Protein AF-A0A2I1G0G3-F1 (afdb_monomer_lite)

Foldseek 3Di:
DPDPPPPPPPDDDPPFWDFPVLCVVLLVLLVVLLVLLVVLLVPADALNLLSVVLNVLSVLLNVLSVVVVVVNDGIDGNLLVVLSVQLSVLSVLSSVLSVVVRPDPPDDLVNNLVSSVVSLVSNVVSVVSSVPDDDDRDDPVSVVVSSVVRVLVSVVVVLVVLLVVLVVLLVLLVVLLVLADQCNVLSVLLSVLSVVLNVVSVVCVPPPVCPVQVPPCVVLNCCLRPVLSVLSSVLSVVNSPDPDVVVVPVDPVNVVSSVVSVVSNVVSVVVNCVSSVDDDDPDDDPVVVVLVVLLSVLLVLLVVLLVLLVVLLVLQDQLNLLSVVLSVLSVQLSVLSVPDPDDFDSVLSVLNSVLSVLSSVLSVVQSPDPDPVVVVVDPPNVVSVVVSLVSSCCRRCVRRNRVRRDRDDPVVVVVSVVVSVVVVVVVVVVVVVVVDDDDDDDDDDKADPCVLCVVLLVLLVVLLVLLVVLLVLFPLNLLLVLLNVLSVVVNVVVVVLVVVPPDSVQRTPQLSVLSVQLSVLSVVSSVCSVPARNDPDDPLVVNVVVSVVSVVSSVVSVVSNDDDDPPPPPCPPPVVSNVVSVLVSLLVVVVVLQPDPPVDDPVVSVVLSVLLVVLLVCVVPPDQDDPPPWPADEPVQWDFDPDDAPDPFWGWIAGNPPRAIKIWGWDDPVCVVQVSVVCVVQVSVQPQPQAWHWDTWYDDPPIITTITHDAPCAFQLVVLVVCPLVPDLLLLLQQLLSNLSQCLVCVSSVHDQVQDDSNQWGAHPVSHTHGHDRGDDDDLDPDLVRLLLFALVSLDPPDPDDDDQLRVLQSSLSRSLCSLNSDDRPPVDRSVVSNVQNNVVDGDDDDPPSPHDPLSVVLSCQSNGNDSVSRDGSVVSNVSSVCSSVVVVVQCVLCVVVVVCCVVVVFPEDEPVQWAPWDWPDADQQATKIWTQRNVVRDIKIKGWGDDDDSLRSLLVVQQCVLQSLQQVQPQAWHFRGWYDDPVHNPTIITITDDFPQAFQLSNLLVCVVVDDPLLLLQQLLSVLSSLVSCVVQQKAQLAQDRNQWGHHPSYIHGHDRSPIDRPVDPDPSDPARDYQLLLAALQQLPDDDPDGDPDDSLSVLLSSLLVLVCSVVSDDWPPVDDSVCSSVCCHVVVDGDDDDPPPDPLSVVQSCQSNDNDSVSRDDSVVSNVSSCVSNPDDPPPPPVPPPDD

InterPro domains:
  IPR000719 Protein kinase domain [PS50011] (619-885)
  IPR000719 Protein kinase domain [PS50011] (915-1174)
  IPR001245 Serine-threonine/tyrosine-protein kinase, catalytic domain [PF07714] (659-878)
  IPR001245 Serine-threonine/tyrosine-protein kinase, catalytic domain [PF07714] (919-1173)
  IPR001245 Serine-threonine/tyrosine-protein kinase, catalytic domain [PR00109] (993-1006)
  IPR001245 Serine-threonine/tyrosine-protein kinase, catalytic domain [PR00109] (1030-1048)
  IPR001245 Serine-threonine/tyrosine-protein kinase, catalytic domain [PR00109] (1100-1122)
  IPR001245 Serine-threonine/tyrosine-protein kinase, catalytic domain [PR00109] (1144-1166)
  IPR011009 Protein kinase-like domain superfamily [SSF56112] (652-892)
  IPR011009 Protein kinase-like domain superfamily [SSF56112] (905-1171)
  IPR017441 Protein kinase, ATP binding site [PS00107] (921-945)
  IPR036537 Adaptor protein Cbl, N-terminal domain superfamily [G3DSA:1.20.930.20] (25-133)
  IPR036537 Adaptor protein Cbl, N-terminal domain superfamily [G3DSA:1.20.930.20] (157-278)
  IPR036537 Adaptor protein Cbl, N-terminal domain superfamily [G3DSA:1.20.930.20] (297-402)
  IPR051681 Serine/Threonine Kinases and Pseudokinases [PTHR44329] (910-1173)
  IPR059179 MLKL-like, MCAfunc domain [cd21037] (28-156)
  IPR059179 MLKL-like, MCAfunc domain [cd21037] (165-290)
  IPR059179 MLKL-like, MCAfunc domain [cd21037] (302-426)
  IPR059179 MLKL-like, MCAfunc domain [cd21037] (458-589)

pLDDT: mean 72.32, std 16.95, range [30.69, 98.25]

Structure (mmCIF, N/CA/C/O backbone):
data_AF-A0A2I1G0G3-F1
#
_entry.id   AF-A0A2I1G0G3-F1
#
loop_
_atom_site.group_PDB
_atom_site.id
_atom_site.type_symbol
_atom_site.label_atom_id
_atom_site.label_alt_id
_atom_site.label_comp_id
_atom_site.label_asym_id
_atom_site.label_entity_id
_atom_site.label_seq_id
_atom_site.pdbx_PDB_ins_code
_atom_site.Cartn_x
_atom_site.Cartn_y
_atom_site.Cartn_z
_atom_site.occupancy
_atom_site.B_iso_or_equiv
_atom_site.auth_seq_id
_atom_site.auth_comp_id
_atom_site.auth_asym_id
_atom_site.auth_atom_id
_atom_site.pdbx_PDB_model_num
ATOM 1 N N . MET A 1 1 ? -12.317 -61.633 31.126 1.00 38.38 1 MET A N 1
ATOM 2 C CA . MET A 1 1 ? -13.273 -61.540 32.255 1.00 38.38 1 MET A CA 1
ATOM 3 C C . MET A 1 1 ? -14.666 -61.157 31.746 1.00 38.38 1 MET A C 1
ATOM 5 O O . MET A 1 1 ? -15.176 -60.080 32.016 1.00 38.38 1 MET A O 1
ATOM 9 N N . ASN A 1 2 ? -15.286 -62.062 30.985 1.00 41.31 2 ASN A N 1
ATOM 10 C CA . ASN A 1 2 ? -16.610 -61.895 30.384 1.00 41.31 2 ASN A CA 1
ATOM 11 C C . ASN A 1 2 ? -17.655 -62.624 31.240 1.00 41.31 2 ASN A C 1
ATOM 13 O O . ASN A 1 2 ? -17.719 -63.845 31.156 1.00 41.31 2 ASN A O 1
ATOM 17 N N . LYS A 1 3 ? -18.431 -61.888 32.056 1.00 33.72 3 LYS A N 1
ATOM 18 C CA . LYS A 1 3 ? -19.834 -62.189 32.465 1.00 33.72 3 LYS A CA 1
ATOM 19 C C . LYS A 1 3 ? -20.364 -61.331 33.628 1.00 33.72 3 LYS A C 1
ATOM 21 O O . LYS A 1 3 ? -21.573 -61.318 33.829 1.00 33.72 3 LYS A O 1
ATOM 26 N N . TYR A 1 4 ? -19.534 -60.562 34.342 1.00 33.53 4 TYR A N 1
ATOM 27 C CA . TYR A 1 4 ? -19.974 -59.865 35.568 1.00 33.53 4 TYR A CA 1
ATOM 28 C C . TYR A 1 4 ? -20.509 -58.427 35.415 1.00 33.53 4 TYR A C 1
ATOM 30 O O . TYR A 1 4 ? -21.043 -57.888 36.378 1.00 33.53 4 TYR A O 1
ATOM 38 N N . GLN A 1 5 ? -20.464 -57.811 34.228 1.00 35.97 5 GLN A N 1
ATOM 39 C CA . GLN A 1 5 ? -20.953 -56.429 34.035 1.00 35.97 5 GLN A CA 1
ATOM 40 C C . GLN A 1 5 ? -22.279 -56.298 33.265 1.00 35.97 5 GLN A C 1
ATOM 42 O O . GLN A 1 5 ? -22.783 -55.194 33.099 1.00 35.97 5 GLN A O 1
ATOM 47 N N . LYS A 1 6 ? -22.926 -57.404 32.866 1.00 35.69 6 LYS A N 1
ATOM 48 C CA . LYS A 1 6 ? -24.233 -57.360 32.171 1.00 35.69 6 LYS A CA 1
ATOM 49 C C . LYS A 1 6 ? -25.459 -57.235 33.090 1.00 35.69 6 LYS A C 1
ATOM 51 O O . LYS A 1 6 ? -26.580 -57.285 32.599 1.00 35.69 6 LYS A O 1
ATOM 56 N N . LYS A 1 7 ? -25.281 -57.073 34.409 1.00 35.34 7 LYS A N 1
ATOM 57 C CA . LYS A 1 7 ? -26.400 -57.078 35.376 1.00 35.34 7 LYS A CA 1
ATOM 58 C C . LYS A 1 7 ? -26.630 -55.762 36.130 1.00 35.34 7 LYS A C 1
ATOM 60 O O . LYS A 1 7 ? -27.425 -55.749 37.059 1.00 35.34 7 LYS A O 1
ATOM 65 N N . LYS A 1 8 ? -25.974 -54.659 35.744 1.00 34.12 8 LYS A N 1
ATOM 66 C CA . LYS A 1 8 ? -26.148 -53.350 36.410 1.00 34.12 8 LYS A CA 1
ATOM 67 C C . LYS A 1 8 ? -26.465 -52.168 35.489 1.00 34.12 8 LYS A C 1
ATOM 69 O O . LYS A 1 8 ? -26.376 -51.029 35.919 1.00 34.12 8 LYS A O 1
ATOM 74 N N . ILE A 1 9 ? -26.890 -52.439 34.257 1.00 38.94 9 ILE A N 1
ATOM 75 C CA . ILE A 1 9 ? -27.430 -51.424 33.342 1.00 38.94 9 ILE A CA 1
ATOM 76 C C . ILE A 1 9 ? -28.782 -51.934 32.846 1.00 38.94 9 ILE A C 1
ATOM 78 O O . ILE A 1 9 ? -28.942 -52.332 31.697 1.00 38.94 9 ILE A O 1
ATOM 82 N N . LYS A 1 10 ? -29.734 -52.069 33.769 1.00 36.47 10 LYS A N 1
ATOM 83 C CA . LYS A 1 10 ? -31.139 -52.296 33.412 1.00 36.47 10 LYS A CA 1
ATOM 84 C C . LYS A 1 10 ? -32.120 -51.418 34.181 1.00 36.47 10 LYS A C 1
ATOM 86 O O . LYS A 1 10 ? -33.306 -51.551 33.960 1.00 36.47 10 LYS A O 1
ATOM 91 N N . ASP A 1 11 ? -31.620 -50.488 34.992 1.00 39.28 11 ASP A N 1
ATOM 92 C CA . ASP A 1 11 ? -32.439 -49.510 35.702 1.00 39.28 11 ASP A CA 1
ATOM 93 C C . ASP A 1 11 ? -31.674 -48.187 35.784 1.00 39.28 11 ASP A C 1
ATOM 95 O O . ASP A 1 11 ? -30.890 -47.977 36.710 1.00 39.28 11 ASP A O 1
ATOM 99 N N . LYS A 1 12 ? -31.845 -47.344 34.755 1.00 35.50 12 LYS A N 1
ATOM 100 C CA . LYS A 1 12 ? -31.890 -45.869 34.814 1.00 35.50 12 LYS A CA 1
ATOM 101 C C . LYS A 1 12 ? -31.971 -45.297 33.391 1.00 35.50 12 LYS A C 1
ATOM 103 O O . LYS A 1 12 ? -30.969 -45.199 32.698 1.00 35.50 12 LYS A O 1
ATOM 108 N N . THR A 1 13 ? -33.204 -44.949 33.014 1.00 37.59 13 THR A N 1
ATOM 109 C CA . THR A 1 13 ? -33.611 -43.944 32.011 1.00 37.59 13 THR A CA 1
ATOM 110 C C . THR A 1 13 ? -33.004 -44.036 30.603 1.00 37.59 13 THR A C 1
ATOM 112 O O . THR A 1 13 ? -31.909 -43.546 30.348 1.00 37.59 13 THR A O 1
ATOM 115 N N . ASP A 1 14 ? -33.814 -44.537 29.667 1.00 42.81 14 ASP A N 1
ATOM 116 C CA . ASP A 1 14 ? -33.632 -44.608 28.203 1.00 42.81 14 ASP A CA 1
ATOM 117 C C . ASP A 1 14 ? -33.478 -43.246 27.464 1.00 42.81 14 ASP A C 1
ATOM 119 O O . ASP A 1 14 ? -33.756 -43.159 26.272 1.00 42.81 14 ASP A O 1
ATOM 123 N N . ASN A 1 15 ? -33.007 -42.172 28.113 1.00 50.22 15 ASN A N 1
ATOM 124 C CA . ASN A 1 15 ? -32.965 -40.821 27.519 1.00 50.22 15 ASN A CA 1
ATOM 125 C C . ASN A 1 15 ? -31.562 -40.206 27.312 1.00 50.22 15 ASN A C 1
ATOM 127 O O . ASN A 1 15 ? -31.487 -39.070 26.858 1.00 50.22 15 ASN A O 1
ATOM 131 N N . ASP A 1 16 ? -30.458 -40.917 27.584 1.00 62.09 16 ASP A N 1
ATOM 132 C CA . ASP A 1 16 ? -29.100 -40.319 27.612 1.00 62.09 16 ASP A CA 1
ATOM 133 C C . ASP A 1 16 ? -28.086 -40.924 26.613 1.00 62.09 16 ASP A C 1
ATOM 135 O O . ASP A 1 16 ? -26.868 -40.899 26.824 1.00 62.09 16 ASP A O 1
ATOM 139 N N . THR A 1 17 ? -28.560 -41.468 25.487 1.00 68.75 17 THR A N 1
ATOM 140 C CA . THR A 1 17 ? -27.689 -41.996 24.419 1.00 68.75 17 THR A CA 1
ATOM 141 C C . THR A 1 17 ? -28.043 -41.413 23.055 1.00 68.75 17 THR A C 1
ATOM 143 O O . THR A 1 17 ? -29.209 -41.183 22.751 1.00 68.75 17 THR A O 1
ATOM 146 N N . GLU A 1 18 ? -27.028 -41.169 22.228 1.00 75.31 18 GLU A N 1
ATOM 147 C CA . GLU A 1 18 ? -27.162 -40.620 20.882 1.00 75.31 18 GLU A CA 1
ATOM 148 C C . GLU A 1 18 ? -26.835 -41.680 19.813 1.00 75.31 18 GLU A C 1
ATOM 150 O O . GLU A 1 18 ? -25.901 -42.474 19.997 1.00 75.31 18 GLU A O 1
ATOM 155 N N . PRO A 1 19 ? -27.555 -41.708 18.671 1.00 78.06 19 PRO A N 1
ATOM 156 C CA . PRO A 1 19 ? -27.255 -42.621 17.576 1.00 78.06 19 PRO A CA 1
ATOM 157 C C . PRO A 1 19 ? -25.869 -42.344 16.997 1.00 78.06 19 PRO A C 1
ATOM 159 O O . PRO A 1 19 ? -25.533 -41.199 16.681 1.00 78.06 19 PRO A O 1
ATOM 162 N N . PHE A 1 20 ? -25.100 -43.402 16.738 1.00 78.38 20 PHE A N 1
ATOM 163 C CA . PHE A 1 20 ? -23.751 -43.298 16.167 1.00 78.38 20 PHE A CA 1
ATOM 164 C C . PHE A 1 20 ? -23.678 -42.464 14.877 1.00 78.38 20 PHE A C 1
ATOM 166 O O . PHE A 1 20 ? -22.695 -41.767 14.634 1.00 78.38 20 PHE A O 1
ATOM 173 N N . VAL A 1 21 ? -24.743 -42.470 14.067 1.00 78.06 21 VAL A N 1
ATOM 174 C CA . VAL A 1 21 ? -24.843 -41.682 12.825 1.00 78.06 21 VAL A CA 1
ATOM 175 C C . VAL A 1 21 ? -24.592 -40.186 13.066 1.00 78.06 21 VAL A C 1
ATOM 177 O O . VAL A 1 21 ? -23.980 -39.535 12.218 1.00 78.06 21 VAL A O 1
ATOM 180 N N . LYS A 1 22 ? -24.973 -39.644 14.234 1.00 80.25 22 LYS A N 1
ATOM 181 C CA . LYS A 1 22 ? -24.720 -38.237 14.585 1.00 80.25 22 LYS A CA 1
ATOM 182 C C . LYS A 1 22 ? -23.232 -37.916 14.752 1.00 80.25 22 LYS A C 1
ATOM 184 O O . LYS A 1 22 ? -22.836 -36.788 14.488 1.00 80.25 22 LYS A O 1
ATOM 189 N N . PHE A 1 23 ? -22.394 -38.886 15.120 1.00 81.81 23 PHE A N 1
ATOM 190 C CA . PHE A 1 23 ? -20.949 -38.688 15.291 1.00 81.81 23 PHE A CA 1
ATOM 191 C C . PHE A 1 23 ? -20.196 -38.613 13.953 1.00 81.81 23 PHE A C 1
ATOM 193 O O . PHE A 1 23 ? -19.079 -38.104 13.917 1.00 81.81 23 PHE A O 1
ATOM 200 N N . GLY A 1 24 ? -20.793 -39.079 12.848 1.00 81.44 24 GLY A N 1
ATOM 201 C CA . GLY A 1 24 ? -20.159 -39.143 11.524 1.00 81.44 24 GLY A CA 1
ATOM 202 C C . GLY A 1 24 ? -19.559 -37.816 11.025 1.00 81.44 24 GLY A C 1
ATOM 203 O O . GLY A 1 24 ? -18.388 -37.807 10.638 1.00 81.44 24 GLY A O 1
ATOM 204 N N . PRO A 1 25 ? -20.301 -36.690 11.053 1.00 85.56 25 PRO A N 1
ATOM 205 C CA . PRO A 1 25 ? -19.768 -35.374 10.695 1.00 85.56 25 PRO A CA 1
ATOM 206 C C . PRO A 1 25 ? -18.594 -34.936 11.579 1.00 85.56 25 PRO A C 1
ATOM 208 O O . PRO A 1 25 ? -17.567 -34.518 11.057 1.00 85.56 25 PRO A O 1
ATOM 211 N N . LEU A 1 26 ? -18.699 -35.120 12.901 1.00 83.44 26 LEU A N 1
ATOM 212 C CA . LEU A 1 26 ? -17.638 -34.748 13.844 1.00 83.44 26 LEU A CA 1
ATOM 213 C C . LEU A 1 26 ? -16.373 -35.594 13.645 1.00 83.44 26 LEU A C 1
ATOM 215 O O . LEU A 1 26 ? -15.265 -35.069 13.700 1.00 83.44 26 LEU A O 1
ATOM 219 N N . ILE A 1 27 ? -16.533 -36.894 13.369 1.00 85.38 27 ILE A N 1
ATOM 220 C CA . ILE A 1 27 ? -15.427 -37.796 13.027 1.00 85.38 27 ILE A CA 1
ATOM 221 C C . ILE A 1 27 ? -14.689 -37.277 11.787 1.00 85.38 27 ILE A C 1
ATOM 223 O O . ILE A 1 27 ? -13.464 -37.147 11.796 1.00 85.38 27 ILE A O 1
ATOM 227 N N . LYS A 1 28 ? -15.445 -36.924 10.739 1.00 87.06 28 LYS A N 1
ATOM 228 C CA . LYS A 1 28 ? -14.896 -36.377 9.497 1.00 87.06 28 LYS A CA 1
ATOM 229 C C . LYS A 1 28 ? -14.155 -35.058 9.735 1.00 87.06 28 LYS A C 1
ATOM 231 O O . LYS A 1 28 ? -13.062 -34.884 9.198 1.00 87.06 28 LYS A O 1
ATOM 236 N N . ASP A 1 29 ? -14.707 -34.172 10.561 1.00 88.31 29 ASP A N 1
ATOM 237 C CA . ASP A 1 29 ? -14.081 -32.892 10.898 1.00 88.31 29 ASP A CA 1
ATOM 238 C C . ASP A 1 29 ? -12.721 -33.089 11.581 1.00 88.31 29 ASP A C 1
ATOM 240 O O . ASP A 1 29 ? -11.746 -32.445 11.193 1.00 88.31 29 ASP A O 1
ATOM 244 N N . VAL A 1 30 ? -12.612 -34.017 12.542 1.00 86.00 30 VAL A N 1
ATOM 245 C CA . VAL A 1 30 ? -11.329 -34.334 13.199 1.00 86.00 30 VAL A CA 1
ATOM 246 C C . VAL A 1 30 ? -10.302 -34.857 12.188 1.00 86.00 30 VAL A C 1
ATOM 248 O O . VAL A 1 30 ? -9.148 -34.421 12.206 1.00 86.00 30 VAL A O 1
ATOM 251 N N . THR A 1 31 ? -10.709 -35.734 11.267 1.00 85.25 31 THR A N 1
ATOM 252 C CA . THR A 1 31 ? -9.814 -36.263 10.226 1.00 85.25 31 THR A CA 1
ATOM 253 C C . THR A 1 31 ? -9.366 -35.183 9.236 1.00 85.25 31 THR A C 1
ATOM 255 O O . THR A 1 31 ? -8.186 -35.119 8.889 1.00 85.25 31 THR A O 1
ATOM 258 N N . GLU A 1 32 ? -10.262 -34.289 8.809 1.00 87.38 32 GLU A N 1
ATOM 259 C CA . GLU A 1 32 ? -9.903 -33.165 7.935 1.00 87.38 32 GLU A CA 1
ATOM 260 C C . GLU A 1 32 ? -8.953 -32.172 8.615 1.00 87.38 32 GLU A C 1
ATOM 262 O O . GLU A 1 32 ? -8.034 -31.651 7.980 1.00 87.38 32 GLU A O 1
ATOM 267 N N . ILE A 1 33 ? -9.172 -31.889 9.900 1.00 86.56 33 ILE A N 1
ATOM 268 C CA . ILE A 1 33 ? -8.298 -31.035 10.714 1.00 86.56 33 ILE A CA 1
ATOM 269 C C . ILE A 1 33 ? -6.900 -31.652 10.808 1.00 86.56 33 ILE A C 1
ATOM 271 O O . ILE A 1 33 ? -5.914 -30.935 10.634 1.00 86.56 33 ILE A O 1
ATOM 275 N N . HIS A 1 34 ? -6.806 -32.966 11.028 1.00 85.38 34 HIS A N 1
ATOM 276 C CA . HIS A 1 34 ? -5.530 -33.677 11.071 1.00 85.38 34 HIS A CA 1
ATOM 277 C C . HIS A 1 34 ? -4.740 -33.508 9.766 1.00 85.38 34 HIS A C 1
ATOM 279 O O . HIS A 1 34 ? -3.597 -33.064 9.817 1.00 85.38 34 HIS A O 1
ATOM 285 N N . ILE A 1 35 ? -5.368 -33.740 8.604 1.00 83.81 35 ILE A N 1
ATOM 286 C CA . ILE A 1 35 ? -4.730 -33.543 7.286 1.00 83.81 35 ILE A CA 1
ATOM 287 C C . ILE A 1 35 ? -4.237 -32.096 7.128 1.00 83.81 35 ILE A C 1
ATOM 289 O O . ILE A 1 35 ? -3.074 -31.866 6.800 1.00 83.81 35 ILE A O 1
ATOM 293 N N . LYS A 1 36 ? -5.092 -31.113 7.444 1.00 83.75 36 LYS A N 1
ATOM 294 C CA . LYS A 1 36 ? -4.760 -29.683 7.323 1.00 83.75 36 LYS A CA 1
ATOM 295 C C . LYS A 1 36 ? -3.555 -29.286 8.183 1.00 83.75 36 LYS A C 1
ATOM 297 O O . LYS A 1 36 ? -2.750 -28.472 7.743 1.00 83.75 36 LYS A O 1
ATOM 302 N N . VAL A 1 37 ? -3.417 -29.820 9.399 1.00 81.88 37 VAL A N 1
ATOM 303 C CA . VAL A 1 37 ? -2.259 -29.520 10.264 1.00 81.88 37 VAL A CA 1
ATOM 304 C C . VAL A 1 37 ? -0.994 -30.221 9.801 1.00 81.88 37 VAL A C 1
ATOM 306 O O . VAL A 1 37 ? 0.075 -29.616 9.870 1.00 81.88 37 VAL A O 1
ATOM 309 N N . THR A 1 38 ? -1.098 -31.450 9.295 1.00 80.94 38 THR A N 1
ATOM 310 C CA . THR A 1 38 ? 0.043 -32.155 8.703 1.00 80.94 38 THR A CA 1
ATOM 311 C C . THR A 1 38 ? 0.629 -31.361 7.531 1.00 80.94 38 THR A C 1
ATOM 313 O O . THR A 1 38 ? 1.837 -31.129 7.503 1.00 80.94 38 THR A O 1
ATOM 316 N N . ASP A 1 39 ? -0.213 -30.835 6.636 1.00 81.50 39 ASP A N 1
ATOM 317 C CA . ASP A 1 39 ? 0.232 -29.990 5.517 1.00 81.50 39 ASP A CA 1
ATOM 318 C C . ASP A 1 39 ? 0.915 -28.697 5.997 1.00 81.50 39 ASP A C 1
ATOM 320 O O . ASP A 1 39 ? 1.959 -28.290 5.477 1.00 81.50 39 ASP A O 1
ATOM 324 N N . ILE A 1 40 ? 0.362 -28.051 7.030 1.00 77.81 40 ILE A N 1
ATOM 325 C CA . ILE A 1 40 ? 0.937 -26.826 7.603 1.00 77.81 40 ILE A CA 1
ATOM 326 C C . ILE A 1 40 ? 2.302 -27.103 8.244 1.00 77.81 40 ILE A C 1
ATOM 328 O O . ILE A 1 40 ? 3.237 -26.319 8.069 1.00 77.81 40 ILE A O 1
ATOM 332 N N . TYR A 1 41 ? 2.455 -28.223 8.949 1.00 79.94 41 TYR A N 1
ATOM 333 C CA . TYR A 1 41 ? 3.730 -28.603 9.553 1.00 79.94 41 TYR A CA 1
ATOM 334 C C . TYR A 1 41 ? 4.839 -28.796 8.511 1.00 79.94 41 TYR A C 1
ATOM 336 O O . TYR A 1 41 ? 5.962 -28.338 8.718 1.00 79.94 41 TYR A O 1
ATOM 344 N N . HIS A 1 42 ? 4.525 -29.422 7.372 1.00 75.94 42 HIS A N 1
ATOM 345 C CA . HIS A 1 42 ? 5.502 -29.648 6.303 1.00 75.94 42 HIS A CA 1
ATOM 346 C C . HIS A 1 42 ? 5.863 -28.382 5.516 1.00 75.94 42 HIS A C 1
ATOM 348 O O . HIS A 1 42 ? 6.945 -28.318 4.935 1.00 75.94 42 HIS A O 1
ATOM 354 N N . THR A 1 43 ? 4.994 -27.370 5.510 1.00 72.12 43 THR A N 1
ATOM 355 C CA . THR A 1 43 ? 5.185 -26.132 4.733 1.00 72.12 43 THR A CA 1
ATOM 356 C C . THR A 1 43 ? 5.719 -24.954 5.552 1.00 72.12 43 THR A C 1
ATOM 358 O O . THR A 1 43 ? 6.168 -23.963 4.976 1.00 72.12 43 THR A O 1
ATOM 361 N N . THR A 1 44 ? 5.701 -25.033 6.885 1.00 66.19 44 THR A N 1
ATOM 362 C CA . THR A 1 44 ? 6.062 -23.904 7.752 1.00 66.19 44 THR A CA 1
ATOM 363 C C . THR A 1 44 ? 7.562 -23.845 8.071 1.00 66.19 44 THR A C 1
ATOM 365 O O . THR A 1 44 ? 8.189 -24.854 8.394 1.00 66.19 44 THR A O 1
ATOM 368 N N . GLN A 1 45 ? 8.136 -22.635 8.033 1.00 61.97 45 GLN A N 1
ATOM 369 C CA . GLN A 1 45 ? 9.540 -22.369 8.381 1.00 61.97 45 GLN A CA 1
ATOM 370 C C . GLN A 1 45 ? 9.766 -21.959 9.852 1.00 61.97 45 GLN A C 1
ATOM 372 O O . GLN A 1 45 ? 10.838 -22.238 10.374 1.00 61.97 45 GLN A O 1
ATOM 377 N N . HIS A 1 46 ? 8.777 -21.363 10.535 1.00 64.81 46 HIS A N 1
ATOM 378 C CA . HIS A 1 46 ? 8.895 -20.827 11.907 1.00 64.81 46 HIS A CA 1
ATOM 379 C C . HIS A 1 46 ? 7.905 -21.474 12.894 1.00 64.81 46 HIS A C 1
ATOM 381 O O . HIS A 1 46 ? 6.887 -22.018 12.480 1.00 64.81 46 HIS A O 1
ATOM 387 N N . TYR A 1 47 ? 8.162 -21.388 14.205 1.00 72.06 47 TYR A N 1
ATOM 388 C CA . TYR A 1 47 ? 7.301 -21.967 15.257 1.00 72.06 47 TYR A CA 1
ATOM 389 C C . TYR A 1 47 ? 7.076 -23.488 15.118 1.00 72.06 47 TYR A C 1
ATOM 391 O O . TYR A 1 47 ? 6.006 -24.019 15.440 1.00 72.06 47 TYR A O 1
ATOM 399 N N . LYS A 1 48 ? 8.069 -24.211 14.580 1.00 75.62 48 LYS A N 1
ATOM 400 C CA . LYS A 1 48 ? 7.948 -25.643 14.271 1.00 75.62 48 LYS A CA 1
ATOM 401 C C . LYS A 1 48 ? 7.677 -26.485 15.512 1.00 75.62 48 LYS A C 1
ATOM 403 O O . LYS A 1 48 ? 6.967 -27.483 15.390 1.00 75.62 48 LYS A O 1
ATOM 408 N N . ASN A 1 49 ? 8.197 -26.111 16.682 1.00 81.19 49 ASN A N 1
ATOM 409 C CA . ASN A 1 49 ? 8.018 -26.898 17.901 1.00 81.19 49 ASN A CA 1
ATOM 410 C C . ASN A 1 49 ? 6.596 -26.747 18.468 1.00 81.19 49 ASN A C 1
ATOM 412 O O . ASN A 1 49 ? 5.978 -27.741 18.853 1.00 81.19 49 ASN A O 1
ATOM 416 N N . ILE A 1 50 ? 6.027 -25.539 18.424 1.00 81.75 50 ILE A N 1
ATOM 417 C CA . ILE A 1 50 ? 4.619 -25.262 18.748 1.00 81.75 50 ILE A CA 1
ATOM 418 C C . ILE A 1 50 ? 3.684 -26.033 17.806 1.00 81.75 50 ILE A C 1
ATOM 420 O O . ILE A 1 50 ? 2.742 -26.686 18.260 1.00 81.75 50 ILE A O 1
ATOM 424 N N . ILE A 1 51 ? 3.955 -26.008 16.497 1.00 80.56 51 ILE A N 1
ATOM 425 C CA . ILE A 1 51 ? 3.130 -26.710 15.500 1.00 80.56 51 ILE A CA 1
ATOM 426 C C . ILE A 1 51 ? 3.249 -28.224 15.668 1.00 80.56 51 ILE A C 1
ATOM 428 O O . ILE A 1 51 ? 2.244 -28.928 15.577 1.00 80.56 51 ILE A O 1
ATOM 432 N N . LYS A 1 52 ? 4.450 -28.732 15.969 1.00 83.50 52 LYS A N 1
ATOM 433 C CA . LYS A 1 52 ? 4.673 -30.147 16.278 1.00 83.50 52 LYS A CA 1
ATOM 434 C C . LYS A 1 52 ? 3.846 -30.591 17.485 1.00 83.50 52 LYS A C 1
ATOM 436 O O . LYS A 1 52 ? 3.177 -31.616 17.404 1.00 83.50 52 LYS A O 1
ATOM 441 N N . ASN A 1 53 ? 3.824 -29.801 18.561 1.00 85.81 53 ASN A N 1
ATOM 442 C CA . ASN A 1 53 ? 3.015 -30.100 19.746 1.00 85.81 53 ASN A CA 1
ATOM 443 C C . ASN A 1 53 ? 1.518 -30.199 19.411 1.00 85.81 53 ASN A C 1
ATOM 445 O O . ASN A 1 53 ? 0.848 -31.154 19.804 1.00 85.81 53 ASN A O 1
ATOM 449 N N . PHE A 1 54 ? 0.996 -29.251 18.629 1.00 85.06 54 PHE A N 1
ATOM 450 C CA . PHE A 1 54 ? -0.399 -29.289 18.187 1.00 85.06 54 PHE A CA 1
ATOM 451 C C . PHE A 1 54 ? -0.683 -30.457 17.238 1.00 85.06 54 PHE A C 1
ATOM 453 O O . PHE A 1 54 ? -1.740 -31.075 17.345 1.00 85.06 54 PHE A O 1
ATOM 460 N N . MET A 1 55 ? 0.249 -30.799 16.344 1.00 84.38 55 MET A N 1
ATOM 461 C CA . MET A 1 55 ? 0.110 -31.959 15.463 1.00 84.38 55 MET A CA 1
ATOM 462 C C . MET A 1 55 ? 0.029 -33.265 16.265 1.00 84.38 55 MET A C 1
ATOM 464 O O . MET A 1 55 ? -0.863 -34.071 16.009 1.00 84.38 55 MET A O 1
ATOM 468 N N . GLU A 1 56 ? 0.902 -33.459 17.257 1.00 83.88 56 GLU A N 1
ATOM 469 C CA . GLU A 1 56 ? 0.886 -34.644 18.125 1.00 83.88 56 GLU A CA 1
ATOM 470 C C . GLU A 1 56 ? -0.460 -34.775 18.855 1.00 83.88 56 GLU A C 1
ATOM 472 O O . GLU A 1 56 ? -1.082 -35.838 18.825 1.00 83.88 56 GLU A O 1
ATOM 477 N N . ARG A 1 57 ? -0.975 -33.672 19.414 1.00 85.56 57 ARG A N 1
ATOM 478 C CA . ARG A 1 57 ? -2.299 -33.623 20.054 1.00 85.56 57 ARG A CA 1
ATOM 479 C C . ARG A 1 57 ? -3.421 -33.958 19.054 1.00 85.56 57 ARG A C 1
ATOM 481 O O . ARG A 1 57 ? -4.212 -34.869 19.278 1.00 85.56 57 ARG A O 1
ATOM 488 N N . ILE A 1 58 ? -3.464 -33.318 17.889 1.00 84.56 58 ILE A N 1
ATOM 489 C CA . ILE A 1 58 ? -4.507 -33.571 16.876 1.00 84.56 58 ILE A CA 1
ATOM 490 C C . ILE A 1 58 ? -4.457 -35.016 16.342 1.00 84.56 58 ILE A C 1
ATOM 492 O O . ILE A 1 58 ? -5.502 -35.618 16.091 1.00 84.56 58 ILE A O 1
ATOM 496 N N . SER A 1 59 ? -3.267 -35.608 16.222 1.00 84.19 59 SER A N 1
ATOM 497 C CA . SER A 1 59 ? -3.087 -37.011 15.825 1.00 84.19 59 SER A CA 1
ATOM 498 C C . SER A 1 59 ? -3.653 -37.991 16.860 1.00 84.19 59 SER A C 1
ATOM 500 O O . SER A 1 59 ? -4.314 -38.976 16.508 1.00 84.19 59 SER A O 1
ATOM 502 N N . MET A 1 60 ? -3.495 -37.684 18.151 1.00 82.75 60 MET A N 1
ATOM 503 C CA . MET A 1 60 ? -4.107 -38.459 19.234 1.00 82.75 60 MET A CA 1
ATOM 504 C C . MET A 1 60 ? -5.637 -38.364 19.210 1.00 82.75 60 MET A C 1
ATOM 506 O O . MET A 1 60 ? -6.309 -39.391 19.304 1.00 82.75 60 MET A O 1
ATOM 510 N N . ALA A 1 61 ? -6.195 -37.166 19.003 1.00 83.44 61 ALA A N 1
ATOM 511 C CA . ALA A 1 61 ? -7.638 -36.984 18.839 1.00 83.44 61 ALA A CA 1
ATOM 512 C C . ALA A 1 61 ? -8.184 -37.787 17.643 1.00 83.44 61 ALA A C 1
ATOM 514 O O . ALA A 1 61 ? -9.183 -38.495 17.769 1.00 83.44 61 ALA A O 1
ATOM 515 N N . ASN A 1 62 ? -7.491 -37.752 16.500 1.00 85.00 62 ASN A N 1
ATOM 516 C CA . ASN A 1 62 ? -7.862 -38.531 15.317 1.00 85.00 62 ASN A CA 1
ATOM 517 C C . ASN A 1 62 ? -7.812 -40.047 15.585 1.00 85.00 62 ASN A C 1
ATOM 519 O O . ASN A 1 62 ? -8.677 -40.796 15.136 1.00 85.00 62 ASN A O 1
ATOM 523 N N . SER A 1 63 ? -6.843 -40.510 16.376 1.00 83.56 63 SER A N 1
ATOM 524 C CA . SER A 1 63 ? -6.744 -41.916 16.789 1.00 83.56 63 SER A CA 1
ATOM 525 C C . SER A 1 63 ? -7.917 -42.349 17.678 1.00 83.56 63 SER A C 1
ATOM 527 O O . SER A 1 63 ? -8.509 -43.402 17.429 1.00 83.56 63 SER A O 1
ATOM 529 N N . ALA A 1 64 ? -8.308 -41.525 18.656 1.00 79.81 64 ALA A N 1
ATOM 530 C CA . ALA A 1 64 ? -9.449 -41.796 19.535 1.00 79.81 64 ALA A CA 1
ATOM 531 C C . ALA A 1 64 ? -10.768 -41.908 18.746 1.00 79.81 64 ALA A C 1
ATOM 533 O O . ALA A 1 64 ? -11.553 -42.841 18.930 1.00 79.81 64 ALA A O 1
ATOM 534 N N . VAL A 1 65 ? -10.974 -40.998 17.797 1.00 82.44 65 VAL A N 1
ATOM 535 C CA . VAL A 1 65 ? -12.156 -40.949 16.931 1.00 82.44 65 VAL A CA 1
ATOM 536 C C . VAL A 1 65 ? -12.205 -42.139 15.960 1.00 82.44 65 VAL A C 1
ATOM 538 O O . VAL A 1 65 ? -13.262 -42.746 15.781 1.00 82.44 65 VAL A O 1
ATOM 541 N N . ASN A 1 66 ? -11.063 -42.561 15.409 1.00 81.50 66 ASN A N 1
ATOM 542 C CA . ASN A 1 66 ? -10.971 -43.766 14.576 1.00 81.50 66 ASN A CA 1
ATOM 543 C C . ASN A 1 66 ? -11.317 -45.051 15.349 1.00 81.50 66 ASN A C 1
ATOM 545 O O . ASN A 1 66 ? -11.890 -45.986 14.787 1.00 81.50 66 ASN A O 1
ATOM 549 N N . ILE A 1 67 ? -10.984 -45.121 16.642 1.00 79.31 67 ILE A N 1
ATOM 550 C CA . ILE A 1 67 ? -11.366 -46.250 17.504 1.00 79.31 67 ILE A CA 1
ATOM 551 C C . ILE A 1 67 ? -12.875 -46.263 17.731 1.00 79.31 67 ILE A C 1
ATOM 553 O O . ILE A 1 67 ? -13.499 -47.317 17.592 1.00 79.31 67 ILE A O 1
ATOM 557 N N . LEU A 1 68 ? -13.469 -45.100 18.007 1.00 76.25 68 LEU A N 1
ATOM 558 C CA . LEU A 1 68 ? -14.918 -44.947 18.135 1.00 76.25 68 LEU A CA 1
ATOM 559 C C . LEU A 1 68 ? -15.632 -45.377 16.841 1.00 76.25 68 LEU A C 1
ATOM 561 O O . LEU A 1 68 ? -16.611 -46.121 16.884 1.00 76.25 68 LEU A O 1
ATOM 565 N N . GLN A 1 69 ? -15.066 -45.030 15.680 1.00 78.31 69 GLN A N 1
ATOM 566 C CA . GLN A 1 69 ? -15.578 -45.450 14.377 1.00 78.31 69 GLN A CA 1
ATOM 567 C C . GLN A 1 69 ? -15.493 -46.963 14.131 1.00 78.31 69 GLN A C 1
ATOM 569 O O . GLN A 1 69 ? -16.374 -47.537 13.487 1.00 78.31 69 GLN A O 1
ATOM 574 N N . LYS A 1 70 ? -14.464 -47.631 14.665 1.00 78.88 70 LYS A N 1
ATOM 575 C CA . LYS A 1 70 ? -14.305 -49.090 14.566 1.00 78.88 70 LYS A CA 1
ATOM 576 C C . LYS A 1 70 ? -15.276 -49.863 15.458 1.00 78.88 70 LYS A C 1
ATOM 578 O O . LYS A 1 70 ? -15.665 -50.964 15.076 1.00 78.88 70 LYS A O 1
ATOM 583 N N . ARG A 1 71 ? -15.674 -49.317 16.615 1.00 74.25 71 ARG A N 1
ATOM 584 C CA . ARG A 1 71 ? -16.572 -50.005 17.563 1.00 74.25 71 ARG A CA 1
ATOM 585 C C . ARG A 1 71 ? -18.013 -50.141 17.050 1.00 74.25 71 ARG A C 1
ATOM 587 O O . ARG A 1 71 ? -18.666 -51.110 17.418 1.00 74.25 71 ARG A O 1
ATOM 594 N N . LYS A 1 72 ? -18.480 -49.239 16.168 1.00 65.00 72 LYS A N 1
ATOM 595 C CA . LYS A 1 72 ? -19.824 -49.259 15.535 1.00 65.00 72 LYS A CA 1
ATOM 596 C C . LYS A 1 72 ? -20.973 -49.579 16.511 1.00 65.00 72 LYS A C 1
ATOM 598 O O . LYS A 1 72 ? -21.914 -50.292 16.162 1.00 65.00 72 LYS A O 1
ATOM 603 N N . GLU A 1 73 ? -20.894 -49.082 17.740 1.00 69.12 73 GLU A N 1
ATOM 604 C CA . GLU A 1 73 ? -21.968 -49.242 18.722 1.00 69.12 73 GLU A CA 1
ATOM 605 C C . GLU A 1 73 ? -23.207 -48.477 18.239 1.00 69.12 73 GLU A C 1
ATOM 607 O O . GLU A 1 73 ? -23.077 -47.366 17.740 1.00 69.12 73 GLU A O 1
ATOM 612 N N . LEU A 1 74 ? -24.406 -49.064 18.335 1.00 63.91 74 LEU A N 1
ATOM 613 C CA . LEU A 1 74 ? -25.638 -48.440 17.818 1.00 63.91 74 LEU A CA 1
ATOM 614 C C . LEU A 1 74 ? -25.977 -47.126 18.543 1.00 63.91 74 LEU A C 1
ATOM 616 O O . LEU A 1 74 ? -26.463 -46.184 17.916 1.00 63.91 74 LEU A O 1
ATOM 620 N N . PHE A 1 75 ? -25.674 -47.064 19.841 1.00 65.69 75 PHE A N 1
ATOM 621 C CA . PHE A 1 75 ? -25.975 -45.942 20.723 1.00 65.69 75 PHE A CA 1
ATOM 622 C C . PHE A 1 75 ? -24.783 -45.664 21.635 1.00 65.69 75 PHE A C 1
ATOM 624 O O . PHE A 1 75 ? -24.271 -46.578 22.279 1.00 65.69 75 PHE A O 1
ATOM 631 N N . ILE A 1 76 ? -24.352 -44.404 21.672 1.00 73.88 76 ILE A N 1
ATOM 632 C CA . ILE A 1 76 ? -23.209 -43.927 22.455 1.00 73.88 76 ILE A CA 1
ATOM 633 C C . ILE A 1 76 ? -23.724 -42.930 23.503 1.00 73.88 76 ILE A C 1
ATOM 635 O O . ILE A 1 76 ? -24.590 -42.122 23.168 1.00 73.88 76 ILE A O 1
ATOM 639 N N . PRO A 1 77 ? -23.221 -42.936 24.751 1.00 79.94 77 PRO A N 1
ATOM 640 C CA . PRO A 1 77 ? -23.597 -41.939 25.752 1.00 79.94 77 PRO A CA 1
ATOM 641 C C . PRO A 1 77 ? -23.516 -40.495 25.231 1.00 79.94 77 PRO A C 1
ATOM 643 O O . PRO A 1 77 ? -22.510 -40.091 24.642 1.00 79.94 77 PRO A O 1
ATOM 646 N N . ASN A 1 78 ? -24.566 -39.706 25.472 1.00 75.56 78 ASN A N 1
ATOM 647 C CA . ASN A 1 78 ? -24.721 -38.346 24.939 1.00 75.56 78 ASN A CA 1
ATOM 648 C C . ASN A 1 78 ? -23.546 -37.418 25.316 1.00 75.56 78 ASN A C 1
ATOM 650 O O . ASN A 1 78 ? -23.065 -36.633 24.501 1.00 75.56 78 ASN A O 1
ATOM 654 N N . HIS A 1 79 ? -22.990 -37.573 26.522 1.00 77.75 79 HIS A N 1
ATOM 655 C CA . HIS A 1 79 ? -21.846 -36.773 26.966 1.00 77.75 79 HIS A CA 1
ATOM 656 C C . HIS A 1 79 ? -20.607 -36.925 26.062 1.00 77.75 79 HIS A C 1
ATOM 658 O O . HIS A 1 79 ? -19.862 -35.961 25.907 1.00 77.75 79 HIS A O 1
ATOM 664 N N . TYR A 1 80 ? -20.400 -38.068 25.392 1.00 77.75 80 TYR A N 1
ATOM 665 C CA . TYR A 1 80 ? -19.308 -38.214 24.422 1.00 77.75 80 TYR A CA 1
ATOM 666 C C . TYR A 1 80 ? -19.536 -37.405 23.145 1.00 77.75 80 TYR A C 1
ATOM 668 O O . TYR A 1 80 ? -18.569 -36.919 22.560 1.00 77.75 80 TYR A O 1
ATOM 676 N N . TYR A 1 81 ? -20.789 -37.230 22.716 1.00 80.75 81 TYR A N 1
ATOM 677 C CA . TYR A 1 81 ? -21.120 -36.384 21.569 1.00 80.75 81 TYR A CA 1
ATOM 678 C C . TYR A 1 81 ? -20.781 -34.920 21.869 1.00 80.75 81 TYR A C 1
ATOM 680 O O . TYR A 1 81 ? -20.075 -34.266 21.097 1.00 80.75 81 TYR A O 1
ATOM 688 N N . THR A 1 82 ? -21.202 -34.430 23.037 1.00 78.88 82 THR A N 1
ATOM 689 C CA . THR A 1 82 ? -20.898 -33.073 23.510 1.00 78.88 82 THR A CA 1
ATOM 690 C C . THR A 1 82 ? -19.393 -32.862 23.692 1.00 78.88 82 THR A C 1
ATOM 692 O O . THR A 1 82 ? -18.854 -31.852 23.235 1.00 78.88 82 THR A O 1
ATOM 695 N N . SER A 1 83 ? -18.685 -33.832 24.278 1.00 80.81 83 SER A N 1
ATOM 696 C CA . SER A 1 83 ? -17.226 -33.788 24.438 1.00 80.81 83 SER A CA 1
ATOM 697 C C . SER A 1 83 ? -16.488 -33.789 23.097 1.00 80.81 83 SER A C 1
ATOM 699 O O . SER A 1 83 ? -15.567 -32.994 22.909 1.00 80.81 83 SER A O 1
ATOM 701 N N . LEU A 1 84 ? -16.917 -34.604 22.126 1.00 82.62 84 LEU A N 1
ATOM 702 C CA . LEU A 1 84 ? -16.317 -34.632 20.790 1.00 82.62 84 LEU A CA 1
ATOM 703 C C . LEU A 1 84 ? -16.575 -33.327 20.023 1.00 82.62 84 LEU A C 1
ATOM 705 O O . LEU A 1 84 ? -15.672 -32.814 19.364 1.00 82.62 84 LEU A O 1
ATOM 709 N N . ARG A 1 85 ? -17.769 -32.737 20.152 1.00 85.62 85 ARG A N 1
ATOM 710 C CA . ARG A 1 85 ? -18.089 -31.425 19.568 1.00 85.62 85 ARG A CA 1
ATOM 711 C C . ARG A 1 85 ? -17.205 -30.316 20.148 1.00 85.62 85 ARG A C 1
ATOM 713 O O . ARG A 1 85 ? -16.676 -29.502 19.391 1.00 85.62 85 ARG A O 1
ATOM 720 N N . ARG A 1 86 ? -17.004 -30.301 21.472 1.00 85.25 86 ARG A N 1
ATOM 721 C CA . ARG A 1 86 ? -16.080 -29.369 22.147 1.00 85.25 86 ARG A CA 1
ATOM 722 C C . ARG A 1 86 ? -14.640 -29.578 21.678 1.00 85.25 86 ARG A C 1
ATOM 724 O O . ARG A 1 86 ? -13.966 -28.604 21.354 1.00 85.25 86 ARG A O 1
ATOM 731 N N . LEU A 1 87 ? -14.201 -30.831 21.547 1.00 85.62 87 LEU A N 1
ATOM 732 C CA . LEU A 1 87 ? -12.875 -31.160 21.029 1.00 85.62 87 LEU A CA 1
ATOM 733 C C . LEU A 1 87 ? -12.676 -30.614 19.607 1.00 85.62 87 LEU A C 1
ATOM 735 O O . LEU A 1 87 ? -11.695 -29.914 19.376 1.00 85.62 87 LEU A O 1
ATOM 739 N N . VAL A 1 88 ? -13.620 -30.832 18.680 1.00 87.12 88 VAL A N 1
ATOM 740 C CA . VAL A 1 88 ? -13.557 -30.283 17.307 1.00 87.12 88 VAL A CA 1
ATOM 741 C C . VAL A 1 88 ? -13.376 -28.761 17.316 1.00 87.12 88 VAL A C 1
ATOM 743 O O . VAL A 1 88 ? -12.523 -28.247 16.590 1.00 87.12 88 VAL A O 1
ATOM 746 N N . GLN A 1 89 ? -14.101 -28.038 18.175 1.00 87.81 89 GLN A N 1
ATOM 747 C CA . GLN A 1 89 ? -13.969 -26.583 18.299 1.00 87.81 89 GLN A CA 1
ATOM 748 C C . GLN A 1 89 ? -12.566 -26.157 18.761 1.00 87.81 89 GLN A C 1
ATOM 750 O O . GLN A 1 89 ? -11.988 -25.213 18.214 1.00 87.81 89 GLN A O 1
ATOM 755 N N . VAL A 1 90 ? -11.994 -26.861 19.743 1.00 87.50 90 VAL A N 1
ATOM 756 C CA . VAL A 1 90 ? -10.632 -26.589 20.227 1.00 87.50 90 VAL A CA 1
ATOM 757 C C . VAL A 1 90 ? -9.599 -26.860 19.132 1.00 87.50 90 VAL A C 1
ATOM 759 O O . VAL A 1 90 ? -8.716 -26.029 18.909 1.00 87.50 90 VAL A O 1
ATOM 762 N N . LEU A 1 91 ? -9.735 -27.960 18.381 1.00 86.00 91 LEU A N 1
ATOM 763 C CA . LEU A 1 91 ? -8.825 -28.271 17.272 1.00 86.00 91 LEU A CA 1
ATOM 764 C C . LEU A 1 91 ? -8.901 -27.220 16.147 1.00 86.00 91 LEU A C 1
ATOM 766 O O . LEU A 1 91 ? -7.875 -26.836 15.580 1.00 86.00 91 LEU A O 1
ATOM 770 N N . GLN A 1 92 ? -10.092 -26.691 15.849 1.00 86.94 92 GLN A N 1
ATOM 771 C CA . GLN A 1 92 ? -10.257 -25.583 14.899 1.00 86.94 92 GLN A CA 1
ATOM 772 C C . GLN A 1 92 ? -9.573 -24.297 15.392 1.00 86.94 92 GLN A C 1
ATOM 774 O O . GLN A 1 92 ? -8.908 -23.608 14.610 1.00 86.94 92 GLN A O 1
ATOM 779 N N . ASN A 1 93 ? -9.674 -23.991 16.689 1.00 86.00 93 ASN A N 1
ATOM 780 C CA . ASN A 1 93 ? -9.000 -22.842 17.300 1.00 86.00 93 ASN A CA 1
ATOM 781 C C . ASN A 1 93 ? -7.468 -22.988 17.277 1.00 86.00 93 ASN A C 1
ATOM 783 O O . ASN A 1 93 ? -6.767 -21.998 17.041 1.00 86.00 93 ASN A O 1
ATOM 787 N N . MET A 1 94 ? -6.950 -24.209 17.454 1.00 85.56 94 MET A N 1
ATOM 788 C CA . MET A 1 94 ? -5.526 -24.529 17.304 1.00 85.56 94 MET A CA 1
ATOM 789 C C . MET A 1 94 ? -5.033 -24.290 15.871 1.00 85.56 94 MET A C 1
ATOM 791 O O . MET A 1 94 ? -4.038 -23.591 15.688 1.00 85.56 94 MET A O 1
ATOM 795 N N . ILE A 1 95 ? -5.754 -24.761 14.843 1.00 81.31 95 ILE A N 1
ATOM 796 C CA . ILE A 1 95 ? -5.420 -24.474 13.431 1.00 81.31 95 ILE A CA 1
ATOM 797 C C . ILE A 1 95 ? -5.409 -22.973 13.157 1.00 81.31 95 ILE A C 1
ATOM 799 O O . ILE A 1 95 ? -4.511 -22.457 12.489 1.00 81.31 95 ILE A O 1
ATOM 803 N N . LYS A 1 96 ? -6.423 -22.262 13.655 1.00 84.06 96 LYS A N 1
ATOM 804 C CA . LYS A 1 96 ? -6.532 -20.816 13.478 1.00 84.06 96 LYS A CA 1
ATOM 805 C C . LYS A 1 96 ? -5.333 -20.095 14.099 1.00 84.06 96 LYS A C 1
ATOM 807 O O . LYS A 1 96 ? -4.772 -19.209 13.464 1.00 84.06 96 LYS A O 1
ATOM 812 N N . PHE A 1 97 ? -4.908 -20.505 15.295 1.00 83.56 97 PHE A N 1
ATOM 813 C CA . PHE A 1 97 ? -3.708 -19.975 15.941 1.00 83.56 97 PHE A CA 1
ATOM 814 C C . PHE A 1 97 ? -2.446 -20.213 15.104 1.00 83.56 97 PHE A C 1
ATOM 816 O O . PHE A 1 97 ? -1.713 -19.260 14.866 1.00 83.56 97 PHE A O 1
ATOM 823 N N . VAL A 1 98 ? -2.246 -21.430 14.585 1.00 75.50 98 VAL A N 1
ATOM 824 C CA . VAL A 1 98 ? -1.084 -21.755 13.739 1.00 75.50 98 VAL A CA 1
ATOM 825 C C . VAL A 1 98 ? -1.044 -20.892 12.472 1.00 75.50 98 VAL A C 1
ATOM 827 O O . VAL A 1 98 ? -0.002 -20.336 12.122 1.00 75.50 98 VAL A O 1
ATOM 830 N N . LYS A 1 99 ? -2.190 -20.713 11.802 1.00 74.44 99 LYS A N 1
ATOM 831 C CA . LYS A 1 99 ? -2.285 -19.832 10.628 1.00 74.44 99 LYS A CA 1
ATOM 832 C C . LYS A 1 99 ? -1.983 -18.378 10.989 1.00 74.44 99 LYS A C 1
ATOM 834 O O . LYS A 1 99 ? -1.257 -17.703 10.271 1.00 74.44 99 LYS A O 1
ATOM 839 N N . GLU A 1 100 ? -2.501 -17.882 12.109 1.00 72.31 100 GLU A N 1
ATOM 840 C CA . GLU A 1 100 ? -2.229 -16.512 12.555 1.00 72.31 100 GLU A CA 1
ATOM 841 C C . GLU A 1 100 ? -0.745 -16.273 12.872 1.00 72.31 100 GLU A C 1
ATOM 843 O O . GLU A 1 100 ? -0.238 -15.194 12.568 1.00 72.31 100 GLU A O 1
ATOM 848 N N . THR A 1 101 ? -0.043 -17.265 13.431 1.00 65.75 101 THR A N 1
ATOM 849 C CA . THR A 1 101 ? 1.400 -17.175 13.711 1.00 65.75 101 THR A CA 1
ATOM 850 C C . THR A 1 101 ? 2.273 -17.233 12.454 1.00 65.75 101 THR A C 1
ATOM 852 O O . THR A 1 101 ? 3.384 -16.718 12.476 1.00 65.75 101 THR A O 1
ATOM 855 N N . GLN A 1 102 ? 1.779 -17.797 11.345 1.00 62.00 102 GLN A N 1
ATOM 856 C CA . GLN A 1 102 ? 2.526 -17.911 10.084 1.00 62.00 102 GLN A CA 1
ATOM 857 C C . GLN A 1 102 ? 2.577 -16.596 9.284 1.00 62.00 102 GLN A C 1
ATOM 859 O O . GLN A 1 102 ? 3.550 -16.342 8.582 1.00 62.00 102 GLN A O 1
ATOM 864 N N . TYR A 1 103 ? 1.539 -15.756 9.378 1.00 50.84 103 TYR A N 1
ATOM 865 C CA . TYR A 1 103 ? 1.370 -14.583 8.502 1.00 50.84 103 TYR A CA 1
ATOM 866 C C . TYR A 1 103 ? 1.547 -13.226 9.196 1.00 50.84 103 TYR A C 1
ATOM 868 O O . TYR A 1 103 ? 1.414 -12.188 8.548 1.00 50.84 103 TYR A O 1
ATOM 876 N N . LYS A 1 104 ? 1.810 -13.192 10.508 1.00 51.66 104 LYS A N 1
ATOM 877 C CA . LYS A 1 104 ? 1.916 -11.938 11.266 1.00 51.66 104 LYS A CA 1
ATOM 878 C C . LYS A 1 104 ? 3.222 -11.857 12.050 1.00 51.66 104 LYS A C 1
ATOM 880 O O . LYS A 1 104 ? 3.292 -12.292 13.193 1.00 51.66 104 LYS A O 1
ATOM 885 N N . GLU A 1 105 ? 4.195 -11.140 11.490 1.00 50.84 105 GLU A N 1
ATOM 886 C CA . GLU A 1 105 ? 5.422 -10.709 12.187 1.00 50.84 105 GLU A CA 1
ATOM 887 C C . GLU A 1 105 ? 5.151 -9.783 13.399 1.00 50.84 105 GLU A C 1
ATOM 889 O O . GLU A 1 105 ? 6.060 -9.453 14.155 1.00 50.84 105 GLU A O 1
ATOM 894 N N . SER A 1 106 ? 3.900 -9.344 13.591 1.00 42.84 106 SER A N 1
ATOM 895 C CA . SER A 1 106 ? 3.477 -8.323 14.557 1.00 42.84 106 SER A CA 1
ATOM 896 C C . SER A 1 106 ? 2.798 -8.852 15.830 1.00 42.84 106 SER A C 1
ATOM 898 O O . SER A 1 106 ? 2.357 -8.050 16.660 1.00 42.84 106 SER A O 1
ATOM 900 N N . LEU A 1 107 ? 2.670 -10.173 16.021 1.00 50.69 107 LEU A N 1
ATOM 901 C CA . LEU A 1 107 ? 2.055 -10.708 17.242 1.00 50.69 107 LEU A CA 1
ATOM 902 C C . LEU A 1 107 ? 3.005 -10.591 18.445 1.00 50.69 107 LEU A C 1
ATOM 904 O O . LEU A 1 107 ? 4.102 -11.141 18.455 1.00 50.69 107 LEU A O 1
ATOM 908 N N . LYS A 1 108 ? 2.548 -9.914 19.507 1.00 59.47 108 LYS A N 1
ATOM 909 C CA . LYS A 1 108 ? 3.287 -9.808 20.774 1.00 59.47 108 LYS A CA 1
ATOM 910 C C . LYS A 1 108 ? 3.524 -11.200 21.372 1.00 59.47 108 LYS A C 1
ATOM 912 O O . LYS A 1 108 ? 2.572 -11.956 21.577 1.00 59.47 108 LYS A O 1
ATOM 917 N N . VAL A 1 109 ? 4.770 -11.489 21.750 1.00 61.00 109 VAL A N 1
ATOM 918 C CA . VAL A 1 109 ? 5.218 -12.752 22.375 1.00 61.00 109 VAL A CA 1
ATOM 919 C C . VAL A 1 109 ? 4.331 -13.171 23.561 1.00 61.00 109 VAL A C 1
ATOM 921 O O . VAL A 1 109 ? 3.975 -14.340 23.705 1.00 61.00 109 VAL A O 1
ATOM 924 N N . LYS A 1 110 ? 3.873 -12.205 24.369 1.00 60.38 110 LYS A N 1
ATOM 925 C CA . LYS A 1 110 ? 2.963 -12.418 25.510 1.00 60.38 110 LYS A CA 1
ATOM 926 C C . LYS A 1 110 ? 1.602 -12.997 25.099 1.00 60.38 110 LYS A C 1
ATOM 928 O O . LYS A 1 110 ? 1.047 -13.840 25.804 1.00 60.38 110 LYS A O 1
ATOM 933 N N . THR A 1 111 ? 1.082 -12.582 23.945 1.00 69.31 111 THR A N 1
ATOM 934 C CA . THR A 1 111 ? -0.182 -13.074 23.381 1.00 69.31 111 THR A CA 1
ATOM 935 C C . THR A 1 111 ? -0.030 -14.499 22.861 1.00 69.31 111 THR A C 1
ATOM 937 O O . THR A 1 111 ? -0.891 -15.332 23.136 1.00 69.31 111 THR A O 1
ATOM 940 N N . ILE A 1 112 ? 1.083 -14.794 22.178 1.00 73.25 112 ILE A N 1
ATOM 941 C CA . ILE A 1 112 ? 1.419 -16.145 21.699 1.00 73.25 112 ILE A CA 1
ATOM 942 C C . ILE A 1 112 ? 1.537 -17.096 22.896 1.00 73.25 112 ILE A C 1
ATOM 944 O O . ILE A 1 112 ? 0.842 -18.110 22.935 1.00 73.25 112 ILE A O 1
ATOM 948 N N . LYS A 1 113 ? 2.305 -16.713 23.928 1.00 75.62 113 LYS A N 1
ATOM 949 C CA . LYS A 1 113 ? 2.472 -17.485 25.171 1.00 75.62 113 LYS A CA 1
ATOM 950 C C . LYS A 1 113 ? 1.143 -17.792 25.857 1.00 75.62 113 LYS A C 1
ATOM 952 O O . LYS A 1 113 ? 0.862 -18.942 26.185 1.00 75.62 113 LYS A O 1
ATOM 957 N N . LYS A 1 114 ? 0.314 -16.765 26.075 1.00 79.75 114 LYS A N 1
ATOM 958 C CA . LYS A 1 114 ? -0.975 -16.910 26.766 1.00 79.75 114 LYS A CA 1
ATOM 959 C C . LYS A 1 114 ? -1.935 -17.806 25.983 1.00 79.75 114 LYS A C 1
ATOM 961 O O . LYS A 1 114 ? -2.595 -18.656 26.575 1.00 79.75 114 LYS A O 1
ATOM 966 N N . ARG A 1 115 ? -2.010 -17.620 24.664 1.00 83.44 115 ARG A N 1
ATOM 967 C CA . ARG A 1 115 ? -2.953 -18.340 23.804 1.00 83.44 115 ARG A CA 1
ATOM 968 C C . ARG A 1 115 ? -2.530 -19.788 23.563 1.00 83.44 115 ARG A C 1
ATOM 970 O O . ARG A 1 115 ? -3.391 -20.655 23.635 1.00 83.44 115 ARG A O 1
ATOM 977 N N . PHE A 1 116 ? -1.234 -20.062 23.393 1.00 84.62 116 PHE A N 1
ATOM 978 C CA . PHE A 1 116 ? -0.697 -21.427 23.328 1.00 84.62 116 PHE A CA 1
ATOM 979 C C . PHE A 1 116 ? -1.050 -22.229 24.590 1.00 84.62 116 PHE A C 1
ATOM 981 O O . PHE A 1 116 ? -1.668 -23.287 24.491 1.00 84.62 116 PHE A O 1
ATOM 988 N N . LYS A 1 117 ? -0.780 -21.670 25.781 1.00 83.94 117 LYS A N 1
ATOM 989 C CA . LYS A 1 117 ? -1.126 -22.316 27.061 1.00 83.94 117 LYS A CA 1
ATOM 990 C C . LYS A 1 117 ? -2.636 -22.514 27.250 1.00 83.94 117 LYS A C 1
ATOM 992 O O . LYS A 1 117 ? -3.052 -23.555 27.748 1.00 83.94 117 LYS A O 1
ATOM 997 N N . SER A 1 118 ? -3.462 -21.534 26.860 1.00 86.12 118 SER A N 1
ATOM 998 C CA . SER A 1 118 ? -4.931 -21.656 26.944 1.00 86.12 118 SER A CA 1
ATOM 999 C C . SER A 1 118 ? -5.447 -22.801 26.076 1.00 86.12 118 SER A C 1
ATOM 1001 O O . SER A 1 118 ? -6.187 -23.648 26.564 1.00 86.12 118 SER A O 1
ATOM 1003 N N . LEU A 1 119 ? -4.999 -22.866 24.818 1.00 87.44 119 LEU A N 1
ATOM 1004 C CA . LEU A 1 119 ? -5.442 -23.880 23.862 1.00 87.44 119 LEU A CA 1
ATOM 1005 C C . LEU A 1 119 ? -5.031 -25.291 24.291 1.00 87.44 119 LEU A C 1
ATOM 1007 O O . LEU A 1 119 ? -5.850 -26.203 24.218 1.00 87.44 119 LEU A O 1
ATOM 1011 N N . ASN A 1 120 ? -3.806 -25.472 24.796 1.00 85.31 120 ASN A N 1
ATOM 1012 C CA . ASN A 1 120 ? -3.369 -26.763 25.337 1.00 85.31 120 ASN A CA 1
ATOM 1013 C C . ASN A 1 120 ? -4.239 -27.217 26.510 1.00 85.31 120 ASN A C 1
ATOM 1015 O O . ASN A 1 120 ? -4.705 -28.355 26.530 1.00 85.31 120 ASN A O 1
ATOM 1019 N N . LYS A 1 121 ? -4.543 -26.305 27.441 1.00 86.12 121 LYS A N 1
ATOM 1020 C CA . LYS A 1 121 ? -5.418 -26.597 28.581 1.00 86.12 121 LYS A CA 1
ATOM 1021 C C . LYS A 1 121 ? -6.846 -26.942 28.144 1.00 86.12 121 LYS A C 1
ATOM 1023 O O . LYS A 1 121 ? -7.441 -27.875 28.677 1.00 86.12 121 LYS A O 1
ATOM 1028 N N . GLU A 1 122 ? -7.403 -26.207 27.183 1.00 85.62 122 GLU A N 1
ATOM 1029 C CA . GLU A 1 122 ? -8.729 -26.481 26.613 1.00 85.62 122 GLU A CA 1
ATOM 1030 C C . GLU A 1 122 ? -8.781 -27.851 25.925 1.00 85.62 122 GLU A C 1
ATOM 1032 O O . GLU A 1 122 ? -9.766 -28.580 26.075 1.00 85.62 122 GLU A O 1
ATOM 1037 N N . TYR A 1 123 ? -7.710 -28.233 25.227 1.00 87.44 123 TYR A N 1
ATOM 1038 C CA . TYR A 1 123 ? -7.585 -29.547 24.605 1.00 87.44 123 TYR A CA 1
ATOM 1039 C C . TYR A 1 123 ? -7.523 -30.657 25.652 1.00 87.44 123 TYR A C 1
ATOM 1041 O O . TYR A 1 123 ? -8.292 -31.611 25.566 1.00 87.44 123 TYR A O 1
ATOM 1049 N N . ASP A 1 124 ? -6.655 -30.514 26.657 1.00 83.62 124 ASP A N 1
ATOM 1050 C CA . ASP A 1 124 ? -6.473 -31.516 27.712 1.00 83.62 124 ASP A CA 1
ATOM 1051 C C . ASP A 1 124 ? -7.767 -31.745 28.496 1.00 83.62 124 ASP A C 1
ATOM 1053 O O . ASP A 1 124 ? -8.138 -32.887 28.772 1.00 83.62 124 ASP A O 1
ATOM 1057 N N . ASN A 1 125 ? -8.504 -30.670 28.783 1.00 82.56 125 ASN A N 1
ATOM 1058 C CA . ASN A 1 125 ? -9.825 -30.764 29.395 1.00 82.56 125 ASN A CA 1
ATOM 1059 C C . ASN A 1 125 ? -10.821 -31.484 28.475 1.00 82.56 125 ASN A C 1
ATOM 1061 O O . ASN A 1 125 ? -11.536 -32.371 28.933 1.00 82.56 125 ASN A O 1
ATOM 1065 N N . SER A 1 126 ? -10.849 -31.146 27.183 1.00 82.25 126 SER A N 1
ATOM 1066 C CA . SER A 1 126 ? -11.812 -31.716 26.230 1.00 82.25 126 SER A CA 1
ATOM 1067 C C . SER A 1 126 ? -11.577 -33.204 25.975 1.00 82.25 126 SER A C 1
ATOM 1069 O O . SER A 1 126 ? -12.534 -33.973 25.926 1.00 82.25 126 SER A O 1
ATOM 1071 N N . ILE A 1 127 ? -10.317 -33.630 25.848 1.00 78.31 127 ILE A N 1
ATOM 1072 C CA . ILE A 1 127 ? -9.988 -35.038 25.604 1.00 78.31 127 ILE A CA 1
ATOM 1073 C C . ILE A 1 127 ? -10.114 -35.895 26.867 1.00 78.31 127 ILE A C 1
ATOM 1075 O O . ILE A 1 127 ? -10.479 -37.060 26.765 1.00 78.31 127 ILE A O 1
ATOM 1079 N N . SER A 1 128 ? -9.907 -35.324 28.061 1.00 77.44 128 SER A N 1
ATOM 1080 C CA . SER A 1 128 ? -10.093 -36.050 29.329 1.00 77.44 128 SER A CA 1
ATOM 1081 C C . SER A 1 128 ? -11.528 -36.514 29.583 1.00 77.44 128 SER A C 1
ATOM 1083 O O . SER A 1 128 ? -11.742 -37.458 30.338 1.00 77.44 128 SER A O 1
ATOM 1085 N N . LEU A 1 129 ? -12.501 -35.874 28.931 1.00 73.69 129 LEU A N 1
ATOM 1086 C CA . LEU A 1 129 ? -13.918 -36.235 28.992 1.00 73.69 129 LEU A CA 1
ATOM 1087 C C . LEU A 1 129 ? -14.285 -37.379 28.027 1.00 73.69 129 LEU A C 1
ATOM 1089 O O . LEU A 1 129 ? -15.431 -37.825 28.014 1.00 73.69 129 LEU A O 1
ATOM 1093 N N . LEU A 1 130 ? -13.334 -37.843 27.209 1.00 72.25 130 LEU A N 1
ATOM 1094 C CA . LEU A 1 130 ? -13.439 -39.034 26.364 1.00 72.25 130 LEU A CA 1
ATOM 1095 C C . LEU A 1 130 ? -12.707 -40.193 27.066 1.00 72.25 130 LEU A C 1
ATOM 1097 O O . LEU A 1 130 ? -11.656 -40.651 26.624 1.00 72.25 130 LEU A O 1
ATOM 1101 N N . ASP A 1 131 ? -13.261 -40.650 28.189 1.00 67.94 131 ASP A N 1
ATOM 1102 C CA . ASP A 1 131 ? -12.677 -41.628 29.131 1.00 67.94 131 ASP A CA 1
ATOM 1103 C C . ASP A 1 131 ? -12.470 -43.061 28.576 1.00 67.94 131 ASP A C 1
ATOM 1105 O O . ASP A 1 131 ? -12.043 -43.962 29.297 1.00 67.94 131 ASP A O 1
ATOM 1109 N N . PHE A 1 132 ? -12.732 -43.289 27.287 1.00 70.00 132 PHE A N 1
ATOM 1110 C CA . PHE A 1 132 ? -12.576 -44.583 26.617 1.00 70.00 132 PHE A CA 1
ATOM 1111 C C . PHE A 1 132 ? -11.210 -44.778 25.930 1.00 70.00 132 PHE A C 1
ATOM 1113 O O . PHE A 1 132 ? -11.003 -45.819 25.290 1.00 70.00 132 PHE A O 1
ATOM 1120 N N . PHE A 1 133 ? -10.303 -43.794 26.018 1.00 65.69 133 PHE A N 1
ATOM 1121 C CA . PHE A 1 133 ? -8.977 -43.810 25.392 1.00 65.69 133 PHE A CA 1
ATOM 1122 C C . PHE A 1 133 ? -7.892 -43.264 26.338 1.00 65.69 133 PHE A C 1
ATOM 1124 O O . PHE A 1 133 ? -7.985 -42.132 26.808 1.00 65.69 133 PHE A O 1
ATOM 1131 N N . ASP A 1 134 ? -6.836 -44.046 26.580 1.00 62.88 134 ASP A N 1
ATOM 1132 C CA . ASP A 1 134 ? -5.671 -43.594 27.351 1.00 62.88 134 ASP A CA 1
ATOM 1133 C C . ASP A 1 134 ? -4.850 -42.579 26.545 1.00 62.88 134 ASP A C 1
ATOM 1135 O O . ASP A 1 134 ? -4.410 -42.862 25.428 1.00 62.88 134 ASP A O 1
ATOM 1139 N N . PHE A 1 135 ? -4.605 -41.395 27.115 1.00 67.38 135 PHE A N 1
ATOM 1140 C CA . PHE A 1 135 ? -3.851 -40.330 26.454 1.00 67.38 135 PHE A CA 1
ATOM 1141 C C . PHE A 1 135 ? -2.677 -39.824 27.299 1.00 67.38 135 PHE A C 1
ATOM 1143 O O . PHE A 1 135 ? -2.748 -39.679 28.520 1.00 67.38 135 PHE A O 1
ATOM 1150 N N . LYS A 1 136 ? -1.576 -39.504 26.613 1.00 65.69 136 LYS A N 1
ATOM 1151 C CA . LYS A 1 136 ? -0.410 -38.820 27.175 1.00 65.69 136 LYS A CA 1
ATOM 1152 C C . LYS A 1 136 ? -0.752 -37.355 27.477 1.00 65.69 136 LYS A C 1
ATOM 1154 O O . LYS A 1 136 ? -1.096 -36.607 26.564 1.00 65.69 136 LYS A O 1
ATOM 1159 N N . LYS A 1 137 ? -0.606 -36.933 28.737 1.00 64.88 137 LYS A N 1
ATOM 1160 C CA . LYS A 1 137 ? -0.606 -35.513 29.129 1.00 64.88 137 LYS A CA 1
ATOM 1161 C C . LYS A 1 137 ? 0.796 -34.932 28.964 1.00 64.88 137 LYS A C 1
ATOM 1163 O O . LYS A 1 137 ? 1.753 -35.507 29.479 1.00 64.88 137 LYS A O 1
ATOM 1168 N N . PHE A 1 138 ? 0.910 -33.796 28.284 1.00 63.44 138 PHE A N 1
ATOM 1169 C CA . PHE A 1 138 ? 2.135 -32.994 28.308 1.00 63.44 138 PHE A CA 1
ATOM 1170 C C . PHE A 1 138 ? 2.198 -32.223 29.626 1.00 63.44 138 PHE A C 1
ATOM 1172 O O . PHE A 1 138 ? 1.172 -31.763 30.133 1.00 63.44 138 PHE A O 1
ATOM 1179 N N . ASN A 1 139 ? 3.387 -32.112 30.217 1.00 72.50 139 ASN A N 1
ATOM 1180 C CA . ASN A 1 139 ? 3.555 -31.344 31.449 1.00 72.50 139 ASN A CA 1
ATOM 1181 C C . ASN A 1 139 ? 3.880 -29.870 31.136 1.00 72.50 139 ASN A C 1
ATOM 1183 O O . ASN A 1 139 ? 4.376 -29.528 30.063 1.00 72.50 139 ASN A O 1
ATOM 1187 N N . ALA A 1 140 ? 3.615 -28.978 32.093 1.00 70.88 140 ALA A N 1
ATOM 1188 C CA . ALA A 1 140 ? 3.809 -27.539 31.904 1.00 70.88 140 ALA A CA 1
ATOM 1189 C C . ALA A 1 140 ? 5.278 -27.140 31.636 1.00 70.88 140 ALA A C 1
ATOM 1191 O O . ALA A 1 140 ? 5.521 -26.113 31.005 1.00 70.88 140 ALA A O 1
ATOM 1192 N N . GLN A 1 141 ? 6.252 -27.943 32.088 1.00 71.75 141 GLN A N 1
ATOM 1193 C CA . GLN A 1 141 ? 7.679 -27.692 31.858 1.00 71.75 141 GLN A CA 1
ATOM 1194 C C . GLN A 1 141 ? 8.079 -27.942 30.397 1.00 71.75 141 GLN A C 1
ATOM 1196 O O . GLN A 1 141 ? 8.840 -27.157 29.834 1.00 71.75 141 GLN A O 1
ATOM 1201 N N . GLU A 1 142 ? 7.543 -28.987 29.764 1.00 76.19 142 GLU A N 1
ATOM 1202 C CA . GLU A 1 142 ? 7.747 -29.271 28.339 1.00 76.19 142 GLU A CA 1
ATOM 1203 C C . GLU A 1 142 ? 7.146 -28.168 27.460 1.00 76.19 142 GLU A C 1
ATOM 1205 O O . GLU A 1 142 ? 7.785 -27.714 26.512 1.00 76.19 142 GLU A O 1
ATOM 1210 N N . GLU A 1 143 ? 5.953 -27.676 27.804 1.00 78.44 143 GLU A N 1
ATOM 1211 C CA . GLU A 1 143 ? 5.298 -26.589 27.069 1.00 78.44 143 GLU A CA 1
ATOM 1212 C C . GLU A 1 143 ? 6.047 -25.255 27.187 1.00 78.44 143 GLU A C 1
ATOM 1214 O O . GLU A 1 143 ? 6.166 -24.525 26.202 1.00 78.44 143 GLU A O 1
ATOM 1219 N N . ASP A 1 144 ? 6.580 -24.929 28.371 1.00 72.88 144 ASP A N 1
ATOM 1220 C CA . ASP A 1 144 ? 7.406 -23.732 28.557 1.00 72.88 144 ASP A CA 1
ATOM 1221 C C . ASP A 1 144 ? 8.752 -23.837 27.825 1.00 72.88 144 ASP A C 1
ATOM 1223 O O . ASP A 1 144 ? 9.233 -22.828 27.303 1.00 72.88 144 ASP A O 1
ATOM 1227 N N . LYS A 1 145 ? 9.329 -25.043 27.723 1.00 78.94 145 LYS A N 1
ATOM 1228 C CA . LYS A 1 145 ? 10.543 -25.297 26.937 1.00 78.94 145 LYS A CA 1
ATOM 1229 C C . LYS A 1 145 ? 10.301 -25.102 25.437 1.00 78.94 145 LYS A C 1
ATOM 1231 O O . LYS A 1 145 ? 11.028 -24.333 24.815 1.00 78.94 145 LYS A O 1
ATOM 1236 N N . ILE A 1 146 ? 9.249 -25.717 24.889 1.00 80.25 146 ILE A N 1
ATOM 1237 C CA . ILE A 1 146 ? 8.845 -25.581 23.475 1.00 80.25 146 ILE A CA 1
ATOM 1238 C C . ILE A 1 146 ? 8.654 -24.110 23.102 1.00 80.25 146 ILE A C 1
ATOM 1240 O O . ILE A 1 146 ? 9.129 -23.643 22.069 1.00 80.25 146 ILE A O 1
ATOM 1244 N N . LEU A 1 147 ? 7.968 -23.364 23.969 1.00 74.62 147 LEU A N 1
ATOM 1245 C CA . LEU A 1 147 ? 7.691 -21.960 23.727 1.00 74.62 147 LEU A CA 1
ATOM 1246 C C . LEU A 1 147 ? 8.968 -21.107 23.772 1.00 74.62 147 LEU A C 1
ATOM 1248 O O . LEU A 1 147 ? 9.113 -20.188 22.970 1.00 74.62 147 LEU A O 1
ATOM 1252 N N . LYS A 1 148 ? 9.885 -21.403 24.700 1.00 71.00 148 LYS A N 1
ATOM 1253 C CA . LYS A 1 148 ? 11.165 -20.698 24.826 1.00 71.00 148 LYS A CA 1
ATOM 1254 C C . LYS A 1 148 ? 12.035 -20.890 23.578 1.00 71.00 148 LYS A C 1
ATOM 1256 O O . LYS A 1 148 ? 12.498 -19.897 23.026 1.00 71.00 148 LYS A O 1
ATOM 1261 N N . GLU A 1 149 ? 12.179 -22.125 23.100 1.00 75.94 149 GLU A N 1
ATOM 1262 C CA . GLU A 1 149 ? 12.997 -22.460 21.924 1.00 75.94 149 GLU A CA 1
ATOM 1263 C C . GLU A 1 149 ? 12.497 -21.758 20.645 1.00 75.94 149 GLU A C 1
ATOM 1265 O O . GLU A 1 149 ? 13.277 -21.104 19.953 1.00 75.94 149 GLU A O 1
ATOM 1270 N N . ASP A 1 150 ? 11.187 -21.797 20.371 1.00 73.12 150 ASP A N 1
ATOM 1271 C CA . ASP A 1 150 ? 10.609 -21.157 19.178 1.00 73.12 150 ASP A CA 1
ATOM 1272 C C . ASP A 1 150 ? 10.659 -19.613 19.236 1.00 73.12 150 ASP A C 1
ATOM 1274 O O . ASP A 1 150 ? 10.822 -18.949 18.207 1.00 73.12 150 ASP A O 1
ATOM 1278 N N . ILE A 1 151 ? 10.519 -19.014 20.427 1.00 67.12 151 ILE A N 1
ATOM 1279 C CA . ILE A 1 151 ? 10.640 -17.557 20.605 1.00 67.12 151 ILE A CA 1
ATOM 1280 C C . ILE A 1 151 ? 12.093 -17.108 20.394 1.00 67.12 151 ILE A C 1
ATOM 1282 O O . ILE A 1 151 ? 12.324 -16.089 19.741 1.00 67.12 151 ILE A O 1
ATOM 1286 N N . GLU A 1 152 ? 13.070 -17.853 20.912 1.00 65.94 152 GLU A N 1
ATOM 1287 C CA . GLU A 1 152 ? 14.495 -17.552 20.732 1.00 65.94 152 GLU A CA 1
ATOM 1288 C C . GLU A 1 152 ? 14.924 -17.631 19.261 1.00 65.94 152 GLU A C 1
ATOM 1290 O O . GLU A 1 152 ? 15.648 -16.755 18.780 1.00 65.94 152 GLU A O 1
ATOM 1295 N N . GLU A 1 153 ? 14.454 -18.638 18.521 1.00 68.44 153 GLU A N 1
ATOM 1296 C CA . GLU A 1 153 ? 14.729 -18.783 17.088 1.00 68.44 153 GLU A CA 1
ATOM 1297 C C . GLU A 1 153 ? 14.137 -17.621 16.269 1.00 68.44 153 GLU A C 1
ATOM 1299 O O . GLU A 1 153 ? 14.820 -17.026 15.429 1.00 68.44 153 GLU A O 1
ATOM 1304 N N . PHE A 1 154 ? 12.897 -17.221 16.569 1.00 66.06 154 PHE A N 1
ATOM 1305 C CA . PHE A 1 154 ? 12.239 -16.082 15.923 1.00 66.06 154 PHE A CA 1
ATOM 1306 C C . PHE A 1 154 ? 12.963 -14.749 16.184 1.00 66.06 154 PHE A C 1
ATOM 1308 O O . PHE A 1 154 ? 13.170 -13.952 15.263 1.00 66.06 154 PHE A O 1
ATOM 1315 N N . LEU A 1 155 ? 13.394 -14.505 17.427 1.00 58.72 155 LEU A N 1
ATOM 1316 C CA . LEU A 1 155 ? 14.119 -13.284 17.798 1.00 58.72 155 LEU A CA 1
ATOM 1317 C C . LEU A 1 155 ? 15.501 -13.205 17.127 1.00 58.72 155 LEU A C 1
ATOM 1319 O O . LEU A 1 155 ? 15.899 -12.129 16.665 1.00 58.72 155 LEU A O 1
ATOM 1323 N N . LYS A 1 156 ? 16.211 -14.333 16.990 1.00 61.34 156 LYS A N 1
ATOM 1324 C CA . LYS A 1 156 ? 17.475 -14.403 16.233 1.00 61.34 156 LYS A CA 1
ATOM 1325 C C . LYS A 1 156 ? 17.278 -14.010 14.764 1.00 61.34 156 LYS A C 1
ATOM 1327 O O . LYS A 1 156 ? 18.069 -13.228 14.233 1.00 61.34 156 LYS A O 1
ATOM 1332 N N . PHE A 1 157 ? 16.198 -14.475 14.133 1.00 61.09 157 PHE A N 1
ATOM 1333 C CA . PHE A 1 157 ? 15.875 -14.151 12.740 1.00 61.09 157 PHE A CA 1
ATOM 1334 C C . PHE A 1 157 ? 15.545 -12.662 12.526 1.00 61.09 157 PHE A C 1
ATOM 1336 O O . PHE A 1 157 ? 16.124 -12.025 11.641 1.00 61.09 157 PHE A O 1
ATOM 1343 N N . GLN A 1 158 ? 14.684 -12.064 13.364 1.00 57.72 158 GLN A N 1
ATOM 1344 C CA . GLN A 1 158 ? 14.368 -10.630 13.257 1.00 57.72 158 GLN A CA 1
ATOM 1345 C C . GLN A 1 158 ? 15.611 -9.750 13.432 1.00 57.72 158 GLN A C 1
ATOM 1347 O O . GLN A 1 158 ? 15.789 -8.770 12.706 1.00 57.72 158 GLN A O 1
ATOM 1352 N N . THR A 1 159 ? 16.505 -10.115 14.351 1.00 54.34 159 THR A N 1
ATOM 1353 C CA . THR A 1 159 ? 17.714 -9.327 14.614 1.00 54.34 159 THR A CA 1
ATOM 1354 C C . THR A 1 159 ? 18.712 -9.395 13.450 1.00 54.34 159 THR A C 1
ATOM 1356 O O . THR A 1 159 ? 19.343 -8.390 13.130 1.00 54.34 159 THR A O 1
ATOM 1359 N N . ALA A 1 160 ? 18.807 -10.530 12.745 1.00 57.53 160 ALA A N 1
ATOM 1360 C CA . ALA A 1 160 ? 19.621 -10.651 11.531 1.00 57.53 160 ALA A CA 1
ATOM 1361 C C . ALA A 1 160 ? 19.095 -9.766 10.383 1.00 57.53 160 ALA A C 1
ATOM 1363 O O . ALA A 1 160 ? 19.872 -9.066 9.732 1.00 57.53 160 ALA A O 1
ATOM 1364 N N . SER A 1 161 ? 17.772 -9.728 10.182 1.00 58.22 161 SER A N 1
ATOM 1365 C CA . SER A 1 161 ? 17.118 -8.843 9.201 1.00 58.22 161 SER A CA 1
ATOM 1366 C C . SER A 1 161 ? 17.375 -7.357 9.499 1.00 58.22 161 SER A C 1
ATOM 1368 O O . SER A 1 161 ? 17.700 -6.557 8.613 1.00 58.22 161 SER A O 1
ATOM 1370 N N . ILE A 1 162 ? 17.323 -6.997 10.782 1.00 58.88 162 ILE A N 1
ATOM 1371 C CA . ILE A 1 162 ? 17.609 -5.650 11.272 1.00 58.88 162 ILE A CA 1
ATOM 1372 C C . ILE A 1 162 ? 19.074 -5.251 11.034 1.00 58.88 162 ILE A C 1
ATOM 1374 O O . ILE A 1 162 ? 19.335 -4.169 10.505 1.00 58.88 162 ILE A O 1
ATOM 1378 N N . ILE A 1 163 ? 20.031 -6.119 11.380 1.00 59.47 163 ILE A N 1
ATOM 1379 C CA . ILE A 1 163 ? 21.463 -5.862 11.162 1.00 59.47 163 ILE A CA 1
ATOM 1380 C C . ILE A 1 163 ? 21.741 -5.666 9.668 1.00 59.47 163 ILE A C 1
ATOM 1382 O O . ILE A 1 163 ? 22.414 -4.705 9.303 1.00 59.47 163 ILE A O 1
ATOM 1386 N N . ASN A 1 164 ? 21.162 -6.501 8.801 1.00 63.94 164 ASN A N 1
ATOM 1387 C CA . ASN A 1 164 ? 21.307 -6.363 7.350 1.00 63.94 164 ASN A CA 1
ATOM 1388 C C . ASN A 1 164 ? 20.749 -5.029 6.831 1.00 63.94 164 ASN A C 1
ATOM 1390 O O . ASN A 1 164 ? 21.346 -4.406 5.955 1.00 63.94 164 ASN A O 1
ATOM 1394 N N . THR A 1 165 ? 19.640 -4.554 7.404 1.00 64.50 165 THR A N 1
ATOM 1395 C CA . THR A 1 165 ? 19.051 -3.252 7.055 1.00 64.50 165 THR A CA 1
ATOM 1396 C C . THR A 1 165 ? 19.964 -2.093 7.461 1.00 64.50 165 THR A C 1
ATOM 1398 O O . THR A 1 165 ? 20.185 -1.183 6.666 1.00 64.50 165 THR A O 1
ATOM 1401 N N . ILE A 1 166 ? 20.550 -2.134 8.663 1.00 60.28 166 ILE A N 1
ATOM 1402 C CA . ILE A 1 166 ? 21.499 -1.106 9.124 1.00 60.28 166 ILE A CA 1
ATOM 1403 C C . ILE A 1 166 ? 22.791 -1.131 8.307 1.00 60.28 166 ILE A C 1
ATOM 1405 O O . ILE A 1 166 ? 23.294 -0.070 7.949 1.00 60.28 166 ILE A O 1
ATOM 1409 N N . VAL A 1 167 ? 23.320 -2.315 7.987 1.00 64.75 167 VAL A N 1
ATOM 1410 C CA . VAL A 1 167 ? 24.506 -2.462 7.128 1.00 64.75 167 VAL A CA 1
ATOM 1411 C C . VAL A 1 167 ? 24.235 -1.861 5.749 1.00 64.75 167 VAL A C 1
ATOM 1413 O O . VAL A 1 167 ? 25.037 -1.066 5.269 1.00 64.75 167 VAL A O 1
ATOM 1416 N N . LYS A 1 168 ? 23.058 -2.127 5.170 1.00 72.75 168 LYS A N 1
ATOM 1417 C CA . LYS A 1 168 ? 22.636 -1.518 3.904 1.00 72.75 168 LYS A CA 1
ATOM 1418 C C . LYS A 1 168 ? 22.550 0.010 3.993 1.00 72.75 168 LYS A C 1
ATOM 1420 O O . LYS A 1 168 ? 23.088 0.692 3.129 1.00 72.75 168 LYS A O 1
ATOM 1425 N N . ILE A 1 169 ? 21.930 0.553 5.046 1.00 63.47 169 ILE A N 1
ATOM 1426 C CA . ILE A 1 169 ? 21.868 2.008 5.275 1.00 63.47 169 ILE A CA 1
ATOM 1427 C C . ILE A 1 169 ? 23.278 2.592 5.420 1.00 63.47 169 ILE A C 1
ATOM 1429 O O . ILE A 1 169 ? 23.558 3.643 4.857 1.00 63.47 169 ILE A O 1
ATOM 1433 N N . LEU A 1 170 ? 24.178 1.919 6.139 1.00 62.41 170 LEU A N 1
ATOM 1434 C CA . LEU A 1 170 ? 25.566 2.350 6.302 1.00 62.41 170 LEU A CA 1
ATOM 1435 C C . LEU A 1 170 ? 26.331 2.370 4.990 1.00 62.41 170 LEU A C 1
ATOM 1437 O O . LEU A 1 170 ? 27.103 3.296 4.765 1.00 62.41 170 LEU A O 1
ATOM 1441 N N . ASP A 1 171 ? 26.141 1.370 4.140 1.00 68.94 171 ASP A N 1
ATOM 1442 C CA . ASP A 1 171 ? 26.816 1.316 2.850 1.00 68.94 171 ASP A CA 1
ATOM 1443 C C . ASP A 1 171 ? 26.260 2.381 1.896 1.00 68.94 171 ASP A C 1
ATOM 1445 O O . ASP A 1 171 ? 27.036 3.084 1.253 1.00 68.94 171 ASP A O 1
ATOM 1449 N N . GLU A 1 172 ? 24.945 2.616 1.903 1.00 70.50 172 GLU A N 1
ATOM 1450 C CA . GLU A 1 172 ? 24.326 3.727 1.171 1.00 70.50 172 GLU A CA 1
ATOM 1451 C C . GLU A 1 172 ? 24.813 5.096 1.680 1.00 70.50 172 GLU A C 1
ATOM 1453 O O . GLU A 1 172 ? 25.160 5.964 0.881 1.00 70.50 172 GLU A O 1
ATOM 1458 N N . VAL A 1 173 ? 24.902 5.290 3.001 1.00 64.31 173 VAL A N 1
ATOM 1459 C CA . VAL A 1 173 ? 25.424 6.524 3.609 1.00 64.31 173 VAL A CA 1
ATOM 1460 C C . VAL A 1 173 ? 26.902 6.720 3.280 1.00 64.31 173 VAL A C 1
ATOM 1462 O O . VAL A 1 173 ? 27.276 7.814 2.874 1.00 64.31 173 VAL A O 1
ATOM 1465 N N . LYS A 1 174 ? 27.744 5.681 3.368 1.00 66.06 174 LYS A N 1
ATOM 1466 C CA . LYS A 1 174 ? 29.159 5.760 2.962 1.00 66.06 174 LYS A CA 1
ATOM 1467 C C . LYS A 1 174 ? 29.301 6.164 1.496 1.00 66.06 174 LYS A C 1
ATOM 1469 O O . LYS A 1 174 ? 30.179 6.962 1.178 1.00 66.06 174 LYS A O 1
ATOM 1474 N N . GLU A 1 175 ? 28.455 5.642 0.609 1.00 69.94 175 GLU A N 1
ATOM 1475 C CA . GLU A 1 175 ? 28.441 6.036 -0.804 1.00 69.94 175 GLU A CA 1
ATOM 1476 C C . GLU A 1 175 ? 27.987 7.488 -1.004 1.00 69.94 175 GLU A C 1
ATOM 1478 O O . GLU A 1 175 ? 28.560 8.201 -1.826 1.00 69.94 175 GLU A O 1
ATOM 1483 N N . LEU A 1 176 ? 27.017 7.971 -0.225 1.00 62.56 176 LEU A N 1
ATOM 1484 C CA . LEU A 1 176 ? 26.616 9.382 -0.237 1.00 62.56 176 LEU A CA 1
ATOM 1485 C C . LEU A 1 176 ? 27.723 10.299 0.308 1.00 62.56 176 LEU A C 1
ATOM 1487 O O . LEU A 1 176 ? 28.013 11.331 -0.289 1.00 62.56 176 LEU A O 1
ATOM 1491 N N . CYS A 1 177 ? 28.416 9.903 1.379 1.00 59.72 177 CYS A N 1
ATOM 1492 C CA . CYS A 1 177 ? 29.549 10.652 1.927 1.00 59.72 177 CYS A CA 1
ATOM 1493 C C . CYS A 1 177 ? 30.731 10.739 0.954 1.00 59.72 177 CYS A C 1
ATOM 1495 O O . CYS A 1 177 ? 31.445 11.736 0.957 1.00 59.72 177 CYS A O 1
ATOM 1497 N N . LYS A 1 178 ? 30.932 9.736 0.089 1.00 66.00 178 LYS A N 1
ATOM 1498 C CA . LYS A 1 178 ? 31.933 9.808 -0.992 1.00 66.00 178 LYS A CA 1
ATOM 1499 C C . LYS A 1 178 ? 31.585 10.862 -2.048 1.00 66.00 178 LYS A C 1
ATOM 1501 O O . LYS A 1 178 ? 32.489 11.381 -2.691 1.00 66.00 178 LYS A O 1
ATOM 1506 N N . LYS A 1 179 ? 30.297 11.179 -2.219 1.00 59.41 179 LYS A N 1
ATOM 1507 C CA . LYS A 1 179 ? 29.803 12.212 -3.147 1.00 59.41 179 LYS A CA 1
ATOM 1508 C C . LYS A 1 179 ? 29.804 13.620 -2.533 1.00 59.41 179 LYS A C 1
ATOM 1510 O O . LYS A 1 179 ? 29.727 14.598 -3.266 1.00 59.41 179 LYS A O 1
ATOM 1515 N N . ALA A 1 180 ? 29.916 13.727 -1.209 1.00 55.12 180 ALA A N 1
ATOM 1516 C CA . ALA A 1 180 ? 29.917 14.980 -0.460 1.00 55.12 180 ALA A CA 1
ATOM 1517 C C . ALA A 1 180 ? 31.235 15.764 -0.652 1.00 55.12 180 ALA A C 1
ATOM 1519 O O . ALA A 1 180 ? 32.231 15.482 0.016 1.00 55.12 180 ALA A O 1
ATOM 1520 N N . GLN A 1 181 ? 31.259 16.759 -1.547 1.00 53.91 181 GLN A N 1
ATOM 1521 C CA . GLN A 1 181 ? 32.469 17.556 -1.818 1.00 53.91 181 GLN A CA 1
ATOM 1522 C C . GLN A 1 181 ? 32.763 18.621 -0.747 1.00 53.91 181 GLN A C 1
ATOM 1524 O O . GLN A 1 181 ? 33.927 18.837 -0.413 1.00 53.91 181 GLN A O 1
ATOM 1529 N N . HIS A 1 182 ? 31.741 19.268 -0.174 1.00 52.78 182 HIS A N 1
ATOM 1530 C CA . HIS A 1 182 ? 31.939 20.455 0.672 1.00 52.78 182 HIS A CA 1
ATOM 1531 C C . HIS A 1 182 ? 31.590 20.292 2.165 1.00 52.78 182 HIS A C 1
ATOM 1533 O O . HIS A 1 182 ? 31.968 21.116 2.992 1.00 52.78 182 HIS A O 1
ATOM 1539 N N . ASN A 1 183 ? 30.913 19.208 2.537 1.00 59.28 183 ASN A N 1
ATOM 1540 C CA . ASN A 1 183 ? 30.421 18.902 3.890 1.00 59.28 183 ASN A CA 1
ATOM 1541 C C . ASN A 1 183 ? 30.873 17.511 4.372 1.00 59.28 183 ASN A C 1
ATOM 1543 O O . ASN A 1 183 ? 30.268 16.904 5.259 1.00 59.28 183 ASN A O 1
ATOM 1547 N N . LYS A 1 184 ? 31.980 17.024 3.802 1.00 62.16 184 LYS A N 1
ATOM 1548 C CA . LYS A 1 184 ? 32.568 15.703 4.045 1.00 62.16 184 LYS A CA 1
ATOM 1549 C C . LYS A 1 184 ? 32.737 15.376 5.534 1.00 62.16 184 LYS A C 1
ATOM 1551 O O . LYS A 1 184 ? 32.338 14.301 5.963 1.00 62.16 184 LYS A O 1
ATOM 1556 N N . LYS A 1 185 ? 33.222 16.326 6.342 1.00 61.94 185 LYS A N 1
ATOM 1557 C CA . LYS A 1 185 ? 33.410 16.149 7.796 1.00 61.94 185 LYS A CA 1
ATOM 1558 C C . LYS A 1 185 ? 32.092 15.979 8.568 1.00 61.94 185 LYS A C 1
ATOM 1560 O O . LYS A 1 185 ? 32.017 15.149 9.467 1.00 61.94 185 LYS A O 1
ATOM 1565 N N . ILE A 1 186 ? 31.028 16.701 8.196 1.00 62.47 186 ILE A N 1
ATOM 1566 C CA . ILE A 1 186 ? 29.686 16.553 8.802 1.00 62.47 186 ILE A CA 1
ATOM 1567 C C . ILE A 1 186 ? 29.127 15.160 8.487 1.00 62.47 186 ILE A C 1
ATOM 1569 O O . ILE A 1 186 ? 28.609 14.463 9.363 1.00 62.47 186 ILE A O 1
ATOM 1573 N N . ALA A 1 187 ? 29.290 14.728 7.237 1.00 65.75 187 ALA A N 1
ATOM 1574 C CA . ALA A 1 187 ? 28.871 13.414 6.776 1.00 65.75 187 ALA A CA 1
ATOM 1575 C C . ALA A 1 187 ? 29.681 12.280 7.452 1.00 65.75 187 ALA A C 1
ATOM 1577 O O . ALA A 1 187 ? 29.113 11.258 7.843 1.00 65.75 187 ALA A O 1
ATOM 1578 N N . GLU A 1 188 ? 30.983 12.482 7.688 1.00 68.31 188 GLU A N 1
ATOM 1579 C CA . GLU A 1 188 ? 31.856 11.574 8.449 1.00 68.31 188 GLU A CA 1
ATOM 1580 C C . GLU A 1 188 ? 31.421 11.440 9.920 1.00 68.31 188 GLU A C 1
ATOM 1582 O O . GLU A 1 188 ? 31.349 10.319 10.432 1.00 68.31 188 GLU A O 1
ATOM 1587 N N . ILE A 1 189 ? 31.059 12.545 10.589 1.00 67.44 189 ILE A N 1
ATOM 1588 C CA . ILE A 1 189 ? 30.558 12.536 11.977 1.00 67.44 189 ILE A CA 1
ATOM 1589 C C . ILE A 1 189 ? 29.258 11.724 12.085 1.00 67.44 189 ILE A C 1
ATOM 1591 O O . ILE A 1 189 ? 29.138 10.854 12.953 1.00 67.44 189 ILE A O 1
ATOM 1595 N N . LEU A 1 190 ? 28.295 11.955 11.186 1.00 67.44 190 LEU A N 1
ATOM 1596 C CA . LEU A 1 190 ? 27.029 11.212 11.169 1.00 67.44 190 LEU A CA 1
ATOM 1597 C C . LEU A 1 190 ? 27.240 9.730 10.821 1.00 67.44 190 LEU A C 1
ATOM 1599 O O . LEU A 1 190 ? 26.677 8.855 11.475 1.00 67.44 190 LEU A O 1
ATOM 1603 N N . THR A 1 191 ? 28.130 9.421 9.876 1.00 69.69 191 THR A N 1
ATOM 1604 C CA . THR A 1 191 ? 28.492 8.035 9.526 1.00 69.69 191 THR A CA 1
ATOM 1605 C C . THR A 1 191 ? 29.132 7.296 10.701 1.00 69.69 191 THR A C 1
ATOM 1607 O O . THR A 1 191 ? 28.825 6.128 10.957 1.00 69.69 191 THR A O 1
ATOM 1610 N N . LYS A 1 192 ? 29.998 7.974 11.465 1.00 73.62 192 LYS A N 1
ATOM 1611 C CA . LYS A 1 192 ? 30.617 7.429 12.682 1.00 73.62 192 LYS A CA 1
ATOM 1612 C C . LYS A 1 192 ? 29.583 7.151 13.777 1.00 73.62 192 LYS A C 1
ATOM 1614 O O . LYS A 1 192 ? 29.752 6.206 14.542 1.00 73.62 192 LYS A O 1
ATOM 1619 N N . ARG A 1 193 ? 28.502 7.933 13.844 1.00 73.94 193 ARG A N 1
ATOM 1620 C CA . ARG A 1 193 ? 27.378 7.691 14.764 1.00 73.94 193 ARG A CA 1
ATOM 1621 C C . ARG A 1 193 ? 26.567 6.465 14.339 1.00 73.94 193 ARG A C 1
ATOM 1623 O O . ARG A 1 193 ? 26.391 5.562 15.147 1.00 73.94 193 ARG A O 1
ATOM 1630 N N . ILE A 1 194 ? 26.190 6.352 13.063 1.00 69.50 194 ILE A N 1
ATOM 1631 C CA . ILE A 1 194 ? 25.451 5.178 12.560 1.00 69.50 194 ILE A CA 1
ATOM 1632 C C . ILE A 1 194 ? 26.271 3.883 12.738 1.00 69.50 194 ILE A C 1
ATOM 1634 O O . ILE A 1 194 ? 25.726 2.849 13.121 1.00 69.50 194 ILE A O 1
ATOM 1638 N N . SER A 1 195 ? 27.592 3.916 12.523 1.00 71.31 195 SER A N 1
ATOM 1639 C CA . SER A 1 195 ? 28.429 2.708 12.622 1.00 71.31 195 SER A CA 1
ATOM 1640 C C . SER A 1 195 ? 28.559 2.171 14.051 1.00 71.31 195 SER A C 1
ATOM 1642 O O . SER A 1 195 ? 28.649 0.957 14.239 1.00 71.31 195 SER A O 1
ATOM 1644 N N . LYS A 1 196 ? 28.477 3.043 15.065 1.00 72.56 196 LYS A N 1
ATOM 1645 C CA . LYS A 1 196 ? 28.467 2.657 16.486 1.00 72.56 196 LYS A CA 1
ATOM 1646 C C . LYS A 1 196 ? 27.178 1.943 16.927 1.00 72.56 196 LYS A C 1
ATOM 1648 O O . LYS A 1 196 ? 27.177 1.324 17.989 1.00 72.56 196 LYS A O 1
ATOM 1653 N N . VAL A 1 197 ? 26.116 1.951 16.115 1.00 69.31 197 VAL A N 1
ATOM 1654 C CA . VAL A 1 197 ? 24.866 1.220 16.399 1.00 69.31 197 VAL A CA 1
ATOM 1655 C C . VAL A 1 197 ? 25.044 -0.298 16.224 1.00 69.31 197 VAL A C 1
ATOM 1657 O O . VAL A 1 197 ? 24.448 -1.073 16.969 1.00 69.31 197 VAL A O 1
ATOM 1660 N N . ILE A 1 198 ? 25.911 -0.754 15.306 1.00 66.94 198 ILE A N 1
ATOM 1661 C CA . ILE A 1 198 ? 26.129 -2.194 15.050 1.00 66.94 198 ILE A CA 1
ATOM 1662 C C . ILE A 1 198 ? 26.735 -2.927 16.265 1.00 66.94 198 ILE A C 1
ATOM 1664 O O . ILE A 1 198 ? 26.184 -3.959 16.654 1.00 66.94 198 ILE A O 1
ATOM 1668 N N . PRO A 1 199 ? 27.842 -2.456 16.879 1.00 69.12 199 PRO A N 1
ATOM 1669 C CA . PRO A 1 199 ? 28.399 -3.089 18.075 1.00 69.12 199 PRO A CA 1
ATOM 1670 C C . PRO A 1 199 ? 27.411 -3.123 19.244 1.00 69.12 199 PRO A C 1
ATOM 1672 O O . PRO A 1 199 ? 27.325 -4.136 19.928 1.00 69.12 199 PRO A O 1
ATOM 1675 N N . LEU A 1 200 ? 26.619 -2.059 19.426 1.00 67.31 200 LEU A N 1
ATOM 1676 C CA . LEU A 1 200 ? 25.598 -1.989 20.471 1.00 67.31 200 LEU A CA 1
ATOM 1677 C C . LEU A 1 200 ? 24.537 -3.089 20.298 1.00 67.31 200 LEU A C 1
ATOM 1679 O O . LEU A 1 200 ? 24.219 -3.785 21.256 1.00 67.31 200 LEU A O 1
ATOM 1683 N N . ILE A 1 201 ? 24.049 -3.315 19.072 1.00 63.72 201 ILE A N 1
ATOM 1684 C CA . ILE A 1 201 ? 23.100 -4.404 18.775 1.00 63.72 201 ILE A CA 1
ATOM 1685 C C . ILE A 1 201 ? 23.719 -5.776 19.072 1.00 63.72 201 ILE A C 1
ATOM 1687 O O . ILE A 1 201 ? 23.041 -6.641 19.618 1.00 63.72 201 ILE A O 1
ATOM 1691 N N . LYS A 1 202 ? 25.004 -5.976 18.750 1.00 64.75 202 LYS A N 1
ATOM 1692 C CA . LYS A 1 202 ? 25.713 -7.237 19.028 1.00 64.75 202 LYS A CA 1
ATOM 1693 C C . LYS A 1 202 ? 25.897 -7.504 20.524 1.00 64.75 202 LYS A C 1
ATOM 1695 O O . LYS A 1 202 ? 25.834 -8.656 20.931 1.00 64.75 202 LYS A O 1
ATOM 1700 N N . ILE A 1 203 ? 26.094 -6.471 21.341 1.00 63.94 203 ILE A N 1
ATOM 1701 C CA . ILE A 1 203 ? 26.197 -6.615 22.803 1.00 63.94 203 ILE A CA 1
ATOM 1702 C C . ILE A 1 203 ? 24.838 -6.984 23.397 1.00 63.94 203 ILE A C 1
ATOM 1704 O O . ILE A 1 203 ? 24.746 -7.936 24.166 1.00 63.94 203 ILE A O 1
ATOM 1708 N N . ILE A 1 204 ? 23.768 -6.319 22.949 1.00 58.06 204 ILE A N 1
ATOM 1709 C CA . ILE A 1 204 ? 22.392 -6.641 23.358 1.00 58.06 204 ILE A CA 1
ATOM 1710 C C . ILE A 1 204 ? 22.027 -8.101 22.996 1.00 58.06 204 ILE A C 1
ATOM 1712 O O . ILE A 1 204 ? 21.198 -8.700 23.670 1.00 58.06 204 ILE A O 1
ATOM 1716 N N . GLN A 1 205 ? 22.652 -8.700 21.970 1.00 56.84 205 GLN A N 1
ATOM 1717 C CA . GLN A 1 205 ? 22.477 -10.117 21.601 1.00 56.84 205 GLN A CA 1
ATOM 1718 C C . GLN A 1 205 ? 23.219 -11.122 22.499 1.00 56.84 205 GLN A C 1
ATOM 1720 O O . GLN A 1 205 ? 22.814 -12.283 22.531 1.00 56.84 205 GLN A O 1
ATOM 1725 N N . GLN A 1 206 ? 24.339 -10.737 23.121 1.00 56.19 206 GLN A N 1
ATOM 1726 C CA . GLN A 1 206 ? 25.229 -11.671 23.830 1.00 56.19 206 GLN A CA 1
ATOM 1727 C C . GLN A 1 206 ? 24.847 -11.875 25.294 1.00 56.19 206 GLN A C 1
ATOM 1729 O O . GLN A 1 206 ? 25.065 -12.955 25.837 1.00 56.19 206 GLN A O 1
ATOM 1734 N N . GLU A 1 207 ? 24.270 -10.861 25.926 1.00 51.91 207 GLU A N 1
ATOM 1735 C CA . GLU A 1 207 ? 23.693 -10.992 27.255 1.00 51.91 207 GLU A CA 1
ATOM 1736 C C . GLU A 1 207 ? 22.225 -11.413 27.088 1.00 51.91 207 GLU A C 1
ATOM 1738 O O . GLU A 1 207 ? 21.507 -10.812 26.292 1.00 51.91 207 GLU A O 1
ATOM 1743 N N . ASP A 1 208 ? 21.741 -12.420 27.826 1.00 48.31 208 ASP A N 1
ATOM 1744 C CA . ASP A 1 208 ? 20.352 -12.948 27.807 1.00 48.31 208 ASP A CA 1
ATOM 1745 C C . ASP A 1 208 ? 19.235 -11.892 28.094 1.00 48.31 208 ASP A C 1
ATOM 1747 O O . ASP A 1 208 ? 18.054 -12.214 28.266 1.00 48.31 208 ASP A O 1
ATOM 1751 N N . LEU A 1 209 ? 19.588 -10.603 28.107 1.00 49.38 209 LEU A N 1
ATOM 1752 C CA . LEU A 1 209 ? 18.780 -9.398 28.292 1.00 49.38 209 LEU A CA 1
ATOM 1753 C C . LEU A 1 209 ? 17.633 -9.232 27.284 1.00 49.38 209 LEU A C 1
ATOM 1755 O O . LEU A 1 209 ? 16.643 -8.561 27.589 1.00 49.38 209 LEU A O 1
ATOM 1759 N N . PHE A 1 210 ? 17.713 -9.847 26.097 1.00 47.78 210 PHE A N 1
ATOM 1760 C CA . PHE A 1 210 ? 16.648 -9.755 25.084 1.00 47.78 210 PHE A CA 1
ATOM 1761 C C . PHE A 1 210 ? 15.316 -10.353 25.565 1.00 47.78 210 PHE A C 1
ATOM 1763 O O . PHE A 1 210 ? 14.253 -9.967 25.078 1.00 47.78 210 PHE A O 1
ATOM 1770 N N . THR A 1 211 ? 15.359 -11.285 26.524 1.00 48.28 211 THR A N 1
ATOM 1771 C CA . THR A 1 211 ? 14.169 -11.991 27.021 1.00 48.28 211 THR A CA 1
ATOM 1772 C C . THR A 1 211 ? 13.529 -11.335 28.248 1.00 48.28 211 THR A C 1
ATOM 1774 O O . THR A 1 211 ? 12.322 -11.491 28.448 1.00 48.28 211 THR A O 1
ATOM 1777 N N . SER A 1 212 ? 14.282 -10.564 29.043 1.00 44.91 212 SER A N 1
ATOM 1778 C CA . SER A 1 212 ? 13.804 -9.980 30.307 1.00 44.91 212 SER A CA 1
ATOM 1779 C C . SER A 1 212 ? 13.185 -8.582 30.165 1.00 44.91 212 SER A C 1
ATOM 1781 O O . SER A 1 212 ? 12.295 -8.240 30.945 1.00 44.91 212 SER A O 1
ATOM 1783 N N . HIS A 1 213 ? 13.602 -7.775 29.178 1.00 47.88 213 HIS A N 1
ATOM 1784 C CA . HIS A 1 213 ? 13.215 -6.351 29.050 1.00 47.88 213 HIS A CA 1
ATOM 1785 C C . HIS A 1 213 ? 12.629 -5.965 27.674 1.00 47.88 213 HIS A C 1
ATOM 1787 O O . HIS A 1 213 ? 12.621 -4.799 27.279 1.00 47.88 213 HIS A O 1
ATOM 1793 N N . TYR A 1 214 ? 12.099 -6.946 26.934 1.00 48.81 214 TYR A N 1
ATOM 1794 C CA . TYR A 1 214 ? 11.621 -6.782 25.553 1.00 48.81 214 TYR A CA 1
ATOM 1795 C C . TYR A 1 214 ? 10.498 -5.734 25.367 1.00 48.81 214 TYR A C 1
ATOM 1797 O O . TYR A 1 214 ? 10.439 -5.097 24.316 1.00 48.81 214 TYR A O 1
ATOM 1805 N N . GLU A 1 215 ? 9.596 -5.539 26.342 1.00 47.00 215 GLU A N 1
ATOM 1806 C CA . GLU A 1 215 ? 8.384 -4.715 26.138 1.00 47.00 215 GLU A CA 1
ATOM 1807 C C . GLU A 1 215 ? 8.628 -3.190 26.240 1.00 47.00 215 GLU A C 1
ATOM 1809 O O . GLU A 1 215 ? 8.058 -2.457 25.430 1.00 47.00 215 GLU A O 1
ATOM 1814 N N . ASP A 1 216 ? 9.506 -2.704 27.128 1.00 45.03 216 ASP A N 1
ATOM 1815 C CA . ASP A 1 216 ? 9.724 -1.253 27.328 1.00 45.03 216 ASP A CA 1
ATOM 1816 C C . ASP A 1 216 ? 10.771 -0.659 26.370 1.00 45.03 216 ASP A C 1
ATOM 1818 O O . ASP A 1 216 ? 10.704 0.509 25.978 1.00 45.03 216 ASP A O 1
ATOM 1822 N N . SER A 1 217 ? 11.708 -1.485 25.906 1.00 50.50 217 SER A N 1
ATOM 1823 C CA . SER A 1 217 ? 12.823 -1.041 25.069 1.00 50.50 217 SER A CA 1
ATOM 1824 C C . SER A 1 217 ? 12.541 -1.114 23.564 1.00 50.50 217 SER A C 1
ATOM 1826 O O . SER A 1 217 ? 13.301 -0.540 22.789 1.00 50.50 217 SER A O 1
ATOM 1828 N N . HIS A 1 218 ? 11.449 -1.751 23.112 1.00 53.38 218 HIS A N 1
ATOM 1829 C CA . HIS A 1 218 ? 11.191 -2.003 21.682 1.00 53.38 218 HIS A CA 1
ATOM 1830 C C . HIS A 1 218 ? 11.006 -0.725 20.846 1.00 53.38 218 HIS A C 1
ATOM 1832 O O . HIS A 1 218 ? 11.489 -0.657 19.718 1.00 53.38 218 HIS A O 1
ATOM 1838 N N . ASN A 1 219 ? 10.352 0.315 21.377 1.00 51.97 219 ASN A N 1
ATOM 1839 C CA . ASN A 1 219 ? 10.161 1.577 20.644 1.00 51.97 219 ASN A CA 1
ATOM 1840 C C . ASN A 1 219 ? 11.448 2.411 20.570 1.00 51.97 219 ASN A C 1
ATOM 1842 O O . ASN A 1 219 ? 11.725 3.002 19.526 1.00 51.97 219 ASN A O 1
ATOM 1846 N N . ASN A 1 220 ? 12.244 2.425 21.642 1.00 54.44 220 ASN A N 1
ATOM 1847 C CA . ASN A 1 220 ? 13.527 3.129 21.681 1.00 54.44 220 ASN A CA 1
ATOM 1848 C C . ASN A 1 220 ? 14.570 2.410 20.822 1.00 54.44 220 ASN A C 1
ATOM 1850 O O . ASN A 1 220 ? 15.232 3.056 20.016 1.00 54.44 220 ASN A O 1
ATOM 1854 N N . LEU A 1 221 ? 14.613 1.074 20.886 1.00 55.44 221 LEU A N 1
ATOM 1855 C CA . LEU A 1 221 ? 15.393 0.238 19.976 1.00 55.44 221 LEU A CA 1
ATOM 1856 C C . LEU A 1 221 ? 14.958 0.467 18.534 1.00 55.44 221 LEU A C 1
ATOM 1858 O O . LEU A 1 221 ? 15.791 0.798 17.709 1.00 55.44 221 LEU A O 1
ATOM 1862 N N . ARG A 1 222 ? 13.663 0.397 18.208 1.00 59.56 222 ARG A N 1
ATOM 1863 C CA . ARG A 1 222 ? 13.182 0.634 16.837 1.00 59.56 222 ARG A CA 1
ATOM 1864 C C . ARG A 1 222 ? 13.527 2.037 16.325 1.00 59.56 222 ARG A C 1
ATOM 1866 O O . ARG A 1 222 ? 13.898 2.175 15.160 1.00 59.56 222 ARG A O 1
ATOM 1873 N N . ARG A 1 223 ? 13.437 3.070 17.170 1.00 61.16 223 ARG A N 1
ATOM 1874 C CA . ARG A 1 223 ? 13.859 4.437 16.819 1.00 61.16 223 ARG A CA 1
ATOM 1875 C C . ARG A 1 223 ? 15.368 4.525 16.585 1.00 61.16 223 ARG A C 1
ATOM 1877 O O . ARG A 1 223 ? 15.771 5.047 15.552 1.00 61.16 223 ARG A O 1
ATOM 1884 N N . LEU A 1 224 ? 16.178 3.951 17.475 1.00 63.03 224 LEU A N 1
ATOM 1885 C CA . LEU A 1 224 ? 17.641 3.915 17.367 1.00 63.03 224 LEU A CA 1
ATOM 1886 C C . LEU A 1 224 ? 18.129 3.106 16.152 1.00 63.03 224 LEU A C 1
ATOM 1888 O O . LEU A 1 224 ? 19.137 3.445 15.543 1.00 63.03 224 LEU A O 1
ATOM 1892 N N . ILE A 1 225 ? 17.399 2.048 15.800 1.00 59.03 225 ILE A N 1
ATOM 1893 C CA . ILE A 1 225 ? 17.781 1.045 14.800 1.00 59.03 225 ILE A CA 1
ATOM 1894 C C . ILE A 1 225 ? 17.299 1.413 13.392 1.00 59.03 225 ILE A C 1
ATOM 1896 O O . ILE A 1 225 ? 18.004 1.150 12.421 1.00 59.03 225 ILE A O 1
ATOM 1900 N N . LEU A 1 226 ? 16.106 1.999 13.253 1.00 62.97 226 LEU A N 1
ATOM 1901 C CA . LEU A 1 226 ? 15.508 2.289 11.944 1.00 62.97 226 LEU A CA 1
ATOM 1902 C C . LEU A 1 226 ? 15.331 3.787 11.713 1.00 62.97 226 LEU A C 1
ATOM 1904 O O . LEU A 1 226 ? 15.793 4.304 10.702 1.00 62.97 226 LEU A O 1
ATOM 1908 N N . GLN A 1 227 ? 14.697 4.492 12.651 1.00 65.50 227 GLN A N 1
ATOM 1909 C CA . GLN A 1 227 ? 14.276 5.876 12.428 1.00 65.50 227 GLN A CA 1
ATOM 1910 C C . GLN A 1 227 ? 15.460 6.849 12.366 1.00 65.50 227 GLN A C 1
ATOM 1912 O O . GLN A 1 227 ? 15.560 7.628 11.423 1.00 65.50 227 GLN A O 1
ATOM 1917 N N . ILE A 1 228 ? 16.371 6.804 13.343 1.00 65.69 228 ILE A N 1
ATOM 1918 C CA . ILE A 1 228 ? 17.490 7.751 13.422 1.00 65.69 228 ILE A CA 1
ATOM 1919 C C . ILE A 1 228 ? 18.495 7.537 12.278 1.00 65.69 228 ILE A C 1
ATOM 1921 O O . ILE A 1 228 ? 18.824 8.521 11.613 1.00 65.69 228 ILE A O 1
ATOM 1925 N N . PRO A 1 229 ? 18.932 6.300 11.950 1.00 67.44 229 PRO A N 1
ATOM 1926 C CA . PRO A 1 229 ? 19.788 6.071 10.785 1.00 67.44 229 PRO A CA 1
ATOM 1927 C C . PRO A 1 229 ? 19.150 6.526 9.466 1.00 67.44 229 PRO A C 1
ATOM 1929 O O . PRO A 1 229 ? 19.842 7.084 8.619 1.00 67.44 229 PRO A O 1
ATOM 1932 N N . GLN A 1 230 ? 17.833 6.352 9.296 1.00 70.50 230 GLN A N 1
ATOM 1933 C CA . GLN A 1 230 ? 17.108 6.835 8.113 1.00 70.50 230 GLN A CA 1
ATOM 1934 C C . GLN A 1 230 ? 17.008 8.364 8.070 1.00 70.50 230 GLN A C 1
ATOM 1936 O O . GLN A 1 230 ? 17.211 8.953 7.010 1.00 70.50 230 GLN A O 1
ATOM 1941 N N . ASN A 1 231 ? 16.742 9.018 9.203 1.00 68.25 231 ASN A N 1
ATOM 1942 C CA . ASN A 1 231 ? 16.709 10.478 9.295 1.00 68.25 231 ASN A CA 1
ATOM 1943 C C . ASN A 1 231 ? 18.096 11.084 9.012 1.00 68.25 231 ASN A C 1
ATOM 1945 O O . ASN A 1 231 ? 18.199 12.044 8.251 1.00 68.25 231 ASN A O 1
ATOM 1949 N N . MET A 1 232 ? 19.166 10.491 9.557 1.00 69.44 232 MET A N 1
ATOM 1950 C CA . MET A 1 232 ? 20.550 10.892 9.275 1.00 69.44 232 MET A CA 1
ATOM 1951 C C . MET A 1 232 ? 20.916 10.665 7.807 1.00 69.44 232 MET A C 1
ATOM 1953 O O . MET A 1 232 ? 21.515 11.544 7.197 1.00 69.44 232 MET A O 1
ATOM 1957 N N . LYS A 1 233 ? 20.515 9.533 7.213 1.00 74.06 233 LYS A N 1
ATOM 1958 C CA . LYS A 1 233 ? 20.692 9.277 5.778 1.00 74.06 233 LYS A CA 1
ATOM 1959 C C . LYS A 1 233 ? 19.990 10.340 4.935 1.00 74.06 233 LYS A C 1
ATOM 1961 O O . LYS A 1 233 ? 20.622 10.917 4.062 1.00 74.06 233 LYS A O 1
ATOM 1966 N N . LYS A 1 234 ? 18.719 10.631 5.222 1.00 74.19 234 LYS A N 1
ATOM 1967 C CA . LYS A 1 234 ? 17.931 11.644 4.507 1.00 74.19 234 LYS A CA 1
ATOM 1968 C C . LYS A 1 234 ? 18.557 13.035 4.618 1.00 74.19 234 LYS A C 1
ATOM 1970 O O . LYS A 1 234 ? 18.591 13.763 3.635 1.00 74.19 234 LYS A O 1
ATOM 1975 N N . TYR A 1 235 ? 19.082 13.387 5.792 1.00 70.06 235 TYR A N 1
ATOM 1976 C CA . TYR A 1 235 ? 19.829 14.629 5.970 1.00 70.06 235 TYR A CA 1
ATOM 1977 C C . TYR A 1 235 ? 21.110 14.627 5.126 1.00 70.06 235 TYR A C 1
ATOM 1979 O O . TYR A 1 235 ? 21.355 15.582 4.407 1.00 70.06 235 TYR A O 1
ATOM 1987 N N . ILE A 1 236 ? 21.883 13.535 5.113 1.00 66.12 236 ILE A N 1
ATOM 1988 C CA . ILE A 1 236 ? 23.070 13.401 4.250 1.00 66.12 236 ILE A CA 1
ATOM 1989 C C . ILE A 1 236 ? 22.695 13.498 2.755 1.00 66.12 236 ILE A C 1
ATOM 1991 O O . ILE A 1 236 ? 23.408 14.140 1.989 1.00 66.12 236 ILE A O 1
ATOM 1995 N N . GLU A 1 237 ? 21.569 12.922 2.330 1.00 71.56 237 GLU A N 1
ATOM 1996 C CA . GLU A 1 237 ? 21.033 13.053 0.965 1.00 71.56 237 GLU A CA 1
ATOM 1997 C C . GLU A 1 237 ? 20.643 14.500 0.629 1.00 71.56 237 GLU A C 1
ATOM 1999 O O . GLU A 1 237 ? 20.960 14.969 -0.456 1.00 71.56 237 GLU A O 1
ATOM 2004 N N . GLU A 1 238 ? 19.992 15.220 1.548 1.00 69.00 238 GLU A N 1
ATOM 2005 C CA . GLU A 1 238 ? 19.611 16.632 1.376 1.00 69.00 238 GLU A CA 1
ATOM 2006 C C . GLU A 1 238 ? 20.856 17.511 1.194 1.00 69.00 238 GLU A C 1
ATOM 2008 O O . GLU A 1 238 ? 20.937 18.308 0.267 1.00 69.00 238 GLU A O 1
ATOM 2013 N N . ILE A 1 239 ? 21.878 17.313 2.026 1.00 58.62 239 ILE A N 1
ATOM 2014 C CA . ILE A 1 239 ? 23.070 18.169 2.031 1.00 58.62 239 ILE A CA 1
ATOM 2015 C C . ILE A 1 239 ? 24.055 17.831 0.900 1.00 58.62 239 ILE A C 1
ATOM 2017 O O . ILE A 1 239 ? 24.948 18.625 0.612 1.00 58.62 239 ILE A O 1
ATOM 2021 N N . THR A 1 240 ? 23.928 16.655 0.277 1.00 64.25 240 THR A N 1
ATOM 2022 C CA . THR A 1 240 ? 24.751 16.231 -0.873 1.00 64.25 240 THR A CA 1
ATOM 2023 C C . THR A 1 240 ? 24.181 16.671 -2.220 1.00 64.25 240 THR A C 1
ATOM 2025 O O . THR A 1 240 ? 24.862 16.513 -3.227 1.00 64.25 240 THR A O 1
ATOM 2028 N N . GLN A 1 241 ? 22.967 17.233 -2.245 1.00 63.88 241 GLN A N 1
ATOM 2029 C CA . GLN A 1 241 ? 22.325 17.775 -3.450 1.00 63.88 241 GLN A CA 1
ATOM 2030 C C . GLN A 1 241 ? 22.758 19.208 -3.790 1.00 63.88 241 GLN A C 1
ATOM 2032 O O . GLN A 1 241 ? 22.417 19.689 -4.864 1.00 63.88 241 GLN A O 1
ATOM 2037 N N . TYR A 1 242 ? 23.478 19.890 -2.894 1.00 57.72 242 TYR A N 1
ATOM 2038 C CA . TYR A 1 242 ? 23.934 21.259 -3.125 1.00 57.72 242 TYR A CA 1
ATOM 2039 C C . TYR A 1 242 ? 25.258 21.272 -3.887 1.00 57.72 242 TYR A C 1
ATOM 2041 O O . TYR A 1 242 ? 26.282 20.797 -3.387 1.00 57.72 242 TYR A O 1
ATOM 2049 N N . ASP A 1 243 ? 25.232 21.863 -5.081 1.00 47.50 243 ASP A N 1
ATOM 2050 C CA . ASP A 1 243 ? 26.378 21.924 -5.994 1.00 47.50 243 ASP A CA 1
ATOM 2051 C C . ASP A 1 243 ? 27.382 23.021 -5.601 1.00 47.50 243 ASP A C 1
ATOM 2053 O O . ASP A 1 243 ? 28.524 23.028 -6.063 1.00 47.50 243 ASP A O 1
ATOM 2057 N N . THR A 1 244 ? 26.985 23.957 -4.729 1.00 48.53 244 THR A N 1
ATOM 2058 C CA . THR A 1 244 ? 27.868 25.008 -4.209 1.00 48.53 244 THR A CA 1
ATOM 2059 C C . THR A 1 244 ? 27.676 25.230 -2.710 1.00 48.53 244 THR A C 1
ATOM 2061 O O . THR A 1 244 ? 26.570 25.162 -2.177 1.00 48.53 244 THR A O 1
ATOM 2064 N N . MET A 1 245 ? 28.755 25.603 -2.012 1.00 44.03 245 MET A N 1
ATOM 2065 C CA . MET A 1 245 ? 28.672 26.037 -0.606 1.00 44.03 245 MET A CA 1
ATOM 2066 C C . MET A 1 245 ? 27.801 27.283 -0.396 1.00 44.03 245 MET A C 1
ATOM 2068 O O . MET A 1 245 ? 27.461 27.592 0.740 1.00 44.03 245 MET A O 1
ATOM 2072 N N . GLN A 1 246 ? 27.448 28.015 -1.456 1.00 43.09 246 GLN A N 1
ATOM 2073 C CA . GLN A 1 246 ? 26.616 29.213 -1.370 1.00 43.09 246 GLN A CA 1
ATOM 2074 C C . GLN A 1 246 ? 25.159 28.873 -1.019 1.00 43.09 246 GLN A C 1
ATOM 2076 O O . GLN A 1 246 ? 24.608 29.483 -0.109 1.00 43.09 246 GLN A O 1
ATOM 2081 N N . GLU A 1 247 ? 24.583 27.845 -1.645 1.00 51.84 247 GLU A N 1
ATOM 2082 C CA . GLU A 1 247 ? 23.206 27.391 -1.383 1.00 51.84 247 GLU A CA 1
ATOM 2083 C C . GLU A 1 247 ? 23.046 26.776 0.017 1.00 51.84 247 GLU A C 1
ATOM 2085 O O . GLU A 1 247 ? 22.011 26.933 0.659 1.00 51.84 247 GLU A O 1
ATOM 2090 N N . LEU A 1 248 ? 24.105 26.132 0.522 1.00 50.34 248 LEU A N 1
ATOM 2091 C CA . LEU A 1 248 ? 24.147 25.525 1.856 1.00 50.34 248 LEU A CA 1
ATOM 2092 C C . LEU A 1 248 ? 24.199 26.573 2.991 1.00 50.34 248 LEU A C 1
ATOM 2094 O O . LEU A 1 248 ? 23.746 26.314 4.106 1.00 50.34 248 LEU A O 1
ATOM 2098 N N . LEU A 1 249 ? 24.798 27.743 2.731 1.00 47.75 249 LEU A N 1
ATOM 2099 C CA . LEU A 1 249 ? 25.127 28.763 3.74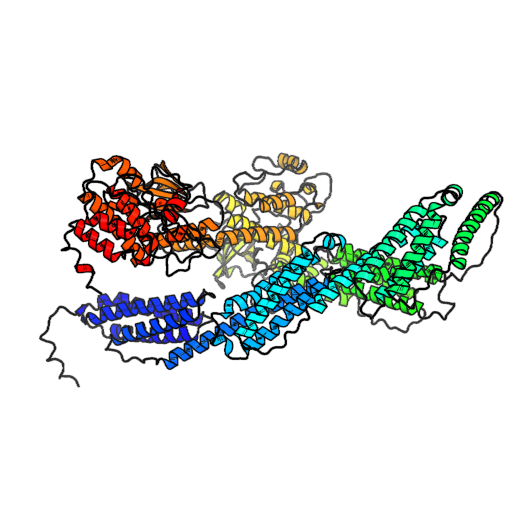0 1.00 47.75 249 LEU A CA 1
ATOM 2100 C C . LEU A 1 249 ? 24.073 29.873 3.889 1.00 47.75 249 LEU A C 1
ATOM 2102 O O . LEU A 1 249 ? 24.146 30.630 4.857 1.00 47.75 249 LEU A O 1
ATOM 2106 N N . GLU A 1 250 ? 23.112 29.985 2.968 1.00 50.66 250 GLU A N 1
ATOM 2107 C CA . GLU A 1 250 ? 22.019 30.975 3.026 1.00 50.66 250 GLU A CA 1
ATOM 2108 C C . GLU A 1 250 ? 20.832 30.518 3.900 1.00 50.66 250 GLU A C 1
ATOM 2110 O O . GLU A 1 250 ? 19.910 31.287 4.164 1.00 50.66 250 GLU A O 1
ATOM 2115 N N . THR A 1 251 ? 20.863 29.285 4.418 1.00 47.56 251 THR A N 1
ATOM 2116 C CA . THR A 1 251 ? 19.787 28.717 5.238 1.00 47.56 251 THR A CA 1
ATOM 2117 C C . THR A 1 251 ? 20.181 28.613 6.718 1.00 47.56 251 THR A C 1
ATOM 2119 O O . THR A 1 251 ? 20.864 27.668 7.113 1.00 47.56 251 THR A O 1
ATOM 2122 N N . GLU A 1 252 ? 19.676 29.505 7.584 1.00 52.50 252 GLU A N 1
ATOM 2123 C CA . GLU A 1 252 ? 19.784 29.383 9.062 1.00 52.50 252 GLU A CA 1
ATOM 2124 C C . GLU A 1 252 ? 19.229 28.043 9.606 1.00 52.50 252 GLU A C 1
ATOM 2126 O O . GLU A 1 252 ? 19.490 27.637 10.738 1.00 52.50 252 GLU A O 1
ATOM 2131 N N . THR A 1 253 ? 18.470 27.311 8.791 1.00 57.25 253 THR A N 1
ATOM 2132 C CA . THR A 1 253 ? 17.823 26.042 9.136 1.00 57.25 253 THR A CA 1
ATOM 2133 C C . THR A 1 253 ? 18.774 24.837 9.154 1.00 57.25 253 THR A C 1
ATOM 2135 O O . THR A 1 253 ? 18.457 23.840 9.805 1.00 57.25 253 THR A O 1
ATOM 2138 N N . PHE A 1 254 ? 19.937 24.903 8.492 1.00 62.47 254 PHE A N 1
ATOM 2139 C CA . PHE A 1 254 ? 20.854 23.763 8.347 1.00 62.47 254 PHE A CA 1
ATOM 2140 C C . PHE A 1 254 ? 21.555 23.388 9.658 1.00 62.47 254 PHE A C 1
ATOM 2142 O O . PHE A 1 254 ? 21.533 22.223 10.063 1.00 62.47 254 PHE A O 1
ATOM 2149 N N . GLU A 1 255 ? 22.150 24.375 10.334 1.00 61.22 255 GLU A N 1
ATOM 2150 C CA . GLU A 1 255 ? 22.881 24.173 11.591 1.00 61.22 255 GLU A CA 1
ATOM 2151 C C . GLU A 1 255 ? 21.939 23.666 12.689 1.00 61.22 255 GLU A C 1
ATOM 2153 O O . GLU A 1 255 ? 22.271 22.748 13.442 1.00 61.22 255 GLU A O 1
ATOM 2158 N N . LYS A 1 256 ? 20.718 24.211 12.718 1.00 65.56 256 LYS A N 1
ATOM 2159 C CA . LYS A 1 256 ? 19.657 23.786 13.628 1.00 65.56 256 LYS A CA 1
ATOM 2160 C C . LYS A 1 256 ? 19.259 22.324 13.395 1.00 65.56 256 LYS A C 1
ATOM 2162 O O . LYS A 1 256 ? 19.280 21.543 14.339 1.00 65.56 256 LYS A O 1
ATOM 2167 N N . LYS A 1 257 ? 18.996 21.923 12.142 1.00 65.69 257 LYS A N 1
ATOM 2168 C CA . LYS A 1 257 ? 18.662 20.528 11.790 1.00 65.69 257 LYS A CA 1
ATOM 2169 C C . LYS A 1 257 ? 19.773 19.537 12.170 1.00 65.69 257 LYS A C 1
ATOM 2171 O O . LYS A 1 257 ? 19.466 18.451 12.659 1.00 65.69 257 LYS A O 1
ATOM 2176 N N . PHE A 1 258 ? 21.047 19.893 11.972 1.00 67.12 258 PHE A N 1
ATOM 2177 C CA . PHE A 1 258 ? 22.177 19.049 12.386 1.00 67.12 258 PHE A CA 1
ATOM 2178 C C . PHE A 1 258 ? 22.218 18.859 13.908 1.00 67.12 258 PHE A C 1
ATOM 2180 O O . PHE A 1 258 ? 22.344 17.731 14.388 1.00 67.12 258 PHE A O 1
ATOM 2187 N N . LYS A 1 259 ? 22.069 19.954 14.667 1.00 69.62 259 LYS A N 1
ATOM 2188 C CA . LYS A 1 259 ? 22.044 19.929 16.137 1.00 69.62 259 LYS A CA 1
ATOM 2189 C C . LYS A 1 259 ? 20.853 19.129 16.675 1.00 69.62 259 LYS A C 1
ATOM 2191 O O . LYS A 1 259 ? 21.043 18.319 17.578 1.00 69.62 259 LYS A O 1
ATOM 2196 N N . ASP A 1 260 ? 19.670 19.275 16.080 1.00 69.56 260 ASP A N 1
ATOM 2197 C CA . ASP A 1 260 ? 18.465 18.534 16.474 1.00 69.56 260 ASP A CA 1
ATOM 2198 C C . ASP A 1 260 ? 18.643 17.014 16.280 1.00 69.56 260 ASP A C 1
ATOM 2200 O O . ASP A 1 260 ? 18.402 16.238 17.206 1.00 69.56 260 ASP A O 1
ATOM 2204 N N . LEU A 1 261 ? 19.158 16.580 15.120 1.00 64.69 261 LEU A N 1
ATOM 2205 C CA . LEU A 1 261 ? 19.437 15.161 14.834 1.00 64.69 261 LEU A CA 1
ATOM 2206 C C . LEU A 1 261 ? 20.531 14.576 15.739 1.00 64.69 261 LEU A C 1
ATOM 2208 O O . LEU A 1 261 ? 20.459 13.411 16.142 1.00 64.69 261 LEU A O 1
ATOM 2212 N N . ARG A 1 262 ? 21.557 15.374 16.060 1.00 70.81 262 ARG A N 1
ATOM 2213 C CA . ARG A 1 262 ? 22.622 14.996 16.999 1.00 70.81 262 ARG A CA 1
ATOM 2214 C C . ARG A 1 262 ? 22.059 14.744 18.397 1.00 70.81 262 ARG A C 1
ATOM 2216 O O . ARG A 1 262 ? 22.386 13.722 19.002 1.00 70.81 262 ARG A O 1
ATOM 2223 N N . ASN A 1 263 ? 21.231 15.662 18.889 1.00 72.94 263 ASN A N 1
ATOM 2224 C CA . ASN A 1 263 ? 20.664 15.598 20.233 1.00 72.94 263 ASN A CA 1
ATOM 2225 C C . ASN A 1 263 ? 19.681 14.425 20.360 1.00 72.94 263 ASN A C 1
ATOM 2227 O O . ASN A 1 263 ? 19.799 13.638 21.295 1.00 72.94 263 ASN A O 1
ATOM 2231 N N . GLU A 1 264 ? 18.813 14.218 19.361 1.00 68.69 264 GLU A N 1
ATOM 2232 C CA . GLU A 1 264 ? 17.882 13.079 19.321 1.00 68.69 264 GLU A CA 1
ATOM 2233 C C . GLU A 1 264 ? 18.618 11.727 19.404 1.00 68.69 264 GLU A C 1
ATOM 2235 O O . GLU A 1 264 ? 18.213 10.827 20.144 1.00 68.69 264 GLU A O 1
ATOM 2240 N N . TYR A 1 265 ? 19.738 11.585 18.689 1.00 69.44 265 TYR A N 1
ATOM 2241 C CA . TYR A 1 265 ? 20.582 10.392 18.761 1.00 69.44 265 TYR A CA 1
ATOM 2242 C C . TYR A 1 265 ? 21.202 10.193 20.152 1.00 69.44 265 TYR A C 1
ATOM 2244 O O . TYR A 1 265 ? 21.143 9.089 20.698 1.00 69.44 265 TYR A O 1
ATOM 2252 N N . ASN A 1 266 ? 21.787 11.246 20.733 1.00 68.81 266 ASN A N 1
ATOM 2253 C CA . ASN A 1 266 ? 22.438 11.175 22.043 1.00 68.81 266 ASN A CA 1
ATOM 2254 C C . ASN A 1 266 ? 21.439 10.801 23.154 1.00 68.81 266 ASN A C 1
ATOM 2256 O O . ASN A 1 266 ? 21.737 9.928 23.974 1.00 68.81 266 ASN A O 1
ATOM 2260 N N . ASP A 1 267 ? 20.243 11.393 23.139 1.00 68.31 267 ASP A N 1
ATOM 2261 C CA . ASP A 1 267 ? 19.194 11.128 24.126 1.00 68.31 267 ASP A CA 1
ATOM 2262 C C . ASP A 1 267 ? 18.715 9.673 24.069 1.00 68.31 267 ASP A C 1
ATOM 2264 O O . ASP A 1 267 ? 18.625 8.994 25.096 1.00 68.31 267 ASP A O 1
ATOM 2268 N N . ILE A 1 268 ? 18.469 9.146 22.866 1.00 63.19 268 ILE A N 1
ATOM 2269 C CA . ILE A 1 268 ? 17.961 7.779 22.690 1.00 63.19 268 ILE A CA 1
ATOM 2270 C C . ILE A 1 268 ? 19.026 6.733 23.040 1.00 63.19 268 ILE A C 1
ATOM 2272 O O . ILE A 1 268 ? 18.698 5.713 23.656 1.00 63.19 268 ILE A O 1
ATOM 2276 N N . VAL A 1 269 ? 20.299 6.974 22.704 1.00 64.94 269 VAL A N 1
ATOM 2277 C CA . VAL A 1 269 ? 21.409 6.098 23.117 1.00 64.94 269 VAL A CA 1
ATOM 2278 C C . VAL A 1 269 ? 21.533 6.075 24.639 1.00 64.94 269 VAL A C 1
ATOM 2280 O O . VAL A 1 269 ? 21.620 4.995 25.222 1.00 64.94 269 VAL A O 1
ATOM 2283 N N . LYS A 1 270 ? 21.468 7.237 25.299 1.00 67.19 270 LYS A N 1
ATOM 2284 C CA . LYS A 1 270 ? 21.551 7.343 26.762 1.00 67.19 270 LYS A CA 1
ATOM 2285 C C . LYS A 1 270 ? 20.406 6.605 27.460 1.00 67.19 270 LYS A C 1
ATOM 2287 O O . LYS A 1 270 ? 20.659 5.837 28.385 1.00 67.19 270 LYS A O 1
ATOM 2292 N N . ILE A 1 271 ? 19.170 6.780 26.985 1.00 61.47 271 ILE A N 1
ATOM 2293 C CA . ILE A 1 271 ? 17.992 6.048 27.484 1.00 61.47 271 ILE A CA 1
ATOM 2294 C C . ILE A 1 271 ? 18.168 4.535 27.289 1.00 61.47 271 ILE A C 1
ATOM 2296 O O . ILE A 1 271 ? 17.858 3.753 28.183 1.00 61.47 271 ILE A O 1
ATOM 2300 N N . SER A 1 272 ? 18.695 4.112 26.138 1.00 60.34 272 SER A N 1
ATOM 2301 C CA . SER A 1 272 ? 18.891 2.690 25.836 1.00 60.34 272 SER A CA 1
ATOM 2302 C C . SER A 1 272 ? 19.962 2.058 26.733 1.00 60.34 272 SER A C 1
ATOM 2304 O O . SER A 1 272 ? 19.734 0.984 27.278 1.00 60.34 272 SER A O 1
ATOM 2306 N N . LEU A 1 273 ? 21.094 2.731 26.957 1.00 62.00 273 LEU A N 1
ATOM 2307 C CA . LEU A 1 273 ? 22.151 2.246 27.856 1.00 62.00 273 LEU A CA 1
ATOM 2308 C C . LEU A 1 273 ? 21.669 2.137 29.311 1.00 62.00 273 LEU A C 1
ATOM 2310 O O . LEU A 1 273 ? 21.960 1.139 29.968 1.00 62.00 273 LEU A O 1
ATOM 2314 N N . LEU A 1 274 ? 20.883 3.113 29.786 1.00 58.56 274 LEU A N 1
ATOM 2315 C CA . LEU A 1 274 ? 20.259 3.085 31.117 1.00 58.56 274 LEU A CA 1
ATOM 2316 C C . LEU A 1 274 ? 19.293 1.903 31.278 1.00 58.56 274 LEU A C 1
ATOM 2318 O O . LEU A 1 274 ? 19.311 1.237 32.308 1.00 58.56 274 LEU A O 1
ATOM 2322 N N . ASN A 1 275 ? 18.487 1.610 30.254 1.00 55.97 275 ASN A N 1
ATOM 2323 C CA . ASN A 1 275 ? 17.505 0.523 30.300 1.00 55.97 275 ASN A CA 1
ATOM 2324 C C . ASN A 1 275 ? 18.132 -0.880 30.246 1.00 55.97 275 ASN A C 1
ATOM 2326 O O . ASN A 1 275 ? 17.519 -1.831 30.725 1.00 55.97 275 ASN A O 1
ATOM 2330 N N . PHE A 1 276 ? 19.318 -1.025 29.649 1.00 53.56 276 PHE A N 1
ATOM 2331 C CA . PHE A 1 276 ? 20.007 -2.316 29.522 1.00 53.56 276 PHE A CA 1
ATOM 2332 C C . PHE A 1 276 ? 21.169 -2.499 30.506 1.00 53.56 276 PHE A C 1
ATOM 2334 O O . PHE A 1 276 ? 21.770 -3.566 30.528 1.00 53.56 276 PHE A O 1
ATOM 2341 N N . ASN A 1 277 ? 21.471 -1.490 31.330 1.00 54.31 277 ASN A N 1
ATOM 2342 C CA . ASN A 1 277 ? 22.570 -1.505 32.301 1.00 54.31 277 ASN A CA 1
ATOM 2343 C C . ASN A 1 277 ? 23.943 -1.833 31.667 1.00 54.31 277 ASN A C 1
ATOM 2345 O O . ASN A 1 277 ? 24.808 -2.446 32.291 1.00 54.31 277 ASN A O 1
ATOM 2349 N N . ILE A 1 278 ? 24.134 -1.428 30.406 1.00 57.06 278 ILE A N 1
ATOM 2350 C CA . ILE A 1 278 ? 25.335 -1.720 29.615 1.00 57.06 278 ILE A CA 1
ATOM 2351 C C . ILE A 1 278 ? 26.371 -0.620 29.859 1.00 57.06 278 ILE A C 1
ATOM 2353 O O . ILE A 1 278 ? 26.140 0.549 29.543 1.00 57.06 278 ILE A O 1
ATOM 2357 N N . ASN A 1 279 ? 27.549 -0.999 30.354 1.00 51.12 279 ASN A N 1
ATOM 2358 C CA . ASN A 1 279 ? 28.677 -0.086 30.528 1.00 51.12 279 ASN A CA 1
ATOM 2359 C C . ASN A 1 279 ? 29.524 -0.045 29.240 1.00 51.12 279 ASN A C 1
ATOM 2361 O O . ASN A 1 279 ? 30.474 -0.809 29.083 1.00 51.12 279 ASN A O 1
ATOM 2365 N N . PHE A 1 280 ? 29.138 0.800 28.277 1.00 56.44 280 PHE A N 1
ATOM 2366 C CA . PHE A 1 280 ? 29.824 0.938 26.984 1.00 56.44 280 PHE A CA 1
ATOM 2367 C C . PHE A 1 280 ? 30.260 2.390 26.746 1.00 56.44 280 PHE A C 1
ATOM 2369 O O . PHE A 1 280 ? 29.440 3.306 26.823 1.00 56.44 280 PHE A O 1
ATOM 2376 N N . ASP A 1 281 ? 31.546 2.614 26.455 1.00 52.12 281 ASP A N 1
ATOM 2377 C CA . ASP A 1 281 ? 32.118 3.962 26.340 1.00 52.12 281 ASP A CA 1
ATOM 2378 C C . ASP A 1 281 ? 31.667 4.661 25.044 1.00 52.12 281 ASP A C 1
ATOM 2380 O O . ASP A 1 281 ? 32.149 4.393 23.938 1.00 52.12 281 ASP A O 1
ATOM 2384 N N . PHE A 1 282 ? 30.691 5.560 25.180 1.00 55.09 282 PHE A N 1
ATOM 2385 C CA . PHE A 1 282 ? 30.067 6.263 24.062 1.00 55.09 282 PHE A CA 1
ATOM 2386 C C . PHE A 1 282 ? 30.581 7.692 23.852 1.00 55.09 282 PHE A C 1
ATOM 2388 O O . PHE A 1 282 ? 29.953 8.426 23.093 1.00 55.09 282 PHE A O 1
ATOM 2395 N N . LYS A 1 283 ? 31.695 8.126 24.466 1.00 50.97 283 LYS A N 1
ATOM 2396 C CA . LYS A 1 283 ? 32.177 9.518 24.330 1.00 50.97 283 LYS A CA 1
ATOM 2397 C C . LYS A 1 283 ? 32.282 9.949 22.855 1.00 50.97 283 LYS A C 1
ATOM 2399 O O . LYS A 1 283 ? 33.129 9.478 22.095 1.00 50.97 283 LYS A O 1
ATOM 2404 N N . ILE A 1 284 ? 31.380 10.836 22.437 1.00 53.53 284 ILE A N 1
ATOM 2405 C CA . ILE A 1 284 ? 31.483 11.639 21.217 1.00 53.53 284 ILE A CA 1
ATOM 2406 C C . ILE A 1 284 ? 31.465 13.085 21.712 1.00 53.53 284 ILE A C 1
ATOM 2408 O O . ILE A 1 284 ? 30.508 13.498 22.360 1.00 53.53 284 ILE A O 1
ATOM 2412 N N . ASN A 1 285 ? 32.572 13.793 21.511 1.00 57.81 285 ASN A N 1
ATOM 2413 C CA . ASN A 1 285 ? 32.887 15.050 22.179 1.00 57.81 285 ASN A CA 1
ATOM 2414 C C . ASN A 1 285 ? 32.128 16.218 21.522 1.00 57.81 285 ASN A C 1
ATOM 2416 O O . ASN A 1 285 ? 32.522 16.706 20.467 1.00 57.81 285 ASN A O 1
ATOM 2420 N N . GLU A 1 286 ? 31.018 16.653 22.123 1.00 57.81 286 GLU A N 1
ATOM 2421 C CA . GLU A 1 286 ? 30.119 17.674 21.550 1.00 57.81 286 GLU A CA 1
ATOM 2422 C C . GLU A 1 286 ? 30.824 19.015 21.278 1.00 57.81 286 GLU A C 1
ATOM 2424 O O . GLU A 1 286 ? 30.532 19.680 20.286 1.00 57.81 286 GLU A O 1
ATOM 2429 N N . GLN A 1 287 ? 31.811 19.370 22.108 1.00 54.94 287 GLN A N 1
ATOM 2430 C CA . GLN A 1 287 ? 32.624 20.583 21.957 1.00 54.94 287 GLN A CA 1
ATOM 2431 C C . GLN A 1 287 ? 33.572 20.534 20.749 1.00 54.94 287 GLN A C 1
ATOM 2433 O O . GLN A 1 287 ? 33.941 21.574 20.209 1.00 54.94 287 GLN A O 1
ATOM 2438 N N . GLU A 1 288 ? 33.969 19.341 20.315 1.00 56.97 288 GLU A N 1
ATOM 2439 C CA . GLU A 1 288 ? 34.873 19.138 19.180 1.00 56.97 288 GLU A CA 1
ATOM 2440 C C . GLU A 1 288 ? 34.099 19.227 17.853 1.00 56.97 288 GLU A C 1
ATOM 2442 O O . GLU A 1 288 ? 34.550 19.892 16.921 1.00 56.97 288 GLU A O 1
ATOM 2447 N N . ASP A 1 289 ? 32.879 18.669 17.817 1.00 57.44 289 ASP A N 1
ATOM 2448 C CA . ASP A 1 289 ? 31.949 18.748 16.679 1.00 57.44 289 ASP A CA 1
ATOM 2449 C C . ASP A 1 289 ? 31.570 20.216 16.353 1.00 57.44 289 ASP A C 1
ATOM 2451 O O . ASP A 1 289 ? 31.597 20.624 15.188 1.00 57.44 289 ASP A O 1
ATOM 2455 N N . ASP A 1 290 ? 31.259 21.030 17.373 1.00 54.16 290 ASP A N 1
ATOM 2456 C CA . ASP A 1 290 ? 30.850 22.437 17.197 1.00 54.16 290 ASP A CA 1
ATOM 2457 C C . ASP A 1 290 ? 32.027 23.355 16.794 1.00 54.16 290 ASP A C 1
ATOM 2459 O O . ASP A 1 290 ? 31.853 24.298 16.016 1.00 54.16 290 ASP A O 1
ATOM 2463 N N . LYS A 1 291 ? 33.248 23.060 17.263 1.00 54.53 291 LYS A N 1
ATOM 2464 C CA . LYS A 1 291 ? 34.469 23.822 16.942 1.00 54.53 291 LYS A CA 1
ATOM 2465 C C . LYS A 1 291 ? 34.940 23.576 15.502 1.00 54.53 291 LYS A C 1
ATOM 2467 O O . LYS A 1 291 ? 35.297 24.522 14.801 1.00 54.53 291 LYS A O 1
ATOM 2472 N N . ILE A 1 292 ? 34.873 22.326 15.032 1.00 56.91 292 ILE A N 1
ATOM 2473 C CA . ILE A 1 292 ? 35.233 21.935 13.656 1.00 56.91 292 ILE A CA 1
ATOM 2474 C C . ILE A 1 292 ? 34.306 22.605 12.628 1.00 56.91 292 ILE A C 1
ATOM 2476 O O . ILE A 1 292 ? 34.783 23.121 11.614 1.00 56.91 292 ILE A O 1
ATOM 2480 N N . LEU A 1 293 ? 33.000 22.665 12.917 1.00 57.38 293 LEU A N 1
ATOM 2481 C CA . LEU A 1 293 ? 31.997 23.276 12.040 1.00 57.38 293 LEU A CA 1
ATOM 2482 C C . LEU A 1 293 ? 32.276 24.766 11.777 1.00 57.38 293 LEU A C 1
ATOM 2484 O O . LEU A 1 293 ? 32.173 25.216 10.637 1.00 57.38 293 LEU A O 1
ATOM 2488 N N . LEU A 1 294 ? 32.664 25.529 12.807 1.00 55.00 294 LEU A N 1
ATOM 2489 C CA . LEU A 1 294 ? 32.877 26.977 12.699 1.00 55.00 294 LEU A CA 1
ATOM 2490 C C . LEU A 1 294 ? 34.201 27.333 11.995 1.00 55.00 294 LEU A C 1
ATOM 2492 O O . LEU A 1 294 ? 34.246 28.262 11.184 1.00 55.00 294 LEU A O 1
ATOM 2496 N N . THR A 1 295 ? 35.278 26.587 12.264 1.00 56.75 295 THR A N 1
ATOM 2497 C CA . THR A 1 295 ? 36.603 26.827 11.667 1.00 56.75 295 THR A CA 1
ATOM 2498 C C . THR A 1 295 ? 36.623 26.544 10.161 1.00 56.75 295 THR A C 1
ATOM 2500 O O . THR A 1 295 ? 37.182 27.339 9.401 1.00 56.75 295 THR A O 1
ATOM 2503 N N . ASP A 1 296 ? 35.985 25.462 9.701 1.00 60.75 296 ASP A N 1
ATOM 2504 C CA . ASP A 1 296 ? 35.915 25.132 8.270 1.00 60.75 296 ASP A CA 1
ATOM 2505 C C . ASP A 1 296 ? 35.052 26.143 7.489 1.00 60.75 296 ASP A C 1
ATOM 2507 O O . ASP A 1 296 ? 35.411 26.549 6.377 1.00 60.75 296 ASP A O 1
ATOM 2511 N N . LEU A 1 297 ? 33.970 26.642 8.103 1.00 57.06 297 LEU A N 1
ATOM 2512 C CA . LEU A 1 297 ? 33.107 27.678 7.523 1.00 57.06 297 LEU A CA 1
ATOM 2513 C C . LEU A 1 297 ? 33.870 28.991 7.276 1.00 57.06 297 LEU A C 1
ATOM 2515 O O . LEU A 1 297 ? 33.746 29.608 6.214 1.00 57.06 297 LEU A O 1
ATOM 2519 N N . VAL A 1 298 ? 34.678 29.428 8.250 1.00 57.72 298 VAL A N 1
ATOM 2520 C CA . VAL A 1 298 ? 35.448 30.681 8.166 1.00 57.72 298 VAL A CA 1
ATOM 2521 C C . VAL A 1 298 ? 36.629 30.549 7.195 1.00 57.72 298 VAL A C 1
ATOM 2523 O O . VAL A 1 298 ? 36.846 31.454 6.385 1.00 57.72 298 VAL A O 1
ATOM 2526 N N . LYS A 1 299 ? 37.329 29.403 7.177 1.00 61.81 299 LYS A N 1
ATOM 2527 C CA . LYS A 1 299 ? 38.384 29.105 6.185 1.00 61.81 299 LYS A CA 1
ATOM 2528 C C . LYS A 1 299 ? 37.844 29.119 4.748 1.00 61.81 299 LYS A C 1
ATOM 2530 O O . LYS A 1 299 ? 38.474 29.690 3.851 1.00 61.81 299 LYS A O 1
ATOM 2535 N N . SER A 1 300 ? 36.646 28.574 4.525 1.00 60.94 300 SER A N 1
ATOM 2536 C CA . SER A 1 300 ? 35.984 28.612 3.214 1.00 60.94 300 SER A CA 1
ATOM 2537 C C . SER A 1 300 ? 35.609 30.039 2.789 1.00 60.94 300 SER A C 1
ATOM 2539 O O . SER A 1 300 ? 35.763 30.396 1.620 1.00 60.94 300 SER A O 1
ATOM 2541 N N . ARG A 1 301 ? 35.155 30.882 3.727 1.00 60.62 301 ARG A N 1
ATOM 2542 C CA . ARG A 1 301 ? 34.813 32.291 3.460 1.00 60.62 301 ARG A CA 1
ATOM 2543 C C . ARG A 1 301 ? 36.042 33.142 3.115 1.00 60.62 301 ARG A C 1
ATOM 2545 O O . ARG A 1 301 ? 35.969 33.955 2.196 1.00 60.62 301 ARG A O 1
ATOM 2552 N N . LEU A 1 302 ? 37.173 32.924 3.789 1.00 62.06 302 LEU A N 1
ATOM 2553 C CA . LEU A 1 302 ? 38.449 33.579 3.462 1.00 62.06 302 LEU A CA 1
ATOM 2554 C C . LEU A 1 302 ? 38.979 33.149 2.081 1.00 62.06 302 LEU A C 1
ATOM 2556 O O . LEU A 1 302 ? 39.411 33.999 1.304 1.00 62.06 302 LEU A O 1
ATOM 2560 N N . THR A 1 303 ? 38.860 31.858 1.741 1.00 63.81 303 THR A N 1
ATOM 2561 C CA . THR A 1 303 ? 39.256 31.313 0.424 1.00 63.81 303 THR A CA 1
ATOM 2562 C C . THR A 1 303 ? 38.490 31.979 -0.724 1.00 63.81 303 THR A C 1
ATOM 2564 O O . THR A 1 303 ? 39.078 32.319 -1.749 1.00 63.81 303 THR A O 1
ATOM 2567 N N . LYS A 1 304 ? 37.182 32.217 -0.544 1.00 66.12 304 LYS A N 1
ATOM 2568 C CA . LYS A 1 304 ? 36.343 32.904 -1.538 1.00 66.12 304 LYS A CA 1
ATOM 2569 C C . LYS A 1 304 ? 36.839 34.325 -1.821 1.00 66.12 304 LYS A C 1
ATOM 2571 O O . LYS A 1 304 ? 37.062 34.658 -2.981 1.00 66.12 304 LYS A O 1
ATOM 2576 N N . ILE A 1 305 ? 37.069 35.132 -0.780 1.00 64.06 305 ILE A N 1
ATOM 2577 C CA . ILE A 1 305 ? 37.565 36.509 -0.954 1.00 64.06 305 ILE A CA 1
ATOM 2578 C C . ILE A 1 305 ? 38.921 36.507 -1.661 1.00 64.06 305 ILE A C 1
ATOM 2580 O O . ILE A 1 305 ? 39.129 37.293 -2.579 1.00 64.06 305 ILE A O 1
ATOM 2584 N N . PHE A 1 306 ? 39.825 35.603 -1.280 1.00 65.75 306 PHE A N 1
ATOM 2585 C CA . PHE A 1 306 ? 41.142 35.516 -1.904 1.00 65.75 306 PHE A CA 1
ATOM 2586 C C . PHE A 1 306 ? 41.065 35.219 -3.413 1.00 65.75 306 PHE A C 1
ATOM 2588 O O . PHE A 1 306 ? 41.735 35.880 -4.207 1.00 65.75 306 PHE A O 1
ATOM 2595 N N . ASN A 1 307 ? 40.209 34.279 -3.824 1.00 63.91 307 ASN A N 1
ATOM 2596 C CA . ASN A 1 307 ? 40.020 33.953 -5.240 1.00 63.91 307 ASN A CA 1
ATOM 2597 C C . ASN A 1 307 ? 39.407 35.119 -6.030 1.00 63.91 307 ASN A C 1
ATOM 2599 O O . ASN A 1 307 ? 39.863 35.404 -7.133 1.00 63.91 307 ASN A O 1
ATOM 2603 N N . GLU A 1 308 ? 38.428 35.828 -5.465 1.00 66.88 308 GLU A N 1
ATOM 2604 C CA . GLU A 1 308 ? 37.828 37.000 -6.118 1.00 66.88 308 GLU A CA 1
ATOM 2605 C C . GLU A 1 308 ? 38.852 38.135 -6.305 1.00 66.88 308 GLU A C 1
ATOM 2607 O O . GLU A 1 308 ? 38.914 38.744 -7.370 1.00 66.88 308 GLU A O 1
ATOM 2612 N N . VAL A 1 309 ? 39.711 38.384 -5.310 1.00 64.62 309 VAL A N 1
ATOM 2613 C CA . VAL A 1 309 ? 40.790 39.383 -5.417 1.00 64.62 309 VAL A CA 1
ATOM 2614 C C . VAL A 1 309 ? 41.850 38.964 -6.446 1.00 64.62 309 VAL A C 1
ATOM 2616 O O . VAL A 1 309 ? 42.369 39.805 -7.182 1.00 64.62 309 VAL A O 1
ATOM 2619 N N . LYS A 1 310 ? 42.143 37.663 -6.563 1.00 63.53 310 LYS A N 1
ATOM 2620 C CA . LYS A 1 310 ? 43.062 37.131 -7.580 1.00 63.53 310 LYS A CA 1
ATOM 2621 C C . LYS A 1 310 ? 42.555 37.365 -9.007 1.00 63.53 310 LYS A C 1
ATOM 2623 O O . LYS A 1 310 ? 43.368 37.615 -9.893 1.00 63.53 310 LYS A O 1
ATOM 2628 N N . GLU A 1 311 ? 41.243 37.302 -9.235 1.00 66.75 311 GLU A N 1
ATOM 2629 C CA . GLU A 1 311 ? 40.658 37.653 -10.536 1.00 66.75 311 GLU A CA 1
ATOM 2630 C C . GLU A 1 311 ? 40.720 39.163 -10.802 1.00 66.75 311 GLU A C 1
ATOM 2632 O O . GLU A 1 311 ? 41.097 39.563 -11.900 1.00 66.75 311 GLU A O 1
ATOM 2637 N N . LEU A 1 312 ? 40.470 40.008 -9.794 1.00 60.53 312 LEU A N 1
ATOM 2638 C CA . LEU A 1 312 ? 40.608 41.468 -9.922 1.00 60.53 312 LEU A CA 1
ATOM 2639 C C . LEU A 1 312 ? 42.036 41.893 -10.305 1.00 60.53 312 LEU A C 1
ATOM 2641 O O . LEU A 1 312 ? 42.221 42.775 -11.142 1.00 60.53 312 LEU A O 1
ATOM 2645 N N . TYR A 1 313 ? 43.058 41.209 -9.782 1.00 64.38 313 TYR A N 1
ATOM 2646 C CA . TYR A 1 313 ? 44.457 41.440 -10.161 1.00 64.38 313 TYR A CA 1
ATOM 2647 C C . TYR A 1 313 ? 44.764 41.165 -11.630 1.00 64.38 313 TYR A C 1
ATOM 2649 O O . TYR A 1 313 ? 45.570 41.875 -12.229 1.00 64.38 313 TYR A O 1
ATOM 2657 N N . LYS A 1 314 ? 44.122 40.156 -12.234 1.00 63.78 314 LYS A N 1
ATOM 2658 C CA . LYS A 1 314 ? 44.318 39.857 -13.661 1.00 63.78 314 LYS A CA 1
ATOM 2659 C C . LYS A 1 314 ? 43.817 40.989 -14.557 1.00 63.78 314 LYS A C 1
ATOM 2661 O O . LYS A 1 314 ? 44.295 41.120 -15.680 1.00 63.78 314 LYS A O 1
ATOM 2666 N N . ILE A 1 315 ? 42.865 41.780 -14.063 1.00 55.44 315 ILE A N 1
ATOM 2667 C CA . ILE A 1 315 ? 42.216 42.873 -14.793 1.00 55.44 315 ILE A CA 1
ATOM 2668 C C . ILE A 1 315 ? 42.929 44.216 -14.526 1.00 55.44 315 ILE A C 1
ATOM 2670 O O . ILE A 1 315 ? 42.859 45.118 -15.356 1.00 55.44 315 ILE A O 1
ATOM 2674 N N . ALA A 1 316 ? 43.675 44.343 -13.421 1.00 55.53 316 ALA A N 1
ATOM 2675 C CA . ALA A 1 316 ? 44.423 45.547 -13.053 1.00 55.53 316 ALA A CA 1
ATOM 2676 C C . ALA A 1 316 ? 45.526 45.878 -14.079 1.00 55.53 316 ALA A C 1
ATOM 2678 O O . ALA A 1 316 ? 46.456 45.095 -14.270 1.00 55.53 316 ALA A O 1
ATOM 2679 N N . GLN A 1 317 ? 45.454 47.042 -14.735 1.00 54.72 317 GLN A N 1
ATOM 2680 C CA . GLN A 1 317 ? 46.396 47.416 -15.803 1.00 54.72 317 GLN A CA 1
ATOM 2681 C C . GLN A 1 317 ? 47.548 48.319 -15.336 1.00 54.72 317 GLN A C 1
ATOM 2683 O O . GLN A 1 317 ? 48.655 48.191 -15.858 1.00 54.72 317 GLN A O 1
ATOM 2688 N N . HIS A 1 318 ? 47.316 49.203 -14.359 1.00 55.12 318 HIS A N 1
ATOM 2689 C CA . HIS A 1 318 ? 48.198 50.349 -14.077 1.00 55.12 318 HIS A CA 1
ATOM 2690 C C . HIS A 1 318 ? 48.685 50.459 -12.615 1.00 55.12 318 HIS A C 1
ATOM 2692 O O . HIS A 1 318 ? 49.413 51.366 -12.242 1.00 55.12 318 HIS A O 1
ATOM 2698 N N . ASN A 1 319 ? 48.287 49.530 -11.760 1.00 59.19 319 ASN A N 1
ATOM 2699 C CA . ASN A 1 319 ? 48.528 49.546 -10.314 1.00 59.19 319 ASN A CA 1
ATOM 2700 C C . ASN A 1 319 ? 48.830 48.129 -9.817 1.00 59.19 319 ASN A C 1
ATOM 2702 O O . ASN A 1 319 ? 48.362 47.673 -8.765 1.00 59.19 319 ASN A O 1
ATOM 2706 N N . LYS A 1 320 ? 49.575 47.396 -10.653 1.00 64.50 320 LYS A N 1
ATOM 2707 C CA . LYS A 1 320 ? 49.875 45.984 -10.453 1.00 64.50 320 LYS A CA 1
ATOM 2708 C C . LYS A 1 320 ? 50.791 45.770 -9.258 1.00 64.50 320 LYS A C 1
ATOM 2710 O O . LYS A 1 320 ? 50.561 44.783 -8.571 1.00 64.50 320 LYS A O 1
ATOM 2715 N N . ASN A 1 321 ? 51.758 46.638 -8.956 1.00 63.84 321 ASN A N 1
ATOM 2716 C CA . ASN A 1 321 ? 52.676 46.373 -7.847 1.00 63.84 321 ASN A CA 1
ATOM 2717 C C . ASN A 1 321 ? 51.998 46.572 -6.476 1.00 63.84 321 ASN A C 1
ATOM 2719 O O . ASN A 1 321 ? 52.145 45.712 -5.607 1.00 63.84 321 ASN A O 1
ATOM 2723 N N . ILE A 1 322 ? 51.157 47.600 -6.295 1.00 67.44 322 ILE A N 1
ATOM 2724 C CA . ILE A 1 322 ? 50.355 47.790 -5.061 1.00 67.44 322 ILE A CA 1
ATOM 2725 C C . ILE A 1 322 ? 49.323 46.671 -4.891 1.00 67.44 322 ILE A C 1
ATOM 2727 O O . ILE A 1 322 ? 49.201 46.085 -3.812 1.00 67.44 322 ILE A O 1
ATOM 2731 N N . THR A 1 323 ? 48.604 46.333 -5.966 1.00 67.00 323 THR A N 1
ATOM 2732 C CA . THR A 1 323 ? 47.601 45.259 -5.942 1.00 67.00 323 THR A CA 1
ATOM 2733 C C . THR A 1 323 ? 48.258 43.904 -5.671 1.00 67.00 323 THR A C 1
ATOM 2735 O O . THR A 1 323 ? 47.762 43.123 -4.861 1.00 67.00 323 THR A O 1
ATOM 2738 N N . PHE A 1 324 ? 49.414 43.638 -6.287 1.00 67.38 324 PHE A N 1
ATOM 2739 C CA . PHE A 1 324 ? 50.201 42.432 -6.043 1.00 67.38 324 PHE A CA 1
ATOM 2740 C C . PHE A 1 324 ? 50.682 42.356 -4.597 1.00 67.38 324 PHE A C 1
ATOM 2742 O O . PHE A 1 324 ? 50.604 41.289 -3.992 1.00 67.38 324 PHE A O 1
ATOM 2749 N N . ASN A 1 325 ? 51.138 43.470 -4.020 1.00 67.50 325 ASN A N 1
ATOM 2750 C CA . ASN A 1 325 ? 51.614 43.484 -2.644 1.00 67.50 325 ASN A CA 1
ATOM 2751 C C . ASN A 1 325 ? 50.473 43.199 -1.651 1.00 67.50 325 ASN A C 1
ATOM 2753 O O . ASN A 1 325 ? 50.588 42.282 -0.840 1.00 67.50 325 ASN A O 1
ATOM 2757 N N . LEU A 1 326 ? 49.319 43.865 -1.785 1.00 69.44 326 LEU A N 1
ATOM 2758 C CA . LEU A 1 326 ? 48.133 43.562 -0.970 1.00 69.44 326 LEU A CA 1
ATOM 2759 C C . LEU A 1 326 ? 47.701 42.092 -1.090 1.00 69.44 326 LEU A C 1
ATOM 2761 O O . LEU A 1 326 ? 47.424 41.442 -0.083 1.00 69.44 326 LEU A O 1
ATOM 2765 N N . ILE A 1 327 ? 47.707 41.533 -2.303 1.00 69.19 327 ILE A N 1
ATOM 2766 C CA . ILE A 1 327 ? 47.361 40.123 -2.539 1.00 69.19 327 ILE A CA 1
ATOM 2767 C C . ILE A 1 327 ? 48.375 39.182 -1.921 1.00 69.19 327 ILE A C 1
ATOM 2769 O O . ILE A 1 327 ? 47.991 38.179 -1.325 1.00 69.19 327 ILE A O 1
ATOM 2773 N N . LYS A 1 328 ? 49.664 39.496 -2.039 1.00 69.19 328 LYS A N 1
ATOM 2774 C CA . LYS A 1 328 ? 50.731 38.715 -1.426 1.00 69.19 328 LYS A CA 1
ATOM 2775 C C . LYS A 1 328 ? 50.567 38.680 0.092 1.00 69.19 328 LYS A C 1
ATOM 2777 O O . LYS A 1 328 ? 50.685 37.610 0.678 1.00 69.19 328 LYS A O 1
ATOM 2782 N N . ARG A 1 329 ? 50.198 39.797 0.720 1.00 70.44 329 ARG A N 1
ATOM 2783 C CA . ARG A 1 329 ? 49.897 39.853 2.161 1.00 70.44 329 ARG A CA 1
ATOM 2784 C C . ARG A 1 329 ? 48.658 39.046 2.524 1.00 70.44 329 ARG A C 1
ATOM 2786 O O . ARG A 1 329 ? 48.719 38.206 3.416 1.00 70.44 329 ARG A O 1
ATOM 2793 N N . MET A 1 330 ? 47.563 39.212 1.782 1.00 70.31 330 MET A N 1
ATOM 2794 C CA . MET A 1 330 ? 46.366 38.386 1.964 1.00 70.31 330 MET A CA 1
ATOM 2795 C C . MET A 1 330 ? 46.682 36.893 1.808 1.00 70.31 330 MET A C 1
ATOM 2797 O O . MET A 1 330 ? 46.157 36.081 2.561 1.00 70.31 330 MET A O 1
ATOM 2801 N N . PHE A 1 331 ? 47.571 36.527 0.882 1.00 65.88 331 PHE A N 1
ATOM 2802 C CA . PHE A 1 331 ? 48.031 35.155 0.681 1.00 65.88 331 PHE A CA 1
ATOM 2803 C C . PHE A 1 331 ? 48.888 34.651 1.845 1.00 65.88 331 PHE A C 1
ATOM 2805 O O . PHE A 1 331 ? 48.684 33.533 2.304 1.00 65.88 331 PHE A O 1
ATOM 2812 N N . GLU A 1 332 ? 49.816 35.464 2.353 1.00 64.94 332 GLU A N 1
ATOM 2813 C CA . GLU A 1 332 ? 50.646 35.143 3.521 1.00 64.94 332 GLU A CA 1
ATOM 2814 C C . GLU A 1 332 ? 49.775 34.896 4.765 1.00 64.94 332 GLU A C 1
ATOM 2816 O O . GLU A 1 332 ? 49.903 33.848 5.399 1.00 64.94 332 GLU A O 1
ATOM 2821 N N . ALA A 1 333 ? 48.818 35.784 5.059 1.00 66.94 333 ALA A N 1
ATOM 2822 C CA . ALA A 1 333 ? 47.880 35.609 6.172 1.00 66.94 333 ALA A CA 1
ATOM 2823 C C . ALA A 1 333 ? 46.913 34.432 5.955 1.00 66.94 333 ALA A C 1
ATOM 2825 O O . ALA A 1 333 ? 46.643 33.671 6.883 1.00 66.94 333 ALA A O 1
ATOM 2826 N N . TYR A 1 334 ? 46.418 34.229 4.732 1.00 69.25 334 TYR A N 1
ATOM 2827 C CA . TYR A 1 334 ? 45.581 33.080 4.375 1.00 69.25 334 TYR A CA 1
ATOM 2828 C C . TYR A 1 334 ? 46.316 31.749 4.573 1.00 69.25 334 TYR A C 1
ATOM 2830 O O . TYR A 1 334 ? 45.785 30.825 5.193 1.00 69.25 334 TYR A O 1
ATOM 2838 N N . ASN A 1 335 ? 47.563 31.668 4.107 1.00 61.88 335 ASN A N 1
ATOM 2839 C CA . ASN A 1 335 ? 48.402 30.493 4.293 1.00 61.88 335 ASN A CA 1
ATOM 2840 C C . ASN A 1 335 ? 48.728 30.276 5.767 1.00 61.88 335 ASN A C 1
ATOM 2842 O O . ASN A 1 335 ? 48.670 29.136 6.216 1.00 61.88 335 ASN A O 1
ATOM 2846 N N . ALA A 1 336 ? 48.984 31.336 6.538 1.00 66.44 336 ALA A N 1
ATOM 2847 C CA . ALA A 1 336 ? 49.177 31.227 7.981 1.00 66.44 336 ALA A CA 1
ATOM 2848 C C . ALA A 1 336 ? 47.929 30.659 8.685 1.00 66.44 336 ALA A C 1
ATOM 2850 O O . ALA A 1 336 ? 48.058 29.764 9.514 1.00 66.44 336 ALA A O 1
ATOM 2851 N N . VAL A 1 337 ? 46.714 31.072 8.298 1.00 65.31 337 VAL A N 1
ATOM 2852 C CA . VAL A 1 337 ? 45.447 30.522 8.830 1.00 65.31 337 VAL A CA 1
ATOM 2853 C C . VAL A 1 337 ? 45.238 29.049 8.449 1.00 65.31 337 VAL A C 1
ATOM 2855 O O . VAL A 1 337 ? 44.670 28.274 9.225 1.00 65.31 337 VAL A O 1
ATOM 2858 N N . ILE A 1 338 ? 45.671 28.637 7.256 1.00 60.22 338 ILE A N 1
ATOM 2859 C CA . ILE A 1 338 ? 45.566 27.241 6.807 1.00 60.22 338 ILE A CA 1
ATOM 2860 C C . ILE A 1 338 ? 46.613 26.353 7.477 1.00 60.22 338 ILE A C 1
ATOM 2862 O O . ILE A 1 338 ? 46.286 25.230 7.855 1.00 60.22 338 ILE A O 1
ATOM 2866 N N . GLN A 1 339 ? 47.838 26.856 7.626 1.00 55.50 339 GLN A N 1
ATOM 2867 C CA . GLN A 1 339 ? 48.990 26.131 8.162 1.00 55.50 339 GLN A CA 1
ATOM 2868 C C . GLN A 1 339 ? 49.077 26.177 9.694 1.00 55.50 339 GLN A C 1
ATOM 2870 O O . GLN A 1 339 ? 49.852 25.424 10.285 1.00 55.50 339 GLN A O 1
ATOM 2875 N N . ALA A 1 340 ? 48.297 27.034 10.358 1.00 57.22 340 ALA A N 1
ATOM 2876 C CA . ALA A 1 340 ? 48.228 27.078 11.810 1.00 57.22 340 ALA A CA 1
ATOM 2877 C C . ALA A 1 340 ? 47.692 25.750 12.372 1.00 57.22 340 ALA A C 1
ATOM 2879 O O . ALA A 1 340 ? 46.500 25.457 12.303 1.00 57.22 340 ALA A O 1
ATOM 2880 N N . ASN A 1 341 ? 48.587 24.976 12.992 1.00 47.09 341 ASN A N 1
ATOM 2881 C CA . ASN A 1 341 ? 48.274 23.774 13.776 1.00 47.09 341 ASN A CA 1
ATOM 2882 C C . ASN A 1 341 ? 47.867 24.092 15.234 1.00 47.09 341 ASN A C 1
ATOM 2884 O O . ASN A 1 341 ? 47.833 23.196 16.074 1.00 47.09 341 ASN A O 1
ATOM 2888 N N . ARG A 1 342 ? 47.609 25.367 15.556 1.00 49.19 342 ARG A N 1
ATOM 2889 C CA . ARG A 1 342 ? 47.222 25.854 16.892 1.00 49.19 342 ARG A CA 1
ATOM 2890 C C . ARG A 1 342 ? 45.767 26.338 16.864 1.00 49.19 342 ARG A C 1
ATOM 2892 O O . ARG A 1 342 ? 45.296 26.784 15.820 1.00 49.19 342 ARG A O 1
ATOM 2899 N N . ASP A 1 343 ? 45.077 26.283 18.001 1.00 52.78 343 ASP A N 1
ATOM 2900 C CA . ASP A 1 343 ? 43.713 26.808 18.144 1.00 52.78 343 ASP A CA 1
ATOM 2901 C C . ASP A 1 343 ? 43.696 28.337 17.976 1.00 52.78 343 ASP A C 1
ATOM 2903 O O . ASP A 1 343 ? 44.213 29.065 18.821 1.00 52.78 343 ASP A O 1
ATOM 2907 N N . LEU A 1 344 ? 43.109 28.826 16.880 1.00 59.22 344 LEU A N 1
ATOM 2908 C CA . LEU A 1 344 ? 42.955 30.259 16.614 1.00 59.22 344 LEU A CA 1
ATOM 2909 C C . LEU A 1 344 ? 41.608 30.764 17.140 1.00 59.22 344 LEU A C 1
ATOM 2911 O O . LEU A 1 344 ? 40.572 30.139 16.905 1.00 59.22 344 LEU A O 1
ATOM 2915 N N . ASP A 1 345 ? 41.619 31.916 17.813 1.00 62.38 345 ASP A N 1
ATOM 2916 C CA . ASP A 1 345 ? 40.407 32.538 18.349 1.00 62.38 345 ASP A CA 1
ATOM 2917 C C . ASP A 1 345 ? 39.436 32.928 17.219 1.00 62.38 345 ASP A C 1
ATOM 2919 O O . ASP A 1 345 ? 39.776 33.640 16.266 1.00 62.38 345 ASP A O 1
ATOM 2923 N N . THR A 1 346 ? 38.195 32.457 17.329 1.00 57.62 346 THR A N 1
ATOM 2924 C CA . THR A 1 346 ? 37.142 32.655 16.328 1.00 57.62 346 THR A CA 1
ATOM 2925 C C . THR A 1 346 ? 36.749 34.121 16.132 1.00 57.62 346 THR A C 1
ATOM 2927 O O . THR A 1 346 ? 36.386 34.501 15.018 1.00 57.62 346 THR A O 1
ATOM 2930 N N . SER A 1 347 ? 36.858 34.964 17.162 1.00 58.56 347 SER A N 1
ATOM 2931 C CA . SER A 1 347 ? 36.585 36.405 17.068 1.00 58.56 347 SER A CA 1
ATOM 2932 C C . SER A 1 347 ? 37.678 37.137 16.279 1.00 58.56 347 SER A C 1
ATOM 2934 O O . SER A 1 347 ? 37.386 38.002 15.447 1.00 58.56 347 SER A O 1
ATOM 2936 N N . HIS A 1 348 ? 38.936 36.721 16.441 1.00 66.94 348 HIS A N 1
ATOM 2937 C CA . HIS A 1 348 ? 40.070 37.272 15.701 1.00 66.94 348 HIS A CA 1
ATOM 2938 C C . HIS A 1 348 ? 40.041 36.843 14.225 1.00 66.94 348 HIS A C 1
ATOM 2940 O O . HIS A 1 348 ? 40.288 37.663 13.340 1.00 66.94 348 HIS A O 1
ATOM 2946 N N . LEU A 1 349 ? 39.633 35.599 13.933 1.00 65.44 349 LEU A N 1
ATOM 2947 C CA . LEU A 1 349 ? 39.415 35.126 12.558 1.00 65.44 349 LEU A CA 1
ATOM 2948 C C . LEU A 1 349 ? 38.268 35.866 11.847 1.00 65.44 349 LEU A C 1
ATOM 2950 O O . LEU A 1 349 ? 38.363 36.160 10.654 1.00 65.44 349 LEU A O 1
ATOM 2954 N N . GLN A 1 350 ? 37.195 36.213 12.565 1.00 62.88 350 GLN A N 1
ATOM 2955 C CA . GLN A 1 350 ? 36.130 37.058 12.015 1.00 62.88 350 GLN A CA 1
ATOM 2956 C C . GLN A 1 350 ? 36.617 38.481 11.728 1.00 62.88 350 GLN A C 1
ATOM 2958 O O . GLN A 1 350 ? 36.256 39.050 10.696 1.00 62.88 350 GLN A O 1
ATOM 2963 N N . ARG A 1 351 ? 37.469 39.046 12.590 1.00 69.94 351 ARG A N 1
ATOM 2964 C CA . ARG A 1 351 ? 38.078 40.363 12.364 1.00 69.94 351 ARG A CA 1
ATOM 2965 C C . ARG A 1 351 ? 38.988 40.355 11.133 1.00 69.94 351 ARG A C 1
ATOM 2967 O O . ARG A 1 351 ? 38.861 41.238 10.288 1.00 69.94 351 ARG A O 1
ATOM 2974 N N . LEU A 1 352 ? 39.791 39.304 10.954 1.00 72.19 352 LEU A N 1
ATOM 2975 C CA . LEU A 1 352 ? 40.610 39.096 9.753 1.00 72.19 352 LEU A CA 1
ATOM 2976 C C . LEU A 1 352 ? 39.765 39.030 8.471 1.00 72.19 352 LEU A C 1
ATOM 2978 O O . LEU A 1 352 ? 40.104 39.651 7.465 1.00 72.19 352 LEU A O 1
ATOM 2982 N N . PHE A 1 353 ? 38.625 38.336 8.515 1.00 71.62 353 PHE A N 1
ATOM 2983 C CA . PHE A 1 353 ? 37.687 38.293 7.392 1.00 71.62 353 PHE A CA 1
ATOM 2984 C C . PHE A 1 353 ? 37.148 39.684 7.016 1.00 71.62 353 PHE A C 1
ATOM 2986 O O . PHE A 1 353 ? 36.998 39.980 5.829 1.00 71.62 353 PHE A O 1
ATOM 2993 N N . GLN A 1 354 ? 36.901 40.563 7.994 1.00 72.81 354 GLN A N 1
ATOM 2994 C CA . GLN A 1 354 ? 36.481 41.941 7.716 1.00 72.81 354 GLN A CA 1
ATOM 2995 C C . GLN A 1 354 ? 37.601 42.778 7.092 1.00 72.81 354 GLN A C 1
ATOM 2997 O O . GLN A 1 354 ? 37.344 43.510 6.136 1.00 72.81 354 GLN A O 1
ATOM 3002 N N . VAL A 1 355 ? 38.844 42.626 7.556 1.00 78.00 355 VAL A N 1
ATOM 3003 C CA . VAL A 1 355 ? 40.008 43.291 6.944 1.00 78.00 355 VAL A CA 1
ATOM 3004 C C . VAL A 1 355 ? 40.171 42.856 5.482 1.00 78.00 355 VAL A C 1
ATOM 3006 O O . VAL A 1 355 ? 40.317 43.702 4.602 1.00 78.00 355 VAL A O 1
ATOM 3009 N N . PHE A 1 356 ? 40.028 41.559 5.184 1.00 77.69 356 PHE A N 1
ATOM 3010 C CA . PHE A 1 356 ? 40.102 41.031 3.813 1.00 77.69 356 PHE A CA 1
ATOM 3011 C C . PHE A 1 356 ? 39.000 41.592 2.901 1.00 77.69 356 PHE A C 1
ATOM 3013 O O . PHE A 1 356 ? 39.258 41.881 1.732 1.00 77.69 356 PHE A O 1
ATOM 3020 N N . LYS A 1 357 ? 37.783 41.807 3.423 1.00 76.69 357 LYS A N 1
ATOM 3021 C CA . LYS A 1 357 ? 36.713 42.492 2.676 1.00 76.69 357 LYS A CA 1
ATOM 3022 C C . LYS A 1 357 ? 37.065 43.942 2.355 1.00 76.69 357 LYS A C 1
ATOM 3024 O O . LYS A 1 357 ? 36.826 44.382 1.232 1.00 76.69 357 LYS A O 1
ATOM 3029 N N . LYS A 1 358 ? 37.622 44.680 3.319 1.00 78.81 358 LYS A N 1
ATOM 3030 C CA . LYS A 1 358 ? 38.026 46.076 3.108 1.00 78.81 358 LYS A CA 1
ATOM 3031 C C . LYS A 1 358 ? 39.171 46.178 2.090 1.00 78.81 358 LYS A C 1
ATOM 3033 O O . LYS A 1 358 ? 39.102 47.017 1.199 1.00 78.81 358 LYS A O 1
ATOM 3038 N N . MET A 1 359 ? 40.152 45.272 2.152 1.00 78.50 359 MET A N 1
ATOM 3039 C CA . MET A 1 359 ? 41.242 45.179 1.168 1.00 78.50 359 MET A CA 1
ATOM 3040 C C . MET A 1 359 ? 40.734 44.863 -0.241 1.00 78.50 359 MET A C 1
ATOM 3042 O O . MET A 1 359 ? 41.137 45.525 -1.194 1.00 78.50 359 MET A O 1
ATOM 3046 N N . LYS A 1 360 ? 39.803 43.908 -0.378 1.00 78.94 360 LYS A N 1
ATOM 3047 C CA . LYS A 1 360 ? 39.154 43.618 -1.664 1.00 78.94 360 LYS A CA 1
ATOM 3048 C C . LYS A 1 360 ? 38.490 44.865 -2.247 1.00 78.94 360 LYS A C 1
ATOM 3050 O O . LYS A 1 360 ? 38.734 45.194 -3.401 1.00 78.94 360 LYS A O 1
ATOM 3055 N N . LYS A 1 361 ? 37.686 45.566 -1.441 1.00 78.50 361 LYS A N 1
ATOM 3056 C CA . LYS A 1 361 ? 36.981 46.777 -1.876 1.00 78.50 361 LYS A CA 1
ATOM 3057 C C . LYS A 1 361 ? 37.953 47.878 -2.317 1.00 78.50 361 LYS A C 1
ATOM 3059 O O . LYS A 1 361 ? 37.722 48.524 -3.329 1.00 78.50 361 LYS A O 1
ATOM 3064 N N . TYR A 1 362 ? 39.059 48.059 -1.595 1.00 77.50 362 TYR A N 1
ATOM 3065 C CA . TYR A 1 362 ? 40.103 49.012 -1.978 1.00 77.50 362 TYR A CA 1
ATOM 3066 C C . TYR A 1 362 ? 40.731 48.665 -3.338 1.00 77.50 362 TYR A C 1
ATOM 3068 O O . TYR A 1 362 ? 40.885 49.543 -4.182 1.00 77.50 362 TYR A O 1
ATOM 3076 N N . ILE A 1 363 ? 41.022 47.381 -3.583 1.00 72.19 363 ILE A N 1
ATOM 3077 C CA . ILE A 1 363 ? 41.537 46.896 -4.873 1.00 72.19 363 ILE A CA 1
ATOM 3078 C C . ILE A 1 363 ? 40.521 47.136 -6.003 1.00 72.19 363 ILE A C 1
ATOM 3080 O O . ILE A 1 363 ? 40.903 47.592 -7.079 1.00 72.19 363 ILE A O 1
ATOM 3084 N N . GLU A 1 364 ? 39.230 46.884 -5.767 1.00 71.81 364 GLU A N 1
ATOM 3085 C CA . GLU A 1 364 ? 38.157 47.185 -6.731 1.00 71.81 364 GLU A CA 1
ATOM 3086 C C . GLU A 1 364 ? 38.073 48.686 -7.057 1.00 71.81 364 GLU A C 1
ATOM 3088 O O . GLU A 1 364 ? 37.882 49.037 -8.216 1.00 71.81 364 GLU A O 1
ATOM 3093 N N . GLU A 1 365 ? 38.241 49.568 -6.065 1.00 70.75 365 GLU A N 1
ATOM 3094 C CA . GLU A 1 365 ? 38.209 51.027 -6.256 1.00 70.75 365 GLU A CA 1
ATOM 3095 C C . GLU A 1 365 ? 39.413 51.519 -7.081 1.00 70.75 365 GLU A C 1
ATOM 3097 O O . GLU A 1 365 ? 39.235 52.270 -8.038 1.00 70.75 365 GLU A O 1
ATOM 3102 N N . ILE A 1 366 ? 40.640 51.077 -6.773 1.00 66.12 366 ILE A N 1
ATOM 3103 C CA . ILE A 1 366 ? 41.832 51.568 -7.489 1.00 66.12 366 ILE A CA 1
ATOM 3104 C C . ILE A 1 366 ? 41.936 51.017 -8.918 1.00 66.12 366 ILE A C 1
ATOM 3106 O O . ILE A 1 366 ? 42.467 51.688 -9.802 1.00 66.12 366 ILE A O 1
ATOM 3110 N N . THR A 1 367 ? 41.425 49.814 -9.183 1.00 66.81 367 THR A N 1
ATOM 3111 C CA . THR A 1 367 ? 41.506 49.177 -10.512 1.00 66.81 367 THR A CA 1
ATOM 3112 C C . THR A 1 367 ? 40.590 49.812 -11.564 1.00 66.81 367 THR A C 1
ATOM 3114 O O . THR A 1 367 ? 40.735 49.505 -12.744 1.00 66.81 367 THR A O 1
ATOM 3117 N N . GLN A 1 368 ? 39.699 50.729 -11.170 1.00 63.59 368 GLN A N 1
ATOM 3118 C CA . GLN A 1 368 ? 38.767 51.430 -12.066 1.00 63.59 368 GLN A CA 1
ATOM 3119 C C . GLN A 1 368 ? 39.317 52.745 -12.654 1.00 63.59 368 GLN A C 1
ATOM 3121 O O . GLN A 1 368 ? 38.661 53.351 -13.503 1.00 63.59 368 GLN A O 1
ATOM 3126 N N . TYR A 1 369 ? 40.500 53.210 -12.234 1.00 58.78 369 TYR A N 1
ATOM 3127 C CA . TYR A 1 369 ? 41.079 54.458 -12.744 1.00 58.78 369 TYR A CA 1
ATOM 3128 C C . TYR A 1 369 ? 41.784 54.257 -14.091 1.00 58.78 369 TYR A C 1
ATOM 3130 O O . TYR A 1 369 ? 42.776 53.537 -14.194 1.00 58.78 369 TYR A O 1
ATOM 3138 N N . ASN A 1 370 ? 41.298 54.959 -15.118 1.00 52.66 370 ASN A N 1
ATOM 3139 C CA . ASN A 1 370 ? 41.805 54.854 -16.491 1.00 52.66 370 ASN A CA 1
ATOM 3140 C C . ASN A 1 370 ? 42.971 55.815 -16.795 1.00 52.66 370 ASN A C 1
ATOM 3142 O O . ASN A 1 370 ? 43.625 55.665 -17.825 1.00 52.66 370 ASN A O 1
ATOM 3146 N N . THR A 1 371 ? 43.245 56.810 -15.935 1.00 53.28 371 THR A N 1
ATOM 3147 C CA . THR A 1 371 ? 44.386 57.728 -16.093 1.00 53.28 371 THR A CA 1
ATOM 3148 C C . THR A 1 371 ? 45.092 58.019 -14.765 1.00 53.28 371 THR A C 1
ATOM 3150 O O . THR A 1 371 ? 44.474 58.094 -13.703 1.00 53.28 371 THR A O 1
ATOM 3153 N N . VAL A 1 372 ? 46.411 58.232 -14.827 1.00 50.00 372 VAL A N 1
ATOM 3154 C CA . VAL A 1 372 ? 47.255 58.536 -13.654 1.00 50.00 372 VAL A CA 1
ATOM 3155 C C . VAL A 1 372 ? 46.898 59.892 -13.022 1.00 50.00 372 VAL A C 1
ATOM 3157 O O . VAL A 1 372 ? 47.069 60.070 -11.819 1.00 50.00 372 VAL A O 1
ATOM 3160 N N . GLN A 1 373 ? 46.355 60.845 -13.792 1.00 49.94 373 GLN A N 1
ATOM 3161 C CA . GLN A 1 373 ? 45.951 62.156 -13.265 1.00 49.94 373 GLN A CA 1
ATOM 3162 C C . GLN A 1 373 ? 44.718 62.091 -12.356 1.00 49.94 373 GLN A C 1
ATOM 3164 O O . GLN A 1 373 ? 44.618 62.904 -11.437 1.00 49.94 373 GLN A O 1
ATOM 3169 N N . ASP A 1 374 ? 43.814 61.136 -12.584 1.00 58.00 374 ASP A N 1
ATOM 3170 C CA . ASP A 1 374 ? 42.629 60.934 -11.744 1.00 58.00 374 ASP A CA 1
ATOM 3171 C C . ASP A 1 374 ? 42.984 60.175 -10.457 1.00 58.00 374 ASP A C 1
ATOM 3173 O O . ASP A 1 374 ? 42.513 60.533 -9.382 1.00 58.00 374 ASP A O 1
ATOM 3177 N N . PHE A 1 375 ? 43.908 59.210 -10.545 1.00 58.03 375 PHE A N 1
ATOM 3178 C CA . PHE A 1 375 ? 44.440 58.470 -9.394 1.00 58.03 375 PHE A CA 1
ATOM 3179 C C . PHE A 1 375 ? 45.271 59.356 -8.440 1.00 58.03 375 PHE A C 1
ATOM 3181 O O . PHE A 1 375 ? 45.174 59.211 -7.226 1.00 58.03 375 PHE A O 1
ATOM 3188 N N . LEU A 1 376 ? 46.061 60.306 -8.965 1.00 52.53 376 LEU A N 1
ATOM 3189 C CA . LEU A 1 376 ? 46.937 61.181 -8.162 1.00 52.53 376 LEU A CA 1
ATOM 3190 C C . LEU A 1 376 ? 46.235 62.395 -7.524 1.00 52.53 376 LEU A C 1
ATOM 3192 O O . LEU A 1 376 ? 46.807 63.025 -6.636 1.00 52.53 376 LEU A O 1
ATOM 3196 N N . LYS A 1 377 ? 45.027 62.766 -7.970 1.00 54.62 377 LYS A N 1
ATOM 3197 C CA . LYS A 1 377 ? 44.280 63.909 -7.407 1.00 54.62 377 LYS A CA 1
ATOM 3198 C C . LYS A 1 377 ? 43.536 63.571 -6.114 1.00 54.62 377 LYS A C 1
ATOM 3200 O O . LYS A 1 377 ? 43.132 64.492 -5.404 1.00 54.62 377 LYS A O 1
ATOM 3205 N N . ASP A 1 378 ? 43.365 62.290 -5.795 1.00 56.09 378 ASP A N 1
ATOM 3206 C CA . ASP A 1 378 ? 42.503 61.851 -4.702 1.00 56.09 378 ASP A CA 1
ATOM 3207 C C . ASP A 1 378 ? 43.298 61.502 -3.433 1.00 56.09 378 ASP A C 1
ATOM 3209 O O . ASP A 1 378 ? 43.675 60.357 -3.175 1.00 56.09 378 ASP A O 1
ATOM 3213 N N . LYS A 1 379 ? 43.542 62.528 -2.607 1.00 57.59 379 LYS A N 1
ATOM 3214 C CA . LYS A 1 379 ? 44.246 62.429 -1.312 1.00 57.59 379 LYS A CA 1
ATOM 3215 C C . LYS A 1 379 ? 43.611 61.399 -0.358 1.00 57.59 379 LYS A C 1
ATOM 3217 O O . LYS A 1 379 ? 44.286 60.860 0.511 1.00 57.59 379 LYS A O 1
ATOM 3222 N N . ILE A 1 380 ? 42.330 61.084 -0.563 1.00 59.88 380 ILE A N 1
ATOM 3223 C CA . ILE A 1 380 ? 41.536 60.145 0.239 1.00 59.88 380 ILE A CA 1
ATOM 3224 C C . ILE A 1 380 ? 42.015 58.693 0.052 1.00 59.88 380 ILE A C 1
ATOM 3226 O O . ILE A 1 380 ? 41.889 57.879 0.964 1.00 59.88 380 ILE A O 1
ATOM 3230 N N . ILE A 1 381 ? 42.571 58.338 -1.111 1.00 63.50 381 ILE A N 1
ATOM 3231 C CA . ILE A 1 381 ? 42.998 56.962 -1.423 1.00 63.50 381 ILE A CA 1
ATOM 3232 C C . ILE A 1 381 ? 44.300 56.596 -0.704 1.00 63.50 381 ILE A C 1
ATOM 3234 O O . ILE A 1 381 ? 44.467 55.447 -0.284 1.00 63.50 381 ILE A O 1
ATOM 3238 N N . GLU A 1 382 ? 45.201 57.564 -0.542 1.00 64.50 382 GLU A N 1
ATOM 3239 C CA . GLU A 1 382 ? 46.449 57.389 0.203 1.00 64.50 382 GLU A CA 1
ATOM 3240 C C . GLU A 1 382 ? 46.166 57.192 1.701 1.00 64.50 382 GLU A C 1
ATOM 3242 O O . GLU A 1 382 ? 46.711 56.275 2.317 1.00 64.50 382 GLU A O 1
ATOM 3247 N N . ASP A 1 383 ? 45.242 57.977 2.262 1.00 69.62 383 ASP A N 1
ATOM 3248 C CA . ASP A 1 383 ? 44.819 57.858 3.663 1.00 69.62 383 ASP A CA 1
ATOM 3249 C C . ASP A 1 383 ? 44.063 56.538 3.915 1.00 69.62 383 ASP A C 1
ATOM 3251 O O . ASP A 1 383 ? 44.387 55.807 4.850 1.00 69.62 383 ASP A O 1
ATOM 3255 N N . LYS A 1 384 ? 43.155 56.132 3.010 1.00 71.50 384 LYS A N 1
ATOM 3256 C CA . LYS A 1 384 ? 42.493 54.810 3.061 1.00 71.50 384 LYS A CA 1
ATOM 3257 C C . LYS A 1 384 ? 43.491 53.648 3.038 1.00 71.50 384 LYS A C 1
ATOM 3259 O O . LYS A 1 384 ? 43.262 52.632 3.694 1.00 71.50 384 LYS A O 1
ATOM 3264 N N . PHE A 1 385 ? 44.574 53.763 2.264 1.00 74.81 385 PHE A N 1
ATOM 3265 C CA . PHE A 1 385 ? 45.619 52.739 2.227 1.00 74.81 385 PHE A CA 1
ATOM 3266 C C . PHE A 1 385 ? 46.380 52.683 3.550 1.00 74.81 385 PHE A C 1
ATOM 3268 O O . PHE A 1 385 ? 46.602 51.593 4.072 1.00 74.81 385 PHE A O 1
ATOM 3275 N N . LYS A 1 386 ? 46.728 53.842 4.125 1.00 72.50 386 LYS A N 1
ATOM 3276 C CA . LYS A 1 386 ? 47.386 53.938 5.437 1.00 72.50 386 LYS A CA 1
ATOM 3277 C C . LYS A 1 386 ? 46.550 53.283 6.541 1.00 72.50 386 LYS A C 1
ATOM 3279 O O . LYS A 1 386 ? 47.075 52.404 7.226 1.00 72.50 386 LYS A O 1
ATOM 3284 N N . ASP A 1 387 ? 45.255 53.588 6.616 1.00 76.56 387 ASP A N 1
ATOM 3285 C CA . ASP A 1 387 ? 44.330 52.989 7.592 1.00 76.56 387 ASP A CA 1
ATOM 3286 C C . ASP A 1 387 ? 44.234 51.456 7.442 1.00 76.56 387 ASP A C 1
ATOM 3288 O O . ASP A 1 387 ? 44.255 50.707 8.422 1.00 76.56 387 ASP A O 1
ATOM 3292 N N . LEU A 1 388 ? 44.180 50.960 6.199 1.00 76.31 388 LEU A N 1
ATOM 3293 C CA . LEU A 1 388 ? 44.152 49.524 5.895 1.00 76.31 388 LEU A CA 1
ATOM 3294 C C . LEU A 1 388 ? 45.435 48.800 6.324 1.00 76.31 388 LEU A C 1
ATOM 3296 O O . LEU A 1 388 ? 45.361 47.661 6.799 1.00 76.31 388 LEU A O 1
ATOM 3300 N N . ARG A 1 389 ? 46.602 49.440 6.160 1.00 75.88 389 ARG A N 1
ATOM 3301 C CA . ARG A 1 389 ? 47.898 48.891 6.595 1.00 75.88 389 ARG A CA 1
ATOM 3302 C C . ARG A 1 389 ? 47.933 48.722 8.112 1.00 75.88 389 ARG A C 1
ATOM 3304 O O . ARG A 1 389 ? 48.352 47.670 8.600 1.00 75.88 389 ARG A O 1
ATOM 3311 N N . GLU A 1 390 ? 47.462 49.724 8.851 1.00 74.81 390 GLU A N 1
ATOM 3312 C CA . GLU A 1 390 ? 47.433 49.698 10.315 1.00 74.81 390 GLU A CA 1
ATOM 3313 C C . GLU A 1 390 ? 46.458 48.632 10.844 1.00 74.81 390 GLU A C 1
ATOM 3315 O O . GLU A 1 390 ? 46.824 47.809 11.687 1.00 74.81 390 GLU A O 1
ATOM 3320 N N . GLU A 1 391 ? 45.246 48.555 10.284 1.00 76.00 391 GLU A N 1
ATOM 3321 C CA . GLU A 1 391 ? 44.233 47.577 10.700 1.00 76.00 391 GLU A CA 1
ATOM 3322 C C . GLU A 1 391 ? 44.666 46.123 10.421 1.00 76.00 391 GLU A C 1
ATOM 3324 O O . GLU A 1 391 ? 44.409 45.222 11.231 1.00 76.00 391 GLU A O 1
ATOM 3329 N N . TYR A 1 392 ? 45.374 45.883 9.310 1.00 79.62 392 TYR A N 1
ATOM 3330 C CA . TYR A 1 392 ? 45.954 44.576 8.994 1.00 79.62 392 TYR A CA 1
ATOM 3331 C C . TYR A 1 392 ? 47.104 44.203 9.929 1.00 79.62 392 TYR A C 1
ATOM 3333 O O . TYR A 1 392 ? 47.123 43.081 10.436 1.00 79.62 392 TYR A O 1
ATOM 3341 N N . ASN A 1 393 ? 48.041 45.122 10.184 1.00 76.62 393 ASN A N 1
ATOM 3342 C CA . ASN A 1 393 ? 49.158 44.873 11.096 1.00 76.62 393 ASN A CA 1
ATOM 3343 C C . ASN A 1 393 ? 48.649 44.542 12.508 1.00 76.62 393 ASN A C 1
ATOM 3345 O O . ASN A 1 393 ? 49.039 43.516 13.067 1.00 76.62 393 ASN A O 1
ATOM 3349 N N . ASN A 1 394 ? 47.702 45.330 13.025 1.00 75.94 394 ASN A N 1
ATOM 3350 C CA . ASN A 1 394 ? 47.099 45.104 14.340 1.00 75.94 394 ASN A CA 1
ATOM 3351 C C . ASN A 1 394 ? 46.374 43.743 14.418 1.00 75.94 394 ASN A C 1
ATOM 3353 O O . ASN A 1 394 ? 46.412 43.066 15.443 1.00 75.94 394 ASN A O 1
ATOM 3357 N N . THR A 1 395 ? 45.724 43.302 13.333 1.00 67.75 395 THR A N 1
ATOM 3358 C CA . THR A 1 395 ? 44.952 42.045 13.320 1.00 67.75 395 THR A CA 1
ATOM 3359 C C . THR A 1 395 ? 45.827 40.803 13.104 1.00 67.75 395 THR A C 1
ATOM 3361 O O . THR A 1 395 ? 45.703 39.829 13.843 1.00 67.75 395 THR A O 1
ATOM 3364 N N . CYS A 1 396 ? 46.712 40.811 12.106 1.00 61.91 396 CYS A N 1
ATOM 3365 C CA . CYS A 1 396 ? 47.518 39.644 11.726 1.00 61.91 396 CYS A CA 1
ATOM 3366 C C . CYS A 1 396 ? 48.756 39.453 12.607 1.00 61.91 396 CYS A C 1
ATOM 3368 O O . CYS A 1 396 ? 49.135 38.315 12.884 1.00 61.91 396 CYS A O 1
ATOM 3370 N N . ILE A 1 397 ? 49.390 40.553 13.024 1.00 61.41 397 ILE A N 1
ATOM 3371 C CA . ILE A 1 397 ? 50.655 40.512 13.763 1.00 61.41 397 ILE A CA 1
ATOM 3372 C C . ILE A 1 397 ? 50.401 40.607 15.262 1.00 61.41 397 ILE A C 1
ATOM 3374 O O . ILE A 1 397 ? 50.884 39.759 15.999 1.00 61.41 397 ILE A O 1
ATOM 3378 N N . ASP A 1 398 ? 49.599 41.574 15.712 1.00 59.78 398 ASP A N 1
ATOM 3379 C CA . ASP A 1 398 ? 49.477 41.837 17.151 1.00 59.78 398 ASP A CA 1
ATOM 3380 C C . ASP A 1 398 ? 48.371 40.992 17.836 1.00 59.78 398 ASP A C 1
ATOM 3382 O O . ASP A 1 398 ? 48.524 40.623 18.998 1.00 59.78 398 ASP A O 1
ATOM 3386 N N . LEU A 1 399 ? 47.286 40.616 17.133 1.00 57.78 399 LEU A N 1
ATOM 3387 C CA . LEU A 1 399 ? 46.180 39.804 17.694 1.00 57.78 399 LEU A CA 1
ATOM 3388 C C . LEU A 1 399 ? 46.235 38.303 17.355 1.00 57.78 399 LEU A C 1
ATOM 3390 O O . LEU A 1 399 ? 45.877 37.470 18.189 1.00 57.78 399 LEU A O 1
ATOM 3394 N N . LEU A 1 400 ? 46.631 37.941 16.130 1.00 61.44 400 LEU A N 1
ATOM 3395 C CA . LEU A 1 400 ? 46.735 36.541 15.681 1.00 61.44 400 LEU A CA 1
ATOM 3396 C C . LEU A 1 400 ? 48.153 35.959 15.816 1.00 61.44 400 LEU A C 1
ATOM 3398 O O . LEU A 1 400 ? 48.313 34.742 15.730 1.00 61.44 400 LEU A O 1
ATOM 3402 N N . ASN A 1 401 ? 49.153 36.813 16.069 1.00 62.81 401 ASN A N 1
ATOM 3403 C CA . ASN A 1 401 ? 50.553 36.461 16.320 1.00 62.81 401 ASN A CA 1
ATOM 3404 C C . ASN A 1 401 ? 51.164 35.523 15.258 1.00 62.81 401 ASN A C 1
ATOM 3406 O O . ASN A 1 401 ? 51.778 34.502 15.573 1.00 62.81 401 ASN A O 1
ATOM 3410 N N . PHE A 1 402 ? 50.944 35.828 13.975 1.00 69.50 402 PHE A N 1
ATOM 3411 C CA . PHE A 1 402 ? 51.513 35.057 12.870 1.00 69.50 402 PHE A CA 1
ATOM 3412 C C . PHE A 1 402 ? 52.965 35.471 12.597 1.00 69.50 402 PHE A C 1
ATOM 3414 O O . PHE A 1 402 ? 53.209 36.378 11.805 1.00 69.50 402 PHE A O 1
ATOM 3421 N N . ASP A 1 403 ? 53.925 34.752 13.185 1.00 55.56 403 ASP A N 1
ATOM 3422 C CA . ASP A 1 403 ? 55.376 35.023 13.083 1.00 55.56 403 ASP A CA 1
ATOM 3423 C C . ASP A 1 403 ? 55.910 35.140 11.633 1.00 55.56 403 ASP A C 1
ATOM 3425 O O . ASP A 1 403 ? 56.906 35.813 11.375 1.00 55.56 403 ASP A O 1
ATOM 3429 N N . ASN A 1 404 ? 55.236 34.504 10.666 1.00 57.28 404 ASN A N 1
ATOM 3430 C CA . ASN A 1 404 ? 55.624 34.498 9.248 1.00 57.28 404 ASN A CA 1
ATOM 3431 C C . ASN A 1 404 ? 55.033 35.659 8.425 1.00 57.28 404 ASN A C 1
ATOM 3433 O O . ASN A 1 404 ? 55.417 35.843 7.268 1.00 57.28 404 ASN A O 1
ATOM 3437 N N . CYS A 1 405 ? 54.090 36.429 8.975 1.00 57.47 405 CYS A N 1
ATOM 3438 C CA . CYS A 1 405 ? 53.549 37.619 8.318 1.00 57.47 405 CYS A CA 1
ATOM 3439 C C . CYS A 1 405 ? 54.462 38.815 8.635 1.00 57.47 405 CYS A C 1
ATOM 3441 O O . CYS A 1 405 ? 54.793 39.050 9.792 1.00 57.47 405 CYS A O 1
ATOM 3443 N N . LYS A 1 406 ? 54.888 39.597 7.634 1.00 60.12 406 LYS A N 1
ATOM 3444 C CA . LYS A 1 406 ? 55.710 40.801 7.889 1.00 60.12 406 LYS A CA 1
ATOM 3445 C C . LYS A 1 406 ? 54.817 42.030 8.080 1.00 60.12 406 LYS A C 1
ATOM 3447 O O . LYS A 1 406 ? 53.863 42.196 7.320 1.00 60.12 406 LYS A O 1
ATOM 3452 N N . LYS A 1 407 ? 55.152 42.907 9.040 1.00 59.25 407 LYS A N 1
ATOM 3453 C CA . LYS A 1 407 ? 54.505 44.227 9.175 1.00 59.25 407 LYS A CA 1
ATOM 3454 C C . LYS A 1 407 ? 54.720 45.046 7.899 1.00 59.25 407 LYS A C 1
ATOM 3456 O O . LYS A 1 407 ? 55.791 44.982 7.292 1.00 59.25 407 LYS A O 1
ATOM 3461 N N . PHE A 1 408 ? 53.713 45.824 7.511 1.00 59.38 408 PHE A N 1
ATOM 3462 C CA . PHE A 1 408 ? 53.878 46.868 6.498 1.00 59.38 408 PHE A CA 1
ATOM 3463 C C . PHE A 1 408 ? 54.986 47.847 6.939 1.00 59.38 408 PHE A C 1
ATOM 3465 O O . PHE A 1 408 ? 54.865 48.449 8.005 1.00 59.38 408 PHE A O 1
ATOM 3472 N N . ASN A 1 409 ? 56.061 47.982 6.148 1.00 59.78 409 ASN A N 1
ATOM 3473 C CA . ASN A 1 409 ? 57.128 48.967 6.365 1.00 59.78 409 ASN A CA 1
ATOM 3474 C C . ASN A 1 409 ? 56.827 50.215 5.530 1.00 59.78 409 ASN A C 1
ATOM 3476 O O . ASN A 1 409 ? 56.784 50.145 4.302 1.00 59.78 409 ASN A O 1
ATOM 3480 N N . GLU A 1 410 ? 56.625 51.347 6.197 1.00 57.19 410 GLU A N 1
ATOM 3481 C CA . GLU A 1 410 ? 56.158 52.589 5.578 1.00 57.19 410 GLU A CA 1
ATOM 3482 C C . GLU A 1 410 ? 57.086 53.074 4.449 1.00 57.19 410 GLU A C 1
ATOM 3484 O O . GLU A 1 410 ? 56.617 53.456 3.381 1.00 57.19 410 GLU A O 1
ATOM 3489 N N . GLN A 1 411 ? 58.409 52.958 4.625 1.00 57.16 411 GLN A N 1
ATOM 3490 C CA . GLN A 1 411 ? 59.387 53.443 3.640 1.00 57.16 411 GLN A CA 1
ATOM 3491 C C . GLN A 1 411 ? 59.471 52.587 2.367 1.00 57.16 411 GLN A C 1
ATOM 3493 O O . GLN A 1 411 ? 59.659 53.131 1.276 1.00 57.16 411 GLN A O 1
ATOM 3498 N N . ASP A 1 412 ? 59.335 51.265 2.484 1.00 58.69 412 ASP A N 1
ATOM 3499 C CA . ASP A 1 412 ? 59.449 50.346 1.343 1.00 58.69 412 ASP A CA 1
ATOM 3500 C C . ASP A 1 412 ? 58.179 50.350 0.488 1.00 58.69 412 ASP A C 1
ATOM 3502 O O . ASP A 1 412 ? 58.237 50.242 -0.735 1.00 58.69 412 ASP A O 1
ATOM 3506 N N . GLU A 1 413 ? 57.014 50.511 1.112 1.00 61.31 413 GLU A N 1
ATOM 3507 C CA . GLU A 1 413 ? 55.739 50.439 0.399 1.00 61.31 413 GLU A CA 1
ATOM 3508 C C . GLU A 1 413 ? 55.337 51.766 -0.246 1.00 61.31 413 GLU A C 1
ATOM 3510 O O . GLU A 1 413 ? 54.793 51.766 -1.351 1.00 61.31 413 GLU A O 1
ATOM 3515 N N . ASP A 1 414 ? 55.717 52.896 0.352 1.00 61.00 414 ASP A N 1
ATOM 3516 C CA . ASP A 1 414 ? 55.608 54.203 -0.302 1.00 61.00 414 ASP A CA 1
ATOM 3517 C C . ASP A 1 414 ? 56.578 54.311 -1.499 1.00 61.00 414 ASP A C 1
ATOM 3519 O O . ASP A 1 414 ? 56.346 55.076 -2.439 1.00 61.00 414 ASP A O 1
ATOM 3523 N N . LYS A 1 415 ? 57.656 53.511 -1.508 1.00 63.12 415 LYS A N 1
ATOM 3524 C CA . LYS A 1 415 ? 58.555 53.346 -2.658 1.00 63.12 415 LYS A CA 1
ATOM 3525 C C . LYS A 1 415 ? 57.931 52.477 -3.758 1.00 63.12 415 LYS A C 1
ATOM 3527 O O . LYS A 1 415 ? 58.029 52.863 -4.918 1.00 63.12 415 LYS A O 1
ATOM 3532 N N . ILE A 1 416 ? 57.235 51.388 -3.412 1.00 62.88 416 ILE A N 1
ATOM 3533 C CA . ILE A 1 416 ? 56.482 50.548 -4.369 1.00 62.88 416 ILE A CA 1
ATOM 3534 C C . ILE A 1 416 ? 55.361 51.356 -5.044 1.00 62.88 416 ILE A C 1
ATOM 3536 O O . ILE A 1 416 ? 55.220 51.318 -6.265 1.00 62.88 416 ILE A O 1
ATOM 3540 N N . LEU A 1 417 ? 54.624 52.160 -4.268 1.00 60.44 417 LEU A N 1
ATOM 3541 C CA . LEU A 1 417 ? 53.618 53.098 -4.784 1.00 60.44 417 LEU A CA 1
ATOM 3542 C C . LEU A 1 417 ? 54.239 54.105 -5.774 1.00 60.44 417 LEU A C 1
ATOM 3544 O O . LEU A 1 417 ? 53.658 54.391 -6.818 1.00 60.44 417 LEU A O 1
ATOM 3548 N N . LYS A 1 418 ? 55.456 54.596 -5.496 1.00 61.25 418 LYS A N 1
ATOM 3549 C CA . LYS A 1 418 ? 56.218 55.481 -6.401 1.00 61.25 418 LYS A CA 1
ATOM 3550 C C . LYS A 1 418 ? 56.804 54.771 -7.629 1.00 61.25 418 LYS A C 1
ATOM 3552 O O . LYS A 1 418 ? 57.004 55.429 -8.648 1.00 61.25 418 LYS A O 1
ATOM 3557 N N . GLU A 1 419 ? 57.095 53.474 -7.558 1.00 62.97 419 GLU A N 1
ATOM 3558 C CA . GLU A 1 419 ? 57.610 52.670 -8.678 1.00 62.97 419 GLU A CA 1
ATOM 3559 C C . GLU A 1 419 ? 56.520 52.328 -9.702 1.00 62.97 419 GLU A C 1
ATOM 3561 O O . GLU A 1 419 ? 56.766 52.510 -10.896 1.00 62.97 419 GLU A O 1
ATOM 3566 N N . ASP A 1 420 ? 55.303 51.978 -9.258 1.00 58.00 420 ASP A N 1
ATOM 3567 C CA . ASP A 1 420 ? 54.124 51.828 -10.136 1.00 58.00 420 ASP A CA 1
ATOM 3568 C C . ASP A 1 420 ? 53.879 53.110 -10.957 1.00 58.00 420 ASP A C 1
ATOM 3570 O O . ASP A 1 420 ? 53.652 53.071 -12.167 1.00 58.00 420 ASP A O 1
ATOM 3574 N N . ILE A 1 421 ? 54.035 54.277 -10.321 1.00 54.16 421 ILE A N 1
ATOM 3575 C CA . ILE A 1 421 ? 53.920 55.591 -10.975 1.00 54.16 421 ILE A CA 1
ATOM 3576 C C . ILE A 1 421 ? 55.021 55.795 -12.035 1.00 54.16 421 ILE A C 1
ATOM 3578 O O . ILE A 1 421 ? 54.795 56.438 -13.062 1.00 54.16 421 ILE A O 1
ATOM 3582 N N . LYS A 1 422 ? 56.219 55.242 -11.819 1.00 56.81 422 LYS A N 1
ATOM 3583 C CA . LYS A 1 422 ? 57.391 55.425 -12.689 1.00 56.81 422 LYS A CA 1
ATOM 3584 C C . LYS A 1 422 ? 57.361 54.516 -13.924 1.00 56.81 422 LYS A C 1
ATOM 3586 O O . LYS A 1 422 ? 57.763 54.958 -15.001 1.00 56.81 422 LYS A O 1
ATOM 3591 N N . GLU A 1 423 ? 56.879 53.276 -13.797 1.00 55.91 423 GLU A N 1
ATOM 3592 C CA . GLU A 1 423 ? 56.708 52.340 -14.926 1.00 55.91 423 GLU A CA 1
ATOM 3593 C C . GLU A 1 423 ? 55.674 52.834 -15.943 1.00 55.91 423 GLU A C 1
ATOM 3595 O O . GLU A 1 423 ? 55.877 52.708 -17.152 1.00 55.91 423 GLU A O 1
ATOM 3600 N N . LEU A 1 424 ? 54.608 53.480 -15.475 1.00 51.50 424 LEU A N 1
ATOM 3601 C CA . LEU A 1 424 ? 53.568 54.035 -16.341 1.00 51.50 424 LEU A CA 1
ATOM 3602 C C . LEU A 1 424 ? 54.016 55.228 -17.180 1.00 51.50 424 LEU A C 1
ATOM 3604 O O . LEU A 1 424 ? 53.628 55.338 -18.344 1.00 51.50 424 LEU A O 1
ATOM 3608 N N . ILE A 1 425 ? 54.877 56.082 -16.624 1.00 51.75 425 ILE A N 1
ATOM 3609 C CA . ILE A 1 425 ? 55.514 57.176 -17.373 1.00 51.75 425 ILE A CA 1
ATOM 3610 C C . ILE A 1 425 ? 56.397 56.593 -18.486 1.00 51.75 425 ILE A C 1
ATOM 3612 O O . ILE A 1 425 ? 56.386 57.082 -19.611 1.00 51.75 425 ILE A O 1
ATOM 3616 N N . LYS A 1 426 ? 57.101 55.493 -18.197 1.00 52.00 426 LYS A N 1
ATOM 3617 C CA . LYS A 1 426 ? 57.956 54.775 -19.153 1.00 52.00 426 LYS A CA 1
ATOM 3618 C C . LYS A 1 426 ? 57.162 54.168 -20.316 1.00 52.00 426 LYS A C 1
ATOM 3620 O O . LYS A 1 426 ? 57.620 54.205 -21.455 1.00 52.00 426 LYS A O 1
ATOM 3625 N N . PHE A 1 427 ? 55.967 53.641 -20.046 1.00 46.97 427 PHE A N 1
ATOM 3626 C CA . PHE A 1 427 ? 55.092 53.055 -21.066 1.00 46.97 427 PHE A CA 1
ATOM 3627 C C . PHE A 1 427 ? 54.565 54.109 -22.060 1.00 46.97 427 PHE A C 1
ATOM 3629 O O . PHE A 1 427 ? 54.458 53.824 -23.252 1.00 46.97 427 PHE A O 1
ATOM 3636 N N . GLN A 1 428 ? 54.318 55.349 -21.608 1.00 46.75 428 GLN A N 1
ATOM 3637 C CA . GLN A 1 428 ? 53.971 56.473 -22.493 1.00 46.75 428 GLN A CA 1
ATOM 3638 C C . GLN A 1 428 ? 55.138 56.896 -23.400 1.00 46.75 428 GLN A C 1
ATOM 3640 O O . GLN A 1 428 ? 54.909 57.237 -24.559 1.00 46.75 428 GLN A O 1
ATOM 3645 N N . THR A 1 429 ? 56.380 56.820 -22.914 1.00 47.19 429 THR A N 1
ATOM 3646 C CA . THR A 1 429 ? 57.578 57.107 -23.721 1.00 47.19 429 THR A CA 1
ATOM 3647 C C . THR A 1 429 ? 57.811 56.039 -24.796 1.00 47.19 429 THR A C 1
ATOM 3649 O O . THR A 1 429 ? 58.084 56.372 -25.945 1.00 47.19 429 THR A O 1
ATOM 3652 N N . ILE A 1 430 ? 57.613 54.758 -24.462 1.00 46.66 430 ILE A N 1
ATOM 3653 C CA . ILE A 1 430 ? 57.802 53.625 -25.390 1.00 46.66 430 ILE A CA 1
ATOM 3654 C C . ILE A 1 430 ? 56.748 53.623 -26.509 1.00 46.66 430 ILE A C 1
ATOM 3656 O O . ILE A 1 430 ? 57.062 53.325 -27.662 1.00 46.66 430 ILE A O 1
ATOM 3660 N N . LEU A 1 431 ? 55.504 54.011 -26.209 1.00 43.06 431 LEU A N 1
ATOM 3661 C CA . LEU A 1 431 ? 54.457 54.170 -27.224 1.00 43.06 431 LEU A CA 1
ATOM 3662 C C . LEU A 1 431 ? 54.799 55.275 -28.238 1.00 43.06 431 LEU A C 1
ATOM 3664 O O . LEU A 1 431 ? 54.511 55.115 -29.422 1.00 43.06 431 LEU A O 1
ATOM 3668 N N . ALA A 1 432 ? 55.482 56.339 -27.802 1.00 42.31 432 ALA A N 1
ATOM 3669 C CA . ALA A 1 432 ? 55.970 57.399 -28.683 1.00 42.31 432 ALA A CA 1
ATOM 3670 C C . ALA A 1 432 ? 57.154 56.952 -29.569 1.00 42.31 432 ALA A C 1
ATOM 3672 O O . ALA A 1 432 ? 57.267 57.408 -30.704 1.00 42.31 432 ALA A O 1
ATOM 3673 N N . GLU A 1 433 ? 57.997 56.031 -29.090 1.00 44.62 433 GLU A N 1
ATOM 3674 C CA . GLU A 1 433 ? 59.158 55.497 -29.826 1.00 44.62 433 GLU A CA 1
ATOM 3675 C C . GLU A 1 433 ? 58.789 54.348 -30.792 1.00 44.62 433 GLU A C 1
ATOM 3677 O O . GLU A 1 433 ? 59.409 54.181 -31.842 1.00 44.62 433 GLU A O 1
ATOM 3682 N N . SER A 1 434 ? 57.732 53.584 -30.491 1.00 42.28 434 SER A N 1
ATOM 3683 C CA . SER A 1 434 ? 57.286 52.419 -31.281 1.00 42.28 434 SER A CA 1
ATOM 3684 C C . SER A 1 434 ? 56.636 52.737 -32.641 1.00 42.28 434 SER A C 1
ATOM 3686 O O . SER A 1 434 ? 56.416 51.829 -33.443 1.00 42.28 434 SER A O 1
ATOM 3688 N N . ILE A 1 435 ? 56.373 54.013 -32.951 1.00 41.44 435 ILE A N 1
ATOM 3689 C CA . ILE A 1 435 ? 55.817 54.444 -34.249 1.00 41.44 435 ILE A CA 1
ATOM 3690 C C . ILE A 1 435 ? 56.906 54.514 -35.345 1.00 41.44 435 ILE A C 1
ATOM 3692 O O . ILE A 1 435 ? 56.589 54.579 -36.533 1.00 41.44 435 ILE A O 1
ATOM 3696 N N . THR A 1 436 ? 58.196 54.408 -34.998 1.00 42.75 436 THR A N 1
ATOM 3697 C CA . THR A 1 436 ? 59.308 54.555 -35.955 1.00 42.75 436 THR A CA 1
ATOM 3698 C C . THR A 1 436 ? 60.314 53.394 -35.913 1.00 42.75 436 THR A C 1
ATOM 3700 O O . THR A 1 436 ? 61.396 53.525 -35.356 1.00 42.75 436 THR A O 1
ATOM 3703 N N . GLY A 1 437 ? 59.999 52.283 -36.592 1.00 39.44 437 GLY A N 1
ATOM 3704 C CA . GLY A 1 437 ? 61.005 51.405 -37.218 1.00 39.44 437 GLY A CA 1
ATOM 3705 C C . GLY A 1 437 ? 61.358 50.089 -36.505 1.00 39.44 437 GLY A C 1
ATOM 3706 O O . GLY A 1 437 ? 62.042 50.076 -35.488 1.00 39.44 437 GLY A O 1
ATOM 3707 N N . MET A 1 438 ? 61.001 48.957 -37.124 1.00 36.09 438 MET A N 1
ATOM 3708 C CA . MET A 1 438 ? 61.517 47.623 -36.786 1.00 36.09 438 MET A CA 1
ATOM 3709 C C . MET A 1 438 ? 62.100 46.929 -38.017 1.00 36.09 438 MET A C 1
ATOM 3711 O O . MET A 1 438 ? 61.481 46.893 -39.079 1.00 36.09 438 MET A O 1
ATOM 3715 N N . ASN A 1 439 ? 63.260 46.301 -37.829 1.00 40.62 439 ASN A N 1
ATOM 3716 C CA . ASN A 1 439 ? 63.777 45.232 -38.674 1.00 40.62 439 ASN A CA 1
ATOM 3717 C C . ASN A 1 439 ? 64.738 44.397 -37.816 1.00 40.62 439 ASN A C 1
ATOM 3719 O O . ASN A 1 439 ? 65.672 44.988 -37.288 1.00 40.62 439 ASN A O 1
ATOM 3723 N N . MET A 1 440 ? 64.541 43.078 -37.673 1.00 30.69 440 MET A N 1
ATOM 3724 C CA . MET A 1 440 ? 65.615 42.114 -37.355 1.00 30.69 440 MET A CA 1
ATOM 3725 C C . MET A 1 440 ? 65.187 40.654 -37.588 1.00 30.69 440 MET A C 1
ATOM 3727 O O . MET A 1 440 ? 64.177 40.178 -37.076 1.00 30.69 440 MET A O 1
ATOM 3731 N N . LYS A 1 441 ? 66.030 39.953 -38.357 1.00 39.72 441 LYS A N 1
ATOM 3732 C CA . LYS A 1 441 ? 66.224 38.496 -38.403 1.00 39.72 441 LYS A CA 1
ATOM 3733 C C . LYS A 1 441 ? 67.175 38.065 -37.268 1.00 39.72 441 LYS A C 1
ATOM 3735 O O . LYS A 1 441 ? 68.021 38.861 -36.882 1.00 39.72 441 LYS A O 1
ATOM 3740 N N . GLN A 1 442 ? 67.124 36.761 -36.957 1.00 43.94 442 GLN A N 1
ATOM 3741 C CA . GLN A 1 442 ? 68.083 35.890 -36.234 1.00 43.94 442 GLN A CA 1
ATOM 3742 C C . GLN A 1 442 ? 67.792 35.603 -34.750 1.00 43.94 442 GLN A C 1
ATOM 3744 O O . GLN A 1 442 ? 67.946 36.486 -33.921 1.00 43.94 442 GLN A O 1
ATOM 3749 N N . ILE A 1 443 ? 67.465 34.330 -34.454 1.00 33.72 443 ILE A N 1
ATOM 3750 C CA . ILE A 1 443 ? 68.047 33.433 -33.423 1.00 33.72 443 ILE A CA 1
ATOM 3751 C C . ILE A 1 443 ? 67.732 31.971 -33.851 1.00 33.72 443 ILE A C 1
ATOM 3753 O O . ILE A 1 443 ? 66.719 31.728 -34.502 1.00 33.72 443 ILE A O 1
ATOM 3757 N N . SER A 1 444 ? 68.657 31.043 -33.578 1.00 39.47 444 SER A N 1
ATOM 3758 C CA . SER A 1 444 ? 68.854 29.699 -34.160 1.00 39.47 444 SER A CA 1
ATOM 3759 C C . SER A 1 444 ? 67.996 28.548 -33.600 1.00 39.47 444 SER A C 1
ATOM 3761 O O . SER A 1 444 ? 67.695 28.508 -32.410 1.00 39.47 444 SER A O 1
ATOM 3763 N N . ASP A 1 445 ? 67.729 27.561 -34.463 1.00 46.50 445 ASP A N 1
ATOM 3764 C CA . ASP A 1 445 ? 66.991 26.307 -34.244 1.00 46.50 445 ASP A CA 1
ATOM 3765 C C . ASP A 1 445 ? 67.701 25.300 -33.305 1.00 46.50 445 ASP A C 1
ATOM 3767 O O . ASP A 1 445 ? 68.796 24.845 -33.631 1.00 46.50 445 ASP A O 1
ATOM 3771 N N . ASN A 1 446 ? 67.075 24.914 -32.176 1.00 51.31 446 ASN A N 1
ATOM 3772 C CA . ASN A 1 446 ? 66.856 23.509 -31.732 1.00 51.31 446 ASN A CA 1
ATOM 3773 C C . ASN A 1 446 ? 66.607 23.288 -30.226 1.00 51.31 446 ASN A C 1
ATOM 3775 O O . ASN A 1 446 ? 66.192 22.187 -29.860 1.00 51.31 446 ASN A O 1
ATOM 3779 N N . THR A 1 447 ? 66.739 24.297 -29.366 1.00 49.34 447 THR A N 1
ATOM 3780 C CA . THR A 1 447 ? 66.381 24.172 -27.940 1.00 49.34 447 THR A CA 1
ATOM 3781 C C . THR A 1 447 ? 65.213 25.097 -27.634 1.00 49.34 447 THR A C 1
ATOM 3783 O O . THR A 1 447 ? 65.295 26.303 -27.858 1.00 49.34 447 THR A O 1
ATOM 3786 N N . ILE A 1 448 ? 64.099 24.527 -27.174 1.00 53.09 448 ILE A N 1
ATOM 3787 C CA . ILE A 1 448 ? 62.905 25.286 -26.794 1.00 53.09 448 ILE A CA 1
ATOM 3788 C C . ILE A 1 448 ? 62.918 25.455 -25.274 1.00 53.09 448 ILE A C 1
ATOM 3790 O O . ILE A 1 448 ? 63.169 24.495 -24.550 1.00 53.09 448 ILE A O 1
ATOM 3794 N N . TYR A 1 449 ? 62.626 26.660 -24.782 1.00 55.44 449 TYR A N 1
ATOM 3795 C CA . TYR A 1 449 ? 62.520 26.925 -23.346 1.00 55.44 449 TYR A CA 1
ATOM 3796 C C . TYR A 1 449 ? 61.503 25.981 -22.681 1.00 55.44 449 TYR A C 1
ATOM 3798 O O . TYR A 1 449 ? 60.382 25.825 -23.171 1.00 55.44 449 TYR A O 1
ATOM 3806 N N . PHE A 1 450 ? 61.871 25.397 -21.533 1.00 53.53 450 PHE A N 1
ATOM 3807 C CA . PHE A 1 450 ? 60.999 24.564 -20.685 1.00 53.53 450 PHE A CA 1
ATOM 3808 C C . PHE A 1 450 ? 59.622 25.206 -20.427 1.00 53.53 450 PHE A C 1
ATOM 3810 O O . PHE A 1 450 ? 58.598 24.527 -20.339 1.00 53.53 450 PHE A O 1
ATOM 3817 N N . GLU A 1 451 ? 59.587 26.537 -20.391 1.00 57.69 451 GLU A N 1
ATOM 3818 C CA . GLU A 1 451 ? 58.395 27.378 -20.257 1.00 57.69 451 GLU A CA 1
ATOM 3819 C C . GLU A 1 451 ? 57.286 27.032 -21.269 1.00 57.69 451 GLU A C 1
ATOM 3821 O O . GLU A 1 451 ? 56.104 27.175 -20.958 1.00 57.69 451 GLU A O 1
ATOM 3826 N N . LEU A 1 452 ? 57.639 26.504 -22.447 1.00 56.12 452 LEU A N 1
ATOM 3827 C CA . LEU A 1 452 ? 56.688 26.087 -23.482 1.00 56.12 452 LEU A CA 1
ATOM 3828 C C . LEU A 1 452 ? 56.114 24.673 -23.267 1.00 56.12 452 LEU A C 1
ATOM 3830 O O . LEU A 1 452 ? 55.083 24.347 -23.858 1.00 56.12 452 LEU A O 1
ATOM 3834 N N . PHE A 1 453 ? 56.720 23.841 -22.411 1.00 62.72 453 PHE A N 1
ATOM 3835 C CA . PHE A 1 453 ? 56.219 22.508 -22.031 1.00 62.72 453 PHE A CA 1
ATOM 3836 C C . PHE A 1 453 ? 55.278 22.553 -20.818 1.00 62.72 453 PHE A C 1
ATOM 3838 O O . PHE A 1 453 ? 54.392 21.705 -20.689 1.00 62.72 453 PHE A O 1
ATOM 3845 N N . PHE A 1 454 ? 55.432 23.558 -19.949 1.00 63.03 454 PHE A N 1
ATOM 3846 C CA . PHE A 1 454 ? 54.656 23.705 -18.714 1.00 63.03 454 PHE A CA 1
ATOM 3847 C C . PHE A 1 454 ? 53.123 23.678 -18.912 1.00 63.03 454 PHE A C 1
ATOM 3849 O O . PHE A 1 454 ? 52.445 22.990 -18.141 1.00 63.03 454 PHE A O 1
ATOM 3856 N N . PRO A 1 455 ? 52.540 24.338 -19.939 1.00 67.44 455 PRO A N 1
ATOM 3857 C CA . PRO A 1 455 ? 51.100 24.256 -20.194 1.00 67.44 455 PRO A CA 1
ATOM 3858 C C . PRO A 1 455 ? 50.635 22.826 -20.505 1.00 67.44 455 PRO A C 1
ATOM 3860 O O . PRO A 1 455 ? 49.660 22.361 -19.925 1.00 67.44 455 PRO A O 1
ATOM 3863 N N . LEU A 1 456 ? 51.388 22.093 -21.330 1.00 66.56 456 LEU A N 1
ATOM 3864 C CA . LEU A 1 456 ? 51.037 20.737 -21.769 1.00 66.56 456 LEU A CA 1
ATOM 3865 C C . LEU A 1 456 ? 51.076 19.730 -20.616 1.00 66.56 456 LEU A C 1
ATOM 3867 O O . LEU A 1 456 ? 50.210 18.869 -20.498 1.00 66.56 456 LEU A O 1
ATOM 3871 N N . ILE A 1 457 ? 52.054 19.865 -19.721 1.00 71.00 457 ILE A N 1
ATOM 3872 C CA . ILE A 1 457 ? 52.165 19.049 -18.504 1.00 71.00 457 ILE A CA 1
ATOM 3873 C C . ILE A 1 457 ? 50.954 19.275 -17.592 1.00 71.00 457 ILE A C 1
ATOM 3875 O O . ILE A 1 457 ? 50.367 18.327 -17.060 1.00 71.00 457 ILE A O 1
ATOM 3879 N N . LYS A 1 458 ? 50.557 20.541 -17.429 1.00 74.56 458 LYS A N 1
ATOM 3880 C CA . LYS A 1 458 ? 49.376 20.912 -16.648 1.00 74.56 458 LYS A CA 1
ATOM 3881 C C . LYS A 1 458 ? 48.099 20.333 -17.260 1.00 74.56 458 LYS A C 1
ATOM 3883 O O . LYS A 1 458 ? 47.228 19.884 -16.511 1.00 74.56 458 LYS A O 1
ATOM 3888 N N . ASP A 1 459 ? 48.012 20.290 -18.586 1.00 78.06 459 ASP A N 1
ATOM 3889 C CA . ASP A 1 459 ? 46.885 19.694 -19.301 1.00 78.06 459 ASP A CA 1
ATOM 3890 C C . ASP A 1 459 ? 46.807 18.177 -19.069 1.00 78.06 459 ASP A C 1
ATOM 3892 O O . ASP A 1 459 ? 45.740 17.684 -18.704 1.00 78.06 459 ASP A O 1
ATOM 3896 N N . VAL A 1 460 ? 47.927 17.438 -19.133 1.00 75.38 460 VAL A N 1
ATOM 3897 C CA . VAL A 1 460 ? 47.960 15.993 -18.803 1.00 75.38 460 VAL A CA 1
ATOM 3898 C C . VAL A 1 460 ? 47.441 15.728 -17.383 1.00 75.38 460 VAL A C 1
ATOM 3900 O O . VAL A 1 460 ? 46.619 14.830 -17.176 1.00 75.38 460 VAL A O 1
ATOM 3903 N N . ALA A 1 461 ? 47.878 16.519 -16.397 1.00 74.25 461 ALA A N 1
ATOM 3904 C CA . ALA A 1 461 ? 47.424 16.382 -15.012 1.00 74.25 461 ALA A CA 1
ATOM 3905 C C . ALA A 1 461 ? 45.932 16.736 -14.845 1.00 74.25 461 ALA A C 1
ATOM 3907 O O . ALA A 1 461 ? 45.202 16.065 -14.110 1.00 74.25 461 ALA A O 1
ATOM 3908 N N . SER A 1 462 ? 45.455 17.769 -15.546 1.00 82.06 462 SER A N 1
ATOM 3909 C CA . SER A 1 462 ? 44.042 18.167 -15.549 1.00 82.06 462 SER A CA 1
ATOM 3910 C C . SER A 1 462 ? 43.138 17.091 -16.160 1.00 82.06 462 SER A C 1
ATOM 3912 O O . SER A 1 462 ? 42.083 16.764 -15.599 1.00 82.06 462 SER A O 1
ATOM 3914 N N . ILE A 1 463 ? 43.567 16.500 -17.279 1.00 83.25 463 ILE A N 1
ATOM 3915 C CA . ILE A 1 463 ? 42.866 15.414 -17.965 1.00 83.25 463 ILE A CA 1
ATOM 3916 C C . ILE A 1 463 ? 42.765 14.191 -17.056 1.00 83.25 463 ILE A C 1
ATOM 3918 O O . ILE A 1 463 ? 41.667 13.667 -16.897 1.00 83.25 463 ILE A O 1
ATOM 3922 N N . PHE A 1 464 ? 43.854 13.778 -16.401 1.00 84.00 464 PHE A N 1
ATOM 3923 C CA . PHE A 1 464 ? 43.836 12.654 -15.459 1.00 84.00 464 PHE A CA 1
ATOM 3924 C C . PHE A 1 464 ? 42.813 12.845 -14.334 1.00 84.00 464 PHE A C 1
ATOM 3926 O O . PHE A 1 464 ? 41.955 11.984 -14.135 1.00 84.00 464 PHE A O 1
ATOM 3933 N N . ASN A 1 465 ? 42.853 13.991 -13.648 1.00 80.25 465 ASN A N 1
ATOM 3934 C CA . ASN A 1 465 ? 41.925 14.281 -12.552 1.00 80.25 465 ASN A CA 1
ATOM 3935 C C . ASN A 1 465 ? 40.469 14.274 -13.040 1.00 80.25 465 ASN A C 1
ATOM 3937 O O . ASN A 1 465 ? 39.617 13.606 -12.459 1.00 80.25 465 ASN A O 1
ATOM 3941 N N . SER A 1 466 ? 40.207 14.931 -14.174 1.00 83.81 466 SER A N 1
ATOM 3942 C CA . SER A 1 466 ? 38.872 14.956 -14.778 1.00 83.81 466 SER A CA 1
ATOM 3943 C C . SER A 1 466 ? 38.380 13.557 -15.177 1.00 83.81 466 SER A C 1
ATOM 3945 O O . SER A 1 466 ? 37.207 13.236 -15.006 1.00 83.81 466 SER A O 1
ATOM 3947 N N . SER A 1 467 ? 39.258 12.722 -15.734 1.00 82.31 467 SER A N 1
ATOM 3948 C CA . SER A 1 467 ? 38.929 11.362 -16.173 1.00 82.31 467 SER A CA 1
ATOM 3949 C C . SER A 1 467 ? 38.679 10.423 -14.993 1.00 82.31 467 SER A C 1
ATOM 3951 O O . SER A 1 467 ? 37.779 9.588 -15.066 1.00 82.31 467 SER A O 1
ATOM 3953 N N . MET A 1 468 ? 39.398 10.587 -13.878 1.00 78.19 468 MET A N 1
ATOM 3954 C CA . MET A 1 468 ? 39.135 9.844 -12.640 1.00 78.19 468 MET A CA 1
ATOM 3955 C C . MET A 1 468 ? 37.798 10.239 -12.001 1.00 78.19 468 MET A C 1
ATOM 3957 O O . MET A 1 468 ? 37.044 9.364 -11.567 1.00 78.19 468 MET A O 1
ATOM 3961 N N . ASP A 1 469 ? 37.437 11.524 -12.034 1.00 78.94 469 ASP A N 1
ATOM 3962 C CA . ASP A 1 469 ? 36.114 11.987 -11.598 1.00 78.94 469 ASP A CA 1
ATOM 3963 C C . ASP A 1 469 ? 34.982 11.391 -12.448 1.00 78.94 469 ASP A C 1
ATOM 3965 O O . ASP A 1 469 ? 33.912 11.047 -11.933 1.00 78.94 469 ASP A O 1
ATOM 3969 N N . LEU A 1 470 ? 35.214 11.238 -13.756 1.00 77.56 470 LEU A N 1
ATOM 3970 C CA . LEU A 1 470 ? 34.279 10.582 -14.669 1.00 77.56 470 LEU A CA 1
ATOM 3971 C C . LEU A 1 470 ? 34.200 9.072 -14.418 1.00 77.56 470 LEU A C 1
ATOM 3973 O O . LEU A 1 470 ? 33.099 8.529 -14.376 1.00 77.56 470 LEU A O 1
ATOM 3977 N N . TYR A 1 471 ? 35.324 8.393 -14.174 1.00 76.88 471 TYR A N 1
ATOM 3978 C CA . TYR A 1 471 ? 35.377 6.946 -13.926 1.00 76.88 471 TYR A CA 1
ATOM 3979 C C . TYR A 1 471 ? 34.449 6.495 -12.788 1.00 76.88 471 TYR A C 1
ATOM 3981 O O . TYR A 1 471 ? 33.801 5.450 -12.873 1.00 76.88 471 TYR A O 1
ATOM 3989 N N . HIS A 1 472 ? 34.313 7.308 -11.738 1.00 65.56 472 HIS A N 1
ATOM 3990 C CA . HIS A 1 472 ? 33.401 7.021 -10.630 1.00 65.56 472 HIS A CA 1
ATOM 3991 C C . HIS A 1 472 ? 31.910 7.156 -10.990 1.00 65.56 472 HIS A C 1
ATOM 3993 O O . HIS A 1 472 ? 31.071 6.572 -10.297 1.00 65.56 472 HIS A O 1
ATOM 3999 N N . LYS A 1 473 ? 31.582 7.880 -12.067 1.00 69.75 473 LYS A N 1
ATOM 4000 C CA . LYS A 1 473 ? 30.219 8.143 -12.563 1.00 69.75 473 LYS A CA 1
ATOM 4001 C C . LYS A 1 473 ? 29.781 7.183 -13.675 1.00 69.75 473 LYS A C 1
ATOM 4003 O O . LYS A 1 473 ? 28.589 7.078 -13.953 1.00 69.75 473 LYS A O 1
ATOM 4008 N N . VAL A 1 474 ? 30.723 6.485 -14.304 1.00 63.41 474 VAL A N 1
ATOM 4009 C CA . VAL A 1 474 ? 30.469 5.576 -15.428 1.00 63.41 474 VAL A CA 1
ATOM 4010 C C . VAL A 1 474 ? 29.884 4.241 -14.943 1.00 63.41 474 VAL A C 1
ATOM 4012 O O . VAL A 1 474 ? 30.328 3.678 -13.941 1.00 63.41 474 VAL A O 1
ATOM 4015 N N . GLN A 1 475 ? 28.888 3.713 -15.665 1.00 59.12 475 GLN A N 1
ATOM 4016 C CA . GLN A 1 475 ? 28.282 2.406 -15.371 1.00 59.12 475 GLN A CA 1
ATOM 4017 C C . GLN A 1 475 ? 29.187 1.237 -15.787 1.00 59.12 475 GLN A C 1
ATOM 4019 O O . GLN A 1 475 ? 29.327 0.272 -15.041 1.00 59.12 475 GLN A O 1
ATOM 4024 N N . HIS A 1 476 ? 29.871 1.338 -16.931 1.00 65.06 476 HIS A N 1
ATOM 4025 C CA . HIS A 1 476 ? 30.728 0.279 -17.482 1.00 65.06 476 HIS A CA 1
ATOM 4026 C C . HIS A 1 476 ? 32.163 0.315 -16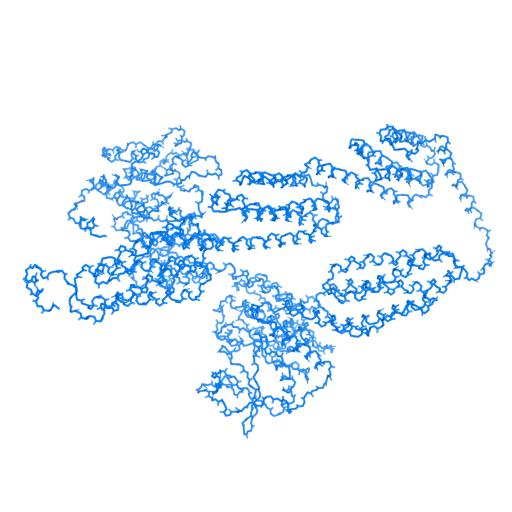.937 1.00 65.06 476 HIS A C 1
ATOM 4028 O O . HIS A 1 476 ? 33.133 0.370 -17.695 1.00 65.06 476 HIS A O 1
ATOM 4034 N N . LYS A 1 477 ? 32.313 0.253 -15.606 1.00 67.25 477 LYS A N 1
ATOM 4035 C CA . LYS A 1 477 ? 33.602 0.447 -14.910 1.00 67.25 477 LYS A CA 1
ATOM 4036 C C . LYS A 1 477 ? 34.736 -0.435 -15.442 1.00 67.25 477 LYS A C 1
ATOM 4038 O O . LYS A 1 477 ? 35.865 0.030 -15.528 1.00 67.25 477 LYS A O 1
ATOM 4043 N N . LYS A 1 478 ? 34.465 -1.683 -15.836 1.00 66.62 478 LYS A N 1
ATOM 4044 C CA . LYS A 1 478 ? 35.512 -2.598 -16.327 1.00 66.62 478 LYS A CA 1
ATOM 4045 C C . LYS A 1 478 ? 36.035 -2.236 -17.726 1.00 66.62 478 LYS A C 1
ATOM 4047 O O . LYS A 1 478 ? 37.234 -2.329 -17.945 1.00 66.62 478 LYS A O 1
ATOM 4052 N N . ILE A 1 479 ? 35.182 -1.749 -18.632 1.00 66.50 479 ILE A N 1
ATOM 4053 C CA . ILE A 1 479 ? 35.598 -1.282 -19.971 1.00 66.50 479 ILE A CA 1
ATOM 4054 C C . ILE A 1 479 ? 36.326 0.061 -19.856 1.00 66.50 479 ILE A C 1
ATOM 4056 O O . ILE A 1 479 ? 37.392 0.254 -20.434 1.00 66.50 479 ILE A O 1
ATOM 4060 N N . THR A 1 480 ? 35.793 0.979 -19.047 1.00 76.06 480 THR A N 1
ATOM 4061 C CA . THR A 1 480 ? 36.402 2.295 -18.807 1.00 76.06 480 THR A CA 1
ATOM 4062 C C . THR A 1 480 ? 37.775 2.185 -18.149 1.00 76.06 480 THR A C 1
ATOM 4064 O O . THR A 1 480 ? 38.649 3.009 -18.411 1.00 76.06 480 THR A O 1
ATOM 4067 N N . LYS A 1 481 ? 38.000 1.137 -17.347 1.00 76.56 481 LYS A N 1
ATOM 4068 C CA . LYS A 1 481 ? 39.293 0.868 -16.715 1.00 76.56 481 LYS A CA 1
ATOM 4069 C C . LYS A 1 481 ? 40.438 0.732 -17.727 1.00 76.56 481 LYS A C 1
ATOM 4071 O O . LYS A 1 481 ? 41.527 1.211 -17.446 1.00 76.56 481 LYS A O 1
ATOM 4076 N N . ILE A 1 482 ? 40.189 0.190 -18.922 1.00 77.44 482 ILE A N 1
ATOM 4077 C CA . ILE A 1 482 ? 41.210 0.021 -19.976 1.00 77.44 482 ILE A CA 1
ATOM 4078 C C . ILE A 1 482 ? 41.796 1.373 -20.420 1.00 77.44 482 ILE A C 1
ATOM 4080 O O . ILE A 1 482 ? 43.006 1.492 -20.634 1.00 77.44 482 ILE A O 1
ATOM 4084 N N . LEU A 1 483 ? 40.943 2.396 -20.543 1.00 82.44 483 LEU A N 1
ATOM 4085 C CA . LEU A 1 483 ? 41.352 3.758 -20.896 1.00 82.44 483 LEU A CA 1
ATOM 4086 C C . LEU A 1 483 ? 41.960 4.484 -19.690 1.00 82.44 483 LEU A C 1
ATOM 4088 O O . LEU A 1 483 ? 42.995 5.134 -19.814 1.00 82.44 483 LEU A O 1
ATOM 4092 N N . ILE A 1 484 ? 41.364 4.331 -18.505 1.00 83.38 484 ILE A N 1
ATOM 4093 C CA . ILE A 1 484 ? 41.850 4.966 -17.272 1.00 83.38 484 ILE A CA 1
ATOM 4094 C C . ILE A 1 484 ? 43.242 4.467 -16.880 1.00 83.38 484 ILE A C 1
ATOM 4096 O O . ILE A 1 484 ? 44.090 5.277 -16.505 1.00 83.38 484 ILE A O 1
ATOM 4100 N N . ASP A 1 485 ? 43.524 3.173 -17.022 1.00 79.12 485 ASP A N 1
ATOM 4101 C CA . ASP A 1 485 ? 44.843 2.610 -16.723 1.00 79.12 485 ASP A CA 1
ATOM 4102 C C . ASP A 1 485 ? 45.919 3.185 -17.667 1.00 79.12 485 ASP A C 1
ATOM 4104 O O . ASP A 1 485 ? 47.046 3.440 -17.237 1.00 79.12 485 ASP A O 1
ATOM 4108 N N . ARG A 1 486 ? 45.579 3.474 -18.931 1.00 82.31 486 ARG A N 1
ATOM 4109 C CA . ARG A 1 486 ? 46.473 4.146 -19.896 1.00 82.31 486 ARG A CA 1
ATOM 4110 C C . ARG A 1 486 ? 46.679 5.622 -19.586 1.00 82.31 486 ARG A C 1
ATOM 4112 O O . ARG A 1 486 ? 47.823 6.073 -19.570 1.00 82.31 486 ARG A O 1
ATOM 4119 N N . ILE A 1 487 ? 45.613 6.359 -19.268 1.00 83.69 487 ILE A N 1
ATOM 4120 C CA . ILE A 1 487 ? 45.712 7.764 -18.838 1.00 83.69 487 ILE A CA 1
ATOM 4121 C C . ILE A 1 487 ? 46.600 7.858 -17.587 1.00 83.69 487 ILE A C 1
ATOM 4123 O O . ILE A 1 487 ? 47.525 8.664 -17.546 1.00 83.69 487 ILE A O 1
ATOM 4127 N N . THR A 1 488 ? 46.399 6.960 -16.618 1.00 79.50 488 THR A N 1
ATOM 4128 C CA . THR A 1 488 ? 47.212 6.871 -15.393 1.00 79.50 488 THR A CA 1
ATOM 4129 C C . THR A 1 488 ? 48.684 6.600 -15.706 1.00 79.50 488 THR A C 1
ATOM 4131 O O . THR A 1 488 ? 49.571 7.268 -15.173 1.00 79.50 488 THR A O 1
ATOM 4134 N N . LYS A 1 489 ? 48.967 5.642 -16.600 1.00 78.31 489 LYS A N 1
ATOM 4135 C CA . LYS A 1 489 ? 50.336 5.346 -17.048 1.00 78.31 489 LYS A CA 1
ATOM 4136 C C . LYS A 1 489 ? 50.975 6.548 -17.749 1.00 78.31 489 LYS A C 1
ATOM 4138 O O . LYS A 1 489 ? 52.111 6.869 -17.429 1.00 78.31 489 LYS A O 1
ATOM 4143 N N . ALA A 1 490 ? 50.245 7.254 -18.618 1.00 77.06 490 ALA A N 1
ATOM 4144 C CA . ALA A 1 490 ? 50.731 8.459 -19.301 1.00 77.06 490 ALA A CA 1
ATOM 4145 C C . ALA A 1 490 ? 51.146 9.554 -18.314 1.00 77.06 490 ALA A C 1
ATOM 4147 O O . ALA A 1 490 ? 52.240 10.103 -18.425 1.00 77.06 490 ALA A O 1
ATOM 4148 N N . THR A 1 491 ? 50.292 9.854 -17.333 1.00 76.69 491 THR A N 1
ATOM 4149 C CA . THR A 1 491 ? 50.573 10.869 -16.311 1.00 76.69 491 THR A CA 1
ATOM 4150 C C . THR A 1 491 ? 51.813 10.509 -15.501 1.00 76.69 491 THR A C 1
ATOM 4152 O O . THR A 1 491 ? 52.669 11.362 -15.279 1.00 76.69 491 THR A O 1
ATOM 4155 N N . ASN A 1 492 ? 51.960 9.239 -15.119 1.00 69.69 492 ASN A N 1
ATOM 4156 C CA . ASN A 1 492 ? 53.153 8.771 -14.417 1.00 69.69 492 ASN A CA 1
ATOM 4157 C C . ASN A 1 492 ? 54.410 8.879 -15.293 1.00 69.69 492 ASN A C 1
ATOM 4159 O O . ASN A 1 492 ? 55.436 9.347 -14.809 1.00 69.69 492 ASN A O 1
ATOM 4163 N N . THR A 1 493 ? 54.334 8.518 -16.576 1.00 69.31 493 THR A N 1
ATOM 4164 C CA . THR A 1 493 ? 55.451 8.643 -17.524 1.00 69.31 493 THR A CA 1
ATOM 4165 C C . THR A 1 493 ? 55.873 10.098 -17.725 1.00 69.31 493 THR A C 1
ATOM 4167 O O . THR A 1 493 ? 57.063 10.387 -17.654 1.00 69.31 493 THR A O 1
ATOM 4170 N N . VAL A 1 494 ? 54.928 11.027 -17.905 1.00 69.44 494 VAL A N 1
ATOM 4171 C CA . VAL A 1 494 ? 55.219 12.466 -18.054 1.00 69.44 494 VAL A CA 1
ATOM 4172 C C . VAL A 1 494 ? 55.807 13.048 -16.765 1.00 69.44 494 VAL A C 1
ATOM 4174 O O . VAL A 1 494 ? 56.773 13.801 -16.821 1.00 69.44 494 VAL A O 1
ATOM 4177 N N . ASN A 1 495 ? 55.304 12.647 -15.595 1.00 65.56 495 ASN A N 1
ATOM 4178 C CA . ASN A 1 495 ? 55.875 13.066 -14.312 1.00 65.56 495 ASN A CA 1
ATOM 4179 C C . ASN A 1 495 ? 57.305 12.540 -14.110 1.00 65.56 495 ASN A C 1
ATOM 4181 O O . ASN A 1 495 ? 58.155 13.270 -13.611 1.00 65.56 495 ASN A O 1
ATOM 4185 N N . ILE A 1 496 ? 57.596 11.303 -14.528 1.00 63.16 496 ILE A N 1
ATOM 4186 C CA . ILE A 1 496 ? 58.960 10.751 -14.509 1.00 63.16 496 ILE A CA 1
ATOM 4187 C C . ILE A 1 496 ? 59.868 11.509 -15.492 1.00 63.16 496 ILE A C 1
ATOM 4189 O O . ILE A 1 496 ? 61.004 11.812 -15.141 1.00 63.16 496 ILE A O 1
ATOM 4193 N N . TYR A 1 497 ? 59.359 11.863 -16.676 1.00 60.91 497 TYR A N 1
ATOM 4194 C CA . TYR A 1 497 ? 60.071 12.631 -17.705 1.00 60.91 497 TYR A CA 1
ATOM 4195 C C . TYR A 1 497 ? 60.498 14.028 -17.210 1.00 60.91 497 TYR A C 1
ATOM 4197 O O . TYR A 1 497 ? 61.585 14.486 -17.536 1.00 60.91 497 TYR A O 1
ATOM 4205 N N . ILE A 1 498 ? 59.680 14.676 -16.369 1.00 58.78 498 ILE A N 1
ATOM 4206 C CA . ILE A 1 498 ? 59.976 15.987 -15.751 1.00 58.78 498 ILE A CA 1
ATOM 4207 C C . ILE A 1 498 ? 61.000 15.874 -14.614 1.00 58.78 498 ILE A C 1
ATOM 4209 O O . ILE A 1 498 ? 61.772 16.794 -14.375 1.00 58.78 498 ILE A O 1
ATOM 4213 N N . LEU A 1 499 ? 61.012 14.754 -13.888 1.00 50.78 499 LEU A N 1
ATOM 4214 C CA . LEU A 1 499 ? 61.918 14.543 -12.752 1.00 50.78 499 LEU A CA 1
ATOM 4215 C C . LEU A 1 499 ? 63.350 14.165 -13.176 1.00 50.78 499 LEU A C 1
ATOM 4217 O O . LEU A 1 499 ? 64.239 14.116 -12.327 1.00 50.78 499 LEU A O 1
ATOM 4221 N N . GLN A 1 500 ? 63.590 13.908 -14.465 1.00 54.69 500 GLN A N 1
ATOM 4222 C CA . GLN A 1 500 ? 64.906 13.609 -15.045 1.00 54.69 500 GLN A CA 1
ATOM 4223 C C . GLN A 1 500 ? 65.592 14.866 -15.623 1.00 54.69 500 GLN A C 1
ATOM 4225 O O . GLN A 1 500 ? 66.254 14.795 -16.652 1.00 54.69 500 GLN A O 1
ATOM 4230 N N . ASP A 1 501 ? 65.451 16.006 -14.939 1.00 47.41 501 ASP A N 1
ATOM 4231 C CA . ASP A 1 501 ? 65.801 17.384 -15.353 1.00 47.41 501 ASP A CA 1
ATOM 4232 C C . ASP A 1 501 ? 67.301 17.676 -15.621 1.00 47.41 501 ASP A C 1
ATOM 4234 O O . ASP A 1 501 ? 67.718 18.826 -15.668 1.00 47.41 501 ASP A O 1
ATOM 4238 N N . ASN A 1 502 ? 68.139 16.649 -15.789 1.00 46.34 502 ASN A N 1
ATOM 4239 C CA . ASN A 1 502 ? 69.594 16.787 -15.935 1.00 46.34 502 ASN A CA 1
ATOM 4240 C C . ASN A 1 502 ? 70.123 16.477 -17.349 1.00 46.34 502 ASN A C 1
ATOM 4242 O O . ASN A 1 502 ? 71.339 16.414 -17.524 1.00 46.34 502 ASN A O 1
ATOM 4246 N N . ASP A 1 503 ? 69.258 16.251 -18.344 1.00 50.06 503 ASP A N 1
ATOM 4247 C CA . ASP A 1 503 ? 69.682 15.893 -19.706 1.00 50.06 503 ASP A CA 1
ATOM 4248 C C . ASP A 1 503 ? 69.158 16.917 -20.733 1.00 50.06 503 ASP A C 1
ATOM 4250 O O . ASP A 1 503 ? 67.989 16.895 -21.128 1.00 50.06 503 ASP A O 1
ATOM 4254 N N . ASP A 1 504 ? 70.037 17.818 -21.193 1.00 49.84 504 ASP A N 1
ATOM 4255 C CA . ASP A 1 504 ? 69.742 18.903 -22.156 1.00 49.84 504 ASP A CA 1
ATOM 4256 C C . ASP A 1 504 ? 69.180 18.401 -23.509 1.00 49.84 504 ASP A C 1
ATOM 4258 O O . ASP A 1 504 ? 68.682 19.178 -24.324 1.00 49.84 504 ASP A O 1
ATOM 4262 N N . ASN A 1 505 ? 69.198 17.086 -23.749 1.00 54.09 505 ASN A N 1
ATOM 4263 C CA . ASN A 1 505 ? 68.647 16.439 -24.941 1.00 54.09 505 ASN A CA 1
ATOM 4264 C C . ASN A 1 505 ? 67.133 16.134 -24.864 1.00 54.09 505 ASN A C 1
ATOM 4266 O O . ASN A 1 505 ? 66.561 15.640 -25.841 1.00 54.09 505 ASN A O 1
ATOM 4270 N N . LEU A 1 506 ? 66.462 16.404 -23.736 1.00 56.12 506 LEU A N 1
ATOM 4271 C CA . LEU A 1 506 ? 65.043 16.063 -23.529 1.00 56.12 506 LEU A CA 1
ATOM 4272 C C . LEU A 1 506 ? 64.057 17.136 -24.038 1.00 56.12 506 LEU A C 1
ATOM 4274 O O . LEU A 1 506 ? 62.959 16.787 -24.488 1.00 56.12 506 LEU A O 1
ATOM 4278 N N . TYR A 1 507 ? 64.431 18.420 -24.042 1.00 63.78 507 TYR A N 1
ATOM 4279 C CA . TYR A 1 507 ? 63.543 19.552 -24.374 1.00 63.78 507 TYR A CA 1
ATOM 4280 C C . TYR A 1 507 ? 63.700 20.039 -25.824 1.00 63.78 507 TYR A C 1
ATOM 4282 O O . TYR A 1 507 ? 64.018 21.193 -26.113 1.00 63.78 507 TYR A O 1
ATOM 4290 N N . THR A 1 508 ? 63.461 19.126 -26.765 1.00 65.25 508 THR A N 1
ATOM 4291 C CA . THR A 1 508 ? 63.531 19.411 -28.206 1.00 65.25 508 THR A CA 1
ATOM 4292 C C . THR A 1 508 ? 62.172 19.811 -28.779 1.00 65.25 508 THR A C 1
ATOM 4294 O O . THR A 1 508 ? 61.118 19.403 -28.282 1.00 65.25 508 THR A O 1
ATOM 4297 N N . SER A 1 509 ? 62.179 20.533 -29.903 1.00 63.75 509 SER A N 1
ATOM 4298 C CA . SER A 1 509 ? 60.967 20.816 -30.689 1.00 63.75 509 SER A CA 1
ATOM 4299 C C . SER A 1 509 ? 60.183 19.548 -31.056 1.00 63.75 509 SER A C 1
ATOM 4301 O O . SER A 1 509 ? 58.954 19.545 -31.048 1.00 63.75 509 SER A O 1
ATOM 4303 N N . LYS A 1 510 ? 60.882 18.433 -31.295 1.00 69.00 510 LYS A N 1
ATOM 4304 C CA . LYS A 1 510 ? 60.286 17.126 -31.595 1.00 69.00 510 LYS A CA 1
ATOM 4305 C C . LYS A 1 510 ? 59.519 16.537 -30.405 1.00 69.00 510 LYS A C 1
ATOM 4307 O O . LYS A 1 510 ? 58.398 16.062 -30.582 1.00 69.00 510 LYS A O 1
ATOM 4312 N N . ASN A 1 511 ? 60.086 16.595 -29.200 1.00 68.88 511 ASN A N 1
ATOM 4313 C CA . ASN A 1 511 ? 59.427 16.087 -27.991 1.00 68.88 511 ASN A CA 1
ATOM 4314 C C . ASN A 1 511 ? 58.260 16.981 -27.559 1.00 68.88 511 ASN A C 1
ATOM 4316 O O . ASN A 1 511 ? 57.255 16.468 -27.071 1.00 68.88 511 ASN A O 1
ATOM 4320 N N . HIS A 1 512 ? 58.346 18.291 -27.818 1.00 70.88 512 HIS A N 1
ATOM 4321 C CA . HIS A 1 512 ? 57.230 19.223 -27.627 1.00 70.88 512 HIS A CA 1
ATOM 4322 C C . HIS A 1 512 ? 56.017 18.825 -28.476 1.00 70.88 512 HIS A C 1
ATOM 4324 O O . HIS A 1 512 ? 54.926 18.633 -27.941 1.00 70.88 512 HIS A O 1
ATOM 4330 N N . VAL A 1 513 ? 56.225 18.574 -29.774 1.00 72.94 513 VAL A N 1
ATOM 4331 C CA . VAL A 1 513 ? 55.168 18.122 -30.698 1.00 72.94 513 VAL A CA 1
ATOM 4332 C C . VAL A 1 513 ? 54.618 16.743 -30.312 1.00 72.94 513 VAL A C 1
ATOM 4334 O O . VAL A 1 513 ? 53.410 16.514 -30.383 1.00 72.94 513 VAL A O 1
ATOM 4337 N N . ASN A 1 514 ? 55.471 15.815 -29.873 1.00 74.00 514 ASN A N 1
ATOM 4338 C CA . ASN A 1 514 ? 55.021 14.492 -29.428 1.00 74.00 514 ASN A CA 1
ATOM 4339 C C . ASN A 1 514 ? 54.182 14.566 -28.140 1.00 74.00 514 ASN A C 1
ATOM 4341 O O . ASN A 1 514 ? 53.180 13.859 -28.025 1.00 74.00 514 ASN A O 1
ATOM 4345 N N . LEU A 1 515 ? 54.534 15.451 -27.201 1.00 76.56 515 LEU A N 1
ATOM 4346 C CA . LEU A 1 515 ? 53.754 15.673 -25.983 1.00 76.56 515 LEU A CA 1
ATOM 4347 C C . LEU A 1 515 ? 52.409 16.344 -26.293 1.00 76.56 515 LEU A C 1
ATOM 4349 O O . LEU A 1 515 ? 51.395 15.947 -25.725 1.00 76.56 515 LEU A O 1
ATOM 4353 N N . GLN A 1 516 ? 52.367 17.289 -27.240 1.00 78.50 516 GLN A N 1
ATOM 4354 C CA . GLN A 1 516 ? 51.109 17.865 -27.737 1.00 78.50 516 GLN A CA 1
ATOM 4355 C C . GLN A 1 516 ? 50.172 16.793 -28.308 1.00 78.50 516 GLN A C 1
ATOM 4357 O O . GLN A 1 516 ? 48.982 16.782 -27.999 1.00 78.50 516 GLN A O 1
ATOM 4362 N N . ARG A 1 517 ? 50.708 15.856 -29.102 1.00 81.25 517 ARG A N 1
ATOM 4363 C CA . ARG A 1 517 ? 49.930 14.731 -29.646 1.00 81.25 517 ARG A CA 1
ATOM 4364 C C . ARG A 1 517 ? 49.394 13.819 -28.546 1.00 81.25 517 ARG A C 1
ATOM 4366 O O . ARG A 1 517 ? 48.227 13.445 -28.596 1.00 81.25 517 ARG A O 1
ATOM 4373 N N . LEU A 1 518 ? 50.203 13.515 -27.529 1.00 82.94 518 LEU A N 1
ATOM 4374 C CA . LEU A 1 518 ? 49.747 12.729 -26.382 1.00 82.94 518 LEU A CA 1
ATOM 4375 C C . LEU A 1 518 ? 48.612 13.439 -25.624 1.00 82.94 518 LEU A C 1
ATOM 4377 O O . LEU A 1 518 ? 47.617 12.798 -25.302 1.00 82.94 518 LEU A O 1
ATOM 4381 N N . VAL A 1 519 ? 48.727 14.749 -25.369 1.00 82.94 519 VAL A N 1
ATOM 4382 C CA . VAL A 1 519 ? 47.665 15.542 -24.715 1.00 82.94 519 VAL A CA 1
ATOM 4383 C C . VAL A 1 519 ? 46.352 15.446 -25.493 1.00 82.94 519 VAL A C 1
ATOM 4385 O O . VAL A 1 519 ? 45.306 15.226 -24.883 1.00 82.94 519 VAL A O 1
ATOM 4388 N N . GLN A 1 520 ? 46.406 15.533 -26.825 1.00 85.19 520 GLN A N 1
ATOM 4389 C CA . GLN A 1 520 ? 45.222 15.409 -27.675 1.00 85.19 520 GLN A CA 1
ATOM 4390 C C . GLN A 1 520 ? 44.564 14.026 -27.547 1.00 85.19 520 GLN A C 1
ATOM 4392 O O . GLN A 1 520 ? 43.375 13.947 -27.251 1.00 85.19 520 GLN A O 1
ATOM 4397 N N . VAL A 1 521 ? 45.337 12.940 -27.657 1.00 85.25 521 VAL A N 1
ATOM 4398 C CA . VAL A 1 521 ? 44.808 11.567 -27.528 1.00 85.25 521 VAL A CA 1
ATOM 4399 C C . VAL A 1 521 ? 44.194 11.328 -26.142 1.00 85.25 521 VAL A C 1
ATOM 4401 O O . VAL A 1 521 ? 43.129 10.723 -26.020 1.00 85.25 521 VAL A O 1
ATOM 4404 N N . LEU A 1 522 ? 44.825 11.830 -25.075 1.00 87.81 522 LEU A N 1
ATOM 4405 C CA . LEU A 1 522 ? 44.289 11.715 -23.714 1.00 87.81 522 LEU A CA 1
ATOM 4406 C C . LEU A 1 522 ? 42.989 12.519 -23.534 1.00 87.81 522 LEU A C 1
ATOM 4408 O O . LEU A 1 522 ? 42.086 12.081 -22.814 1.00 87.81 522 LEU A O 1
ATOM 4412 N N . GLN A 1 523 ? 42.874 13.675 -24.192 1.00 89.19 523 GLN A N 1
ATOM 4413 C CA . GLN A 1 523 ? 41.653 14.477 -24.203 1.00 89.19 523 GLN A CA 1
ATOM 4414 C C . GLN A 1 523 ? 40.526 13.767 -24.967 1.00 89.19 523 GLN A C 1
ATOM 4416 O O . GLN A 1 523 ? 39.389 13.750 -24.491 1.00 89.19 523 GLN A O 1
ATOM 4421 N N . ASP A 1 524 ? 40.837 13.114 -26.086 1.00 86.81 524 ASP A N 1
ATOM 4422 C CA . ASP A 1 524 ? 39.871 12.340 -26.868 1.00 86.81 524 ASP A CA 1
ATOM 4423 C C . ASP A 1 524 ? 39.381 11.107 -26.091 1.00 86.81 524 ASP A C 1
ATOM 4425 O O . ASP A 1 524 ? 38.179 10.834 -26.052 1.00 86.81 524 ASP A O 1
ATOM 4429 N N . MET A 1 525 ? 40.271 10.427 -25.354 1.00 89.56 525 MET A N 1
ATOM 4430 C CA . MET A 1 525 ? 39.883 9.369 -24.411 1.00 89.56 525 MET A CA 1
ATOM 4431 C C . MET A 1 525 ? 38.942 9.881 -23.315 1.00 89.56 525 MET A C 1
ATOM 4433 O O . MET A 1 525 ? 37.932 9.241 -23.022 1.00 89.56 525 MET A O 1
ATOM 4437 N N . LYS A 1 526 ? 39.244 11.034 -22.705 1.00 89.81 526 LYS A N 1
ATOM 4438 C CA . LYS A 1 526 ? 38.388 11.655 -21.680 1.00 89.81 526 LYS A CA 1
ATOM 4439 C C . LYS A 1 526 ? 36.999 11.979 -22.230 1.00 89.81 526 LYS A C 1
ATOM 4441 O O . LYS A 1 526 ? 36.002 11.663 -21.579 1.00 89.81 526 LYS A O 1
ATOM 4446 N N . ASN A 1 527 ? 36.934 12.601 -23.405 1.00 87.38 527 ASN A N 1
ATOM 4447 C CA . ASN A 1 527 ? 35.673 12.965 -24.049 1.00 87.38 527 ASN A CA 1
ATOM 4448 C C . ASN A 1 527 ? 34.851 11.711 -24.364 1.00 87.38 527 ASN A C 1
ATOM 4450 O O . ASN A 1 527 ? 33.679 11.643 -24.012 1.00 87.38 527 ASN A O 1
ATOM 4454 N N . PHE A 1 528 ? 35.489 10.663 -24.888 1.00 83.00 528 PHE A N 1
ATOM 4455 C CA . PHE A 1 528 ? 34.834 9.384 -25.150 1.00 83.00 528 PHE A CA 1
ATOM 4456 C C . PHE A 1 528 ? 34.243 8.738 -23.878 1.00 83.00 528 PHE A C 1
ATOM 4458 O O . PHE A 1 528 ? 33.123 8.221 -23.889 1.00 83.00 528 PHE A O 1
ATOM 4465 N N . ILE A 1 529 ? 34.945 8.822 -22.740 1.00 80.94 529 ILE A N 1
ATOM 4466 C CA . ILE A 1 529 ? 34.431 8.365 -21.435 1.00 80.94 529 ILE A CA 1
ATOM 4467 C C . ILE A 1 529 ? 33.210 9.195 -20.985 1.00 80.94 529 ILE A C 1
ATOM 4469 O O . ILE A 1 529 ? 32.242 8.642 -20.448 1.00 80.94 529 ILE A O 1
ATOM 4473 N N . ALA A 1 530 ? 33.261 10.513 -21.185 1.00 80.44 530 ALA A N 1
ATOM 4474 C CA . ALA A 1 530 ? 32.226 11.461 -20.770 1.00 80.44 530 ALA A CA 1
ATOM 4475 C C . ALA A 1 530 ? 30.968 11.440 -21.650 1.00 80.44 530 ALA A C 1
ATOM 4477 O O . ALA A 1 530 ? 29.884 11.758 -21.170 1.00 80.44 530 ALA A O 1
ATOM 4478 N N . GLU A 1 531 ? 31.115 11.120 -22.932 1.00 74.62 531 GLU A N 1
ATOM 4479 C CA . GLU A 1 531 ? 30.035 11.230 -23.911 1.00 74.62 531 GLU A CA 1
ATOM 4480 C C . GLU A 1 531 ? 29.396 9.879 -24.202 1.00 74.62 531 GLU A C 1
ATOM 4482 O O . GLU A 1 531 ? 28.170 9.790 -24.215 1.00 74.62 531 GLU A O 1
ATOM 4487 N N . GLU A 1 532 ? 30.189 8.819 -24.384 1.00 65.56 532 GLU A N 1
ATOM 4488 C CA . GLU A 1 532 ? 29.668 7.511 -24.788 1.00 65.56 532 GLU A CA 1
ATOM 4489 C C . GLU A 1 532 ? 29.528 6.548 -23.605 1.00 65.56 532 GLU A C 1
ATOM 4491 O O . GLU A 1 532 ? 28.467 5.958 -23.403 1.00 65.56 532 GLU A O 1
ATOM 4496 N N . LEU A 1 533 ? 30.551 6.414 -22.755 1.00 63.84 533 LEU A N 1
ATOM 4497 C CA . LEU A 1 533 ? 30.560 5.366 -21.719 1.00 63.84 533 LEU A CA 1
ATOM 4498 C C . LEU A 1 533 ? 29.661 5.655 -20.504 1.00 63.84 533 LEU A C 1
ATOM 4500 O O . LEU A 1 533 ? 29.375 4.753 -19.717 1.00 63.84 533 LEU A O 1
ATOM 4504 N N . THR A 1 534 ? 29.177 6.885 -20.352 1.00 63.19 534 THR A N 1
ATOM 4505 C CA . THR A 1 534 ? 28.227 7.290 -19.299 1.00 63.19 534 THR A CA 1
ATOM 4506 C C . THR A 1 534 ? 26.755 7.092 -19.697 1.00 63.19 534 THR A C 1
ATOM 4508 O O . THR A 1 534 ? 25.875 7.263 -18.851 1.00 63.19 534 THR A O 1
ATOM 4511 N N . GLN A 1 535 ? 26.461 6.708 -20.947 1.00 58.12 535 GLN A N 1
ATOM 4512 C CA . GLN A 1 535 ? 25.096 6.500 -21.450 1.00 58.12 535 GLN A CA 1
ATOM 4513 C C . GLN A 1 535 ? 24.644 5.027 -21.351 1.00 58.12 535 GLN A C 1
ATOM 4515 O O . GLN A 1 535 ? 25.397 4.112 -21.656 1.00 58.12 535 GLN A O 1
ATOM 4520 N N . ASN A 1 536 ? 23.373 4.778 -20.995 1.00 44.56 536 ASN A N 1
ATOM 4521 C CA . ASN A 1 536 ? 22.833 3.423 -20.741 1.00 44.56 536 ASN A CA 1
ATOM 4522 C C . ASN A 1 536 ? 22.665 2.517 -21.985 1.00 44.56 536 ASN A C 1
ATOM 4524 O O . ASN A 1 536 ? 22.288 1.356 -21.843 1.00 44.56 536 ASN A O 1
ATOM 4528 N N . ASN A 1 537 ? 22.856 3.030 -23.203 1.00 47.94 537 ASN A N 1
ATOM 4529 C CA . ASN A 1 537 ? 22.502 2.334 -24.444 1.00 47.94 537 ASN A CA 1
ATOM 4530 C C . ASN A 1 537 ? 23.657 2.413 -25.451 1.00 47.94 537 ASN A C 1
ATOM 4532 O O . ASN A 1 537 ? 23.651 3.278 -26.322 1.00 47.94 537 ASN A O 1
ATOM 4536 N N . LEU A 1 538 ? 24.632 1.510 -25.346 1.00 50.16 538 LEU A N 1
ATOM 4537 C CA . LEU A 1 538 ? 25.808 1.505 -26.221 1.00 50.16 538 LEU A CA 1
ATOM 4538 C C . LEU A 1 538 ? 25.721 0.440 -27.323 1.00 50.16 538 LEU A C 1
ATOM 4540 O O . LEU A 1 538 ? 25.406 -0.725 -27.067 1.00 50.16 538 LEU A O 1
ATOM 4544 N N . LEU A 1 539 ? 26.069 0.828 -28.555 1.00 50.09 539 LEU A N 1
ATOM 4545 C CA . LEU A 1 539 ? 26.399 -0.101 -29.638 1.00 50.09 539 LEU A CA 1
ATOM 4546 C C . LEU A 1 539 ? 27.808 -0.650 -29.391 1.00 50.09 539 LEU A C 1
ATOM 4548 O O . LEU A 1 539 ? 28.806 -0.011 -29.713 1.00 50.09 539 LEU A O 1
ATOM 4552 N N . ILE A 1 540 ? 27.871 -1.856 -28.826 1.00 51.62 540 ILE A N 1
ATOM 4553 C CA . ILE A 1 540 ? 29.107 -2.531 -28.394 1.00 51.62 540 ILE A CA 1
ATOM 4554 C C . ILE A 1 540 ? 30.223 -2.538 -29.459 1.00 51.62 540 ILE A C 1
ATOM 4556 O O . ILE A 1 540 ? 31.391 -2.399 -29.110 1.00 51.62 540 ILE A O 1
ATOM 4560 N N . GLU A 1 541 ? 29.891 -2.664 -30.748 1.00 50.38 541 GLU A N 1
ATOM 4561 C CA . GLU A 1 541 ? 30.901 -2.706 -31.818 1.00 50.38 541 GLU A CA 1
ATOM 4562 C C . GLU A 1 541 ? 31.518 -1.341 -32.143 1.00 50.38 541 GLU A C 1
ATOM 4564 O O . GLU A 1 541 ? 32.727 -1.259 -32.352 1.00 50.38 541 GLU A O 1
ATOM 4569 N N . SER A 1 542 ? 30.723 -0.266 -32.121 1.00 55.69 542 SER A N 1
ATOM 4570 C CA . SER A 1 542 ? 31.222 1.102 -32.329 1.00 55.69 542 SER A CA 1
ATOM 4571 C C . SER A 1 542 ? 32.175 1.494 -31.202 1.00 55.69 542 SER A C 1
ATOM 4573 O O . SER A 1 542 ? 33.285 1.968 -31.439 1.00 55.69 542 SER A O 1
ATOM 4575 N N . VAL A 1 543 ? 31.773 1.179 -29.966 1.00 64.75 543 VAL A N 1
ATOM 4576 C CA . VAL A 1 543 ? 32.580 1.416 -28.766 1.00 64.75 543 VAL A CA 1
ATOM 4577 C C . VAL A 1 543 ? 33.873 0.601 -28.802 1.00 64.75 543 VAL A C 1
ATOM 4579 O O . VAL A 1 543 ? 34.942 1.127 -28.505 1.00 64.75 543 VAL A O 1
ATOM 4582 N N . LYS A 1 544 ? 33.805 -0.669 -29.223 1.00 61.09 544 LYS A N 1
ATOM 4583 C CA . LYS A 1 544 ? 34.983 -1.530 -29.398 1.00 61.09 544 LYS A CA 1
ATOM 4584 C C . LYS A 1 544 ? 35.971 -0.948 -30.405 1.00 61.09 544 LYS A C 1
ATOM 4586 O O . LYS A 1 544 ? 37.153 -0.844 -30.089 1.00 61.09 544 LYS A O 1
ATOM 4591 N N . SER A 1 545 ? 35.499 -0.562 -31.591 1.00 64.00 545 SER A N 1
ATOM 4592 C CA . SER A 1 545 ? 36.366 -0.012 -32.638 1.00 64.00 545 SER A CA 1
ATOM 4593 C C . SER A 1 545 ? 37.063 1.263 -32.167 1.00 64.00 545 SER A C 1
ATOM 4595 O O . SER A 1 545 ? 38.274 1.392 -32.334 1.00 64.00 545 SER A O 1
ATOM 4597 N N . LYS A 1 546 ? 36.324 2.168 -31.510 1.00 75.25 546 LYS A N 1
ATOM 4598 C CA . LYS A 1 546 ? 36.881 3.444 -31.056 1.00 75.25 546 LYS A CA 1
ATOM 4599 C C . LYS A 1 546 ? 37.849 3.294 -29.882 1.00 75.25 546 LYS A C 1
ATOM 4601 O O . LYS A 1 546 ? 38.863 3.983 -29.838 1.00 75.25 546 LYS A O 1
ATOM 4606 N N . ILE A 1 547 ? 37.596 2.364 -28.957 1.00 73.50 547 ILE A N 1
ATOM 4607 C CA . ILE A 1 547 ? 38.541 2.065 -27.869 1.00 73.50 547 ILE A CA 1
ATOM 4608 C C . ILE A 1 547 ? 39.845 1.495 -28.427 1.00 73.50 547 ILE A C 1
ATOM 4610 O O . ILE A 1 547 ? 40.913 1.911 -27.986 1.00 73.50 547 ILE A O 1
ATOM 4614 N N . ILE A 1 548 ? 39.778 0.577 -29.397 1.00 72.75 548 ILE A N 1
ATOM 4615 C CA . ILE A 1 548 ? 40.974 0.012 -30.040 1.00 72.75 548 ILE A CA 1
ATOM 4616 C C . ILE A 1 548 ? 41.768 1.112 -30.756 1.00 72.75 548 ILE A C 1
ATOM 4618 O O . ILE A 1 548 ? 42.982 1.188 -30.586 1.00 72.75 548 ILE A O 1
ATOM 4622 N N . GLU A 1 549 ? 41.089 1.982 -31.503 1.00 79.94 549 GLU A N 1
ATOM 4623 C CA . GLU A 1 549 ? 41.690 3.137 -32.181 1.00 79.94 549 GLU A CA 1
ATOM 4624 C C . GLU A 1 549 ? 42.440 4.045 -31.194 1.00 79.94 549 GLU A C 1
ATOM 4626 O O . GLU A 1 549 ? 43.649 4.226 -31.327 1.00 79.94 549 GLU A O 1
ATOM 4631 N N . LEU A 1 550 ? 41.761 4.514 -30.141 1.00 81.56 550 LEU A N 1
ATOM 4632 C CA . LEU A 1 550 ? 42.353 5.385 -29.121 1.00 81.56 550 LEU A CA 1
ATOM 4633 C C . LEU A 1 550 ? 43.529 4.715 -28.397 1.00 81.56 550 LEU A C 1
ATOM 4635 O O . LEU A 1 550 ? 44.534 5.361 -28.101 1.00 81.56 550 LEU A O 1
ATOM 4639 N N . CYS A 1 551 ? 43.428 3.414 -28.105 1.00 77.88 551 CYS A N 1
ATOM 4640 C CA . CYS A 1 551 ? 44.510 2.670 -27.460 1.00 77.88 551 CYS A CA 1
ATOM 4641 C C . CYS A 1 551 ? 45.747 2.568 -28.365 1.00 77.88 551 CYS A C 1
ATOM 4643 O O . CYS A 1 551 ? 46.856 2.781 -27.883 1.00 77.88 551 CYS A O 1
ATOM 4645 N N . ASN A 1 552 ? 45.564 2.312 -29.663 1.00 77.44 552 ASN A N 1
ATOM 4646 C CA . ASN A 1 552 ? 46.662 2.246 -30.630 1.00 77.44 552 ASN A CA 1
ATOM 4647 C C . ASN A 1 552 ? 47.343 3.611 -30.827 1.00 77.44 552 ASN A C 1
ATOM 4649 O O . ASN A 1 552 ? 48.571 3.691 -30.922 1.00 77.44 552 ASN A O 1
ATOM 4653 N N . GLU A 1 553 ? 46.562 4.693 -30.869 1.00 77.94 553 GLU A N 1
ATOM 4654 C CA . GLU A 1 553 ? 47.088 6.061 -30.951 1.00 77.94 553 GLU A CA 1
ATOM 4655 C C . GLU A 1 553 ? 47.893 6.434 -29.703 1.00 77.94 553 GLU A C 1
ATOM 4657 O O . GLU A 1 553 ? 48.980 7.010 -29.806 1.00 77.94 553 GLU A O 1
ATOM 4662 N N . TYR A 1 554 ? 47.405 6.041 -28.526 1.00 84.00 554 TYR A N 1
ATOM 4663 C CA . TYR A 1 554 ? 48.120 6.207 -27.265 1.00 84.00 554 TYR A CA 1
ATOM 4664 C C . TYR A 1 554 ? 49.438 5.430 -27.248 1.00 84.00 554 TYR A C 1
ATOM 4666 O O . TYR A 1 554 ? 50.482 6.013 -26.951 1.00 84.00 554 TYR A O 1
ATOM 4674 N N . ASP A 1 555 ? 49.409 4.144 -27.607 1.00 75.25 555 ASP A N 1
ATOM 4675 C CA . ASP A 1 555 ? 50.599 3.289 -27.603 1.00 75.25 555 ASP A CA 1
ATOM 4676 C C . ASP A 1 555 ? 51.656 3.841 -28.588 1.00 75.25 555 ASP A C 1
ATOM 4678 O O . ASP A 1 555 ? 52.849 3.895 -28.273 1.00 75.25 555 ASP A O 1
ATOM 4682 N N . THR A 1 556 ? 51.212 4.386 -29.729 1.00 75.56 556 THR A N 1
ATOM 4683 C CA . THR A 1 556 ? 52.071 5.104 -30.684 1.00 75.56 556 THR A CA 1
ATOM 4684 C C . THR A 1 556 ? 52.691 6.359 -30.059 1.00 75.56 556 THR A C 1
ATOM 4686 O O . THR A 1 556 ? 53.907 6.543 -30.138 1.00 75.56 556 THR A O 1
ATOM 4689 N N . CYS A 1 557 ? 51.904 7.209 -29.392 1.00 75.44 557 CYS A N 1
ATOM 4690 C CA . CYS A 1 557 ? 52.404 8.439 -28.763 1.00 75.44 557 CYS A CA 1
ATOM 4691 C C . CYS A 1 557 ? 53.415 8.159 -27.643 1.00 75.44 557 CYS A C 1
ATOM 4693 O O . CYS A 1 557 ? 54.454 8.817 -27.575 1.00 75.44 557 CYS A O 1
ATOM 4695 N N . ILE A 1 558 ? 53.154 7.158 -26.800 1.00 71.75 558 ILE A N 1
ATOM 4696 C CA . ILE A 1 558 ? 54.067 6.759 -25.721 1.00 71.75 558 ILE A CA 1
ATOM 4697 C C . ILE A 1 558 ? 55.378 6.199 -26.284 1.00 71.75 558 ILE A C 1
ATOM 4699 O O . ILE A 1 558 ? 56.448 6.518 -25.763 1.00 71.75 558 ILE A O 1
ATOM 4703 N N . SER A 1 559 ? 55.325 5.434 -27.381 1.00 69.75 559 SER A N 1
ATOM 4704 C CA . SER A 1 559 ? 56.529 4.911 -28.042 1.00 69.75 559 SER A CA 1
ATOM 4705 C C . SER A 1 559 ? 57.429 6.017 -28.610 1.00 69.75 559 SER A C 1
ATOM 4707 O O . SER A 1 559 ? 58.651 5.899 -28.572 1.00 69.75 559 SER A O 1
ATOM 4709 N N . LEU A 1 560 ? 56.837 7.119 -29.084 1.00 68.88 560 LEU A N 1
ATOM 4710 C CA . LEU A 1 560 ? 57.555 8.256 -29.669 1.00 68.88 560 LEU A CA 1
ATOM 4711 C C . LEU A 1 560 ? 58.166 9.203 -28.625 1.00 68.88 560 LEU A C 1
ATOM 4713 O O . LEU A 1 560 ? 59.034 10.003 -28.977 1.00 68.88 560 LEU A O 1
ATOM 4717 N N . LEU A 1 561 ? 57.715 9.133 -27.369 1.00 68.12 561 LEU A N 1
ATOM 4718 C CA . LEU A 1 561 ? 58.198 9.970 -26.265 1.00 68.12 561 LEU A CA 1
ATOM 4719 C C . LEU A 1 561 ? 59.391 9.360 -25.503 1.00 68.12 561 LEU A C 1
ATOM 4721 O O . LEU A 1 561 ? 60.076 10.088 -24.791 1.00 68.12 561 LEU A O 1
ATOM 4725 N N . MET A 1 562 ? 59.671 8.057 -25.641 1.00 58.03 562 MET A N 1
ATOM 4726 C CA . MET A 1 562 ? 60.684 7.351 -24.836 1.00 58.03 562 MET A CA 1
ATOM 4727 C C . MET A 1 562 ? 61.954 6.987 -25.631 1.00 58.03 562 MET A C 1
ATOM 4729 O O . MET A 1 562 ? 61.895 6.234 -26.600 1.00 58.03 562 MET A O 1
ATOM 4733 N N . ILE A 1 563 ? 63.130 7.410 -25.141 1.00 48.25 563 ILE A N 1
ATOM 4734 C CA . ILE A 1 563 ? 64.456 6.868 -25.508 1.00 48.25 563 ILE A CA 1
ATOM 4735 C C . ILE A 1 563 ? 64.906 5.877 -24.411 1.00 48.25 563 ILE A C 1
ATOM 4737 O O . ILE A 1 563 ? 65.720 6.222 -23.565 1.00 48.25 563 ILE A O 1
ATOM 4741 N N . ASN A 1 564 ? 64.340 4.660 -24.366 1.00 43.22 564 ASN A N 1
ATOM 4742 C CA . ASN A 1 564 ? 65.029 3.417 -23.943 1.00 43.22 564 ASN A CA 1
ATOM 4743 C C . ASN A 1 564 ? 64.069 2.200 -23.903 1.00 43.22 564 ASN A C 1
ATOM 4745 O O . ASN A 1 564 ? 63.035 2.255 -23.235 1.00 43.22 564 ASN A O 1
ATOM 4749 N N . PRO A 1 565 ? 64.423 1.053 -24.514 1.00 43.34 565 PRO A N 1
ATOM 4750 C CA . PRO A 1 565 ? 63.544 -0.109 -24.679 1.00 43.34 565 PRO A CA 1
ATOM 4751 C C . PRO A 1 565 ? 63.632 -1.110 -23.506 1.00 43.34 565 PRO A C 1
ATOM 4753 O O . PRO A 1 565 ? 63.945 -2.281 -23.713 1.00 43.34 565 PRO A O 1
ATOM 4756 N N . LYS A 1 566 ? 63.409 -0.676 -22.253 1.00 36.88 566 LYS A N 1
ATOM 4757 C CA . LYS A 1 566 ? 63.539 -1.570 -21.072 1.00 36.88 566 LYS A CA 1
ATOM 4758 C C . LYS A 1 566 ? 62.388 -1.596 -20.065 1.00 36.88 566 LYS A C 1
ATOM 4760 O O . LYS A 1 566 ? 62.496 -2.299 -19.066 1.00 36.88 566 LYS A O 1
ATOM 4765 N N . VAL A 1 567 ? 61.256 -0.957 -20.346 1.00 42.12 567 VAL A N 1
ATOM 4766 C CA . VAL A 1 567 ? 60.000 -1.304 -19.662 1.00 42.12 567 VAL A CA 1
ATOM 4767 C C . VAL A 1 567 ? 59.172 -2.109 -20.647 1.00 42.12 567 VAL A C 1
ATOM 4769 O O . VAL A 1 567 ? 58.454 -1.562 -21.476 1.00 42.12 567 VAL A O 1
ATOM 4772 N N . ASN A 1 568 ? 59.363 -3.425 -20.597 1.00 36.69 568 ASN A N 1
ATOM 4773 C CA . ASN A 1 568 ? 58.540 -4.390 -21.308 1.00 36.69 568 ASN A CA 1
ATOM 4774 C C . ASN A 1 568 ? 57.095 -4.192 -20.817 1.00 36.69 568 ASN A C 1
ATOM 4776 O O . ASN A 1 568 ? 56.745 -4.622 -19.718 1.00 36.69 568 ASN A O 1
ATOM 4780 N N . LEU A 1 569 ? 56.273 -3.476 -21.586 1.00 45.34 569 LEU A N 1
ATOM 4781 C CA . LEU A 1 569 ? 54.826 -3.569 -21.450 1.00 45.34 569 LEU A CA 1
ATOM 4782 C C . LEU A 1 569 ? 54.498 -5.015 -21.806 1.00 45.34 569 LEU A C 1
ATOM 4784 O O . LEU A 1 569 ? 54.610 -5.395 -22.968 1.00 45.34 569 LEU A O 1
ATOM 4788 N N . GLU A 1 570 ? 54.173 -5.834 -20.807 1.00 40.00 570 GLU A N 1
ATOM 4789 C CA . GLU A 1 570 ? 53.570 -7.143 -21.033 1.00 40.00 570 GLU A CA 1
ATOM 4790 C C . GLU A 1 570 ? 52.357 -6.936 -21.946 1.00 40.00 570 GLU A C 1
ATOM 4792 O O . GLU A 1 570 ? 51.305 -6.459 -21.516 1.00 40.00 570 GLU A O 1
ATOM 4797 N N . SER A 1 571 ? 52.518 -7.226 -23.235 1.00 40.59 571 SER A N 1
ATOM 4798 C CA . SER A 1 571 ? 51.446 -7.164 -24.213 1.00 40.59 571 SER A CA 1
ATOM 4799 C C . SER A 1 571 ? 50.548 -8.379 -24.010 1.00 40.59 571 SER A C 1
ATOM 4801 O O . SER A 1 571 ? 50.565 -9.345 -24.771 1.00 40.59 571 SER A O 1
ATOM 4803 N N . LYS A 1 572 ? 49.719 -8.336 -22.961 1.00 46.84 572 LYS A N 1
ATOM 4804 C CA . LYS A 1 572 ? 48.466 -9.085 -23.001 1.00 46.84 572 LYS A CA 1
ATOM 4805 C C . LYS A 1 572 ? 47.707 -8.608 -24.235 1.00 46.84 572 LYS A C 1
ATOM 4807 O O . LYS A 1 572 ? 47.571 -7.407 -24.464 1.00 46.84 572 LYS A O 1
ATOM 4812 N N . ASN A 1 573 ? 47.285 -9.560 -25.058 1.00 55.34 573 ASN A N 1
ATOM 4813 C CA . ASN A 1 573 ? 46.586 -9.304 -26.307 1.00 55.34 573 ASN A CA 1
ATOM 4814 C C . ASN A 1 573 ? 45.369 -8.417 -26.002 1.00 55.34 573 ASN A C 1
ATOM 4816 O O . ASN A 1 573 ? 44.451 -8.850 -25.307 1.00 55.34 573 ASN A O 1
ATOM 4820 N N . LEU A 1 574 ? 45.368 -7.169 -26.479 1.00 53.44 574 LEU A N 1
ATOM 4821 C CA . LEU A 1 574 ? 44.343 -6.172 -26.135 1.00 53.44 574 LEU A CA 1
ATOM 4822 C C . LEU A 1 574 ? 42.923 -6.662 -26.463 1.00 53.44 574 LEU A C 1
ATOM 4824 O O . LEU A 1 574 ? 41.950 -6.311 -25.800 1.00 53.44 574 LEU A O 1
ATOM 4828 N N . ASN A 1 575 ? 42.831 -7.525 -27.476 1.00 51.59 575 ASN A N 1
ATOM 4829 C CA . ASN A 1 575 ? 41.606 -8.200 -27.874 1.00 51.59 575 ASN A CA 1
ATOM 4830 C C . ASN A 1 575 ? 41.063 -9.156 -26.802 1.00 51.59 575 ASN A C 1
ATOM 4832 O O . ASN A 1 575 ? 39.849 -9.218 -26.639 1.00 51.59 575 ASN A O 1
ATOM 4836 N N . ASP A 1 576 ? 41.918 -9.861 -26.060 1.00 50.91 576 ASP A N 1
ATOM 4837 C CA . ASP A 1 576 ? 41.491 -10.851 -25.064 1.00 50.91 576 ASP A CA 1
ATOM 4838 C C . ASP A 1 576 ? 41.007 -10.162 -23.777 1.00 50.91 576 ASP A C 1
ATOM 4840 O O . ASP A 1 576 ? 39.944 -10.493 -23.253 1.00 50.91 576 ASP A O 1
ATOM 4844 N N . GLU A 1 577 ? 41.719 -9.124 -23.326 1.00 54.62 577 GLU A N 1
ATOM 4845 C CA . GLU A 1 577 ? 41.344 -8.316 -22.154 1.00 54.62 577 GLU A CA 1
ATOM 4846 C C . GLU A 1 577 ? 40.034 -7.537 -22.391 1.00 54.62 577 GLU A C 1
ATOM 4848 O O . GLU A 1 577 ? 39.178 -7.438 -21.507 1.00 54.62 577 GLU A O 1
ATOM 4853 N N . PHE A 1 578 ? 39.824 -7.049 -23.619 1.00 55.50 578 PHE A N 1
ATOM 4854 C CA . PHE A 1 578 ? 38.575 -6.401 -24.012 1.00 55.50 578 PHE A CA 1
ATOM 4855 C C . PHE A 1 578 ? 37.408 -7.394 -24.127 1.00 55.50 578 PHE A C 1
ATOM 4857 O O . PHE A 1 578 ? 36.297 -7.080 -23.700 1.00 55.50 578 PHE A O 1
ATOM 4864 N N . GLN A 1 579 ? 37.634 -8.595 -24.674 1.00 49.62 579 GLN A N 1
ATOM 4865 C CA . GLN A 1 579 ? 36.605 -9.639 -24.784 1.00 49.62 579 GLN A CA 1
ATOM 4866 C C . GLN A 1 579 ? 36.125 -10.123 -23.411 1.00 49.62 579 GLN A C 1
ATOM 4868 O O . GLN A 1 579 ? 34.922 -10.304 -23.209 1.00 49.62 579 GLN A O 1
ATOM 4873 N N . GLU A 1 580 ? 37.030 -10.273 -22.444 1.00 54.91 580 GLU A N 1
ATOM 4874 C CA . GLU A 1 580 ? 36.691 -10.677 -21.076 1.00 54.91 580 GLU A CA 1
ATOM 4875 C C . GLU A 1 580 ? 35.868 -9.589 -20.352 1.00 54.91 580 GLU A C 1
ATOM 4877 O O . GLU A 1 580 ? 34.786 -9.866 -19.823 1.00 54.91 580 GLU A O 1
ATOM 4882 N N . ALA A 1 581 ? 36.296 -8.322 -20.436 1.00 53.78 581 ALA A N 1
ATOM 4883 C CA . ALA A 1 581 ? 35.581 -7.181 -19.852 1.00 53.78 581 ALA A CA 1
ATOM 4884 C C . ALA A 1 581 ? 34.208 -6.922 -20.506 1.00 53.78 581 ALA A C 1
ATOM 4886 O O . ALA A 1 581 ? 33.247 -6.524 -19.831 1.00 53.78 581 ALA A O 1
ATOM 4887 N N . LEU A 1 582 ? 34.097 -7.162 -21.816 1.00 51.22 582 LEU A N 1
ATOM 4888 C CA . LEU A 1 582 ? 32.849 -7.053 -22.565 1.00 51.22 582 LEU A CA 1
ATOM 4889 C C . LEU A 1 582 ? 31.863 -8.159 -22.170 1.00 51.22 582 LEU A C 1
ATOM 4891 O O . LEU A 1 582 ? 30.684 -7.881 -21.941 1.00 51.22 582 LEU A O 1
ATOM 4895 N N . THR A 1 583 ? 32.353 -9.391 -22.029 1.00 48.16 583 THR A N 1
ATOM 4896 C CA . THR A 1 583 ? 31.544 -10.553 -21.644 1.00 48.16 583 THR A CA 1
ATOM 4897 C C . THR A 1 583 ? 30.890 -10.342 -20.277 1.00 48.16 583 THR A C 1
ATOM 4899 O O . THR A 1 583 ? 29.687 -10.551 -20.129 1.00 48.16 583 THR A O 1
ATOM 4902 N N . GLU A 1 584 ? 31.625 -9.837 -19.285 1.00 52.56 584 GLU A N 1
ATOM 4903 C CA . GLU A 1 584 ? 31.072 -9.560 -17.952 1.00 52.56 584 GLU A CA 1
ATOM 4904 C C . GLU A 1 584 ? 30.124 -8.351 -17.905 1.00 52.56 584 GLU A C 1
ATOM 4906 O O . GLU A 1 584 ? 29.133 -8.370 -17.171 1.00 52.56 584 GLU A O 1
ATOM 4911 N N . SER A 1 585 ? 30.369 -7.323 -18.722 1.00 47.62 585 SER A N 1
ATOM 4912 C CA . SER A 1 585 ? 29.485 -6.149 -18.812 1.00 47.62 585 SER A CA 1
ATOM 4913 C C . SER A 1 585 ? 28.131 -6.501 -19.443 1.00 47.62 585 SER A C 1
ATOM 4915 O O . SER A 1 585 ? 27.086 -6.009 -19.011 1.00 47.62 585 SER A O 1
ATOM 4917 N N . ILE A 1 586 ? 28.126 -7.412 -20.424 1.00 46.94 586 ILE A N 1
ATOM 4918 C CA . ILE A 1 586 ? 26.901 -7.999 -20.984 1.00 46.94 586 ILE A CA 1
ATOM 4919 C C . ILE A 1 586 ? 26.158 -8.794 -19.895 1.00 46.94 586 ILE A C 1
ATOM 4921 O O . ILE A 1 586 ? 24.945 -8.650 -19.754 1.00 46.94 586 ILE A O 1
ATOM 4925 N N . ILE A 1 587 ? 26.862 -9.566 -19.060 1.00 47.75 587 ILE A N 1
ATOM 4926 C CA . ILE A 1 587 ? 26.259 -10.331 -17.951 1.00 47.75 587 ILE A CA 1
ATOM 4927 C C . ILE A 1 587 ? 25.535 -9.417 -16.944 1.00 47.75 587 ILE A C 1
ATOM 4929 O O . ILE A 1 587 ? 24.424 -9.742 -16.514 1.00 47.75 587 ILE A O 1
ATOM 4933 N N . GLU A 1 588 ? 26.120 -8.277 -16.569 1.00 50.25 588 GLU A N 1
ATOM 4934 C CA . GLU A 1 588 ? 25.482 -7.314 -15.654 1.00 50.25 588 GLU A CA 1
ATOM 4935 C C . GLU A 1 588 ? 24.239 -6.649 -16.265 1.00 50.25 588 GLU A C 1
ATOM 4937 O O . GLU A 1 588 ? 23.197 -6.569 -15.607 1.00 50.25 588 GLU A O 1
ATOM 4942 N N . LEU A 1 589 ? 24.301 -6.257 -17.543 1.00 44.12 589 LEU A N 1
ATOM 4943 C CA . LEU A 1 589 ? 23.155 -5.700 -18.271 1.00 44.12 589 LEU A CA 1
ATOM 4944 C C . LEU A 1 589 ? 22.002 -6.710 -18.403 1.00 44.12 589 LEU A C 1
ATOM 4946 O O . LEU A 1 589 ? 20.832 -6.338 -18.284 1.00 44.12 589 LEU A O 1
ATOM 4950 N N . PHE A 1 590 ? 22.302 -7.995 -18.608 1.00 45.19 590 PHE A N 1
ATOM 4951 C CA . PHE A 1 590 ? 21.283 -9.047 -18.692 1.00 45.19 590 PHE A CA 1
ATOM 4952 C C . PHE A 1 590 ? 20.631 -9.359 -17.337 1.00 45.19 590 PHE A C 1
ATOM 4954 O O . PHE A 1 590 ? 19.416 -9.565 -17.284 1.00 45.19 590 PHE A O 1
ATOM 4961 N N . LYS A 1 591 ? 21.393 -9.331 -16.234 1.00 46.25 591 LYS A N 1
ATOM 4962 C CA . LYS A 1 591 ? 20.859 -9.491 -14.865 1.00 46.25 591 LYS A CA 1
ATOM 4963 C C . LYS A 1 591 ? 19.878 -8.377 -14.498 1.00 46.25 591 LYS A C 1
ATOM 4965 O O . LYS A 1 591 ? 18.826 -8.654 -13.926 1.00 46.25 591 LYS A O 1
ATOM 4970 N N . TYR A 1 592 ? 20.199 -7.136 -14.860 1.00 43.81 592 TYR A N 1
ATOM 4971 C CA . TYR A 1 592 ? 19.360 -5.970 -14.580 1.00 43.81 592 TYR A CA 1
ATOM 4972 C C . TYR A 1 592 ? 18.026 -5.997 -15.352 1.00 43.81 592 TYR A C 1
ATOM 4974 O O . TYR A 1 592 ? 16.984 -5.626 -14.815 1.00 43.81 592 TYR A O 1
ATOM 4982 N N . ASN A 1 593 ? 18.032 -6.493 -16.594 1.00 39.16 593 ASN A N 1
ATOM 4983 C CA . ASN A 1 593 ? 16.859 -6.475 -17.475 1.00 39.16 593 ASN A CA 1
ATOM 4984 C C . ASN A 1 593 ? 15.827 -7.596 -17.221 1.00 39.16 593 ASN A C 1
ATOM 4986 O O . ASN A 1 593 ? 14.687 -7.463 -17.664 1.00 39.16 593 ASN A O 1
ATOM 4990 N N . MET A 1 594 ? 16.185 -8.689 -16.532 1.00 40.78 594 MET A N 1
ATOM 4991 C CA . MET A 1 594 ? 15.324 -9.884 -16.423 1.00 40.78 594 MET A CA 1
ATOM 4992 C C . MET A 1 594 ? 14.434 -9.964 -15.174 1.00 40.78 594 MET A C 1
ATOM 4994 O O . MET A 1 594 ? 13.607 -10.866 -15.123 1.00 40.78 594 MET A O 1
ATOM 4998 N N . ASN A 1 595 ? 14.577 -9.047 -14.211 1.00 42.22 595 ASN A N 1
ATOM 4999 C CA . ASN A 1 595 ? 13.797 -8.857 -12.969 1.00 42.22 595 ASN A CA 1
ATOM 5000 C C . ASN A 1 595 ? 12.637 -9.859 -12.683 1.00 42.22 595 ASN A C 1
ATOM 5002 O O . ASN A 1 595 ? 11.461 -9.493 -12.636 1.00 42.22 595 ASN A O 1
ATOM 5006 N N . GLN A 1 596 ? 12.974 -11.135 -12.482 1.00 36.75 596 GLN A N 1
ATOM 5007 C CA . GLN A 1 596 ? 12.083 -12.215 -12.061 1.00 36.75 596 GLN A CA 1
ATOM 5008 C C . GLN A 1 596 ? 12.810 -13.043 -11.003 1.00 36.75 596 GLN A C 1
ATOM 5010 O O . GLN A 1 596 ? 14.029 -13.200 -11.064 1.00 36.75 596 GLN A O 1
ATOM 5015 N N . ASN A 1 597 ? 12.037 -13.575 -10.055 1.00 35.34 597 ASN A N 1
ATOM 5016 C CA . ASN A 1 597 ? 12.459 -14.477 -8.982 1.00 35.34 597 ASN A CA 1
ATOM 5017 C C . ASN A 1 597 ? 13.112 -15.767 -9.524 1.00 35.34 597 ASN A C 1
ATOM 5019 O O . ASN A 1 597 ? 12.510 -16.837 -9.470 1.00 35.34 597 ASN A O 1
ATOM 5023 N N . ILE A 1 598 ? 14.344 -15.697 -10.026 1.00 37.25 598 ILE A N 1
ATOM 5024 C CA . ILE A 1 598 ? 15.186 -16.877 -10.223 1.00 37.25 598 ILE A CA 1
ATOM 5025 C C . ILE A 1 598 ? 15.793 -17.171 -8.857 1.00 37.25 598 ILE A C 1
ATOM 5027 O O . ILE A 1 598 ? 16.795 -16.585 -8.456 1.00 37.25 598 ILE A O 1
ATOM 5031 N N . THR A 1 599 ? 15.093 -18.012 -8.104 1.00 34.44 599 THR A N 1
ATOM 5032 C CA . THR A 1 599 ? 15.499 -18.442 -6.764 1.00 34.44 599 THR A CA 1
ATOM 5033 C C . THR A 1 599 ? 16.392 -19.675 -6.781 1.00 34.44 599 THR A C 1
ATOM 5035 O O . THR A 1 599 ? 16.843 -20.058 -5.713 1.00 34.44 599 THR A O 1
ATOM 5038 N N . ASP A 1 600 ? 16.747 -20.240 -7.942 1.00 37.38 600 ASP A N 1
ATOM 5039 C CA . ASP A 1 600 ? 17.596 -21.431 -7.969 1.00 37.38 600 ASP A CA 1
ATOM 5040 C C . ASP A 1 600 ? 18.646 -21.462 -9.094 1.00 37.38 600 ASP A C 1
ATOM 5042 O O . ASP A 1 600 ? 18.352 -21.479 -10.285 1.00 37.38 600 ASP A O 1
ATOM 5046 N N . THR A 1 601 ? 19.896 -21.595 -8.639 1.00 36.06 601 THR A N 1
ATOM 5047 C CA . THR A 1 601 ? 21.112 -22.080 -9.317 1.00 36.06 601 THR A CA 1
ATOM 5048 C C . THR A 1 601 ? 21.800 -21.189 -10.366 1.00 36.06 601 THR A C 1
ATOM 5050 O O . THR A 1 601 ? 21.254 -20.805 -11.397 1.00 36.06 601 THR A O 1
ATOM 5053 N N . ASN A 1 602 ? 23.105 -20.973 -10.146 1.00 49.28 602 ASN A N 1
ATOM 5054 C CA . ASN A 1 602 ? 24.062 -20.386 -11.097 1.00 49.28 602 ASN A CA 1
ATOM 5055 C C . ASN A 1 602 ? 24.048 -21.059 -12.495 1.00 49.28 602 ASN A C 1
ATOM 5057 O O . ASN A 1 602 ? 24.510 -20.460 -13.464 1.00 49.28 602 ASN A O 1
ATOM 5061 N N . ASP A 1 603 ? 23.500 -22.270 -12.635 1.00 45.22 603 ASP A N 1
ATOM 5062 C CA . ASP A 1 603 ? 23.501 -23.051 -13.877 1.00 45.22 603 ASP A CA 1
ATOM 5063 C C . ASP A 1 603 ? 22.513 -22.568 -14.947 1.00 45.22 603 ASP A C 1
ATOM 5065 O O . ASP A 1 603 ? 22.849 -22.588 -16.135 1.00 45.22 603 ASP A O 1
ATOM 5069 N N . GLU A 1 604 ? 21.307 -22.118 -14.587 1.00 45.91 604 GLU A N 1
ATOM 5070 C CA . GLU A 1 604 ? 20.380 -21.542 -15.576 1.00 45.91 604 GLU A CA 1
ATOM 5071 C C . GLU A 1 604 ? 20.888 -20.199 -16.098 1.00 45.91 604 GLU A C 1
ATOM 5073 O O . GLU A 1 604 ? 20.843 -19.930 -17.300 1.00 45.91 604 GLU A O 1
ATOM 5078 N N . MET A 1 605 ? 21.472 -19.398 -15.207 1.00 45.19 605 MET A N 1
ATOM 5079 C CA . MET A 1 605 ? 22.093 -18.127 -15.558 1.00 45.19 605 MET A CA 1
ATOM 5080 C C . MET A 1 605 ? 23.281 -18.340 -16.508 1.00 45.19 605 MET A C 1
ATOM 5082 O O . MET A 1 605 ? 23.355 -17.690 -17.547 1.00 45.19 605 MET A O 1
ATOM 5086 N N . ASN A 1 606 ? 24.142 -19.326 -16.240 1.00 48.06 606 ASN A N 1
ATOM 5087 C CA . ASN A 1 606 ? 25.245 -19.697 -17.131 1.00 48.06 606 ASN A CA 1
ATOM 5088 C C . ASN A 1 606 ? 24.768 -20.196 -18.510 1.00 48.06 606 ASN A C 1
ATOM 5090 O O . ASN A 1 606 ? 25.426 -19.938 -19.520 1.00 48.06 606 ASN A O 1
ATOM 5094 N N . LYS A 1 607 ? 23.613 -20.875 -18.590 1.00 51.38 607 LYS A N 1
ATOM 5095 C CA . LYS A 1 607 ? 22.995 -21.287 -19.868 1.00 51.38 607 LYS A CA 1
ATOM 5096 C C . LYS A 1 607 ? 22.465 -20.090 -20.663 1.00 51.38 607 LYS A C 1
ATOM 5098 O O . LYS A 1 607 ? 22.677 -20.042 -21.873 1.00 51.38 607 LYS A O 1
ATOM 5103 N N . ILE A 1 608 ? 21.831 -19.119 -20.000 1.00 50.56 608 ILE A N 1
ATOM 5104 C CA . ILE A 1 608 ? 21.364 -17.866 -20.622 1.00 50.56 608 ILE A CA 1
ATOM 5105 C C . ILE A 1 608 ? 22.558 -17.041 -21.121 1.00 50.56 608 ILE A C 1
ATOM 5107 O O . ILE A 1 608 ? 22.533 -16.543 -22.242 1.00 50.56 608 ILE A O 1
ATOM 5111 N N . ILE A 1 609 ? 23.635 -16.960 -20.338 1.00 49.56 609 ILE A N 1
ATOM 5112 C CA . ILE A 1 609 ? 24.867 -16.247 -20.703 1.00 49.56 609 ILE A CA 1
ATOM 5113 C C . ILE A 1 609 ? 25.523 -16.881 -21.936 1.00 49.56 609 ILE A C 1
ATOM 5115 O O . ILE A 1 609 ? 25.796 -16.182 -22.911 1.00 49.56 609 ILE A O 1
ATOM 5119 N N . LYS A 1 610 ? 25.695 -18.211 -21.955 1.00 51.44 610 LYS A N 1
ATOM 5120 C CA . LYS A 1 610 ? 26.198 -18.937 -23.137 1.00 51.44 610 LYS A CA 1
ATOM 5121 C C . LYS A 1 610 ? 25.322 -18.717 -24.370 1.00 51.44 610 LYS A C 1
ATOM 5123 O O . LYS A 1 610 ? 25.837 -18.578 -25.471 1.00 51.44 610 LYS A O 1
ATOM 5128 N N . MET A 1 611 ? 24.005 -18.659 -24.193 1.00 53.62 611 MET A N 1
ATOM 5129 C CA . MET A 1 611 ? 23.061 -18.404 -25.279 1.00 53.62 611 MET A CA 1
ATOM 5130 C C . MET A 1 611 ? 23.190 -16.983 -25.851 1.00 53.62 611 MET A C 1
ATOM 5132 O O . MET A 1 611 ? 23.180 -16.826 -27.068 1.00 53.62 611 MET A O 1
ATOM 5136 N N . VAL A 1 612 ? 23.352 -15.961 -25.004 1.00 50.97 612 VAL A N 1
ATOM 5137 C CA . VAL A 1 612 ? 23.564 -14.566 -25.435 1.00 50.97 612 VAL A CA 1
ATOM 5138 C C . VAL A 1 612 ? 24.887 -14.416 -26.186 1.00 50.97 612 VAL A C 1
ATOM 5140 O O . VAL A 1 612 ? 24.910 -13.782 -27.239 1.00 50.97 612 VAL A O 1
ATOM 5143 N N . ILE A 1 613 ? 25.963 -15.035 -25.689 1.00 50.69 613 ILE A N 1
ATOM 5144 C CA . ILE A 1 613 ? 27.283 -15.044 -26.342 1.00 50.69 613 ILE A CA 1
ATOM 5145 C C . ILE A 1 613 ? 27.206 -15.755 -27.702 1.00 50.69 613 ILE A C 1
ATOM 5147 O O . ILE A 1 613 ? 27.660 -15.214 -28.709 1.00 50.69 613 ILE A O 1
ATOM 5151 N N . ASN A 1 614 ? 26.556 -16.924 -27.759 1.00 51.69 614 ASN A N 1
ATOM 5152 C CA . ASN A 1 614 ? 26.344 -17.656 -29.009 1.00 51.69 614 ASN A CA 1
ATOM 5153 C C . ASN A 1 614 ? 25.493 -16.859 -30.009 1.00 51.69 614 ASN A C 1
ATOM 5155 O O . ASN A 1 614 ? 25.795 -16.874 -31.196 1.00 51.69 614 ASN A O 1
ATOM 5159 N N . MET A 1 615 ? 24.456 -16.139 -29.559 1.00 51.53 615 MET A N 1
ATOM 5160 C CA . MET A 1 615 ? 23.643 -15.297 -30.447 1.00 51.53 615 MET A CA 1
ATOM 5161 C C . MET A 1 615 ? 24.437 -14.125 -31.027 1.00 51.53 615 MET A C 1
ATOM 5163 O O . MET A 1 615 ? 24.337 -13.886 -32.225 1.00 51.53 615 MET A O 1
ATOM 5167 N N . HIS A 1 616 ? 25.263 -13.445 -30.227 1.00 51.38 616 HIS A N 1
ATOM 5168 C CA . HIS A 1 616 ? 26.139 -12.384 -30.737 1.00 51.38 616 HIS A CA 1
ATOM 5169 C C . HIS A 1 616 ? 27.151 -12.941 -31.755 1.00 51.38 616 HIS A C 1
ATOM 5171 O O . HIS A 1 616 ? 27.279 -12.403 -32.849 1.00 51.38 616 HIS A O 1
ATOM 5177 N N . SER A 1 617 ? 27.756 -14.100 -31.466 1.00 51.09 617 SER A N 1
ATOM 5178 C CA . SER A 1 617 ? 28.666 -14.792 -32.393 1.00 51.09 617 SER A CA 1
ATOM 5179 C C . SER A 1 617 ? 27.998 -15.231 -33.710 1.00 51.09 617 SER A C 1
ATOM 5181 O O . SER A 1 617 ? 28.635 -15.211 -34.765 1.00 51.09 617 SER A O 1
ATOM 5183 N N . LEU A 1 618 ? 26.718 -15.621 -33.680 1.00 49.78 618 LEU A N 1
ATOM 5184 C CA . LEU A 1 618 ? 25.949 -15.999 -34.873 1.00 49.78 618 LEU A CA 1
ATOM 5185 C C . LEU A 1 618 ? 25.560 -14.788 -35.734 1.00 49.78 618 LEU A C 1
ATOM 5187 O O . LEU A 1 618 ? 25.543 -14.899 -36.960 1.00 49.78 618 LEU A O 1
ATOM 5191 N N . ILE A 1 619 ? 25.268 -13.644 -35.106 1.00 49.56 619 ILE A N 1
ATOM 5192 C CA . ILE A 1 619 ? 24.925 -12.389 -35.792 1.00 49.56 619 ILE A CA 1
ATOM 5193 C C . ILE A 1 619 ? 26.153 -11.817 -36.521 1.00 49.56 619 ILE A C 1
ATOM 5195 O O . ILE A 1 619 ? 26.033 -11.410 -37.678 1.00 49.56 619 ILE A O 1
ATOM 5199 N N . ASP A 1 620 ? 27.335 -11.876 -35.901 1.00 43.09 620 ASP A N 1
ATOM 5200 C CA . ASP A 1 620 ? 28.576 -11.322 -36.466 1.00 43.09 620 ASP A CA 1
ATOM 5201 C C . ASP A 1 620 ? 29.122 -12.151 -37.649 1.00 43.09 620 ASP A C 1
ATOM 5203 O O . ASP A 1 620 ? 29.754 -11.618 -38.560 1.00 43.09 620 ASP A O 1
ATOM 5207 N N . ASN A 1 621 ? 28.845 -13.461 -37.693 1.00 42.66 621 ASN A N 1
ATOM 5208 C CA . ASN A 1 621 ? 29.453 -14.370 -38.674 1.00 42.66 621 ASN A CA 1
ATOM 5209 C C . ASN A 1 621 ? 28.717 -14.497 -40.022 1.00 42.66 621 ASN A C 1
ATOM 5211 O O . ASN A 1 621 ? 29.236 -15.181 -40.906 1.00 42.66 621 ASN A O 1
ATOM 5215 N N . LYS A 1 622 ? 27.530 -13.889 -40.206 1.00 41.09 622 LYS A N 1
ATOM 5216 C CA . LYS A 1 622 ? 26.710 -13.923 -41.451 1.00 41.09 622 LYS A CA 1
ATOM 5217 C C . LYS A 1 622 ? 26.604 -15.295 -42.161 1.00 41.09 622 LYS A C 1
ATOM 5219 O O . LYS A 1 622 ? 26.286 -15.357 -43.348 1.00 41.09 622 LYS A O 1
ATOM 5224 N N . LYS A 1 623 ? 26.851 -16.412 -41.472 1.00 42.12 623 LYS A N 1
ATOM 5225 C CA . LYS A 1 623 ? 26.753 -17.768 -42.024 1.00 42.12 623 LYS A CA 1
ATOM 5226 C C . LYS A 1 623 ? 25.489 -18.414 -41.482 1.00 42.12 623 LYS A C 1
ATOM 5228 O O . LYS A 1 623 ? 25.428 -18.779 -40.312 1.00 42.12 623 LYS A O 1
ATOM 5233 N N . GLY A 1 624 ? 24.485 -18.537 -42.347 1.00 44.41 624 GLY A N 1
ATOM 5234 C CA . GLY A 1 624 ? 23.312 -19.361 -42.078 1.00 44.41 624 GLY A CA 1
ATOM 5235 C C . GLY A 1 624 ? 23.744 -20.801 -41.804 1.00 44.41 624 GLY A C 1
ATOM 5236 O O . GLY A 1 624 ? 24.538 -21.371 -42.554 1.00 44.41 624 GLY A O 1
ATOM 5237 N N . ILE A 1 625 ? 23.252 -21.371 -40.708 1.00 39.75 625 ILE A N 1
ATOM 5238 C CA . ILE A 1 625 ? 23.402 -22.796 -40.416 1.00 39.75 625 ILE A CA 1
ATOM 5239 C C . ILE A 1 625 ? 22.492 -23.547 -41.397 1.00 39.75 625 ILE A C 1
ATOM 5241 O O . ILE A 1 625 ? 21.316 -23.210 -41.525 1.00 39.75 625 ILE A O 1
ATOM 5245 N N . GLY A 1 626 ? 23.033 -24.533 -42.117 1.00 41.78 626 GLY A N 1
ATOM 5246 C CA . GLY A 1 626 ? 22.266 -25.332 -43.076 1.00 41.78 626 GLY A CA 1
ATOM 5247 C C . GLY A 1 626 ? 21.180 -26.192 -42.412 1.00 41.78 626 GLY A C 1
ATOM 5248 O O . GLY A 1 626 ? 21.278 -26.537 -41.236 1.00 41.78 626 GLY A O 1
ATOM 5249 N N . PHE A 1 627 ? 20.171 -26.594 -43.193 1.00 41.16 627 PHE A N 1
ATOM 5250 C CA . PHE A 1 627 ? 18.942 -27.282 -42.755 1.00 41.16 627 PHE A CA 1
ATOM 5251 C C . PHE A 1 627 ? 19.117 -28.571 -41.917 1.00 41.16 627 PHE A C 1
ATOM 5253 O O . PHE A 1 627 ? 18.161 -29.062 -41.317 1.00 41.16 627 PHE A O 1
ATOM 5260 N N . ASN A 1 628 ? 20.329 -29.125 -41.839 1.00 41.75 628 ASN A N 1
ATOM 5261 C CA . ASN A 1 628 ? 20.607 -30.449 -41.278 1.00 41.75 628 ASN A CA 1
ATOM 5262 C C . ASN A 1 628 ? 20.843 -30.488 -39.748 1.00 41.75 628 ASN A C 1
ATOM 5264 O O . ASN A 1 628 ? 21.093 -31.566 -39.219 1.00 41.75 628 ASN A O 1
ATOM 5268 N N . GLU A 1 629 ? 20.730 -29.369 -39.015 1.00 48.75 629 GLU A N 1
ATOM 5269 C CA . GLU A 1 629 ? 20.951 -29.311 -37.547 1.00 48.75 629 GLU A CA 1
ATOM 5270 C C . GLU A 1 629 ? 19.683 -29.035 -36.697 1.00 48.75 629 GLU A C 1
ATOM 5272 O O . GLU A 1 629 ? 19.761 -28.729 -35.497 1.00 48.75 629 GLU A O 1
ATOM 5277 N N . PHE A 1 630 ? 18.482 -29.121 -37.281 1.00 57.47 630 PHE A N 1
ATOM 5278 C CA . PHE A 1 630 ? 17.235 -28.805 -36.569 1.00 57.47 630 PHE A CA 1
ATOM 5279 C C . PHE A 1 630 ? 16.638 -30.012 -35.820 1.00 57.47 630 PHE A C 1
ATOM 5281 O O . PHE A 1 630 ? 16.653 -31.126 -36.344 1.00 57.47 630 PHE A O 1
ATOM 5288 N N . PRO A 1 631 ? 16.038 -29.820 -34.621 1.00 58.22 631 PRO A N 1
ATOM 5289 C CA . PRO A 1 631 ? 15.284 -30.876 -33.956 1.00 58.22 631 PRO A CA 1
ATOM 5290 C C . PRO A 1 631 ? 13.993 -31.139 -34.742 1.00 58.22 631 PRO A C 1
ATOM 5292 O O . PRO A 1 631 ? 12.977 -30.463 -34.558 1.00 58.22 631 PRO A O 1
ATOM 5295 N N . LEU A 1 632 ? 14.064 -32.103 -35.659 1.00 68.81 632 LEU A N 1
ATOM 5296 C CA . LEU A 1 632 ? 12.920 -32.621 -36.391 1.00 68.81 632 LEU A CA 1
ATOM 5297 C C . LEU A 1 632 ? 12.121 -33.524 -35.446 1.00 68.81 632 LEU A C 1
ATOM 5299 O O . LEU A 1 632 ? 12.536 -34.625 -35.090 1.00 68.81 632 LEU A O 1
ATOM 5303 N N . LEU A 1 633 ? 10.987 -33.019 -34.984 1.00 79.56 633 LEU A N 1
ATOM 5304 C CA . LEU A 1 633 ? 10.116 -33.703 -34.044 1.00 79.56 633 LEU A CA 1
ATOM 5305 C C . LEU A 1 633 ? 9.268 -34.736 -34.792 1.00 79.56 633 LEU A C 1
ATOM 5307 O O . LEU A 1 633 ? 8.736 -34.461 -35.870 1.00 79.56 633 LEU A O 1
ATOM 5311 N N . CYS A 1 634 ? 9.114 -35.929 -34.216 1.00 80.88 634 CYS A N 1
ATOM 5312 C CA . CYS A 1 634 ? 8.309 -36.989 -34.818 1.00 80.88 634 CYS A CA 1
ATOM 5313 C C . CYS A 1 634 ? 6.821 -36.604 -34.806 1.00 80.88 634 CYS A C 1
ATOM 5315 O O . CYS A 1 634 ? 6.220 -36.502 -33.737 1.00 80.88 634 CYS A O 1
ATOM 5317 N N . TYR A 1 635 ? 6.218 -36.431 -35.988 1.00 82.38 635 TYR A N 1
ATOM 5318 C CA . TYR A 1 635 ? 4.804 -36.060 -36.138 1.00 82.38 635 TYR A CA 1
ATOM 5319 C C . TYR A 1 635 ? 3.863 -37.023 -35.395 1.00 82.38 635 TYR A C 1
ATOM 5321 O O . TYR A 1 635 ? 2.930 -36.597 -34.716 1.00 82.38 635 TYR A O 1
ATOM 5329 N N . HIS A 1 636 ? 4.167 -38.325 -35.432 1.00 81.25 636 HIS A N 1
ATOM 5330 C CA . HIS A 1 636 ? 3.380 -39.381 -34.788 1.00 81.25 636 HIS A CA 1
ATOM 5331 C C . HIS A 1 636 ? 3.324 -39.272 -33.256 1.00 81.25 636 HIS A C 1
ATOM 5333 O O . HIS A 1 636 ? 2.429 -39.850 -32.638 1.00 81.25 636 HIS A O 1
ATOM 5339 N N . ASN A 1 637 ? 4.223 -38.498 -32.636 1.00 84.44 637 ASN A N 1
ATOM 5340 C CA . ASN A 1 637 ? 4.183 -38.221 -31.200 1.00 84.44 637 ASN A CA 1
ATOM 5341 C C . ASN A 1 637 ? 3.100 -37.206 -30.823 1.00 84.44 637 ASN A C 1
ATOM 5343 O O . ASN A 1 637 ? 2.925 -36.925 -29.641 1.00 84.44 637 ASN A O 1
ATOM 5347 N N . TYR A 1 638 ? 2.356 -36.666 -31.787 1.00 86.25 638 TYR A N 1
ATOM 5348 C CA . TYR A 1 638 ? 1.306 -35.688 -31.548 1.00 86.25 638 TYR A CA 1
ATOM 5349 C C . TYR A 1 638 ? -0.067 -36.254 -31.927 1.00 86.25 638 TYR A C 1
ATOM 5351 O O . TYR A 1 638 ? -0.208 -37.090 -32.823 1.00 86.25 638 TYR A O 1
ATOM 5359 N N . ILE A 1 639 ? -1.102 -35.848 -31.192 1.00 86.69 639 ILE A N 1
ATOM 5360 C CA . ILE A 1 639 ? -2.505 -36.165 -31.495 1.00 86.69 639 ILE A CA 1
ATOM 5361 C C . ILE A 1 639 ? -3.221 -34.859 -31.786 1.00 86.69 639 ILE A C 1
ATOM 5363 O O . ILE A 1 639 ? -3.152 -33.917 -30.993 1.00 86.69 639 ILE A O 1
ATOM 5367 N N . MET A 1 640 ? -3.903 -34.804 -32.927 1.00 80.81 640 MET A N 1
ATOM 5368 C CA . MET A 1 640 ? -4.746 -33.668 -33.269 1.00 80.81 640 MET A CA 1
ATOM 5369 C C . MET A 1 640 ? -5.907 -33.584 -32.277 1.00 80.81 640 MET A C 1
ATOM 5371 O O . MET A 1 640 ? -6.605 -34.567 -32.036 1.00 80.81 640 MET A O 1
ATOM 5375 N N . PHE A 1 641 ? -6.118 -32.408 -31.696 1.00 77.50 641 PHE A N 1
ATOM 5376 C CA . PHE A 1 641 ? -7.252 -32.179 -30.809 1.00 77.50 641 PHE A CA 1
ATOM 5377 C C . PHE A 1 641 ? -8.511 -31.914 -31.653 1.00 77.50 641 PHE A C 1
ATOM 5379 O O . PHE A 1 641 ? -8.442 -31.126 -32.594 1.00 77.50 641 PHE A O 1
ATOM 5386 N N . ASN A 1 642 ? -9.653 -32.532 -31.322 1.00 65.56 642 ASN A N 1
ATOM 5387 C CA . ASN A 1 642 ? -10.905 -32.491 -32.110 1.00 65.56 642 ASN A CA 1
ATOM 5388 C C . ASN A 1 642 ? -11.646 -31.126 -32.116 1.00 65.56 642 ASN A C 1
ATOM 5390 O O . ASN A 1 642 ? -12.851 -31.069 -32.350 1.00 65.56 642 ASN A O 1
ATOM 5394 N N . ASP A 1 643 ? -10.942 -30.015 -31.894 1.00 64.69 643 ASP A N 1
ATOM 5395 C CA . ASP A 1 643 ? -11.503 -28.661 -31.944 1.00 64.69 643 ASP A CA 1
ATOM 5396 C C . ASP A 1 643 ? -11.488 -28.080 -33.368 1.00 64.69 643 ASP A C 1
ATOM 5398 O O . ASP A 1 643 ? -10.661 -28.439 -34.215 1.00 64.69 643 ASP A O 1
ATOM 5402 N N . LYS A 1 644 ? -12.365 -27.096 -33.620 1.00 65.75 644 LYS A N 1
ATOM 5403 C CA . LYS A 1 644 ? -12.290 -26.286 -34.844 1.00 65.75 644 LYS A CA 1
ATOM 5404 C C . LYS A 1 644 ? -10.914 -25.596 -34.932 1.00 65.75 644 LYS A C 1
ATOM 5406 O O . LYS A 1 644 ? -10.473 -24.987 -33.953 1.00 65.75 644 LYS A O 1
ATOM 5411 N N . PRO A 1 645 ? -10.232 -25.648 -36.093 1.00 67.06 645 PRO A N 1
ATOM 5412 C CA . PRO A 1 645 ? -8.968 -24.946 -36.289 1.00 67.06 645 PRO A CA 1
ATOM 5413 C C . PRO A 1 645 ? -9.156 -23.434 -36.102 1.00 67.06 645 PRO A C 1
ATOM 5415 O O . PRO A 1 645 ? -10.167 -22.875 -36.520 1.00 67.06 645 PRO A O 1
ATOM 5418 N N . ARG A 1 646 ? -8.167 -22.751 -35.506 1.00 68.31 646 ARG A N 1
ATOM 5419 C CA . ARG A 1 646 ? -8.201 -21.279 -35.361 1.00 68.31 646 ARG A CA 1
ATOM 5420 C C . ARG A 1 646 ? -8.000 -20.550 -36.687 1.00 68.31 646 ARG A C 1
ATOM 5422 O O . ARG A 1 646 ? -8.379 -19.389 -36.810 1.00 68.31 646 ARG A O 1
ATOM 5429 N N . SER A 1 647 ? -7.356 -21.208 -37.644 1.00 68.25 647 SER A N 1
ATOM 5430 C CA . SER A 1 647 ? -7.289 -20.814 -39.049 1.00 68.25 647 SER A CA 1
ATOM 5431 C C . SER A 1 647 ? -6.861 -22.015 -39.890 1.00 68.25 647 SER A C 1
ATOM 5433 O O . SER A 1 647 ? -6.352 -23.001 -39.352 1.00 68.25 647 SER A O 1
ATOM 5435 N N . ASP A 1 648 ? -6.960 -21.902 -41.214 1.00 60.09 648 ASP A N 1
ATOM 5436 C CA . ASP A 1 648 ? -6.479 -22.929 -42.152 1.00 60.09 648 ASP A CA 1
ATOM 5437 C C . ASP A 1 648 ? -4.990 -23.263 -41.976 1.00 60.09 648 ASP A C 1
ATOM 5439 O O . ASP A 1 648 ? -4.529 -24.323 -42.394 1.00 60.09 648 ASP A O 1
ATOM 5443 N N . LYS A 1 649 ? -4.237 -22.362 -41.330 1.00 70.00 649 LYS A N 1
ATOM 5444 C CA . LYS A 1 649 ? -2.791 -22.454 -41.132 1.00 70.00 649 LYS A CA 1
ATOM 5445 C C . LYS A 1 649 ? -2.381 -22.770 -39.694 1.00 70.00 649 LYS A C 1
ATOM 5447 O O . LYS A 1 649 ? -1.187 -22.934 -39.484 1.00 70.00 649 LYS A O 1
ATOM 5452 N N . LEU A 1 650 ? -3.295 -22.815 -38.713 1.00 80.50 650 LEU A N 1
ATOM 5453 C CA . LEU A 1 650 ? -2.959 -23.009 -37.293 1.00 80.50 650 LEU A CA 1
ATOM 5454 C C . LEU A 1 650 ? -3.919 -23.984 -36.597 1.00 80.50 650 LEU A C 1
ATOM 5456 O O . LEU A 1 650 ? -5.115 -23.708 -36.456 1.00 80.50 650 LEU A O 1
ATOM 5460 N N . ARG A 1 651 ? -3.378 -25.100 -36.098 1.00 85.69 651 ARG A N 1
ATOM 5461 C CA . ARG A 1 651 ? -4.128 -26.169 -35.414 1.00 85.69 651 ARG A CA 1
ATOM 5462 C C . ARG A 1 651 ? -3.529 -26.528 -34.062 1.00 85.69 651 ARG A C 1
ATOM 5464 O O . ARG A 1 651 ? -2.345 -26.324 -33.829 1.00 85.69 651 ARG A O 1
ATOM 5471 N N . LYS A 1 652 ? -4.363 -27.073 -33.179 1.00 88.75 652 LYS A N 1
ATOM 5472 C CA . LYS A 1 652 ? -3.979 -27.500 -31.833 1.00 88.75 652 LYS A CA 1
ATOM 5473 C C . LYS A 1 652 ? -3.704 -29.000 -31.809 1.00 88.75 652 LYS A C 1
ATOM 5475 O O . LYS A 1 652 ? -4.517 -29.787 -32.293 1.00 88.75 652 LYS A O 1
ATOM 5480 N N . TYR A 1 653 ? -2.584 -29.374 -31.211 1.00 89.25 653 TYR A N 1
ATOM 5481 C CA . TYR A 1 653 ? -2.170 -30.757 -31.004 1.00 89.25 653 TYR A CA 1
ATOM 5482 C C . TYR A 1 653 ? -1.783 -30.976 -29.539 1.00 89.25 653 TYR A C 1
ATOM 5484 O O . TYR A 1 653 ? -1.503 -30.022 -28.811 1.00 89.25 653 TYR A O 1
ATOM 5492 N N . ILE A 1 654 ? -1.776 -32.235 -29.106 1.00 86.31 654 ILE A N 1
ATOM 5493 C CA . ILE A 1 654 ? -1.266 -32.661 -27.800 1.00 86.31 654 ILE A CA 1
ATOM 5494 C C . ILE A 1 654 ? -0.070 -33.579 -28.022 1.00 86.31 654 ILE A C 1
ATOM 5496 O O . ILE A 1 654 ? -0.159 -34.528 -28.802 1.00 86.31 654 ILE A O 1
ATOM 5500 N N . ASN A 1 655 ? 1.037 -33.301 -27.339 1.00 85.19 655 ASN A N 1
ATOM 5501 C CA . ASN A 1 655 ? 2.184 -34.200 -27.289 1.00 85.19 655 ASN A CA 1
ATOM 5502 C C . ASN A 1 655 ? 1.825 -35.448 -26.463 1.00 85.19 655 ASN A C 1
ATOM 5504 O O . ASN A 1 655 ? 1.466 -35.332 -25.295 1.00 85.19 655 ASN A O 1
ATOM 5508 N N . ARG A 1 656 ? 1.933 -36.643 -27.050 1.00 81.19 656 ARG A N 1
ATOM 5509 C CA . ARG A 1 656 ? 1.606 -37.929 -26.404 1.00 81.19 656 ARG A CA 1
ATOM 5510 C C . ARG A 1 656 ? 2.524 -38.266 -25.233 1.00 81.19 656 ARG A C 1
ATOM 5512 O O . ARG A 1 656 ? 2.115 -39.010 -24.353 1.00 81.19 656 ARG A O 1
ATOM 5519 N N . ILE A 1 657 ? 3.755 -37.760 -25.258 1.00 77.00 657 ILE A N 1
ATOM 5520 C CA . ILE A 1 657 ? 4.787 -38.082 -24.269 1.00 77.00 657 ILE A CA 1
ATOM 5521 C C . ILE A 1 657 ? 4.678 -37.138 -23.073 1.00 77.00 657 ILE A C 1
ATOM 5523 O O . ILE A 1 657 ? 4.653 -37.591 -21.934 1.00 77.00 657 ILE A O 1
ATOM 5527 N N . THR A 1 658 ? 4.609 -35.829 -23.324 1.00 78.75 658 THR A N 1
ATOM 5528 C CA . THR A 1 658 ? 4.632 -34.818 -22.254 1.00 78.75 658 THR A CA 1
ATOM 5529 C C . THR A 1 658 ? 3.243 -34.361 -21.812 1.00 78.75 658 THR A C 1
ATOM 5531 O O . THR A 1 658 ? 3.100 -33.807 -20.729 1.00 78.75 658 THR A O 1
ATOM 5534 N N . GLY A 1 659 ? 2.209 -34.578 -22.630 1.00 80.88 659 GLY A N 1
ATOM 5535 C CA . GLY A 1 659 ? 0.861 -34.046 -22.403 1.00 80.88 659 GLY A CA 1
ATOM 5536 C C . GLY A 1 659 ? 0.690 -32.571 -22.790 1.00 80.88 659 GLY A C 1
ATOM 5537 O O . GLY A 1 659 ? -0.412 -32.032 -22.665 1.00 80.88 659 GLY A O 1
ATOM 5538 N N . ASP A 1 660 ? 1.741 -31.914 -23.291 1.00 82.31 660 ASP A N 1
ATOM 5539 C CA . ASP A 1 660 ? 1.714 -30.481 -23.594 1.00 82.31 660 ASP A CA 1
ATOM 5540 C C . ASP A 1 660 ? 0.803 -30.147 -24.777 1.00 82.31 660 ASP A C 1
ATOM 5542 O O . ASP A 1 660 ? 0.798 -30.825 -25.812 1.00 82.31 660 ASP A O 1
ATOM 5546 N N . LYS A 1 661 ? 0.067 -29.037 -24.647 1.00 88.12 661 LYS A N 1
ATOM 5547 C CA . LYS A 1 661 ? -0.737 -28.458 -25.729 1.00 88.12 661 LYS A CA 1
ATOM 5548 C C . LYS A 1 661 ? 0.152 -27.580 -26.604 1.00 88.12 661 LYS A C 1
ATOM 5550 O O . LYS A 1 661 ? 0.724 -26.600 -26.134 1.00 88.12 661 LYS A O 1
ATOM 5555 N N . VAL A 1 662 ? 0.209 -27.896 -27.891 1.00 89.25 662 VAL A N 1
ATOM 5556 C CA . VAL A 1 662 ? 1.079 -27.218 -28.857 1.00 89.25 662 VAL A CA 1
ATOM 5557 C C . VAL A 1 662 ? 0.295 -26.714 -30.064 1.00 89.25 662 VAL A C 1
ATOM 5559 O O . VAL A 1 662 ? -0.759 -27.248 -30.425 1.00 89.25 662 VAL A O 1
ATOM 5562 N N . ALA A 1 663 ? 0.810 -25.661 -30.688 1.00 88.62 663 ALA A N 1
ATOM 5563 C CA . ALA A 1 663 ? 0.268 -25.076 -31.901 1.00 88.62 663 ALA A CA 1
ATOM 5564 C C . ALA A 1 663 ? 1.087 -25.535 -33.112 1.00 88.62 663 ALA A C 1
ATOM 5566 O O . ALA A 1 663 ? 2.301 -25.360 -33.149 1.00 88.62 663 ALA A O 1
ATOM 5567 N N . PHE A 1 664 ? 0.415 -26.110 -34.107 1.00 88.56 664 PHE A N 1
ATOM 5568 C CA . PHE A 1 664 ? 0.999 -26.507 -35.384 1.00 88.56 664 PHE A CA 1
ATOM 5569 C C . PHE A 1 664 ? 0.649 -25.451 -36.421 1.00 88.56 664 PHE A C 1
ATOM 5571 O O . PHE A 1 664 ? -0.521 -25.312 -36.796 1.00 88.56 664 PHE A O 1
ATOM 5578 N N . LYS A 1 665 ? 1.660 -24.713 -36.883 1.00 84.44 665 LYS A N 1
ATOM 5579 C CA . LYS A 1 665 ? 1.513 -23.698 -37.926 1.00 84.44 665 LYS A CA 1
ATOM 5580 C C . LYS A 1 665 ? 2.067 -24.216 -39.251 1.00 84.44 665 LYS A C 1
ATOM 5582 O O . LYS A 1 665 ? 3.247 -24.540 -39.330 1.00 84.44 665 LYS A O 1
ATOM 5587 N N . THR A 1 666 ? 1.237 -24.302 -40.288 1.00 80.81 666 THR A N 1
ATOM 5588 C CA . THR A 1 666 ? 1.659 -24.809 -41.605 1.00 80.81 666 THR A CA 1
ATOM 5589 C C . THR A 1 666 ? 2.604 -23.833 -42.302 1.00 80.81 666 THR A C 1
ATOM 5591 O O . THR A 1 666 ? 2.336 -22.630 -42.371 1.00 80.81 666 THR A O 1
ATOM 5594 N N . ILE A 1 667 ? 3.684 -24.376 -42.854 1.00 73.31 667 ILE A N 1
ATOM 5595 C CA . ILE A 1 667 ? 4.705 -23.673 -43.625 1.00 73.31 667 ILE A CA 1
ATOM 5596 C C . ILE A 1 667 ? 4.449 -23.912 -45.118 1.00 73.31 667 ILE A C 1
ATOM 5598 O O . ILE A 1 667 ? 4.165 -25.034 -45.530 1.00 73.31 667 ILE A O 1
ATOM 5602 N N . LYS A 1 668 ? 4.540 -22.859 -45.937 1.00 66.81 668 LYS A N 1
ATOM 5603 C CA . LYS A 1 668 ? 4.522 -22.981 -47.404 1.00 66.81 668 LYS A CA 1
ATOM 5604 C C . LYS A 1 668 ? 5.932 -23.317 -47.913 1.00 66.81 668 LYS A C 1
ATOM 5606 O O . LYS A 1 668 ? 6.889 -22.724 -47.422 1.00 66.81 668 LYS A O 1
ATOM 5611 N N . GLU A 1 669 ? 6.056 -24.197 -48.909 1.00 57.56 669 GLU A N 1
ATOM 5612 C CA . GLU A 1 669 ? 7.350 -24.682 -49.439 1.00 57.56 669 GLU A CA 1
ATOM 5613 C C . GLU A 1 669 ? 8.308 -23.561 -49.876 1.00 57.56 669 GLU A C 1
ATOM 5615 O O . GLU A 1 669 ? 9.498 -23.609 -49.586 1.00 57.56 669 GLU A O 1
ATOM 5620 N N . ASN A 1 670 ? 7.795 -22.484 -50.474 1.00 55.78 670 ASN A N 1
ATOM 5621 C CA . ASN A 1 670 ? 8.595 -21.336 -50.913 1.00 55.78 670 ASN A CA 1
ATOM 5622 C C . ASN A 1 670 ? 9.083 -20.412 -49.772 1.00 55.78 670 ASN A C 1
ATOM 5624 O O . ASN A 1 670 ? 9.801 -19.453 -50.037 1.00 55.78 670 ASN A O 1
ATOM 5628 N N . HIS A 1 671 ? 8.703 -20.672 -48.515 1.00 58.09 671 HIS A N 1
ATOM 5629 C CA . HIS A 1 671 ? 9.118 -19.893 -47.337 1.00 58.09 671 HIS A CA 1
ATOM 5630 C C . HIS A 1 671 ? 10.107 -20.643 -46.429 1.00 58.09 671 HIS A C 1
ATOM 5632 O O . HIS A 1 671 ? 10.484 -20.114 -45.385 1.00 58.09 671 HIS A O 1
ATOM 5638 N N . ILE A 1 672 ? 10.541 -21.852 -46.804 1.00 56.53 672 ILE A N 1
ATOM 5639 C CA . ILE A 1 672 ? 11.422 -22.691 -45.975 1.00 56.53 672 ILE A CA 1
ATOM 5640 C C . ILE A 1 672 ? 12.745 -21.968 -45.651 1.00 56.53 672 ILE A C 1
ATOM 5642 O O . ILE A 1 672 ? 13.117 -21.900 -44.484 1.00 56.53 672 ILE A O 1
ATOM 5646 N N . VAL A 1 673 ? 13.367 -21.300 -46.632 1.00 53.16 673 VAL A N 1
ATOM 5647 C CA . VAL A 1 673 ? 14.606 -20.506 -46.446 1.00 53.16 673 VAL A CA 1
ATOM 5648 C C . VAL A 1 673 ? 14.400 -19.297 -45.515 1.00 53.16 673 VAL A C 1
ATOM 5650 O O . VAL A 1 673 ? 15.254 -18.963 -44.700 1.00 53.16 673 VAL A O 1
ATOM 5653 N N . GLN A 1 674 ? 13.231 -18.645 -45.565 1.00 53.47 674 GLN A N 1
ATOM 5654 C CA . GLN A 1 674 ? 12.902 -17.540 -44.645 1.00 53.47 674 GLN A CA 1
ATOM 5655 C C . GLN A 1 674 ? 12.723 -18.029 -43.197 1.00 53.47 674 GLN A C 1
ATOM 5657 O O . GLN A 1 674 ? 12.917 -17.271 -42.246 1.00 53.47 674 GLN A O 1
ATOM 5662 N N . ILE A 1 675 ? 12.347 -19.296 -43.031 1.00 56.53 675 ILE A N 1
ATOM 5663 C CA . ILE A 1 675 ? 12.078 -19.930 -41.744 1.00 56.53 675 ILE A CA 1
ATOM 5664 C C . ILE A 1 675 ? 13.358 -20.469 -41.093 1.00 56.53 675 ILE A C 1
ATOM 5666 O O . ILE A 1 675 ? 13.443 -20.432 -39.870 1.00 56.53 675 ILE A O 1
ATOM 5670 N N . GLU A 1 676 ? 14.379 -20.868 -41.858 1.00 55.59 676 GLU A N 1
ATOM 5671 C CA . GLU A 1 676 ? 15.707 -21.255 -41.334 1.00 55.59 676 GLU A CA 1
ATOM 5672 C C . GLU A 1 676 ? 16.302 -20.175 -40.412 1.00 55.59 676 GLU A C 1
ATOM 5674 O O . GLU A 1 676 ? 16.737 -20.450 -39.287 1.00 55.59 676 GLU A O 1
ATOM 5679 N N . ASN A 1 677 ? 16.226 -18.917 -40.847 1.00 53.28 677 ASN A N 1
ATOM 5680 C CA . ASN A 1 677 ? 16.719 -17.771 -40.087 1.00 53.28 677 ASN A CA 1
ATOM 5681 C C . ASN A 1 677 ? 15.846 -17.468 -38.853 1.00 53.28 677 ASN A C 1
ATOM 5683 O O . ASN A 1 677 ? 16.370 -17.168 -37.778 1.00 53.28 677 ASN A O 1
ATOM 5687 N N . GLN A 1 678 ? 14.517 -17.611 -38.966 1.00 55.53 678 GLN A N 1
ATOM 5688 C CA . GLN A 1 678 ? 13.598 -17.462 -37.827 1.00 55.53 678 GLN A CA 1
ATOM 5689 C C . GLN A 1 678 ? 13.827 -18.551 -36.771 1.00 55.53 678 GLN A C 1
ATOM 5691 O O . GLN A 1 678 ? 13.865 -18.260 -35.580 1.00 55.53 678 GLN A O 1
ATOM 5696 N N . ILE A 1 679 ? 14.024 -19.803 -37.181 1.00 58.41 679 ILE A N 1
ATOM 5697 C CA . ILE A 1 679 ? 14.237 -20.940 -36.277 1.00 58.41 679 ILE A CA 1
ATOM 5698 C C . ILE A 1 679 ? 15.553 -20.808 -35.516 1.00 58.41 679 ILE A C 1
ATOM 5700 O O . ILE A 1 679 ? 15.597 -21.108 -34.321 1.00 58.41 679 ILE A O 1
ATOM 5704 N N . THR A 1 680 ? 16.604 -20.327 -36.182 1.00 55.28 680 THR A N 1
ATOM 5705 C CA . THR A 1 680 ? 17.919 -20.103 -35.566 1.00 55.28 680 THR A CA 1
ATOM 5706 C C . THR A 1 680 ? 17.839 -19.076 -34.436 1.00 55.28 680 THR A C 1
ATOM 5708 O O . THR A 1 680 ? 18.402 -19.294 -33.361 1.00 55.28 680 THR A O 1
ATOM 5711 N N . ILE A 1 681 ? 17.072 -17.998 -34.631 1.00 58.19 681 ILE A N 1
ATOM 5712 C CA . ILE A 1 681 ? 16.793 -17.020 -33.577 1.00 58.19 681 ILE A CA 1
ATOM 5713 C C . ILE A 1 681 ? 15.916 -17.640 -32.485 1.00 58.19 681 ILE A C 1
ATOM 5715 O O . ILE A 1 681 ? 16.319 -17.676 -31.327 1.00 58.19 681 ILE A O 1
ATOM 5719 N N . ILE A 1 682 ? 14.744 -18.184 -32.829 1.00 62.81 682 ILE A N 1
ATOM 5720 C CA . ILE A 1 682 ? 13.733 -18.570 -31.832 1.00 62.81 682 ILE A CA 1
ATOM 5721 C C . ILE A 1 682 ? 14.190 -19.762 -30.963 1.00 62.81 682 ILE A C 1
ATOM 5723 O O . ILE A 1 682 ? 13.860 -19.811 -29.775 1.00 62.81 682 ILE A O 1
ATOM 5727 N N . LYS A 1 683 ? 15.033 -20.675 -31.478 1.00 61.09 683 LYS A N 1
ATOM 5728 C CA . LYS A 1 683 ? 15.681 -21.741 -30.677 1.00 61.09 683 LYS A CA 1
ATOM 5729 C C . LYS A 1 683 ? 16.487 -21.172 -29.502 1.00 61.09 683 LYS A C 1
ATOM 5731 O O . LYS A 1 683 ? 16.518 -21.772 -28.428 1.00 61.09 683 LYS A O 1
ATOM 5736 N N . ASN A 1 684 ? 17.088 -20.000 -29.693 1.00 58.62 684 ASN A N 1
ATOM 5737 C CA . ASN A 1 684 ? 17.885 -19.287 -28.701 1.00 58.62 684 ASN A CA 1
ATOM 5738 C C . ASN A 1 684 ? 17.067 -18.238 -27.914 1.00 58.62 684 ASN A C 1
ATOM 5740 O O . ASN A 1 684 ? 17.643 -17.397 -27.240 1.00 58.62 684 ASN A O 1
ATOM 5744 N N . LEU A 1 685 ? 15.727 -18.266 -27.965 1.00 65.56 685 LEU A N 1
ATOM 5745 C CA . LEU A 1 685 ? 14.856 -17.369 -27.179 1.00 65.56 685 LEU A CA 1
ATOM 5746 C C . LEU A 1 685 ? 14.065 -18.098 -26.076 1.00 65.56 685 LEU A C 1
ATOM 5748 O O . LEU A 1 685 ? 13.276 -17.472 -25.369 1.00 65.56 685 LEU A O 1
ATOM 5752 N N . LYS A 1 686 ? 14.312 -19.404 -25.878 1.00 64.12 686 LYS A N 1
ATOM 5753 C CA . LYS A 1 686 ? 13.607 -20.306 -24.939 1.00 64.12 686 LYS A CA 1
ATOM 5754 C C . LYS A 1 686 ? 13.435 -19.767 -23.507 1.00 64.12 686 LYS A C 1
ATOM 5756 O O . LYS A 1 686 ? 12.507 -20.161 -22.811 1.00 64.12 686 LYS A O 1
ATOM 5761 N N . TYR A 1 687 ? 14.349 -18.928 -23.027 1.00 60.94 687 TYR A N 1
ATOM 5762 C CA . TYR A 1 687 ? 14.350 -18.486 -21.627 1.00 60.94 687 TYR A CA 1
ATOM 5763 C C . TYR A 1 687 ? 13.584 -17.175 -21.390 1.00 60.94 687 TYR A C 1
ATOM 5765 O O . TYR A 1 687 ? 13.455 -16.745 -20.245 1.00 60.94 687 TYR A O 1
ATOM 5773 N N . CYS A 1 688 ? 13.045 -16.534 -22.436 1.00 69.00 688 CYS A N 1
ATOM 5774 C CA . CYS A 1 688 ? 12.213 -15.343 -22.274 1.00 69.00 688 CYS A CA 1
ATOM 5775 C C . CYS A 1 688 ? 10.732 -15.729 -22.129 1.00 69.00 688 CYS A C 1
ATOM 5777 O O . CYS A 1 688 ? 10.088 -16.150 -23.086 1.00 69.00 688 CYS A O 1
ATOM 5779 N N . GLN A 1 689 ? 10.155 -15.518 -20.942 1.00 76.75 689 GLN A N 1
ATOM 5780 C CA . GLN A 1 689 ? 8.748 -15.850 -20.656 1.00 76.75 689 GLN A CA 1
ATOM 5781 C C . GLN A 1 689 ? 7.732 -15.038 -21.482 1.00 76.75 689 GLN A C 1
ATOM 5783 O O . GLN A 1 689 ? 6.576 -15.443 -21.591 1.00 76.75 689 GLN A O 1
ATOM 5788 N N . ASN A 1 690 ? 8.144 -13.900 -22.051 1.00 89.31 690 ASN A N 1
ATOM 5789 C CA . ASN A 1 690 ? 7.301 -12.991 -22.836 1.00 89.31 690 ASN A CA 1
ATOM 5790 C C . ASN A 1 690 ? 7.500 -13.135 -24.359 1.00 89.31 690 ASN A C 1
ATOM 5792 O O . ASN A 1 690 ? 7.006 -12.318 -25.137 1.00 89.31 690 ASN A O 1
ATOM 5796 N N . ILE A 1 691 ? 8.194 -14.186 -24.796 1.00 85.56 691 ILE A N 1
ATOM 5797 C CA . ILE A 1 691 ? 8.321 -14.592 -26.198 1.00 85.56 691 ILE A CA 1
ATOM 5798 C C . ILE A 1 691 ? 7.671 -15.968 -26.347 1.00 85.56 691 ILE A C 1
ATOM 5800 O O . ILE A 1 691 ? 7.746 -16.793 -25.436 1.00 85.56 691 ILE A O 1
ATOM 5804 N N . ILE A 1 692 ? 6.992 -16.202 -27.472 1.00 85.00 692 ILE A N 1
ATOM 5805 C CA . ILE A 1 692 ? 6.356 -17.488 -27.747 1.00 85.00 692 ILE A CA 1
ATOM 5806 C C . ILE A 1 692 ? 7.400 -18.615 -27.737 1.00 85.00 692 ILE A C 1
ATOM 5808 O O . ILE A 1 692 ? 8.406 -18.556 -28.447 1.00 85.00 692 ILE A O 1
ATOM 5812 N N . GLN A 1 693 ? 7.157 -19.665 -26.956 1.00 83.44 693 GLN A N 1
ATOM 5813 C CA . GLN A 1 693 ? 8.062 -20.810 -26.912 1.00 83.44 693 GLN A CA 1
ATOM 5814 C C . GLN A 1 693 ? 7.998 -21.603 -28.223 1.00 83.44 693 GLN A C 1
ATOM 5816 O O . GLN A 1 693 ? 6.929 -22.042 -28.654 1.00 83.44 693 GLN A O 1
ATOM 5821 N N . PHE A 1 694 ? 9.161 -21.844 -28.826 1.00 81.19 694 PHE A N 1
ATOM 5822 C CA . PHE A 1 694 ? 9.331 -22.744 -29.965 1.00 81.19 694 PHE A CA 1
ATOM 5823 C C . PHE A 1 694 ? 9.835 -24.109 -29.507 1.00 81.19 694 PHE A C 1
ATOM 5825 O O . PHE A 1 694 ? 10.730 -24.196 -28.661 1.00 81.19 694 PHE A O 1
ATOM 5832 N N . TYR A 1 695 ? 9.265 -25.169 -30.077 1.00 78.94 695 TYR A N 1
ATOM 5833 C CA . TYR A 1 695 ? 9.641 -26.545 -29.757 1.00 78.94 695 TYR A CA 1
ATOM 5834 C C . TYR A 1 695 ? 10.439 -27.217 -30.874 1.00 78.94 695 TYR A C 1
ATOM 5836 O O . TYR A 1 695 ? 11.351 -27.986 -30.579 1.00 78.94 695 TYR A O 1
ATOM 5844 N N . GLY A 1 696 ? 10.132 -26.934 -32.141 1.00 77.12 696 GLY A N 1
ATOM 5845 C CA . GLY A 1 696 ? 10.816 -27.557 -33.274 1.00 77.12 696 GLY A CA 1
ATOM 5846 C C . GLY A 1 696 ? 9.984 -27.561 -34.553 1.00 77.12 696 GLY A C 1
ATOM 5847 O O . GLY A 1 696 ? 8.897 -26.980 -34.620 1.00 77.12 696 GLY A O 1
ATOM 5848 N N . LEU A 1 697 ? 10.509 -28.236 -35.573 1.00 80.25 697 LEU A N 1
ATOM 5849 C CA . LEU A 1 697 ? 9.808 -28.489 -36.829 1.00 80.25 697 LEU A CA 1
ATOM 5850 C C . LEU A 1 697 ? 9.297 -29.923 -36.872 1.00 80.25 697 LEU A C 1
ATOM 5852 O O . LEU A 1 697 ? 9.932 -30.828 -36.342 1.00 80.25 697 LEU A O 1
ATOM 5856 N N . THR A 1 698 ? 8.183 -30.147 -37.556 1.00 83.75 698 THR A N 1
ATOM 5857 C CA . THR A 1 698 ? 7.748 -31.493 -37.936 1.00 83.75 698 THR A CA 1
ATOM 5858 C C . THR A 1 698 ? 7.234 -31.492 -39.368 1.00 83.75 698 THR A C 1
ATOM 5860 O O . THR A 1 698 ? 6.950 -30.432 -39.931 1.00 83.75 698 THR A O 1
ATOM 5863 N N . TYR A 1 699 ? 7.121 -32.668 -39.970 1.00 81.62 699 TYR A N 1
ATOM 5864 C CA . TYR A 1 699 ? 6.566 -32.832 -41.304 1.00 81.62 699 TYR A CA 1
ATOM 5865 C C . TYR A 1 699 ? 5.638 -34.045 -41.335 1.00 81.62 699 TYR A C 1
ATOM 5867 O O . TYR A 1 699 ? 5.861 -35.027 -40.628 1.00 81.62 699 TYR A O 1
ATOM 5875 N N . ASP A 1 700 ? 4.604 -33.964 -42.161 1.00 79.81 700 ASP A N 1
ATOM 5876 C CA . ASP A 1 700 ? 3.720 -35.083 -42.478 1.00 79.81 700 ASP A CA 1
ATOM 5877 C C . ASP A 1 700 ? 3.466 -35.069 -43.979 1.00 79.81 700 ASP A C 1
ATOM 5879 O O . ASP A 1 700 ? 2.970 -34.051 -44.457 1.00 79.81 700 ASP A O 1
ATOM 5883 N N . SER A 1 701 ? 3.875 -36.155 -44.656 1.00 59.72 701 SER A N 1
ATOM 5884 C CA . SER A 1 701 ? 3.639 -36.659 -46.032 1.00 59.72 701 SER A CA 1
ATOM 5885 C C . SER A 1 701 ? 3.434 -35.702 -47.236 1.00 59.72 701 SER A C 1
ATOM 5887 O O . SER A 1 701 ? 3.495 -36.160 -48.373 1.00 59.72 701 SER A O 1
ATOM 5889 N N . SER A 1 702 ? 3.285 -34.390 -47.040 1.00 71.06 702 SER A N 1
ATOM 5890 C CA . SER A 1 702 ? 3.408 -33.298 -48.015 1.00 71.06 702 SER A CA 1
ATOM 5891 C C . SER A 1 702 ? 3.501 -31.881 -47.382 1.00 71.06 702 SER A C 1
ATOM 5893 O O . SER A 1 702 ? 3.350 -30.891 -48.099 1.00 71.06 702 SER A O 1
ATOM 5895 N N . LYS A 1 703 ? 3.616 -31.723 -46.047 1.00 77.50 703 LYS A N 1
ATOM 5896 C CA . LYS A 1 703 ? 3.554 -30.409 -45.360 1.00 77.50 703 LYS A CA 1
ATOM 5897 C C . LYS A 1 703 ? 4.551 -30.292 -44.210 1.00 77.50 703 LYS A C 1
ATOM 5899 O O . LYS A 1 703 ? 4.650 -31.187 -43.376 1.00 77.50 703 LYS A O 1
ATOM 5904 N N . PHE A 1 704 ? 5.205 -29.133 -44.115 1.00 79.62 704 PHE A N 1
ATOM 5905 C CA . PHE A 1 704 ? 6.028 -28.741 -42.969 1.00 79.62 704 PHE A CA 1
ATOM 5906 C C . PHE A 1 704 ? 5.216 -27.934 -41.950 1.00 79.62 704 PHE A C 1
ATOM 5908 O O . PHE A 1 704 ? 4.375 -27.102 -42.311 1.00 79.62 704 PHE A O 1
ATOM 5915 N N . TYR A 1 705 ? 5.498 -28.150 -40.668 1.00 83.19 705 TYR A N 1
ATOM 5916 C CA . TYR A 1 705 ? 4.842 -27.483 -39.550 1.00 83.19 705 TYR A CA 1
ATOM 5917 C C . TYR A 1 705 ? 5.864 -26.889 -38.580 1.00 83.19 705 TYR A C 1
ATOM 5919 O O . TYR A 1 705 ? 6.804 -27.561 -38.156 1.00 83.19 705 TYR A O 1
ATOM 5927 N N . LEU A 1 706 ? 5.623 -25.640 -38.182 1.00 82.50 706 LEU A N 1
ATOM 5928 C CA . LEU A 1 706 ? 6.284 -24.977 -37.061 1.00 82.50 706 LEU A CA 1
ATOM 5929 C C . LEU A 1 706 ? 5.513 -25.291 -35.775 1.00 82.50 706 LEU A C 1
ATOM 5931 O O . LEU A 1 706 ? 4.315 -24.997 -35.702 1.00 82.50 706 LEU A O 1
ATOM 5935 N N . ILE A 1 707 ? 6.189 -25.868 -34.777 1.00 85.00 707 ILE A N 1
ATOM 5936 C CA . ILE A 1 707 ? 5.586 -26.215 -33.487 1.00 85.00 707 ILE A CA 1
ATOM 5937 C C . ILE A 1 707 ? 5.958 -25.161 -32.440 1.00 85.00 707 ILE A C 1
ATOM 5939 O O . ILE A 1 707 ? 7.129 -25.006 -32.083 1.00 85.00 707 ILE A O 1
ATOM 5943 N N . THR A 1 708 ? 4.949 -24.474 -31.907 1.00 86.06 708 THR A N 1
ATOM 5944 C CA . THR A 1 708 ? 5.087 -23.519 -30.794 1.00 86.06 708 THR A CA 1
ATOM 5945 C C . THR A 1 708 ? 4.170 -23.888 -29.633 1.00 86.06 708 THR A C 1
ATOM 5947 O O . THR A 1 708 ? 3.312 -24.765 -29.757 1.00 86.06 708 THR A O 1
ATOM 5950 N N . GLU A 1 709 ? 4.305 -23.204 -28.500 1.00 87.31 709 GLU A N 1
ATOM 5951 C CA . GLU A 1 709 ? 3.296 -23.270 -27.439 1.00 87.31 709 GLU A CA 1
ATOM 5952 C C . GLU A 1 709 ? 1.923 -22.805 -27.932 1.00 87.31 709 GLU A C 1
ATOM 5954 O O . GLU A 1 709 ? 1.791 -21.980 -28.846 1.00 87.31 709 GLU A O 1
ATOM 5959 N N . TRP A 1 710 ? 0.883 -23.380 -27.332 1.00 89.50 710 TRP A N 1
ATOM 5960 C CA . TRP A 1 710 ? -0.492 -22.986 -27.579 1.00 89.50 710 TRP A CA 1
ATOM 5961 C C . TRP A 1 710 ? -0.905 -21.866 -26.624 1.00 89.50 710 TRP A C 1
ATOM 5963 O O . TRP A 1 710 ? -0.997 -22.083 -25.425 1.00 89.50 710 TRP A O 1
ATOM 5973 N N . ALA A 1 711 ? -1.221 -20.684 -27.152 1.00 89.50 711 ALA A N 1
ATOM 5974 C CA . ALA A 1 711 ? -1.772 -19.583 -26.361 1.00 89.50 711 ALA A CA 1
ATOM 5975 C C . ALA A 1 711 ? -3.308 -19.668 -26.309 1.00 89.50 711 ALA A C 1
ATOM 5977 O O . ALA A 1 711 ? -3.963 -19.532 -27.341 1.00 89.50 711 ALA A O 1
ATOM 5978 N N . GLU A 1 712 ? -3.920 -19.915 -25.152 1.00 86.50 712 GLU A N 1
ATOM 5979 C CA . GLU A 1 712 ? -5.346 -20.263 -25.018 1.00 86.50 712 GLU A CA 1
ATOM 5980 C C . GLU A 1 712 ? -6.321 -19.159 -25.423 1.00 86.50 712 GLU A C 1
ATOM 5982 O O . GLU A 1 712 ? -7.381 -19.471 -25.969 1.00 86.50 712 GLU A O 1
ATOM 5987 N N . ASN A 1 713 ? -5.938 -17.897 -25.253 1.00 85.94 713 ASN A N 1
ATOM 5988 C CA . ASN A 1 713 ? -6.802 -16.750 -25.517 1.00 85.94 713 ASN A CA 1
ATOM 5989 C C . ASN A 1 713 ? -6.601 -16.149 -26.921 1.00 85.94 713 ASN A C 1
ATOM 5991 O O . ASN A 1 713 ? -7.299 -15.212 -27.300 1.00 85.94 713 ASN A O 1
ATOM 5995 N N . GLY A 1 714 ? -5.715 -16.737 -27.735 1.00 88.56 714 GLY A N 1
ATOM 5996 C CA . GLY A 1 714 ? -5.495 -16.322 -29.122 1.00 88.56 714 GLY A CA 1
ATOM 5997 C C . GLY A 1 714 ? -4.671 -15.040 -29.242 1.00 88.56 714 GLY A C 1
ATOM 5998 O O . GLY A 1 714 ? -3.892 -14.718 -28.348 1.00 88.56 714 GLY A O 1
ATOM 5999 N N . ASP A 1 715 ? -4.795 -14.354 -30.380 1.00 91.31 715 ASP A N 1
ATOM 6000 C CA . ASP A 1 715 ? -4.119 -13.077 -30.627 1.00 91.31 715 ASP A CA 1
ATOM 6001 C C . ASP A 1 715 ? -4.817 -11.901 -29.916 1.00 91.31 715 ASP A C 1
ATOM 6003 O O . ASP A 1 715 ? -6.032 -11.913 -29.693 1.00 91.31 715 ASP A O 1
ATOM 6007 N N . LEU A 1 716 ? -4.042 -10.880 -29.546 1.00 94.00 716 LEU A N 1
ATOM 6008 C CA . LEU A 1 716 ? -4.510 -9.729 -28.773 1.00 94.00 716 LEU A CA 1
ATOM 6009 C C . LEU A 1 716 ? -5.566 -8.919 -29.536 1.00 94.00 716 LEU A C 1
ATOM 6011 O O . LEU A 1 716 ? -6.485 -8.400 -28.907 1.00 94.00 716 LEU A O 1
ATOM 6015 N N . ARG A 1 717 ? -5.496 -8.850 -30.874 1.00 92.19 717 ARG A N 1
ATOM 6016 C CA . ARG A 1 717 ? -6.530 -8.202 -31.699 1.00 92.19 717 ARG A CA 1
ATOM 6017 C C . ARG A 1 717 ? -7.897 -8.838 -31.451 1.00 92.19 717 ARG A C 1
ATOM 6019 O O . ARG A 1 717 ? -8.841 -8.126 -31.113 1.00 92.19 717 ARG A O 1
ATOM 6026 N N . LYS A 1 718 ? -8.006 -10.165 -31.568 1.00 90.12 718 LYS A N 1
ATOM 6027 C CA . LYS A 1 718 ? -9.258 -10.886 -31.278 1.00 90.12 718 LYS A CA 1
ATOM 6028 C C . LYS A 1 718 ? -9.660 -10.775 -29.817 1.00 90.12 718 LYS A C 1
ATOM 6030 O O . LYS A 1 718 ? -10.846 -10.635 -29.540 1.00 90.12 718 LYS A O 1
ATOM 6035 N N . TYR A 1 719 ? -8.698 -10.805 -28.898 1.00 90.81 719 TYR A N 1
ATOM 6036 C CA . TYR A 1 719 ? -8.969 -10.626 -27.474 1.00 90.81 719 TYR A CA 1
ATOM 6037 C C . TYR A 1 719 ? -9.635 -9.268 -27.196 1.00 90.81 719 TYR A C 1
ATOM 6039 O O . TYR A 1 719 ? -10.682 -9.204 -26.554 1.00 90.81 719 TYR A O 1
ATOM 6047 N N . ILE A 1 720 ? -9.091 -8.187 -27.762 1.00 91.81 720 ILE A N 1
ATOM 6048 C CA . ILE A 1 720 ? -9.676 -6.843 -27.682 1.00 91.81 720 ILE A CA 1
ATOM 6049 C C . ILE A 1 720 ? -11.051 -6.803 -28.355 1.00 91.81 720 ILE A C 1
ATOM 6051 O O . ILE A 1 720 ? -11.974 -6.232 -27.789 1.00 91.81 720 ILE A O 1
ATOM 6055 N N . SER A 1 721 ? -11.234 -7.432 -29.518 1.00 89.00 721 SER A N 1
ATOM 6056 C CA . SER A 1 721 ? -12.543 -7.471 -30.187 1.00 89.00 721 SER A CA 1
ATOM 6057 C C . SER A 1 721 ? -13.615 -8.233 -29.399 1.00 89.00 721 SER A C 1
ATOM 6059 O O . SER A 1 721 ? -14.783 -7.867 -29.473 1.00 89.00 721 SER A O 1
ATOM 6061 N N . LEU A 1 722 ? -13.238 -9.279 -28.658 1.00 87.12 722 LEU A N 1
ATOM 6062 C CA . LEU A 1 722 ? -14.168 -10.089 -27.864 1.00 87.12 722 LEU A CA 1
ATOM 6063 C C . LEU A 1 722 ? -14.609 -9.382 -26.581 1.00 87.12 722 LEU A C 1
ATOM 6065 O O . LEU A 1 722 ? -15.788 -9.409 -26.238 1.00 87.12 722 LEU A O 1
ATOM 6069 N N . TYR A 1 723 ? -13.665 -8.771 -25.865 1.00 83.62 723 TYR A N 1
ATOM 6070 C CA . TYR A 1 723 ? -13.926 -8.214 -24.537 1.00 83.62 723 TYR A CA 1
ATOM 6071 C C . TYR A 1 723 ? -14.104 -6.689 -24.543 1.00 83.62 723 TYR A C 1
ATOM 6073 O O . TYR A 1 723 ? -14.776 -6.150 -23.665 1.00 83.62 723 TYR A O 1
ATOM 6081 N N . GLY A 1 724 ? -13.541 -5.978 -25.521 1.00 85.19 724 GLY A N 1
ATOM 6082 C CA . GLY A 1 724 ? -13.645 -4.526 -25.656 1.00 85.19 724 GLY A CA 1
ATOM 6083 C C . GLY A 1 724 ? -13.282 -3.787 -24.367 1.00 85.19 724 GLY A C 1
ATOM 6084 O O . GLY A 1 724 ? -12.283 -4.085 -23.713 1.00 85.19 724 GLY A O 1
ATOM 6085 N N . GLN A 1 725 ? -14.135 -2.844 -23.959 1.00 79.56 725 GLN A N 1
ATOM 6086 C CA . GLN A 1 725 ? -13.952 -2.088 -22.716 1.00 79.56 725 GLN A CA 1
ATOM 6087 C C . GLN A 1 725 ? -14.144 -2.919 -21.433 1.00 79.56 725 GLN A C 1
ATOM 6089 O O . GLN A 1 725 ? -13.812 -2.435 -20.354 1.00 79.56 725 GLN A O 1
ATOM 6094 N N . ASN A 1 726 ? -14.612 -4.169 -21.522 1.00 80.81 726 ASN A N 1
ATOM 6095 C CA . ASN A 1 726 ? -14.746 -5.048 -20.355 1.00 80.81 726 ASN A CA 1
ATOM 6096 C C . ASN A 1 726 ? -13.403 -5.640 -19.896 1.00 80.81 726 ASN A C 1
ATOM 6098 O O . ASN A 1 726 ? -13.341 -6.250 -18.831 1.00 80.81 726 ASN A O 1
ATOM 6102 N N . ILE A 1 727 ? -12.318 -5.467 -20.663 1.00 84.88 727 ILE A N 1
ATOM 6103 C CA . ILE A 1 727 ? -10.977 -5.848 -20.205 1.00 84.88 727 ILE A CA 1
ATOM 6104 C C . ILE A 1 727 ? -10.599 -4.949 -19.025 1.00 84.88 727 ILE A C 1
ATOM 6106 O O . ILE A 1 727 ? -10.492 -3.732 -19.192 1.00 84.88 727 ILE A O 1
ATOM 6110 N N . GLU A 1 728 ? -10.351 -5.531 -17.849 1.00 82.81 728 GLU A N 1
ATOM 6111 C CA . GLU A 1 728 ? -9.925 -4.757 -16.680 1.00 82.81 728 GLU A CA 1
ATOM 6112 C C . GLU A 1 728 ? -8.612 -4.005 -16.958 1.00 82.81 728 GLU A C 1
ATOM 6114 O O . GLU A 1 728 ? -7.679 -4.537 -17.567 1.00 82.81 728 GLU A O 1
ATOM 6119 N N . ILE A 1 729 ? -8.497 -2.783 -16.432 1.00 87.31 729 ILE A N 1
ATOM 6120 C CA . ILE A 1 729 ? -7.306 -1.924 -16.579 1.00 87.31 729 ILE A CA 1
ATOM 6121 C C . ILE A 1 729 ? -6.035 -2.647 -16.124 1.00 87.31 729 ILE A C 1
ATOM 6123 O O . ILE A 1 729 ? -4.993 -2.516 -16.762 1.00 87.31 729 ILE A O 1
ATOM 6127 N N . LYS A 1 730 ? -6.127 -3.473 -15.072 1.00 86.56 730 LYS A N 1
ATOM 6128 C CA . LYS A 1 730 ? -5.020 -4.316 -14.604 1.00 86.56 730 LYS A CA 1
ATOM 6129 C C . LYS A 1 730 ? -4.418 -5.142 -15.741 1.00 86.56 730 LYS A C 1
ATOM 6131 O O . LYS A 1 730 ? -3.199 -5.187 -15.870 1.00 86.56 730 LYS A O 1
ATOM 6136 N N . PHE A 1 731 ? -5.254 -5.793 -16.550 1.00 90.25 731 PHE A N 1
ATOM 6137 C CA . PHE A 1 731 ? -4.789 -6.634 -17.649 1.00 90.25 731 PHE A CA 1
ATOM 6138 C C . PHE A 1 731 ? -4.262 -5.800 -18.808 1.00 90.25 731 PHE A C 1
ATOM 6140 O O . PHE A 1 731 ? -3.227 -6.151 -19.358 1.00 90.25 731 PHE A O 1
ATOM 6147 N N . ARG A 1 732 ? -4.873 -4.648 -19.109 1.00 93.75 732 ARG A N 1
ATOM 6148 C CA . ARG A 1 732 ? -4.339 -3.709 -20.112 1.00 93.75 732 ARG A CA 1
ATOM 6149 C C . ARG A 1 732 ? -2.917 -3.256 -19.752 1.00 93.75 732 ARG A C 1
ATOM 6151 O O . ARG A 1 732 ? -2.005 -3.367 -20.567 1.00 93.75 732 ARG A O 1
ATOM 6158 N N . LEU A 1 733 ? -2.709 -2.827 -18.504 1.00 94.62 733 LEU A N 1
ATOM 6159 C CA . LEU A 1 733 ? -1.394 -2.429 -17.988 1.00 94.62 733 LEU A CA 1
ATOM 6160 C C . LEU A 1 733 ? -0.410 -3.606 -17.954 1.00 94.62 733 LEU A C 1
ATOM 6162 O O . LEU A 1 733 ? 0.748 -3.446 -18.336 1.00 94.62 733 LEU A O 1
ATOM 6166 N N . LYS A 1 734 ? -0.875 -4.796 -17.555 1.00 93.69 734 LYS A N 1
ATOM 6167 C CA . LYS A 1 734 ? -0.065 -6.018 -17.559 1.00 93.69 734 LYS A CA 1
ATOM 6168 C C . LYS A 1 734 ? 0.381 -6.400 -18.966 1.00 93.69 734 LYS A C 1
ATOM 6170 O O . LYS A 1 734 ? 1.552 -6.702 -19.143 1.00 93.69 734 LYS A O 1
ATOM 6175 N N . PHE A 1 735 ? -0.513 -6.376 -19.955 1.00 96.31 735 PHE A N 1
ATOM 6176 C CA . PHE A 1 735 ? -0.187 -6.709 -21.342 1.00 96.31 735 PHE A CA 1
ATOM 6177 C C . PHE A 1 735 ? 0.854 -5.746 -21.902 1.00 96.31 735 PHE A C 1
ATOM 6179 O O . PHE A 1 735 ? 1.845 -6.199 -22.464 1.00 96.31 735 PHE A O 1
ATOM 6186 N N . ALA A 1 736 ? 0.683 -4.440 -21.682 1.00 97.19 736 ALA A N 1
ATOM 6187 C CA . ALA A 1 736 ? 1.692 -3.448 -22.034 1.00 97.19 736 ALA A CA 1
ATOM 6188 C C . ALA A 1 736 ? 3.046 -3.768 -21.374 1.00 97.19 736 ALA A C 1
ATOM 6190 O O . ALA A 1 736 ? 4.064 -3.887 -22.046 1.00 97.19 736 ALA A O 1
ATOM 6191 N N . TYR A 1 737 ? 3.074 -3.994 -20.064 1.00 94.94 737 TYR A N 1
ATOM 6192 C CA . TYR A 1 737 ? 4.313 -4.335 -19.366 1.00 94.94 737 TYR A CA 1
ATOM 6193 C C . TYR A 1 737 ? 4.958 -5.648 -19.867 1.00 94.94 737 TYR A C 1
ATOM 6195 O O . TYR A 1 737 ? 6.167 -5.708 -20.089 1.00 94.94 737 TYR A O 1
ATOM 6203 N N . ASP A 1 738 ? 4.157 -6.688 -20.102 1.00 93.19 738 ASP A N 1
ATOM 6204 C CA . ASP A 1 738 ? 4.595 -7.985 -20.621 1.00 93.19 738 ASP A CA 1
ATOM 6205 C C . ASP A 1 738 ? 5.224 -7.867 -22.019 1.00 93.19 738 ASP A C 1
ATOM 6207 O O . ASP A 1 738 ? 6.303 -8.412 -22.262 1.00 93.19 738 ASP A O 1
ATOM 6211 N N . ILE A 1 739 ? 4.601 -7.096 -22.913 1.00 95.31 739 ILE A N 1
ATOM 6212 C CA . ILE A 1 739 ? 5.121 -6.836 -24.261 1.00 95.31 739 ILE A CA 1
ATOM 6213 C C . ILE A 1 739 ? 6.432 -6.039 -24.191 1.00 95.31 739 ILE A C 1
ATOM 6215 O O . ILE A 1 739 ? 7.392 -6.385 -24.881 1.00 95.31 739 ILE A O 1
ATOM 6219 N N . ALA A 1 740 ? 6.514 -5.021 -23.323 1.00 94.19 740 ALA A N 1
ATOM 6220 C CA . ALA A 1 740 ? 7.737 -4.239 -23.128 1.00 94.19 740 ALA A CA 1
ATOM 6221 C C . ALA A 1 740 ? 8.926 -5.111 -22.703 1.00 94.19 740 ALA A C 1
ATOM 6223 O O . ALA A 1 740 ? 10.030 -4.904 -23.203 1.00 94.19 740 ALA A O 1
ATOM 6224 N N . LYS A 1 741 ? 8.713 -6.099 -21.820 1.00 86.38 741 LYS A N 1
ATOM 6225 C CA . LYS A 1 741 ? 9.769 -7.043 -21.410 1.00 86.38 741 LYS A CA 1
ATOM 6226 C C . LYS A 1 741 ? 10.307 -7.833 -22.599 1.00 86.38 741 LYS A C 1
ATOM 6228 O O . LYS A 1 741 ? 11.520 -7.910 -22.780 1.00 86.38 741 LYS A O 1
ATOM 6233 N N . GLY A 1 742 ? 9.411 -8.382 -23.420 1.00 85.88 742 GLY A N 1
ATOM 6234 C CA . GLY A 1 742 ? 9.795 -9.143 -24.607 1.00 85.88 742 GLY A CA 1
ATOM 6235 C C . GLY A 1 742 ? 10.556 -8.296 -25.634 1.00 85.88 742 GLY A C 1
ATOM 6236 O O . GLY A 1 742 ? 11.596 -8.722 -26.129 1.00 85.88 742 GLY A O 1
ATOM 6237 N N . LEU A 1 743 ? 10.093 -7.071 -25.909 1.00 87.38 743 LEU A N 1
ATOM 6238 C CA . LEU A 1 743 ? 10.749 -6.166 -26.863 1.00 87.38 743 LEU A CA 1
ATOM 6239 C C . LEU A 1 743 ? 12.099 -5.653 -26.347 1.00 87.38 743 LEU A C 1
ATOM 6241 O O . LEU A 1 743 ? 13.066 -5.596 -27.103 1.00 87.38 743 LEU A O 1
ATOM 6245 N N . ASN A 1 744 ? 12.203 -5.336 -25.054 1.00 84.00 744 ASN A N 1
ATOM 6246 C CA . ASN A 1 744 ? 13.471 -4.940 -24.442 1.00 84.00 744 ASN A CA 1
ATOM 6247 C C . ASN A 1 744 ? 14.503 -6.077 -24.499 1.00 84.00 744 ASN A C 1
ATOM 6249 O O . ASN A 1 744 ? 15.670 -5.830 -24.799 1.00 84.00 744 ASN A O 1
ATOM 6253 N N . PHE A 1 745 ? 14.063 -7.320 -24.272 1.00 75.56 745 PHE A N 1
ATOM 6254 C CA . PHE A 1 745 ? 14.911 -8.501 -24.405 1.00 75.56 745 PHE A CA 1
ATOM 6255 C C . PHE A 1 745 ? 15.445 -8.657 -25.836 1.00 75.56 745 PHE A C 1
ATOM 6257 O O . PHE A 1 745 ? 16.655 -8.777 -26.019 1.00 75.56 745 PHE A O 1
ATOM 6264 N N . LEU A 1 746 ? 14.574 -8.585 -26.849 1.00 76.44 746 LEU A N 1
ATOM 6265 C CA . LEU A 1 746 ? 14.977 -8.668 -28.261 1.00 76.44 746 LEU A CA 1
ATOM 6266 C C . LEU A 1 746 ? 15.970 -7.562 -28.632 1.00 76.44 746 LEU A C 1
ATOM 6268 O O . LEU A 1 746 ? 17.015 -7.834 -29.221 1.00 76.44 746 LEU A O 1
ATOM 6272 N N . ASN A 1 747 ? 15.707 -6.336 -28.179 1.00 78.06 747 ASN A N 1
ATOM 6273 C CA . ASN A 1 747 ? 16.610 -5.215 -28.389 1.00 78.06 747 ASN A CA 1
ATOM 6274 C C . ASN A 1 747 ? 17.986 -5.430 -27.725 1.00 78.06 747 ASN A C 1
ATOM 6276 O O . ASN A 1 747 ? 19.003 -5.081 -28.318 1.00 78.06 747 ASN A O 1
ATOM 6280 N N . SER A 1 748 ? 18.055 -6.036 -26.530 1.00 65.06 748 SER A N 1
ATOM 6281 C CA . SER A 1 748 ? 19.342 -6.333 -25.870 1.00 65.06 748 SER A CA 1
ATOM 6282 C C . SER A 1 748 ? 20.183 -7.397 -26.581 1.00 65.06 748 SER A C 1
ATOM 6284 O O . SER A 1 748 ? 21.393 -7.441 -26.386 1.00 65.06 748 SER A O 1
ATOM 6286 N N . VAL A 1 749 ? 19.561 -8.225 -27.428 1.00 62.84 749 VAL A N 1
ATOM 6287 C CA . VAL A 1 749 ? 20.249 -9.196 -28.298 1.00 62.84 749 VAL A CA 1
ATOM 6288 C C . VAL A 1 749 ? 20.340 -8.714 -29.753 1.00 62.84 749 VAL A C 1
ATOM 6290 O O . VAL A 1 749 ? 20.625 -9.514 -30.638 1.00 62.84 749 VAL A O 1
ATOM 6293 N N . LYS A 1 750 ? 20.097 -7.417 -30.010 1.00 67.25 750 LYS A N 1
ATOM 6294 C CA . LYS A 1 750 ? 20.115 -6.777 -31.341 1.00 67.25 750 LYS A CA 1
ATOM 6295 C C . LYS A 1 750 ? 19.183 -7.426 -32.379 1.00 67.25 750 LYS A C 1
ATOM 6297 O O . LYS A 1 750 ? 19.441 -7.358 -33.579 1.00 67.25 750 LYS A O 1
ATOM 6302 N N . ILE A 1 751 ? 18.086 -8.036 -31.938 1.00 73.12 751 ILE A N 1
ATOM 6303 C CA . ILE A 1 751 ? 17.067 -8.599 -32.828 1.00 73.12 751 ILE A CA 1
ATOM 6304 C C . ILE A 1 751 ? 15.908 -7.608 -32.933 1.00 73.12 751 ILE A C 1
ATOM 6306 O O . ILE A 1 751 ? 15.298 -7.258 -31.926 1.00 73.12 751 ILE A O 1
ATOM 6310 N N . LEU A 1 752 ? 15.581 -7.195 -34.158 1.00 74.50 752 LEU A N 1
ATOM 6311 C CA . LEU A 1 752 ? 14.367 -6.433 -34.454 1.00 74.50 752 LEU A CA 1
ATOM 6312 C C . LEU A 1 752 ? 13.217 -7.406 -34.748 1.00 74.50 752 LEU A C 1
ATOM 6314 O O . LEU A 1 752 ? 13.375 -8.370 -35.495 1.00 74.50 752 LEU A O 1
ATOM 6318 N N . HIS A 1 753 ? 12.046 -7.145 -34.180 1.00 80.69 753 HIS A N 1
ATOM 6319 C CA . HIS A 1 753 ? 10.801 -7.854 -34.461 1.00 80.69 753 HIS A CA 1
ATOM 6320 C C . HIS A 1 753 ? 10.235 -7.524 -35.852 1.00 80.69 753 HIS A C 1
ATOM 6322 O O . HIS A 1 753 ? 9.657 -8.403 -36.498 1.00 80.69 753 HIS A O 1
ATOM 6328 N N . GLN A 1 754 ? 10.337 -6.262 -36.287 1.00 76.38 754 GLN A N 1
ATOM 6329 C CA . GLN A 1 754 ? 9.909 -5.742 -37.604 1.00 76.38 754 GLN A CA 1
ATOM 6330 C C . GLN A 1 754 ? 8.398 -5.767 -37.922 1.00 76.38 754 GLN A C 1
ATOM 6332 O O . GLN A 1 754 ? 7.976 -5.233 -38.945 1.00 76.38 754 GLN A O 1
ATOM 6337 N N . ASN A 1 755 ? 7.553 -6.351 -37.066 1.00 77.50 755 ASN A N 1
ATOM 6338 C CA . ASN A 1 755 ? 6.111 -6.484 -37.314 1.00 77.50 755 ASN A CA 1
ATOM 6339 C C . ASN A 1 755 ? 5.291 -6.414 -36.014 1.00 77.50 755 ASN A C 1
ATOM 6341 O O . ASN A 1 755 ? 4.505 -7.309 -35.690 1.00 77.50 755 ASN A O 1
ATOM 6345 N N . ILE A 1 756 ? 5.519 -5.365 -35.227 1.00 89.50 756 ILE A N 1
ATOM 6346 C CA . ILE A 1 756 ? 4.828 -5.150 -33.952 1.00 89.50 756 ILE A CA 1
ATOM 6347 C C . ILE A 1 756 ? 3.383 -4.719 -34.230 1.00 89.50 756 ILE A C 1
ATOM 6349 O O . ILE A 1 756 ? 3.131 -3.615 -34.707 1.00 89.50 756 ILE A O 1
ATOM 6353 N N . SER A 1 757 ? 2.432 -5.594 -33.912 1.00 90.44 757 SER A N 1
ATOM 6354 C CA . SER A 1 757 ? 0.992 -5.338 -33.999 1.00 90.44 757 SER A CA 1
ATOM 6355 C C . SER A 1 757 ? 0.236 -6.262 -33.046 1.00 90.44 757 SER A C 1
ATOM 6357 O O . SER A 1 757 ? 0.771 -7.282 -32.607 1.00 90.44 757 SER A O 1
ATOM 6359 N N . SER A 1 758 ? -1.023 -5.949 -32.741 1.00 91.94 758 SER A N 1
ATOM 6360 C CA . SER A 1 758 ? -1.844 -6.788 -31.859 1.00 91.94 758 SER A CA 1
ATOM 6361 C C . SER A 1 758 ? -2.182 -8.166 -32.442 1.00 91.94 758 SER A C 1
ATOM 6363 O O . SER A 1 758 ? -2.522 -9.073 -31.686 1.00 91.94 758 SER A O 1
ATOM 6365 N N . GLU A 1 759 ? -2.042 -8.376 -33.755 1.00 88.69 759 GLU A N 1
ATOM 6366 C CA . GLU A 1 759 ? -2.171 -9.705 -34.380 1.00 88.69 759 GLU A CA 1
ATOM 6367 C C . GLU A 1 759 ? -0.953 -10.607 -34.095 1.00 88.69 759 GLU A C 1
ATOM 6369 O O . GLU A 1 759 ? -1.052 -11.833 -34.171 1.00 88.69 759 GLU A O 1
ATOM 6374 N N . ASN A 1 760 ? 0.187 -10.008 -33.735 1.00 88.81 760 ASN A N 1
ATOM 6375 C CA . ASN A 1 760 ? 1.447 -10.693 -33.432 1.00 88.81 760 ASN A CA 1
ATOM 6376 C C . ASN A 1 760 ? 1.764 -10.746 -31.929 1.00 88.81 760 ASN A C 1
ATOM 6378 O O . ASN A 1 760 ? 2.852 -11.162 -31.532 1.00 88.81 760 ASN A O 1
ATOM 6382 N N . ILE A 1 761 ? 0.797 -10.379 -31.087 1.00 93.62 761 ILE A N 1
ATOM 6383 C CA . ILE A 1 761 ? 0.819 -10.649 -29.650 1.00 93.62 761 ILE A CA 1
ATOM 6384 C C . ILE A 1 761 ? -0.197 -11.744 -29.369 1.00 93.62 761 ILE A C 1
ATOM 6386 O O . ILE A 1 761 ? -1.346 -11.622 -29.782 1.00 93.62 761 ILE A O 1
ATOM 6390 N N . VAL A 1 762 ? 0.189 -12.785 -28.636 1.00 91.81 762 VAL A N 1
ATOM 6391 C CA . VAL A 1 762 ? -0.751 -13.810 -28.166 1.00 91.81 762 VAL A CA 1
ATOM 6392 C C . VAL A 1 762 ? -0.904 -13.785 -26.654 1.00 91.81 762 VAL A C 1
ATOM 6394 O O . VAL A 1 762 ? 0.035 -13.451 -25.932 1.00 91.81 762 VAL A O 1
ATOM 6397 N N . ILE A 1 763 ? -2.095 -14.152 -26.185 1.00 92.38 763 ILE A N 1
ATOM 6398 C CA . ILE A 1 763 ? -2.462 -14.171 -24.770 1.00 92.38 763 ILE A CA 1
ATOM 6399 C C . ILE A 1 763 ? -2.647 -15.623 -24.314 1.00 92.38 763 ILE A C 1
ATOM 6401 O O . ILE A 1 763 ? -3.394 -16.396 -24.925 1.00 92.38 763 ILE A O 1
ATOM 6405 N N . THR A 1 764 ? -1.952 -16.014 -23.247 1.00 86.44 764 THR A N 1
ATOM 6406 C CA . THR A 1 764 ? -2.097 -17.345 -22.627 1.00 86.44 764 THR A CA 1
ATOM 6407 C C . THR A 1 764 ? -3.284 -17.395 -21.655 1.00 86.44 764 THR A C 1
ATOM 6409 O O . THR A 1 764 ? -3.857 -16.362 -21.311 1.00 86.44 764 THR A O 1
ATOM 6412 N N . ASN A 1 765 ? -3.645 -18.585 -21.167 1.00 78.81 765 ASN A N 1
ATOM 6413 C CA . ASN A 1 765 ? -4.658 -18.805 -20.117 1.00 78.81 765 ASN A CA 1
ATOM 6414 C C . ASN A 1 765 ? -4.387 -18.088 -18.778 1.00 78.81 765 ASN A C 1
ATOM 6416 O O . ASN A 1 765 ? -5.292 -17.978 -17.955 1.00 78.81 765 ASN A O 1
ATOM 6420 N N . HIS A 1 766 ? -3.153 -17.641 -18.543 1.00 74.00 766 HIS A N 1
ATOM 6421 C CA . HIS A 1 766 ? -2.738 -16.895 -17.353 1.00 74.00 766 HIS A CA 1
ATOM 6422 C C . HIS A 1 766 ? -2.625 -15.386 -17.622 1.00 74.00 766 HIS A C 1
ATOM 6424 O O . HIS A 1 766 ? -1.910 -14.674 -16.911 1.00 74.00 766 HIS A O 1
ATOM 6430 N N . ASP A 1 767 ? -3.281 -14.906 -18.682 1.00 81.25 767 ASP A N 1
ATOM 6431 C CA . ASP A 1 767 ? -3.287 -13.507 -19.111 1.00 81.25 767 ASP A CA 1
ATOM 6432 C C . ASP A 1 767 ? -1.870 -12.948 -19.300 1.00 81.25 767 ASP A C 1
ATOM 6434 O O . ASP A 1 767 ? -1.581 -11.800 -18.957 1.00 81.25 767 ASP A O 1
ATOM 6438 N N . VAL A 1 768 ? -0.941 -13.776 -19.787 1.00 85.94 768 VAL A N 1
ATOM 6439 C CA . VAL A 1 768 ? 0.423 -13.356 -20.129 1.00 85.94 768 VAL A CA 1
ATOM 6440 C C . VAL A 1 768 ? 0.466 -13.013 -21.607 1.00 85.94 768 VAL A C 1
ATOM 6442 O O . VAL A 1 768 ? 0.098 -13.841 -22.441 1.00 85.94 768 VAL A O 1
ATOM 6445 N N . ALA A 1 769 ? 0.934 -11.805 -21.920 1.00 93.56 769 ALA A N 1
ATOM 6446 C CA . ALA A 1 769 ? 1.175 -11.404 -23.298 1.00 93.56 769 ALA A CA 1
ATOM 6447 C C . ALA A 1 769 ? 2.552 -11.890 -23.764 1.00 93.56 769 ALA A C 1
ATOM 6449 O O . ALA A 1 769 ? 3.563 -11.695 -23.075 1.00 93.56 769 ALA A O 1
ATOM 6450 N N . LYS A 1 770 ? 2.581 -12.524 -24.939 1.00 91.38 770 LYS A N 1
ATOM 6451 C CA . LYS A 1 770 ? 3.799 -13.044 -25.561 1.00 91.38 770 LYS A CA 1
ATOM 6452 C C . LYS A 1 770 ? 3.920 -12.611 -27.016 1.00 91.38 770 LYS A C 1
ATOM 6454 O O . LYS A 1 770 ? 2.939 -12.634 -27.760 1.00 91.38 770 LYS A O 1
ATOM 6459 N N . LEU A 1 771 ? 5.134 -12.248 -27.417 1.00 89.44 771 LEU A N 1
ATOM 6460 C CA . LEU A 1 771 ? 5.467 -11.880 -28.793 1.00 89.44 771 LEU A CA 1
ATOM 6461 C C . LEU A 1 771 ? 5.590 -13.122 -29.686 1.00 89.44 771 LEU A C 1
ATOM 6463 O O . LEU A 1 771 ? 6.160 -14.131 -29.268 1.00 89.44 771 LEU A O 1
ATOM 6467 N N . THR A 1 772 ? 5.090 -13.043 -30.920 1.00 85.12 772 THR A N 1
ATOM 6468 C CA . THR A 1 772 ? 5.180 -14.111 -31.927 1.00 85.12 772 THR A CA 1
ATOM 6469 C C . THR A 1 772 ? 5.380 -13.542 -33.337 1.00 85.12 772 THR A C 1
ATOM 6471 O O . THR A 1 772 ? 5.225 -12.348 -33.563 1.00 85.12 772 THR A O 1
ATOM 6474 N N . ASN A 1 773 ? 5.676 -14.404 -34.316 1.00 73.62 773 ASN A N 1
ATOM 6475 C CA . ASN A 1 773 ? 5.798 -14.055 -35.740 1.00 73.62 773 ASN A CA 1
ATOM 6476 C C . ASN A 1 773 ? 6.866 -12.980 -36.066 1.00 73.62 773 ASN A C 1
ATOM 6478 O O . ASN A 1 773 ? 6.625 -12.110 -36.903 1.00 73.62 773 ASN A O 1
ATOM 6482 N N . PHE A 1 774 ? 8.050 -13.051 -35.451 1.00 67.75 774 PHE A N 1
ATOM 6483 C CA . PHE A 1 774 ? 9.200 -12.200 -35.800 1.00 67.75 774 PHE A CA 1
ATOM 6484 C C . PHE A 1 774 ? 9.638 -12.439 -37.255 1.00 67.75 774 PHE A C 1
ATOM 6486 O O . PHE A 1 774 ? 9.792 -13.589 -37.670 1.00 67.75 774 PHE A O 1
ATOM 6493 N N . GLN A 1 775 ? 9.848 -11.376 -38.033 1.00 55.69 775 GLN A N 1
ATOM 6494 C CA . GLN A 1 775 ? 10.372 -11.460 -39.400 1.00 55.69 775 GLN A CA 1
ATOM 6495 C C . GLN A 1 775 ? 11.830 -10.990 -39.426 1.00 55.69 775 GLN A C 1
ATOM 6497 O O . GLN A 1 775 ? 12.152 -9.966 -38.837 1.00 55.69 775 GLN A O 1
ATOM 6502 N N . LEU A 1 776 ? 12.702 -11.727 -40.125 1.00 43.66 776 LEU A N 1
ATOM 6503 C CA . LEU A 1 776 ? 14.024 -11.237 -40.513 1.00 43.66 776 LEU A CA 1
ATOM 6504 C C . LEU A 1 776 ? 13.980 -10.794 -41.978 1.00 43.66 776 LEU A C 1
ATOM 6506 O O . LEU A 1 776 ? 13.575 -11.563 -42.850 1.00 43.66 776 LEU A O 1
ATOM 6510 N N . ALA A 1 777 ? 14.379 -9.541 -42.177 1.00 44.88 777 ALA A N 1
ATOM 6511 C CA . ALA A 1 777 ? 14.651 -8.821 -43.416 1.00 44.88 777 ALA A CA 1
ATOM 6512 C C . ALA A 1 777 ? 14.784 -9.676 -44.690 1.00 44.88 777 ALA A C 1
ATOM 6514 O O . ALA A 1 777 ? 15.684 -10.506 -44.796 1.00 44.88 777 ALA A O 1
ATOM 6515 N N . ASN A 1 778 ? 13.909 -9.406 -45.669 1.00 38.94 778 ASN A N 1
ATOM 6516 C CA . ASN A 1 778 ? 14.304 -9.185 -47.072 1.00 38.94 778 ASN A CA 1
ATOM 6517 C C . ASN A 1 778 ? 13.128 -8.816 -47.993 1.00 38.94 778 ASN A C 1
ATOM 6519 O O . ASN A 1 778 ? 13.057 -9.293 -49.114 1.00 38.94 778 ASN A O 1
ATOM 6523 N N . ASN A 1 779 ? 12.199 -7.959 -47.561 1.00 38.47 779 ASN A N 1
ATOM 6524 C CA . ASN A 1 779 ? 11.376 -7.204 -48.511 1.00 38.47 779 ASN A CA 1
ATOM 6525 C C . ASN A 1 779 ? 10.875 -5.921 -47.845 1.00 38.47 779 ASN A C 1
ATOM 6527 O O . ASN A 1 779 ? 9.928 -5.949 -47.064 1.00 38.47 779 ASN A O 1
ATOM 6531 N N . LEU A 1 780 ? 11.511 -4.799 -48.192 1.00 42.88 780 LEU A N 1
ATOM 6532 C CA . LEU A 1 780 ? 11.139 -3.408 -47.881 1.00 42.88 780 LEU A CA 1
ATOM 6533 C C . LEU A 1 780 ? 9.808 -2.986 -48.545 1.00 42.88 780 LEU A C 1
ATOM 6535 O O . LEU A 1 780 ? 9.629 -1.843 -48.950 1.00 42.88 780 LEU A O 1
ATOM 6539 N N . VAL A 1 781 ? 8.854 -3.906 -48.691 1.00 48.00 781 VAL A N 1
ATOM 6540 C CA . VAL A 1 781 ? 7.511 -3.584 -49.166 1.00 48.00 781 VAL A CA 1
ATOM 6541 C C . VAL A 1 781 ? 6.637 -3.452 -47.932 1.00 48.00 781 VAL A C 1
ATOM 6543 O O . VAL A 1 781 ? 6.251 -4.453 -47.331 1.00 48.00 781 VAL A O 1
ATOM 6546 N N . ILE A 1 782 ? 6.340 -2.210 -47.545 1.00 51.84 782 ILE A N 1
ATOM 6547 C CA . ILE A 1 782 ? 5.334 -1.916 -46.522 1.00 51.84 782 ILE A CA 1
ATOM 6548 C C . ILE A 1 782 ? 4.024 -2.532 -47.001 1.00 51.84 782 ILE A C 1
ATOM 6550 O O . ILE A 1 782 ? 3.387 -2.036 -47.934 1.00 51.84 782 ILE A O 1
ATOM 6554 N N . ASP A 1 783 ? 3.647 -3.654 -46.392 1.00 53.41 783 ASP A N 1
ATOM 6555 C CA . ASP A 1 783 ? 2.372 -4.293 -46.666 1.00 53.41 783 ASP A CA 1
ATOM 6556 C C . ASP A 1 783 ? 1.272 -3.281 -46.328 1.00 53.41 783 ASP A C 1
ATOM 6558 O O . ASP A 1 783 ? 1.157 -2.800 -45.194 1.00 53.41 783 ASP A O 1
ATOM 6562 N N . LYS A 1 784 ? 0.453 -2.949 -47.333 1.00 52.88 784 LYS A N 1
ATOM 6563 C CA . LYS A 1 784 ? -0.656 -1.998 -47.208 1.00 52.88 784 LYS A CA 1
ATOM 6564 C C . LYS A 1 784 ? -1.599 -2.377 -46.059 1.00 52.88 784 LYS A C 1
ATOM 6566 O O . LYS A 1 784 ? -2.326 -1.514 -45.584 1.00 52.88 784 LYS A O 1
ATOM 6571 N N . LYS A 1 785 ? -1.584 -3.629 -45.586 1.00 56.06 785 LYS A N 1
ATOM 6572 C CA . LYS A 1 785 ? -2.390 -4.105 -44.458 1.00 56.06 785 LYS A CA 1
ATOM 6573 C C . LYS A 1 785 ? -1.979 -3.539 -43.082 1.00 56.06 785 LYS A C 1
ATOM 6575 O O . LYS A 1 785 ? -2.838 -3.467 -42.211 1.00 56.06 785 LYS A O 1
ATOM 6580 N N . TYR A 1 786 ? -0.731 -3.100 -42.870 1.00 67.50 786 TYR A N 1
ATOM 6581 C CA . TYR A 1 786 ? -0.220 -2.726 -41.527 1.00 67.50 786 TYR A CA 1
ATOM 6582 C C . TYR A 1 786 ? 0.216 -1.262 -41.376 1.00 67.50 786 TYR A C 1
ATOM 6584 O O . TYR A 1 786 ? 0.847 -0.897 -40.385 1.00 67.50 786 TYR A O 1
ATOM 6592 N N . VAL A 1 787 ? -0.191 -0.407 -42.315 1.00 81.88 787 VAL A N 1
ATOM 6593 C CA . VAL A 1 787 ? 0.113 1.037 -42.361 1.00 81.88 787 VAL A CA 1
ATOM 6594 C C . VAL A 1 787 ? -0.169 1.764 -41.035 1.00 81.88 787 VAL A C 1
ATOM 6596 O O . VAL A 1 787 ? 0.498 2.741 -40.710 1.00 81.88 787 VAL A O 1
ATOM 6599 N N . GLN A 1 788 ? -1.127 1.271 -40.244 1.00 88.12 788 GLN A N 1
ATOM 6600 C CA . GLN A 1 788 ? -1.507 1.816 -38.935 1.00 88.12 788 GLN A CA 1
ATOM 6601 C C . GLN A 1 788 ? -0.357 1.848 -37.914 1.00 88.12 788 GLN A C 1
ATOM 6603 O O . GLN A 1 788 ? -0.318 2.749 -37.079 1.00 88.12 788 GLN A O 1
ATOM 6608 N N . TYR A 1 789 ? 0.569 0.886 -37.971 1.00 91.06 789 TYR A N 1
ATOM 6609 C CA . TYR A 1 789 ? 1.695 0.775 -37.034 1.00 91.06 789 TYR A CA 1
ATOM 6610 C C . TYR A 1 789 ? 3.007 1.316 -37.613 1.00 91.06 789 TYR A C 1
ATOM 6612 O O . TYR A 1 789 ? 4.010 1.377 -36.899 1.00 91.06 789 TYR A O 1
ATOM 6620 N N . SER A 1 790 ? 3.026 1.688 -38.894 1.00 89.12 790 SER A N 1
ATOM 6621 C CA . SER A 1 790 ? 4.224 2.167 -39.582 1.00 89.12 790 SER A CA 1
ATOM 6622 C C . SER A 1 790 ? 4.602 3.572 -39.119 1.00 89.12 790 SER A C 1
ATOM 6624 O O . SER A 1 790 ? 3.755 4.462 -39.022 1.00 89.12 790 SER A O 1
ATOM 6626 N N . SER A 1 791 ? 5.889 3.778 -38.841 1.00 90.75 791 SER A N 1
ATOM 6627 C CA . SER A 1 791 ? 6.403 5.084 -38.441 1.00 90.75 791 SER A CA 1
ATOM 6628 C C . SER A 1 791 ? 6.397 6.085 -39.605 1.00 90.75 791 SER A C 1
ATOM 6630 O O . SER A 1 791 ? 6.462 5.679 -40.768 1.00 90.75 791 SER A O 1
ATOM 6632 N N . PRO A 1 792 ? 6.314 7.403 -39.331 1.00 90.94 792 PRO A N 1
ATOM 6633 C CA . PRO A 1 792 ? 6.230 8.420 -40.378 1.00 90.94 792 PRO A CA 1
ATOM 6634 C C . PRO A 1 792 ? 7.381 8.357 -41.384 1.00 90.94 792 PRO A C 1
ATOM 6636 O O . PRO A 1 792 ? 7.148 8.479 -42.579 1.00 90.94 792 PRO A O 1
ATOM 6639 N N . GLU A 1 793 ? 8.601 8.119 -40.905 1.00 87.50 793 GLU A N 1
ATOM 6640 C CA . GLU A 1 793 ? 9.806 8.032 -41.728 1.00 87.50 793 GLU A CA 1
ATOM 6641 C C . GLU A 1 793 ? 9.833 6.816 -42.658 1.00 87.50 793 GLU A C 1
ATOM 6643 O O . GLU A 1 793 ? 10.472 6.890 -43.699 1.00 87.50 793 GLU A O 1
ATOM 6648 N N . MET A 1 794 ? 9.115 5.738 -42.324 1.00 84.94 794 MET A N 1
ATOM 6649 C CA . MET A 1 794 ? 8.943 4.596 -43.226 1.00 84.94 794 MET A CA 1
ATOM 6650 C C . MET A 1 794 ? 7.874 4.874 -44.289 1.00 84.94 794 MET A C 1
ATOM 6652 O O . MET A 1 794 ? 7.905 4.304 -45.370 1.00 84.94 794 MET A O 1
ATOM 6656 N N . LEU A 1 795 ? 6.910 5.750 -43.996 1.00 85.06 795 LEU A N 1
ATOM 6657 C CA . LEU A 1 795 ? 5.813 6.090 -44.906 1.00 85.06 795 LEU A CA 1
ATOM 6658 C C . LEU A 1 795 ? 6.171 7.208 -45.907 1.00 85.06 795 LEU A C 1
ATOM 6660 O O . LEU A 1 795 ? 5.408 7.453 -46.845 1.00 85.06 795 LEU A O 1
ATOM 6664 N N . GLU A 1 796 ? 7.300 7.897 -45.723 1.00 79.62 796 GLU A N 1
ATOM 6665 C CA . GLU A 1 796 ? 7.802 8.922 -46.644 1.00 79.62 796 GLU A CA 1
ATOM 6666 C C . GLU A 1 796 ? 8.425 8.283 -47.899 1.00 79.62 796 GLU A C 1
ATOM 6668 O O . GLU A 1 796 ? 9.444 7.608 -47.838 1.00 79.62 796 GLU A O 1
ATOM 6673 N N . VAL A 1 797 ? 7.839 8.550 -49.070 1.00 62.09 797 VAL A N 1
ATOM 6674 C CA . VAL A 1 797 ? 8.183 7.892 -50.351 1.00 62.09 797 VAL A CA 1
ATOM 6675 C C . VAL A 1 797 ? 9.576 8.271 -50.901 1.00 62.09 797 VAL A C 1
ATOM 6677 O O . VAL A 1 797 ? 10.083 7.596 -51.787 1.00 62.09 797 VAL A O 1
ATOM 6680 N N . ASN A 1 798 ? 10.227 9.313 -50.367 1.00 54.16 798 ASN A N 1
ATOM 6681 C CA . ASN A 1 798 ? 11.436 9.913 -50.960 1.00 54.16 798 ASN A CA 1
ATOM 6682 C C . ASN A 1 798 ? 12.719 9.762 -50.117 1.00 54.16 798 ASN A C 1
ATOM 6684 O O . ASN A 1 798 ? 13.698 10.461 -50.379 1.00 54.16 798 ASN A O 1
ATOM 6688 N N . LYS A 1 799 ? 12.736 8.899 -49.093 1.00 55.59 799 LYS A N 1
ATOM 6689 C CA . LYS A 1 799 ? 13.946 8.610 -48.306 1.00 55.59 799 LYS A CA 1
ATOM 6690 C C . LYS A 1 799 ? 14.117 7.105 -48.150 1.00 55.59 799 LYS A C 1
ATOM 6692 O O . LYS A 1 799 ? 13.316 6.467 -47.477 1.00 55.59 799 LYS A O 1
ATOM 6697 N N . GLU A 1 800 ? 15.182 6.555 -48.724 1.00 55.41 800 GLU A N 1
ATOM 6698 C CA . GLU A 1 800 ? 15.662 5.213 -48.386 1.00 55.41 800 GLU A CA 1
ATOM 6699 C C . GLU A 1 800 ? 16.185 5.238 -46.944 1.00 55.41 800 GLU A C 1
ATOM 6701 O O . GLU A 1 800 ? 17.351 5.525 -46.685 1.00 55.41 800 GLU A O 1
ATOM 6706 N N . LYS A 1 801 ? 15.287 5.040 -45.977 1.00 64.50 801 LYS A N 1
ATOM 6707 C CA . LYS A 1 801 ? 15.646 4.860 -44.572 1.00 64.50 801 LYS A CA 1
ATOM 6708 C C . LYS A 1 801 ? 15.519 3.394 -44.200 1.00 64.50 801 LYS A C 1
ATOM 6710 O O . LYS A 1 801 ? 14.493 2.765 -44.448 1.00 64.50 801 LYS A O 1
ATOM 6715 N N . GLU A 1 802 ? 16.573 2.872 -43.588 1.00 71.00 802 GLU A N 1
ATOM 6716 C CA . GLU A 1 802 ? 16.578 1.526 -43.033 1.00 71.00 802 GLU A CA 1
ATOM 6717 C C . GLU A 1 802 ? 15.683 1.456 -41.790 1.00 71.00 802 GLU A C 1
ATOM 6719 O O . GLU A 1 802 ? 15.625 2.386 -40.983 1.00 71.00 802 GLU A O 1
ATOM 6724 N N . TYR A 1 803 ? 14.966 0.341 -41.649 1.00 78.62 803 TYR A N 1
ATOM 6725 C CA . TYR A 1 803 ? 14.127 0.078 -40.486 1.00 78.62 803 TYR A CA 1
ATOM 6726 C C . TYR A 1 803 ? 15.002 -0.161 -39.251 1.00 78.62 803 TYR A C 1
ATOM 6728 O O . TYR A 1 803 ? 15.833 -1.069 -39.245 1.00 78.62 803 TYR A O 1
ATOM 6736 N N . ASP A 1 804 ? 14.781 0.611 -38.190 1.00 81.94 804 ASP A N 1
ATOM 6737 C CA . ASP A 1 804 ? 15.601 0.602 -36.978 1.00 81.94 804 ASP A CA 1
ATOM 6738 C C . ASP A 1 804 ? 14.763 0.434 -35.693 1.00 81.94 804 ASP A C 1
ATOM 6740 O O . ASP A 1 804 ? 13.531 0.348 -35.705 1.00 81.94 804 ASP A O 1
ATOM 6744 N N . THR A 1 805 ? 15.427 0.429 -34.535 1.00 86.19 805 THR A N 1
ATOM 6745 C CA . THR A 1 805 ? 14.761 0.363 -33.223 1.00 86.19 805 THR A CA 1
ATOM 6746 C C . THR A 1 805 ? 13.778 1.521 -33.000 1.00 86.19 805 THR A C 1
ATOM 6748 O O . THR A 1 805 ? 12.780 1.367 -32.292 1.00 86.19 805 THR A O 1
ATOM 6751 N N . LYS A 1 806 ? 14.018 2.705 -33.581 1.00 90.94 806 LYS A N 1
ATOM 6752 C CA . LYS A 1 806 ? 13.118 3.857 -33.420 1.00 90.94 806 LYS A CA 1
ATOM 6753 C C . LYS A 1 806 ? 11.802 3.645 -34.160 1.00 90.94 806 LYS A C 1
ATOM 6755 O O . LYS A 1 806 ? 10.770 4.126 -33.674 1.00 90.94 806 LYS A O 1
ATOM 6760 N N . CYS A 1 807 ? 11.819 2.913 -35.271 1.00 89.88 807 CYS A N 1
ATOM 6761 C CA . CYS A 1 807 ? 10.617 2.440 -35.951 1.00 89.88 807 CYS A CA 1
ATOM 6762 C C . CYS A 1 807 ? 9.818 1.490 -35.043 1.00 89.88 807 CYS A C 1
ATOM 6764 O O . CYS A 1 807 ? 8.613 1.678 -34.871 1.00 89.88 807 CYS A O 1
ATOM 6766 N N . GLU A 1 808 ? 10.483 0.546 -34.368 1.00 90.69 808 GLU A N 1
ATOM 6767 C CA . GLU A 1 808 ? 9.826 -0.391 -33.441 1.00 90.69 808 GLU A CA 1
ATOM 6768 C C . GLU A 1 808 ? 9.171 0.303 -32.245 1.00 90.69 808 GLU A C 1
ATOM 6770 O O . GLU A 1 808 ? 8.041 -0.019 -31.872 1.00 90.69 808 GLU A O 1
ATOM 6775 N N . ILE A 1 809 ? 9.854 1.291 -31.660 1.00 95.31 809 ILE A N 1
ATOM 6776 C CA . ILE A 1 809 ? 9.319 2.094 -30.553 1.00 95.31 809 ILE A CA 1
ATOM 6777 C C . ILE A 1 809 ? 8.040 2.821 -30.980 1.00 95.31 809 ILE A C 1
ATOM 6779 O O . ILE A 1 809 ? 7.089 2.906 -30.199 1.00 95.31 809 ILE A O 1
ATOM 6783 N N . TYR A 1 810 ? 7.992 3.323 -32.216 1.00 96.12 810 TYR A N 1
ATOM 6784 C CA . TYR A 1 810 ? 6.791 3.955 -32.751 1.00 96.12 810 TYR A CA 1
ATOM 6785 C C . TYR A 1 810 ? 5.641 2.952 -32.883 1.00 96.12 810 TYR A C 1
ATOM 6787 O O . TYR A 1 810 ? 4.550 3.208 -32.366 1.00 96.12 810 TYR A O 1
ATOM 6795 N N . SER A 1 811 ? 5.885 1.804 -33.526 1.00 94.94 811 SER A N 1
ATOM 6796 C CA . SER A 1 811 ? 4.881 0.746 -33.693 1.00 94.94 811 SER A CA 1
ATOM 6797 C C . SER A 1 811 ? 4.349 0.266 -32.343 1.00 94.94 811 SER A C 1
ATOM 6799 O O . SER A 1 811 ? 3.140 0.114 -32.159 1.00 94.94 811 SER A O 1
ATOM 6801 N N . TYR A 1 812 ? 5.237 0.122 -31.357 1.00 97.44 812 TYR A N 1
ATOM 6802 C CA . TYR A 1 812 ? 4.858 -0.213 -29.993 1.00 97.44 812 TYR A CA 1
ATOM 6803 C C . TYR A 1 812 ? 4.036 0.894 -29.318 1.00 97.44 812 TYR A C 1
ATOM 6805 O O . TYR A 1 812 ? 3.065 0.601 -28.627 1.00 97.44 812 TYR A O 1
ATOM 6813 N N . GLY A 1 813 ? 4.345 2.168 -29.564 1.00 97.75 813 GLY A N 1
ATOM 6814 C CA . GLY A 1 813 ? 3.536 3.296 -29.100 1.00 97.75 813 GLY A CA 1
ATOM 6815 C C . GLY A 1 813 ? 2.091 3.260 -29.613 1.00 97.75 813 GLY A C 1
ATOM 6816 O O . GLY A 1 813 ? 1.164 3.506 -28.842 1.00 97.75 813 GLY A O 1
ATOM 6817 N N . ILE A 1 814 ? 1.880 2.897 -30.883 1.00 97.38 814 ILE A N 1
ATOM 6818 C CA . ILE A 1 814 ? 0.532 2.697 -31.444 1.00 97.38 814 ILE A CA 1
ATOM 6819 C C . ILE A 1 814 ? -0.164 1.496 -30.790 1.00 97.38 814 ILE A C 1
ATOM 6821 O O . ILE A 1 814 ? -1.333 1.592 -30.415 1.00 97.38 814 ILE A O 1
ATOM 6825 N N . LEU A 1 815 ? 0.558 0.393 -30.574 1.00 97.38 815 LEU A N 1
ATOM 6826 C CA . LEU A 1 815 ? 0.031 -0.781 -29.874 1.00 97.38 815 LEU A CA 1
ATOM 6827 C C . LEU A 1 815 ? -0.364 -0.468 -28.418 1.00 97.38 815 LEU A C 1
ATOM 6829 O O . LEU A 1 815 ? -1.397 -0.932 -27.942 1.00 97.38 815 LEU A O 1
ATOM 6833 N N . LEU A 1 816 ? 0.408 0.361 -27.711 1.00 97.94 816 LEU A N 1
ATOM 6834 C CA . LEU A 1 816 ? 0.070 0.814 -26.360 1.00 97.94 816 LEU A CA 1
ATOM 6835 C C . LEU A 1 816 ? -1.220 1.643 -26.333 1.00 97.94 816 LEU A C 1
ATOM 6837 O O . LEU A 1 816 ? -2.000 1.510 -25.386 1.00 97.94 816 LEU A O 1
ATOM 6841 N N . TRP A 1 817 ? -1.443 2.492 -27.343 1.00 97.31 817 TRP A N 1
ATOM 6842 C CA . TRP A 1 817 ? -2.697 3.235 -27.492 1.00 97.31 817 TRP A CA 1
ATOM 6843 C C . TRP A 1 817 ? -3.875 2.285 -27.723 1.00 97.31 817 TRP A C 1
ATOM 6845 O O . TRP A 1 817 ? -4.896 2.394 -27.051 1.00 97.31 817 TRP A O 1
ATOM 6855 N N . GLU A 1 818 ? -3.707 1.303 -28.605 1.00 96.38 818 GLU A N 1
ATOM 6856 C CA . GLU A 1 818 ? -4.719 0.285 -28.880 1.00 96.38 818 GLU A CA 1
ATOM 6857 C C . GLU A 1 818 ? -5.097 -0.525 -27.634 1.00 96.38 818 GLU A C 1
ATOM 6859 O O . GLU A 1 818 ? -6.280 -0.765 -27.396 1.00 96.38 818 GLU A O 1
ATOM 6864 N N . ILE A 1 819 ? -4.111 -0.928 -26.827 1.00 96.12 819 ILE A N 1
ATOM 6865 C CA . ILE A 1 819 ? -4.338 -1.644 -25.564 1.00 96.12 819 ILE A CA 1
ATOM 6866 C C . ILE A 1 819 ? -5.133 -0.773 -24.586 1.00 96.12 819 ILE A C 1
ATOM 6868 O O . ILE A 1 819 ? -6.050 -1.258 -23.924 1.00 96.12 819 ILE A O 1
ATOM 6872 N N . ALA A 1 820 ? -4.793 0.513 -24.493 1.00 95.31 820 ALA A N 1
ATOM 6873 C CA . ALA A 1 820 ? -5.463 1.450 -23.602 1.00 95.31 820 ALA A CA 1
ATOM 6874 C C . ALA A 1 820 ? -6.921 1.693 -24.016 1.00 95.31 820 ALA A C 1
ATOM 6876 O O . ALA A 1 820 ? -7.829 1.540 -23.199 1.00 95.31 820 ALA A O 1
ATOM 6877 N N . GLU A 1 821 ? -7.143 2.012 -25.291 1.00 94.00 821 GLU A N 1
ATOM 6878 C CA . GLU A 1 821 ? -8.458 2.362 -25.831 1.00 94.00 821 GLU A CA 1
ATOM 6879 C C . GLU A 1 821 ? -9.314 1.147 -26.198 1.00 94.00 821 GLU A C 1
ATOM 6881 O O . GLU A 1 821 ? -10.512 1.309 -26.426 1.00 94.00 821 GLU A O 1
ATOM 6886 N N . CYS A 1 822 ? -8.733 -0.056 -26.253 1.00 92.75 822 CYS A N 1
ATOM 6887 C CA . CYS A 1 822 ? -9.395 -1.284 -26.702 1.00 92.75 822 CYS A CA 1
ATOM 6888 C C . CYS A 1 822 ? -10.110 -1.099 -28.057 1.00 92.75 822 CYS A C 1
ATOM 6890 O O . CYS A 1 822 ? -11.228 -1.573 -28.261 1.00 92.75 822 CYS A O 1
ATOM 6892 N N . LYS A 1 823 ? -9.463 -0.372 -28.978 1.00 91.44 823 LYS A N 1
ATOM 6893 C CA . LYS A 1 823 ? -9.981 0.012 -30.302 1.00 91.44 823 LYS A CA 1
ATOM 6894 C C . LYS A 1 823 ? -8.940 -0.224 -31.389 1.00 91.44 823 LYS A C 1
ATOM 6896 O O . LYS A 1 823 ? -7.739 -0.186 -31.134 1.00 91.44 823 LYS A O 1
ATOM 6901 N N . VAL A 1 824 ? -9.410 -0.423 -32.619 1.00 91.19 824 VAL A N 1
ATOM 6902 C CA . VAL A 1 824 ? -8.541 -0.501 -33.801 1.00 91.19 824 VAL A CA 1
ATOM 6903 C C . VAL A 1 824 ? -7.960 0.896 -34.092 1.00 91.19 824 VAL A C 1
ATOM 6905 O O . VAL A 1 824 ? -8.743 1.841 -34.215 1.00 91.19 824 VAL A O 1
ATOM 6908 N N . PRO A 1 825 ? -6.626 1.066 -34.195 1.00 93.25 825 PRO A N 1
ATOM 6909 C CA . PRO A 1 825 ? -6.019 2.351 -34.547 1.00 93.25 825 PRO A CA 1
ATOM 6910 C C . PRO A 1 825 ? -6.495 2.851 -35.908 1.00 93.25 825 PRO A C 1
ATOM 6912 O O . PRO A 1 825 ? -6.500 2.092 -36.874 1.00 93.25 825 PRO A O 1
ATOM 6915 N N . TYR A 1 826 ? -6.857 4.132 -36.002 1.00 92.94 826 TYR A N 1
ATOM 6916 C CA . TYR A 1 826 ? -7.265 4.763 -37.259 1.00 92.94 826 TYR A CA 1
ATOM 6917 C C . TYR A 1 826 ? -8.426 4.062 -37.981 1.00 92.94 826 TYR A C 1
ATOM 6919 O O . TYR A 1 826 ? -8.511 4.132 -39.205 1.00 92.94 826 TYR A O 1
ATOM 6927 N N . ALA A 1 827 ? -9.328 3.401 -37.243 1.00 88.38 827 ALA A N 1
ATOM 6928 C CA . ALA A 1 827 ? -10.413 2.594 -37.816 1.00 88.38 827 ALA A CA 1
ATOM 6929 C C . ALA A 1 827 ? -11.322 3.367 -38.791 1.00 88.38 827 ALA A C 1
ATOM 6931 O O . ALA A 1 827 ? -11.925 2.772 -39.677 1.00 88.38 827 ALA A O 1
ATOM 6932 N N . GLU A 1 828 ? -11.413 4.687 -38.623 1.00 87.62 828 GLU A N 1
ATOM 6933 C CA . GLU A 1 828 ? -12.245 5.585 -39.431 1.00 87.62 828 GLU A CA 1
ATOM 6934 C C . GLU A 1 828 ? -11.582 6.022 -40.750 1.00 87.62 828 GLU A C 1
ATOM 6936 O O . GLU A 1 828 ? -12.204 6.716 -41.555 1.00 87.62 828 GLU A O 1
ATOM 6941 N N . PHE A 1 829 ? -10.314 5.667 -40.984 1.00 87.44 829 PHE A N 1
ATOM 6942 C CA . PHE A 1 829 ? -9.544 6.143 -42.132 1.00 87.44 829 PHE A CA 1
ATOM 6943 C C . PHE A 1 829 ? -9.101 4.993 -43.036 1.00 87.44 829 PHE A C 1
ATOM 6945 O O . PHE A 1 829 ? -8.571 3.982 -42.589 1.00 87.44 829 PHE A O 1
ATOM 6952 N N . GLU A 1 830 ? -9.227 5.189 -44.347 1.00 87.56 830 GLU A N 1
ATOM 6953 C CA . GLU A 1 830 ? -8.576 4.319 -45.328 1.00 87.56 830 GLU A CA 1
ATOM 6954 C C . GLU A 1 830 ? -7.049 4.484 -45.296 1.00 87.56 830 GLU A C 1
ATOM 6956 O O . GLU A 1 830 ? -6.534 5.567 -45.006 1.00 87.56 830 GLU A O 1
ATOM 6961 N N . ASN A 1 831 ? -6.309 3.441 -45.684 1.00 84.31 831 ASN A N 1
ATOM 6962 C CA . ASN A 1 831 ? -4.840 3.413 -45.638 1.00 84.31 831 ASN A CA 1
ATOM 6963 C C . ASN A 1 831 ? -4.169 4.631 -46.297 1.00 84.31 831 ASN A C 1
ATOM 6965 O O . ASN A 1 831 ? -3.215 5.180 -45.751 1.00 84.31 831 ASN A O 1
ATOM 6969 N N . SER A 1 832 ? -4.683 5.101 -47.437 1.00 83.88 832 SER A N 1
ATOM 6970 C CA . SER A 1 832 ? -4.161 6.285 -48.137 1.00 83.88 832 SER A CA 1
ATOM 6971 C C . SER A 1 832 ? -4.286 7.573 -47.305 1.00 83.88 832 SER A C 1
ATOM 6973 O O . SER A 1 832 ? -3.407 8.439 -47.349 1.00 83.88 832 SER A O 1
ATOM 6975 N N . ASN A 1 833 ? -5.349 7.689 -46.505 1.00 87.81 833 ASN A N 1
ATOM 6976 C CA . ASN A 1 833 ? -5.597 8.810 -45.604 1.00 87.81 833 ASN A CA 1
ATOM 6977 C C . ASN A 1 833 ? -4.792 8.688 -44.308 1.00 87.81 833 ASN A C 1
ATOM 6979 O O . ASN A 1 833 ? -4.298 9.705 -43.818 1.00 87.81 833 ASN A O 1
ATOM 6983 N N . ILE A 1 834 ? -4.605 7.466 -43.795 1.00 89.56 834 ILE A N 1
ATOM 6984 C CA . ILE A 1 834 ? -3.732 7.197 -42.642 1.00 89.56 834 ILE A CA 1
ATOM 6985 C C . ILE A 1 834 ? -2.319 7.694 -42.944 1.00 89.56 834 ILE A C 1
ATOM 6987 O O . ILE A 1 834 ? -1.793 8.500 -42.180 1.00 89.56 834 ILE A O 1
ATOM 6991 N N . ILE A 1 835 ? -1.750 7.316 -44.096 1.00 88.88 835 ILE A N 1
ATOM 6992 C CA . ILE A 1 835 ? -0.403 7.739 -44.520 1.00 88.88 835 ILE A CA 1
ATOM 6993 C C . ILE A 1 835 ? -0.275 9.265 -44.486 1.00 88.88 835 ILE A C 1
ATOM 6995 O O . ILE A 1 835 ? 0.587 9.812 -43.797 1.00 88.88 835 ILE A O 1
ATOM 6999 N N . LYS A 1 836 ? -1.186 9.973 -45.166 1.00 88.62 836 LYS A N 1
ATOM 7000 C CA . LYS A 1 836 ? -1.176 11.445 -45.230 1.00 88.62 836 LYS A CA 1
ATOM 7001 C C . LYS A 1 836 ? -1.278 12.089 -43.846 1.00 88.62 836 LYS A C 1
ATOM 7003 O O . LYS A 1 836 ? -0.631 13.103 -43.593 1.00 88.62 836 LYS A O 1
ATOM 7008 N N . LYS A 1 837 ? -2.101 11.533 -42.956 1.00 90.88 837 LYS A N 1
ATOM 7009 C CA . LYS A 1 837 ? -2.304 12.051 -41.599 1.00 90.88 837 LYS A CA 1
ATOM 7010 C C . LYS A 1 837 ? -1.097 11.802 -40.700 1.00 90.88 837 LYS A C 1
ATOM 7012 O O . LYS A 1 837 ? -0.649 12.730 -40.027 1.00 90.88 837 LYS A O 1
ATOM 7017 N N . VAL A 1 838 ? -0.556 10.586 -40.714 1.00 91.62 838 VAL A N 1
ATOM 7018 C CA . VAL A 1 838 ? 0.601 10.195 -39.900 1.00 91.62 838 VAL A CA 1
ATOM 7019 C C . VAL A 1 838 ? 1.827 11.029 -40.267 1.00 91.62 838 VAL A C 1
ATOM 7021 O O . VAL A 1 838 ? 2.479 11.555 -39.361 1.00 91.62 838 VAL A O 1
ATOM 7024 N N . ILE A 1 839 ? 2.076 11.243 -41.567 1.00 90.00 839 ILE A N 1
ATOM 7025 C CA . ILE A 1 839 ? 3.156 12.111 -42.070 1.00 90.00 839 ILE A CA 1
ATOM 7026 C C . ILE A 1 839 ? 2.960 13.563 -41.606 1.00 90.00 839 ILE A C 1
ATOM 7028 O O . ILE A 1 839 ? 3.914 14.202 -41.175 1.00 90.00 839 ILE A O 1
ATOM 7032 N N . LYS A 1 840 ? 1.720 14.070 -41.587 1.00 91.00 840 LYS A N 1
ATOM 7033 C CA . LYS A 1 840 ? 1.384 15.409 -41.060 1.00 91.00 840 LYS A CA 1
ATOM 7034 C C . LYS A 1 840 ? 1.400 15.511 -39.525 1.00 91.00 840 LYS A C 1
ATOM 7036 O O . LYS A 1 840 ? 1.025 16.546 -38.981 1.00 91.00 840 LYS A O 1
ATOM 7041 N N . GLY A 1 841 ? 1.809 14.460 -38.814 1.00 90.75 841 GLY A N 1
ATOM 7042 C CA . GLY A 1 841 ? 1.934 14.463 -37.354 1.00 90.75 841 GLY A CA 1
ATOM 7043 C C . GLY A 1 841 ? 0.645 14.163 -36.585 1.00 90.75 841 GLY A C 1
ATOM 7044 O O . GLY A 1 841 ? 0.639 14.263 -35.359 1.00 90.75 841 GLY A O 1
ATOM 7045 N N . TYR A 1 842 ? -0.438 13.765 -37.258 1.00 93.75 842 TYR A N 1
ATOM 7046 C CA . TYR A 1 842 ? -1.666 13.349 -36.580 1.00 93.75 842 TYR A CA 1
ATOM 7047 C C . TYR A 1 842 ? -1.457 12.032 -35.822 1.00 93.75 842 TYR A C 1
ATOM 7049 O O . TYR A 1 842 ? -0.822 11.107 -36.332 1.00 93.75 842 TYR A O 1
ATOM 7057 N N . ARG A 1 843 ? -2.020 11.944 -34.614 1.00 93.94 843 ARG A N 1
ATOM 7058 C CA . ARG A 1 843 ? -2.081 10.738 -33.781 1.00 93.94 843 ARG A CA 1
ATOM 7059 C C . ARG A 1 843 ? -3.466 10.643 -33.156 1.00 93.94 843 ARG A C 1
ATOM 7061 O O . ARG A 1 843 ? -4.083 11.675 -32.879 1.00 93.94 843 ARG A O 1
ATOM 7068 N N . GLU A 1 844 ? -3.918 9.422 -32.911 1.00 91.62 844 GLU A N 1
ATOM 7069 C CA . GLU A 1 844 ? -5.168 9.172 -32.198 1.00 91.62 844 GLU A CA 1
ATOM 7070 C C . GLU A 1 844 ? -5.163 9.798 -30.794 1.00 91.62 844 GLU A C 1
ATOM 7072 O O . GLU A 1 844 ? -4.136 9.844 -30.105 1.00 91.62 844 GLU A O 1
ATOM 7077 N N . LYS A 1 845 ? -6.321 10.307 -30.366 1.00 91.44 845 LYS A N 1
ATOM 7078 C CA . LYS A 1 845 ? -6.495 10.919 -29.040 1.00 91.44 845 LYS A CA 1
ATOM 7079 C C . LYS A 1 845 ? -7.023 9.880 -28.049 1.00 91.44 845 LYS A C 1
ATOM 7081 O O . LYS A 1 845 ? -7.766 8.983 -28.424 1.00 91.44 845 LYS A O 1
ATOM 7086 N N . PHE A 1 846 ? -6.641 10.013 -26.781 1.00 92.75 846 PHE A N 1
ATOM 7087 C CA . PHE A 1 846 ? -7.245 9.229 -25.700 1.00 92.75 846 PHE A CA 1
ATOM 7088 C C . PHE A 1 846 ? -8.652 9.742 -25.402 1.00 92.75 846 PHE A C 1
ATOM 7090 O O . PHE A 1 846 ? -8.883 10.957 -25.427 1.00 92.75 846 PHE A O 1
ATOM 7097 N N . THR A 1 847 ? -9.574 8.832 -25.101 1.00 87.94 847 THR A N 1
ATOM 7098 C CA . THR A 1 847 ? -10.912 9.213 -24.642 1.00 87.94 847 THR A CA 1
ATOM 7099 C C . THR A 1 847 ? -10.856 9.696 -23.184 1.00 87.94 847 THR A C 1
ATOM 7101 O O . THR A 1 847 ? -10.093 9.134 -22.396 1.00 87.94 847 THR A O 1
ATOM 7104 N N . PRO A 1 848 ? -11.623 10.734 -22.786 1.00 74.88 848 PRO A N 1
ATOM 7105 C CA . PRO A 1 848 ? -11.596 11.256 -21.412 1.00 74.88 848 PRO A CA 1
ATOM 7106 C C . PRO A 1 848 ? -11.869 10.199 -20.328 1.00 74.88 848 PRO A C 1
ATOM 7108 O O . PRO A 1 848 ? -11.242 10.243 -19.272 1.00 74.88 848 PRO A O 1
ATOM 7111 N N . ASP A 1 849 ? -12.715 9.209 -20.629 1.00 70.56 849 ASP A N 1
ATOM 7112 C CA . ASP A 1 849 ? -13.175 8.176 -19.686 1.00 70.56 849 ASP A CA 1
ATOM 7113 C C . ASP A 1 849 ? -12.412 6.840 -19.800 1.00 70.56 849 ASP A C 1
ATOM 7115 O O . ASP A 1 849 ? -12.852 5.812 -19.289 1.00 70.56 849 ASP A O 1
ATOM 7119 N N . THR A 1 850 ? -11.250 6.823 -20.465 1.00 73.19 850 THR A N 1
ATOM 7120 C CA . THR A 1 850 ? -10.444 5.602 -20.685 1.00 73.19 850 THR A CA 1
ATOM 7121 C C . THR A 1 850 ? -9.972 4.930 -19.382 1.00 73.19 850 THR A C 1
ATOM 7123 O O . THR A 1 850 ? -9.611 3.755 -19.374 1.00 73.19 850 THR A O 1
ATOM 7126 N N . ASN A 1 851 ? -9.965 5.660 -18.256 1.00 78.06 851 ASN A N 1
ATOM 7127 C CA . ASN A 1 851 ? -9.498 5.216 -16.931 1.00 78.06 851 ASN A CA 1
ATOM 7128 C C . ASN A 1 851 ? -8.035 4.709 -16.881 1.00 78.06 851 ASN A C 1
ATOM 7130 O O . ASN A 1 851 ? -7.565 4.239 -15.844 1.00 78.06 851 ASN A O 1
ATOM 7134 N N . ILE A 1 852 ? -7.288 4.836 -17.981 1.00 88.94 852 ILE A N 1
ATOM 7135 C CA . ILE A 1 852 ? -5.853 4.557 -18.077 1.00 88.94 852 ILE A CA 1
ATOM 7136 C C . ILE A 1 852 ? -5.052 5.704 -17.429 1.00 88.94 852 ILE A C 1
ATOM 7138 O O . ILE A 1 852 ? -5.311 6.872 -17.751 1.00 88.94 852 ILE A O 1
ATOM 7142 N N . PRO A 1 853 ? -4.052 5.403 -16.571 1.00 91.25 853 PRO A N 1
ATOM 7143 C CA . PRO A 1 853 ? -3.235 6.406 -15.882 1.00 91.25 853 PRO A CA 1
ATOM 7144 C C . PRO A 1 853 ? -2.621 7.460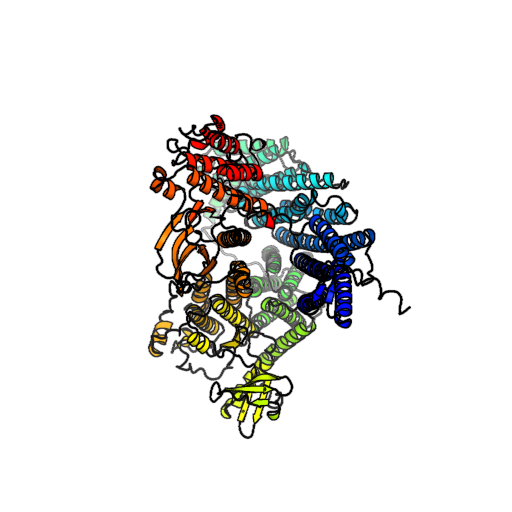 -16.814 1.00 91.25 853 PRO A C 1
ATOM 7146 O O . PRO A 1 853 ? -2.202 7.158 -17.936 1.00 91.25 853 PRO A O 1
ATOM 7149 N N . LYS A 1 854 ? -2.517 8.709 -16.345 1.00 90.44 854 LYS A N 1
ATOM 7150 C CA . LYS A 1 854 ? -1.974 9.826 -17.145 1.00 90.44 854 LYS A CA 1
ATOM 7151 C C . LYS A 1 854 ? -0.519 9.584 -17.539 1.00 90.44 854 LYS A C 1
ATOM 7153 O O . LYS A 1 854 ? -0.108 9.926 -18.646 1.00 90.44 854 LYS A O 1
ATOM 7158 N N . GLU A 1 855 ? 0.239 8.945 -16.662 1.00 92.06 855 GLU A N 1
ATOM 7159 C CA . GLU A 1 855 ? 1.633 8.555 -16.848 1.00 92.06 855 GLU A CA 1
ATOM 7160 C C . GLU A 1 855 ? 1.769 7.607 -18.045 1.00 92.06 855 GLU A C 1
ATOM 7162 O O . GLU A 1 855 ? 2.643 7.798 -18.893 1.00 92.06 855 GLU A O 1
ATOM 7167 N N . TYR A 1 856 ? 0.841 6.653 -18.187 1.00 96.88 856 TYR A N 1
ATOM 7168 C CA . TYR A 1 856 ? 0.785 5.749 -19.337 1.00 96.88 856 TYR A CA 1
ATOM 7169 C C . TYR A 1 856 ? 0.550 6.536 -20.630 1.00 96.88 856 TYR A C 1
ATOM 7171 O O . TYR A 1 856 ? 1.276 6.370 -21.610 1.00 96.88 856 TYR A O 1
ATOM 7179 N N . GLN A 1 857 ? -0.415 7.461 -20.628 1.00 95.88 857 GLN A N 1
ATOM 7180 C CA . GLN A 1 857 ? -0.703 8.302 -21.795 1.00 95.88 857 GLN A CA 1
ATOM 7181 C C . GLN A 1 857 ? 0.505 9.165 -22.199 1.00 95.88 857 GLN A C 1
ATOM 7183 O O . GLN A 1 857 ? 0.737 9.398 -23.388 1.00 95.88 857 GLN A O 1
ATOM 7188 N N . ILE A 1 858 ? 1.298 9.633 -21.228 1.00 95.56 858 ILE A N 1
ATOM 7189 C CA . ILE A 1 858 ? 2.542 10.372 -21.477 1.00 95.56 858 ILE A CA 1
ATOM 7190 C C . ILE A 1 858 ? 3.584 9.475 -22.155 1.00 95.56 858 ILE A C 1
ATOM 7192 O O . ILE A 1 858 ? 4.214 9.918 -23.118 1.00 95.56 858 ILE A O 1
ATOM 7196 N N . LEU A 1 859 ? 3.757 8.228 -21.699 1.00 96.44 859 LEU A N 1
ATOM 7197 C CA . LEU A 1 859 ? 4.677 7.275 -22.333 1.00 96.44 859 LEU A CA 1
ATOM 7198 C C . LEU A 1 859 ? 4.287 7.004 -23.787 1.00 96.44 859 LEU A C 1
ATOM 7200 O O . LEU A 1 859 ? 5.141 7.091 -24.670 1.00 96.44 859 LEU A O 1
ATOM 7204 N N . VAL A 1 860 ? 2.995 6.789 -24.053 1.00 97.88 860 VAL A N 1
ATOM 7205 C CA . VAL A 1 860 ? 2.476 6.614 -25.418 1.00 97.88 860 VAL A CA 1
ATOM 7206 C C . VAL A 1 860 ? 2.797 7.827 -26.289 1.00 97.88 860 VAL A C 1
ATOM 7208 O O . VAL A 1 860 ? 3.390 7.682 -27.356 1.00 97.88 860 VAL A O 1
ATOM 7211 N N . LYS A 1 861 ? 2.496 9.042 -25.811 1.00 96.81 861 LYS A N 1
ATOM 7212 C CA . LYS A 1 861 ? 2.780 10.294 -26.539 1.00 96.81 861 LYS A CA 1
ATOM 7213 C C . LYS A 1 861 ? 4.272 10.503 -26.823 1.00 96.81 861 LYS A C 1
ATOM 7215 O O . LYS A 1 861 ? 4.609 11.125 -27.829 1.00 96.81 861 LYS A O 1
ATOM 7220 N N . LYS A 1 862 ? 5.163 10.019 -25.949 1.00 96.50 862 LYS A N 1
ATOM 7221 C CA . LYS A 1 862 ? 6.620 10.046 -26.162 1.00 96.50 862 LYS A CA 1
ATOM 7222 C C . LYS A 1 862 ? 7.058 9.014 -27.208 1.00 96.50 862 LYS A C 1
ATOM 7224 O O . LYS A 1 862 ? 7.882 9.341 -28.056 1.00 96.50 862 LYS A O 1
ATOM 7229 N N . ALA A 1 863 ? 6.488 7.809 -27.186 1.00 96.94 863 ALA A N 1
ATOM 7230 C CA . ALA A 1 863 ? 6.807 6.738 -28.133 1.00 96.94 863 ALA A CA 1
ATOM 7231 C C . ALA A 1 863 ? 6.428 7.085 -29.584 1.00 96.94 863 ALA A C 1
ATOM 7233 O O . ALA A 1 863 ? 7.192 6.804 -30.501 1.00 96.94 863 ALA A O 1
ATOM 7234 N N . VAL A 1 864 ? 5.299 7.773 -29.799 1.00 96.69 864 VAL A N 1
ATOM 7235 C CA . VAL A 1 864 ? 4.786 8.090 -31.150 1.00 96.69 864 VAL A CA 1
ATOM 7236 C C . VAL A 1 864 ? 5.225 9.459 -31.697 1.00 96.69 864 VAL A C 1
ATOM 7238 O O . VAL A 1 864 ? 4.602 9.989 -32.629 1.00 96.69 864 VAL A O 1
ATOM 7241 N N . LYS A 1 865 ? 6.280 10.067 -31.128 1.00 95.94 865 LYS A N 1
ATOM 7242 C CA . LYS A 1 865 ? 6.811 11.369 -31.575 1.00 95.94 865 LYS A CA 1
ATOM 7243 C C . LYS A 1 865 ? 7.185 11.346 -33.059 1.00 95.94 865 LYS A C 1
ATOM 7245 O O . LYS A 1 865 ? 7.700 10.350 -33.562 1.00 95.94 865 LYS A O 1
ATOM 7250 N N . GLN A 1 866 ? 6.915 12.461 -33.746 1.00 93.06 866 GLN A N 1
ATOM 7251 C CA . GLN A 1 866 ? 7.179 12.605 -35.181 1.00 93.06 866 GLN A CA 1
ATOM 7252 C C . GLN A 1 866 ? 8.660 12.383 -35.494 1.00 93.06 866 GLN A C 1
ATOM 7254 O O . GLN A 1 866 ? 8.977 11.494 -36.273 1.00 93.06 866 GLN A O 1
ATOM 7259 N N . ASN A 1 867 ? 9.551 13.127 -34.834 1.00 90.06 867 ASN A N 1
ATOM 7260 C CA . ASN A 1 867 ? 10.990 12.917 -34.954 1.00 90.06 867 ASN A CA 1
ATOM 7261 C C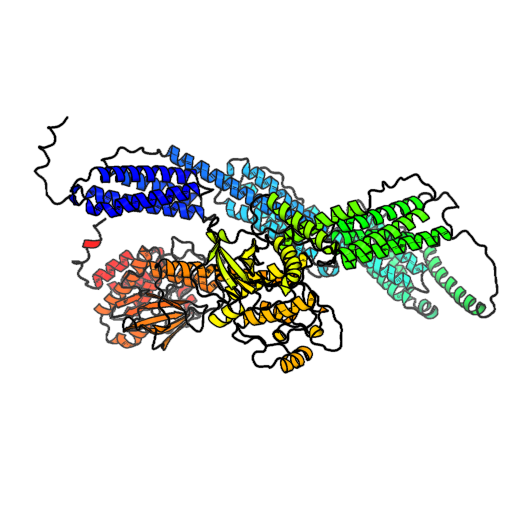 . ASN A 1 867 ? 11.417 11.659 -34.143 1.00 90.06 867 ASN A C 1
ATOM 7263 O O . ASN A 1 867 ? 11.147 11.621 -32.934 1.00 90.06 867 ASN A O 1
ATOM 7267 N N . PRO A 1 868 ? 12.067 10.659 -34.783 1.00 91.31 868 PRO A N 1
ATOM 7268 C CA . PRO A 1 868 ? 12.634 9.466 -34.139 1.00 91.31 868 PRO A CA 1
ATOM 7269 C C . PRO A 1 868 ? 13.547 9.735 -32.932 1.00 91.31 868 PRO A C 1
ATOM 7271 O O . PRO A 1 868 ? 13.521 8.978 -31.955 1.00 91.31 868 PRO A O 1
ATOM 7274 N N . ASP A 1 869 ? 14.307 10.830 -32.941 1.00 89.75 869 ASP A N 1
ATOM 7275 C CA . ASP A 1 869 ? 15.311 11.114 -31.906 1.00 89.75 869 ASP A CA 1
ATOM 7276 C C . ASP A 1 869 ? 14.675 11.352 -30.533 1.00 89.75 869 ASP A C 1
ATOM 7278 O O . ASP A 1 869 ? 15.202 10.922 -29.507 1.00 89.75 869 ASP A O 1
ATOM 7282 N N . TYR A 1 870 ? 13.469 11.926 -30.509 1.00 91.25 870 TYR A N 1
ATOM 7283 C CA . TYR A 1 870 ? 12.722 12.181 -29.274 1.00 91.25 870 TYR A CA 1
ATOM 7284 C C . TYR A 1 870 ? 11.984 10.956 -28.724 1.00 91.25 870 TYR A C 1
ATOM 7286 O O . TYR A 1 870 ? 11.352 11.047 -27.667 1.00 91.25 870 TYR A O 1
ATOM 7294 N N . ARG A 1 871 ? 12.022 9.815 -29.424 1.00 93.94 871 ARG A N 1
ATOM 7295 C CA . ARG A 1 871 ? 11.386 8.579 -28.954 1.00 93.94 871 ARG A CA 1
ATOM 7296 C C . ARG A 1 871 ? 12.259 7.912 -27.874 1.00 93.94 871 ARG A C 1
ATOM 7298 O O . ARG A 1 871 ? 13.475 7.793 -28.065 1.00 93.94 871 ARG A O 1
ATOM 7305 N N . PRO A 1 872 ? 11.676 7.474 -26.742 1.00 89.94 872 PRO A N 1
ATOM 7306 C CA . PRO A 1 872 ? 12.405 6.841 -25.641 1.00 89.94 872 PRO A CA 1
ATOM 7307 C C . PRO A 1 872 ? 12.934 5.458 -26.035 1.00 89.94 872 PRO A C 1
ATOM 7309 O O . PRO A 1 872 ? 12.460 4.863 -26.989 1.00 89.94 872 PRO A O 1
ATOM 7312 N N . THR A 1 873 ? 13.882 4.916 -25.275 1.00 86.44 873 THR A N 1
ATOM 7313 C CA . THR A 1 873 ? 14.374 3.543 -25.468 1.00 86.44 873 THR A CA 1
ATOM 7314 C C . THR A 1 873 ? 13.384 2.520 -24.898 1.00 86.44 873 THR A C 1
ATOM 7316 O O . THR A 1 873 ? 12.595 2.855 -24.007 1.00 86.44 873 THR A O 1
ATOM 7319 N N . PHE A 1 874 ? 13.445 1.259 -25.348 1.00 85.25 874 PHE A N 1
ATOM 7320 C CA . PHE A 1 874 ? 12.632 0.185 -24.759 1.00 85.25 874 PHE A CA 1
ATOM 7321 C C . PHE A 1 874 ? 12.865 0.028 -23.250 1.00 85.25 874 PHE A C 1
ATOM 7323 O O . PHE A 1 874 ? 11.894 -0.144 -22.522 1.00 85.25 874 PHE A O 1
ATOM 7330 N N . ALA A 1 875 ? 14.095 0.216 -22.761 1.00 78.12 875 ALA A N 1
ATOM 7331 C CA . ALA A 1 875 ? 14.401 0.208 -21.329 1.00 78.12 875 ALA A CA 1
ATOM 7332 C C . ALA A 1 875 ? 13.634 1.299 -20.555 1.00 78.12 875 ALA A C 1
ATOM 7334 O O . ALA A 1 875 ? 13.034 1.025 -19.517 1.00 78.12 875 ALA A O 1
ATOM 7335 N N . LYS A 1 876 ? 13.577 2.532 -21.084 1.00 82.12 876 LYS A N 1
ATOM 7336 C CA . LYS A 1 876 ? 12.807 3.630 -20.469 1.00 82.12 876 LYS A CA 1
ATOM 7337 C C . LYS A 1 876 ? 11.301 3.352 -20.483 1.00 82.12 876 LYS A C 1
ATOM 7339 O O . LYS A 1 876 ? 10.616 3.677 -19.516 1.00 82.12 876 LYS A O 1
ATOM 7344 N N . LEU A 1 877 ? 10.784 2.763 -21.564 1.00 85.69 877 LEU A N 1
ATOM 7345 C CA . LEU A 1 877 ? 9.379 2.352 -21.644 1.00 85.69 877 LEU A CA 1
ATOM 7346 C C . LEU A 1 877 ? 9.066 1.213 -20.667 1.00 85.69 877 LEU A C 1
ATOM 7348 O O . LEU A 1 877 ? 8.029 1.259 -20.015 1.00 85.69 877 LEU A O 1
ATOM 7352 N N . LEU A 1 878 ? 9.961 0.232 -20.537 1.00 86.44 878 LEU A N 1
ATOM 7353 C CA . LEU A 1 878 ? 9.822 -0.898 -19.624 1.00 86.44 878 LEU A CA 1
ATOM 7354 C C . LEU A 1 878 ? 9.746 -0.436 -18.167 1.00 86.44 878 LEU A C 1
ATOM 7356 O O . LEU A 1 878 ? 8.796 -0.805 -17.485 1.00 86.44 878 LEU A O 1
ATOM 7360 N N . ILE A 1 879 ? 10.692 0.398 -17.722 1.00 79.44 879 ILE A N 1
ATOM 7361 C CA . ILE A 1 879 ? 10.711 0.944 -16.355 1.00 79.44 879 ILE A CA 1
ATOM 7362 C C . ILE A 1 879 ? 9.434 1.748 -16.093 1.00 79.44 879 ILE A C 1
ATOM 7364 O O . ILE A 1 879 ? 8.720 1.479 -15.133 1.00 79.44 879 ILE A O 1
ATOM 7368 N N . GLY A 1 880 ? 9.076 2.665 -17.000 1.00 82.56 880 GLY A N 1
ATOM 7369 C CA . GLY A 1 880 ? 7.869 3.474 -16.836 1.00 82.56 880 GLY A CA 1
ATOM 7370 C C . GLY A 1 880 ? 6.588 2.634 -16.753 1.00 82.56 880 GLY A C 1
ATOM 7371 O O . GLY A 1 880 ? 5.728 2.903 -15.920 1.00 82.56 880 GLY A O 1
ATOM 7372 N N . LEU A 1 881 ? 6.456 1.595 -17.583 1.00 92.31 881 LEU A N 1
ATOM 7373 C CA . LEU A 1 881 ? 5.306 0.685 -17.546 1.00 92.31 881 LEU A CA 1
ATOM 7374 C C . LEU A 1 881 ? 5.316 -0.222 -16.308 1.00 92.31 881 LEU A C 1
ATOM 7376 O O . LEU A 1 881 ? 4.246 -0.512 -15.774 1.00 92.31 881 LEU A O 1
ATOM 7380 N N . GLN A 1 882 ? 6.495 -0.638 -15.837 1.00 89.06 882 GLN A N 1
ATOM 7381 C CA . GLN A 1 882 ? 6.658 -1.404 -14.602 1.00 89.06 882 GLN A CA 1
ATOM 7382 C C . GLN A 1 882 ? 6.177 -0.601 -13.396 1.00 89.06 882 GLN A C 1
ATOM 7384 O O . GLN A 1 882 ? 5.384 -1.111 -12.607 1.00 89.06 882 GLN A O 1
ATOM 7389 N N . ASP A 1 883 ? 6.605 0.656 -13.284 1.00 85.38 883 ASP A N 1
ATOM 7390 C CA . ASP A 1 883 ? 6.208 1.547 -12.196 1.00 85.38 883 ASP A CA 1
ATOM 7391 C C . ASP A 1 883 ? 4.698 1.781 -12.208 1.00 85.38 883 ASP A C 1
ATOM 7393 O O . ASP A 1 883 ? 4.037 1.638 -11.182 1.00 85.38 883 ASP A O 1
ATOM 7397 N N . ILE A 1 884 ? 4.118 2.052 -13.382 1.00 88.88 884 ILE A N 1
ATOM 7398 C CA . ILE A 1 884 ? 2.666 2.228 -13.530 1.00 88.88 884 ILE A CA 1
ATOM 7399 C C . ILE A 1 884 ? 1.915 0.962 -13.101 1.00 88.88 884 ILE A C 1
ATOM 7401 O O . ILE A 1 884 ? 0.933 1.048 -12.363 1.00 88.88 884 ILE A O 1
ATOM 7405 N N . PHE A 1 885 ? 2.364 -0.214 -13.541 1.00 87.25 885 PHE A N 1
ATOM 7406 C CA . PHE A 1 885 ? 1.722 -1.482 -13.203 1.00 87.25 885 PHE A CA 1
ATOM 7407 C C . PHE A 1 885 ? 1.845 -1.816 -11.710 1.00 87.25 885 PHE A C 1
ATOM 7409 O O . PHE A 1 885 ? 0.856 -2.199 -11.081 1.00 87.25 885 PHE A O 1
ATOM 7416 N N . ASN A 1 886 ? 3.027 -1.621 -11.125 1.00 79.12 886 ASN A N 1
ATOM 7417 C CA . ASN A 1 886 ? 3.284 -1.873 -9.711 1.00 79.12 886 ASN A CA 1
ATOM 7418 C C . ASN A 1 886 ? 2.522 -0.902 -8.812 1.00 79.12 886 ASN A C 1
ATOM 7420 O O . ASN A 1 886 ? 1.914 -1.347 -7.843 1.00 79.12 886 ASN A O 1
ATOM 7424 N N . ASN A 1 887 ? 2.486 0.387 -9.153 1.00 76.06 887 ASN A N 1
ATOM 7425 C CA . ASN A 1 887 ? 1.697 1.380 -8.426 1.00 76.06 887 ASN A CA 1
ATOM 7426 C C . ASN A 1 887 ? 0.207 1.038 -8.499 1.00 76.06 887 ASN A C 1
ATOM 7428 O O . ASN A 1 887 ? -0.468 1.020 -7.472 1.00 76.06 887 ASN A O 1
ATOM 7432 N N . TYR A 1 888 ? -0.290 0.656 -9.681 1.00 75.31 888 TYR A N 1
ATOM 7433 C CA . TYR A 1 888 ? -1.674 0.214 -9.844 1.00 75.31 888 TYR A CA 1
ATOM 7434 C C . TYR A 1 888 ? -1.998 -1.022 -8.990 1.00 75.31 888 TYR A C 1
ATOM 7436 O O . TYR A 1 888 ? -3.073 -1.095 -8.402 1.00 75.31 888 TYR A O 1
ATOM 7444 N N . ILE A 1 889 ? -1.086 -1.997 -8.893 1.00 66.88 889 ILE A N 1
ATOM 7445 C CA . ILE A 1 889 ? -1.271 -3.179 -8.035 1.00 66.88 889 ILE A CA 1
ATOM 7446 C C . ILE A 1 889 ? -1.154 -2.824 -6.552 1.00 66.88 889 ILE A C 1
ATOM 7448 O O . ILE A 1 889 ? -1.918 -3.359 -5.753 1.00 66.88 889 ILE A O 1
ATOM 7452 N N . SER A 1 890 ? -0.213 -1.958 -6.175 1.00 54.06 890 SER A N 1
ATOM 7453 C CA . SER A 1 890 ? 0.034 -1.577 -4.783 1.00 54.06 890 SER A CA 1
ATOM 7454 C C . SER A 1 890 ? -1.167 -0.857 -4.182 1.00 54.06 890 SER A C 1
ATOM 7456 O O . SER A 1 890 ? -1.568 -1.212 -3.084 1.00 54.06 890 SER A O 1
ATOM 7458 N N . ILE A 1 891 ? -1.793 0.049 -4.939 1.00 54.53 891 ILE A N 1
ATOM 7459 C CA . ILE A 1 891 ? -3.039 0.743 -4.562 1.00 54.53 891 ILE A CA 1
ATOM 7460 C C . ILE A 1 891 ? -4.230 -0.237 -4.455 1.00 54.53 891 ILE A C 1
ATOM 7462 O O . ILE A 1 891 ? -5.246 0.060 -3.850 1.00 54.53 891 ILE A O 1
ATOM 7466 N N . ARG A 1 892 ? -4.142 -1.428 -5.065 1.00 51.25 892 ARG A N 1
ATOM 7467 C CA . ARG A 1 892 ? -5.269 -2.372 -5.219 1.00 51.25 892 ARG A CA 1
ATOM 7468 C C . ARG A 1 892 ? -5.116 -3.675 -4.432 1.00 51.25 892 ARG A C 1
ATOM 7470 O O . ARG A 1 892 ? -5.998 -4.534 -4.528 1.00 51.25 892 ARG A O 1
ATOM 7477 N N . LYS A 1 893 ? -4.026 -3.865 -3.676 1.00 47.94 893 LYS A N 1
ATOM 7478 C CA . LYS A 1 893 ? -3.869 -5.021 -2.768 1.00 47.94 893 LYS A CA 1
ATOM 7479 C C . LYS A 1 893 ? -4.967 -5.048 -1.698 1.00 47.94 893 LYS A C 1
ATOM 7481 O O . LYS A 1 893 ? -5.351 -6.134 -1.261 1.00 47.94 893 LYS A O 1
ATOM 7486 N N . ASP A 1 894 ? -5.544 -3.892 -1.403 1.00 51.44 894 ASP A N 1
ATOM 7487 C CA . ASP A 1 894 ? -6.531 -3.690 -0.349 1.00 51.44 894 ASP A CA 1
ATOM 7488 C C . ASP A 1 894 ? -7.966 -4.094 -0.764 1.00 51.44 894 ASP A C 1
ATOM 7490 O O . ASP A 1 894 ? -8.809 -4.319 0.093 1.00 51.44 894 ASP A O 1
ATOM 7494 N N . LEU A 1 895 ? -8.232 -4.416 -2.044 1.00 56.25 895 LEU A N 1
ATOM 7495 C CA . LEU A 1 895 ? -9.526 -4.971 -2.503 1.00 56.25 895 LEU A CA 1
ATOM 7496 C C . LEU A 1 895 ? -9.561 -6.506 -2.621 1.00 56.25 895 LEU A C 1
ATOM 7498 O O . LEU A 1 895 ? -10.617 -7.093 -2.895 1.00 56.25 895 LEU A O 1
ATOM 7502 N N . LEU A 1 896 ? -8.422 -7.189 -2.440 1.00 61.22 896 LEU A N 1
ATOM 7503 C CA . LEU A 1 896 ? -8.358 -8.651 -2.562 1.00 61.22 896 LEU A CA 1
ATOM 7504 C C . LEU A 1 896 ? -9.195 -9.346 -1.480 1.00 61.22 896 LEU A C 1
ATOM 7506 O O . LEU A 1 896 ? -9.819 -10.370 -1.756 1.00 61.22 896 LEU A O 1
ATOM 7510 N N . TRP A 1 897 ? -9.246 -8.779 -0.269 1.00 70.94 897 TRP A N 1
ATOM 7511 C CA . TRP A 1 897 ? -10.001 -9.366 0.838 1.00 70.94 897 TRP A CA 1
ATOM 7512 C C . TRP A 1 897 ? -11.512 -9.337 0.586 1.00 70.94 897 TRP A C 1
ATOM 7514 O O . TRP A 1 897 ? -12.177 -10.298 0.955 1.00 70.94 897 TRP A O 1
ATOM 7524 N N . ILE A 1 898 ? -12.053 -8.309 -0.086 1.00 71.69 898 ILE A N 1
ATOM 7525 C CA . ILE A 1 898 ? -13.484 -8.240 -0.440 1.00 71.69 898 ILE A CA 1
ATOM 7526 C C . ILE A 1 898 ? -13.819 -9.350 -1.433 1.00 71.69 898 ILE A C 1
ATOM 7528 O O . ILE A 1 898 ? -14.762 -10.111 -1.220 1.00 71.69 898 ILE A O 1
ATOM 7532 N N . LYS A 1 899 ? -13.010 -9.495 -2.492 1.00 72.38 899 LYS A N 1
ATOM 7533 C CA . LYS A 1 899 ? -13.194 -10.563 -3.488 1.00 72.38 899 LYS A CA 1
ATOM 7534 C C . LYS A 1 899 ? -13.107 -11.951 -2.840 1.00 72.38 899 LYS A C 1
ATOM 7536 O O . LYS A 1 899 ? -13.929 -12.814 -3.147 1.00 72.38 899 LYS A O 1
ATOM 7541 N N . SER A 1 900 ? -12.167 -12.155 -1.915 1.00 73.12 900 SER A N 1
ATOM 7542 C CA . SER A 1 900 ? -12.068 -13.393 -1.132 1.00 73.12 900 SER A CA 1
ATOM 7543 C C . SER A 1 900 ? -13.278 -13.600 -0.217 1.00 73.12 900 SER A C 1
ATOM 7545 O O . SER A 1 900 ? -13.865 -14.675 -0.244 1.00 73.12 900 SER A O 1
ATOM 7547 N N . ALA A 1 901 ? -13.724 -12.577 0.516 1.00 74.88 901 ALA A N 1
ATOM 7548 C CA . ALA A 1 901 ? -14.869 -12.661 1.423 1.00 74.88 901 ALA A CA 1
ATOM 7549 C C . ALA A 1 901 ? -16.190 -12.949 0.688 1.00 74.88 901 ALA A C 1
ATOM 7551 O O . ALA A 1 901 ? -17.016 -13.713 1.190 1.00 74.88 901 ALA A O 1
ATOM 7552 N N . ILE A 1 902 ? -16.377 -12.398 -0.517 1.00 79.81 902 ILE A N 1
ATOM 7553 C CA . ILE A 1 902 ? -17.504 -12.738 -1.399 1.00 79.81 902 ILE A CA 1
ATOM 7554 C C . ILE A 1 902 ? -17.397 -14.203 -1.847 1.00 79.81 902 ILE A C 1
ATOM 7556 O O . ILE A 1 902 ? -18.362 -14.960 -1.732 1.00 79.81 902 ILE A O 1
ATOM 7560 N N . LYS A 1 903 ? -16.220 -14.631 -2.327 1.00 76.19 903 LYS A N 1
ATOM 7561 C CA . LYS A 1 903 ? -15.981 -16.005 -2.804 1.00 76.19 903 LYS A CA 1
ATOM 7562 C C . LYS A 1 903 ? -16.192 -17.049 -1.704 1.00 76.19 903 LYS A C 1
ATOM 7564 O O . LYS A 1 903 ? -16.765 -18.106 -1.958 1.00 76.19 903 LYS A O 1
ATOM 7569 N N . GLU A 1 904 ? -15.757 -16.742 -0.488 1.00 79.69 904 GLU A N 1
ATOM 7570 C CA . GLU A 1 904 ? -15.914 -17.574 0.709 1.00 79.69 904 GLU A CA 1
ATOM 7571 C C . GLU A 1 904 ? -17.326 -17.501 1.308 1.00 79.69 904 GLU A C 1
ATOM 7573 O O . GLU A 1 904 ? -17.609 -18.183 2.291 1.00 79.69 904 GLU A O 1
ATOM 7578 N N . LYS A 1 905 ? -18.231 -16.705 0.717 1.00 77.88 905 LYS A N 1
ATOM 7579 C CA . LYS A 1 905 ? -19.595 -16.450 1.211 1.00 77.88 905 LYS A CA 1
ATOM 7580 C C . LYS A 1 905 ? -19.639 -15.858 2.627 1.00 77.88 905 LYS A C 1
ATOM 7582 O O . LYS A 1 905 ? -20.674 -15.925 3.284 1.00 77.88 905 LYS A O 1
ATOM 7587 N N . ALA A 1 906 ? -18.543 -15.252 3.079 1.00 77.38 906 ALA A N 1
ATOM 7588 C CA . ALA A 1 906 ? -18.477 -14.519 4.339 1.00 77.38 906 ALA A CA 1
ATOM 7589 C C . ALA A 1 906 ? -19.237 -13.184 4.258 1.00 77.38 906 ALA A C 1
ATOM 7591 O O . ALA A 1 906 ? -19.735 -12.695 5.268 1.00 77.38 906 ALA A O 1
ATOM 7592 N N . ILE A 1 907 ? -19.346 -12.608 3.055 1.00 85.06 907 ILE A N 1
ATOM 7593 C CA . ILE A 1 907 ? -20.150 -11.416 2.770 1.00 85.06 907 ILE A CA 1
ATOM 7594 C C . ILE A 1 907 ? -21.047 -11.703 1.566 1.00 85.06 907 ILE A C 1
ATOM 7596 O O . ILE A 1 907 ? -20.592 -12.207 0.538 1.00 85.06 907 ILE A O 1
ATOM 7600 N N . LYS A 1 908 ? -22.331 -11.355 1.677 1.00 89.88 908 LYS A N 1
ATOM 7601 C CA . LYS A 1 908 ? -23.277 -11.453 0.564 1.00 89.88 908 LYS A CA 1
ATOM 7602 C C . LYS A 1 908 ? -23.044 -10.311 -0.426 1.00 89.88 908 LYS A C 1
ATOM 7604 O O . LYS A 1 908 ? -23.108 -9.147 -0.043 1.00 89.88 908 LYS A O 1
ATOM 7609 N N . TYR A 1 909 ? -22.821 -10.649 -1.692 1.00 90.44 909 TYR A N 1
ATOM 7610 C CA . TYR A 1 909 ? -22.824 -9.686 -2.792 1.00 90.44 909 TYR A CA 1
ATOM 7611 C C . TYR A 1 909 ? -24.225 -9.604 -3.408 1.00 90.44 909 TYR A C 1
ATOM 7613 O O . TYR A 1 909 ? -24.861 -10.635 -3.643 1.00 90.44 909 TYR A O 1
ATOM 7621 N N . ILE A 1 910 ? -24.718 -8.387 -3.614 1.00 91.69 910 ILE A N 1
ATOM 7622 C CA . ILE A 1 910 ? -26.006 -8.096 -4.243 1.00 91.69 910 ILE A CA 1
ATOM 7623 C C . ILE A 1 910 ? -25.707 -7.426 -5.575 1.00 91.69 910 ILE A C 1
ATOM 7625 O O . ILE A 1 910 ? -24.973 -6.442 -5.622 1.00 91.69 910 ILE A O 1
ATOM 7629 N N . GLU A 1 911 ? -26.260 -7.975 -6.653 1.00 89.69 911 GLU A N 1
ATOM 7630 C CA . GLU A 1 911 ? -26.071 -7.408 -7.983 1.00 89.69 911 GLU A CA 1
ATOM 7631 C C . GLU A 1 911 ? -26.761 -6.048 -8.071 1.00 89.69 911 GLU A C 1
ATOM 7633 O O . GLU A 1 911 ? -27.937 -5.914 -7.732 1.00 89.69 911 GLU A O 1
ATOM 7638 N N . TRP A 1 912 ? -26.049 -5.041 -8.578 1.00 88.62 912 TRP A N 1
ATOM 7639 C CA . TRP A 1 912 ? -26.576 -3.676 -8.670 1.00 88.62 912 TRP A CA 1
ATOM 7640 C C . TRP A 1 912 ? -27.879 -3.597 -9.467 1.00 88.62 912 TRP A C 1
ATOM 7642 O O . TRP A 1 912 ? -28.795 -2.878 -9.087 1.00 88.62 912 TRP A O 1
ATOM 7652 N N . ASN A 1 913 ? -28.003 -4.400 -10.526 1.00 88.19 913 ASN A N 1
ATOM 7653 C CA . ASN A 1 913 ? -29.202 -4.452 -11.368 1.00 88.19 913 ASN A CA 1
ATOM 7654 C C . ASN A 1 913 ? -30.434 -5.014 -10.647 1.00 88.19 913 ASN A C 1
ATOM 7656 O O . ASN A 1 913 ? -31.551 -4.857 -11.131 1.00 88.19 913 ASN A O 1
ATOM 7660 N N . GLU A 1 914 ? -30.257 -5.674 -9.500 1.00 91.12 914 GLU A N 1
ATOM 7661 C CA . GLU A 1 914 ? -31.378 -6.125 -8.678 1.00 91.12 914 GLU A CA 1
ATOM 7662 C C . GLU A 1 914 ? -31.968 -4.991 -7.827 1.00 91.12 914 GLU A C 1
ATOM 7664 O O . GLU A 1 914 ? -33.060 -5.165 -7.276 1.00 91.12 914 GLU A O 1
ATOM 7669 N N . LEU A 1 915 ? -31.259 -3.864 -7.706 1.00 91.69 915 LEU A N 1
ATOM 7670 C CA . LEU A 1 915 ? -31.626 -2.694 -6.916 1.00 91.69 915 LEU A CA 1
ATOM 7671 C C . LEU A 1 915 ? -32.238 -1.632 -7.839 1.00 91.69 915 LEU A C 1
ATOM 7673 O O . LEU A 1 915 ? -31.572 -1.035 -8.678 1.00 91.69 915 LEU A O 1
ATOM 7677 N N . THR A 1 916 ? -33.535 -1.406 -7.673 1.00 89.88 916 THR A N 1
ATOM 7678 C CA . THR A 1 916 ? -34.365 -0.521 -8.507 1.00 89.88 916 THR A CA 1
ATOM 7679 C C . THR A 1 916 ? -34.932 0.628 -7.671 1.00 89.88 916 THR A C 1
ATOM 7681 O O . THR A 1 916 ? -34.721 0.666 -6.460 1.00 89.88 916 THR A O 1
ATOM 7684 N N . ASP A 1 917 ? -35.622 1.590 -8.287 1.00 88.56 917 ASP A N 1
ATOM 7685 C CA . ASP A 1 917 ? -36.296 2.699 -7.587 1.00 88.56 917 ASP A CA 1
ATOM 7686 C C . ASP A 1 917 ? -35.384 3.494 -6.624 1.00 88.56 917 ASP A C 1
ATOM 7688 O O . ASP A 1 917 ? -35.766 3.836 -5.499 1.00 88.56 917 ASP A O 1
ATOM 7692 N N . LEU A 1 918 ? -34.147 3.771 -7.056 1.00 88.44 918 LEU A N 1
ATOM 7693 C CA . LEU A 1 918 ? -33.164 4.512 -6.265 1.00 88.44 918 LEU A CA 1
ATOM 7694 C C . LEU A 1 918 ? -33.663 5.929 -5.949 1.00 88.44 918 LEU A C 1
ATOM 7696 O O . LEU A 1 918 ? -33.899 6.742 -6.840 1.00 88.44 918 LEU A O 1
ATOM 7700 N N . SER A 1 919 ? -33.766 6.246 -4.660 1.00 90.38 919 SER A N 1
ATOM 7701 C CA . SER A 1 919 ? -34.137 7.572 -4.161 1.00 90.38 919 SER A CA 1
ATOM 7702 C C . SER A 1 919 ? -33.221 7.995 -3.018 1.00 90.38 919 SER A C 1
ATOM 7704 O O . SER A 1 919 ? -32.929 7.222 -2.107 1.00 90.38 919 SER A O 1
ATOM 7706 N N . LYS A 1 920 ? -32.737 9.238 -3.048 1.00 86.38 920 LYS A N 1
ATOM 7707 C CA . LYS A 1 920 ? -31.848 9.756 -2.002 1.00 86.38 920 LYS A CA 1
ATOM 7708 C C . LYS A 1 920 ? -32.621 9.920 -0.687 1.00 86.38 920 LYS A C 1
ATOM 7710 O O . LYS A 1 920 ? -33.648 10.588 -0.656 1.00 86.38 920 LYS A O 1
ATOM 7715 N N . VAL A 1 921 ? -32.100 9.346 0.398 1.00 82.00 921 VAL A N 1
ATOM 7716 C CA . VAL A 1 921 ? -32.661 9.472 1.758 1.00 82.00 921 VAL A CA 1
ATOM 7717 C C . VAL A 1 921 ? -31.945 10.574 2.530 1.00 82.00 921 VAL A C 1
ATOM 7719 O O . VAL A 1 921 ? -32.575 11.346 3.248 1.00 82.00 921 VAL A O 1
ATOM 7722 N N . GLY A 1 922 ? -30.625 10.674 2.368 1.00 73.88 922 GLY A N 1
ATOM 7723 C CA . GLY A 1 922 ? -29.819 11.676 3.050 1.00 73.88 922 GLY A CA 1
ATOM 7724 C C . GLY A 1 922 ? -28.371 11.694 2.578 1.00 73.88 922 GLY A C 1
ATOM 7725 O O . GLY A 1 922 ? -27.916 10.826 1.834 1.00 73.88 922 GLY A O 1
ATOM 7726 N N . SER A 1 923 ? -27.637 12.715 2.999 1.00 70.31 923 SER A N 1
ATOM 7727 C CA . SER A 1 923 ? -26.185 12.799 2.838 1.00 70.31 923 SER A CA 1
ATOM 7728 C C . SER A 1 923 ? -25.593 13.498 4.053 1.00 70.31 923 SER A C 1
ATOM 7730 O O . SER A 1 923 ? -26.144 14.505 4.493 1.00 70.31 923 SER A O 1
ATOM 7732 N N . GLY A 1 924 ? -24.494 12.968 4.580 1.00 60.50 924 GLY A N 1
ATOM 7733 C CA . GLY A 1 924 ? -23.789 13.511 5.738 1.00 60.50 924 GLY A CA 1
ATOM 7734 C C . GLY A 1 924 ? -22.279 13.314 5.627 1.00 60.50 924 GLY A C 1
ATOM 7735 O O . GLY A 1 924 ? -21.771 12.946 4.565 1.00 60.50 924 GLY A O 1
ATOM 7736 N N . HIS A 1 925 ? -21.571 13.539 6.737 1.00 56.91 925 HIS A N 1
ATOM 7737 C CA . HIS A 1 925 ? -20.112 13.397 6.822 1.00 56.91 925 HIS A CA 1
ATOM 7738 C C . HIS A 1 925 ? -19.630 11.989 6.420 1.00 56.91 925 HIS A C 1
ATOM 7740 O O . HIS A 1 925 ? -18.597 11.843 5.781 1.00 56.91 925 HIS A O 1
ATOM 7746 N N . PHE A 1 926 ? -20.434 10.963 6.705 1.00 59.72 926 PHE A N 1
ATOM 7747 C CA . PHE A 1 926 ? -20.103 9.556 6.473 1.00 59.72 926 PHE A CA 1
ATOM 7748 C C . PHE A 1 926 ? -20.424 9.033 5.082 1.00 59.72 926 PHE A C 1
ATOM 7750 O O . PHE A 1 926 ? -20.137 7.874 4.801 1.00 59.72 926 PHE A O 1
ATOM 7757 N N . GLY A 1 927 ? -21.077 9.816 4.223 1.00 73.25 927 GLY A N 1
ATOM 7758 C CA . GLY A 1 927 ? -21.568 9.277 2.963 1.00 73.25 927 GLY A CA 1
ATOM 7759 C C . GLY A 1 927 ? -22.928 9.770 2.510 1.00 73.25 927 GLY A C 1
ATOM 7760 O O . GLY A 1 927 ? -23.606 10.567 3.164 1.00 73.25 927 GLY A O 1
ATOM 7761 N N . SER A 1 928 ? -23.341 9.239 1.367 1.00 82.25 928 SER A N 1
ATOM 7762 C CA . SER A 1 928 ? -24.706 9.334 0.862 1.00 82.25 928 SER A CA 1
ATOM 7763 C C . SER A 1 928 ? -25.475 8.051 1.160 1.00 82.25 928 SER A C 1
ATOM 7765 O O . SER A 1 928 ? -24.939 6.945 1.093 1.00 82.25 928 SER A O 1
ATOM 7767 N N . VAL A 1 929 ? -26.745 8.214 1.516 1.00 87.75 929 VAL A N 1
ATOM 7768 C CA . VAL A 1 929 ? -27.659 7.123 1.841 1.00 87.75 929 VAL A CA 1
ATOM 7769 C C . VAL A 1 929 ? -28.836 7.192 0.880 1.00 87.75 929 VAL A C 1
ATOM 7771 O O . VAL A 1 929 ? -29.510 8.223 0.790 1.00 87.75 929 VAL A O 1
ATOM 7774 N N . SER A 1 930 ? -29.088 6.093 0.178 1.00 90.19 930 SER A N 1
ATOM 7775 C CA . SER A 1 930 ? -30.168 5.968 -0.801 1.00 90.19 930 SER A CA 1
ATOM 7776 C C . SER A 1 930 ? -31.064 4.783 -0.462 1.00 90.19 930 SER A C 1
ATOM 7778 O O . SER A 1 930 ? -30.589 3.742 -0.022 1.00 90.19 930 SER A O 1
ATOM 7780 N N . LYS A 1 931 ? -32.366 4.933 -0.669 1.00 93.38 931 LYS A N 1
ATOM 7781 C CA . LYS A 1 931 ? -33.359 3.863 -0.612 1.00 93.38 931 LYS A CA 1
ATOM 7782 C C . LYS A 1 931 ? -33.438 3.219 -1.989 1.00 93.38 931 LYS A C 1
ATOM 7784 O O . LYS A 1 931 ? -33.442 3.933 -2.987 1.00 93.38 931 LYS A O 1
ATOM 7789 N N . ALA A 1 932 ? -33.526 1.898 -2.032 1.00 94.25 932 ALA A N 1
ATOM 7790 C CA . ALA A 1 932 ? -33.745 1.136 -3.255 1.00 94.25 932 ALA A CA 1
ATOM 7791 C C . ALA A 1 932 ? -34.720 -0.014 -2.992 1.00 94.25 932 ALA A C 1
ATOM 7793 O O . ALA A 1 932 ? -34.862 -0.479 -1.860 1.00 94.25 932 ALA A O 1
ATOM 7794 N N . ARG A 1 933 ? -35.389 -0.487 -4.038 1.00 94.12 933 ARG A N 1
ATOM 7795 C CA . ARG A 1 933 ? -36.211 -1.693 -4.026 1.00 94.12 933 ARG A CA 1
ATOM 7796 C C . ARG A 1 933 ? -35.385 -2.874 -4.514 1.00 94.12 933 ARG A C 1
ATOM 7798 O O . ARG A 1 933 ? -34.884 -2.859 -5.638 1.00 94.12 933 ARG A O 1
ATOM 7805 N N . TRP A 1 934 ? -35.255 -3.906 -3.688 1.00 94.38 934 TRP A N 1
ATOM 7806 C CA . TRP A 1 934 ? -34.549 -5.123 -4.068 1.00 94.38 934 TRP A CA 1
ATOM 7807 C C . TRP A 1 934 ? -35.510 -6.121 -4.712 1.00 94.38 934 TRP A C 1
ATOM 7809 O O . TRP A 1 934 ? -36.318 -6.765 -4.042 1.00 94.38 934 TRP A O 1
ATOM 7819 N N . SER A 1 935 ? -35.399 -6.262 -6.030 1.00 90.12 935 SER A N 1
ATOM 7820 C CA . SER A 1 935 ? -36.298 -7.063 -6.872 1.00 90.12 935 SER A CA 1
ATOM 7821 C C . SER A 1 935 ? -36.462 -8.523 -6.423 1.00 90.12 935 SER A C 1
ATOM 7823 O O . SER A 1 935 ? -37.572 -9.043 -6.485 1.00 90.12 935 SER A O 1
ATOM 7825 N N . LYS A 1 936 ? -35.409 -9.179 -5.907 1.00 86.88 936 LYS A N 1
ATOM 7826 C CA . LYS A 1 936 ? -35.469 -10.593 -5.480 1.00 86.88 936 LYS A CA 1
ATOM 7827 C C . LYS A 1 936 ? -36.384 -10.862 -4.290 1.00 86.88 936 LYS A C 1
ATOM 7829 O O . LYS A 1 936 ? -36.948 -11.947 -4.204 1.00 86.88 936 LYS A O 1
ATOM 7834 N N . ILE A 1 937 ? -36.479 -9.917 -3.356 1.00 86.31 937 ILE A N 1
ATOM 7835 C CA . ILE A 1 937 ? -37.311 -10.062 -2.150 1.00 86.31 937 ILE A CA 1
ATOM 7836 C C . ILE A 1 937 ? -38.529 -9.137 -2.164 1.00 86.31 937 ILE A C 1
ATOM 7838 O O . ILE A 1 937 ? -39.351 -9.204 -1.258 1.00 86.31 937 ILE A O 1
ATOM 7842 N N . ASN A 1 938 ? -38.643 -8.293 -3.193 1.00 85.94 938 ASN A N 1
ATOM 7843 C CA . ASN A 1 938 ? -39.682 -7.282 -3.351 1.00 85.94 938 ASN A CA 1
ATOM 7844 C C . ASN A 1 938 ? -39.865 -6.393 -2.105 1.00 85.94 938 ASN A C 1
ATOM 7846 O O . ASN A 1 938 ? -40.985 -6.047 -1.734 1.00 85.94 938 ASN A O 1
ATOM 7850 N N . ASP A 1 939 ? -38.753 -6.015 -1.477 1.00 91.06 939 ASP A N 1
ATOM 7851 C CA . ASP A 1 939 ? -38.729 -5.186 -0.271 1.00 91.06 939 ASP A CA 1
ATOM 7852 C C . ASP A 1 939 ? -37.715 -4.043 -0.423 1.00 91.06 939 ASP A C 1
ATOM 7854 O O . ASP A 1 939 ? -36.867 -4.046 -1.326 1.00 91.06 939 ASP A O 1
ATOM 7858 N N . PHE A 1 940 ? -37.818 -3.039 0.441 1.00 93.50 940 PHE A N 1
ATOM 7859 C CA . PHE A 1 940 ? -36.925 -1.890 0.442 1.00 93.50 940 PHE A CA 1
ATOM 7860 C C . PHE A 1 940 ? -35.641 -2.166 1.226 1.00 93.50 940 PHE A C 1
ATOM 7862 O O . PHE A 1 940 ? -35.643 -2.746 2.310 1.00 93.50 940 PHE A O 1
ATOM 7869 N N . VAL A 1 941 ? -34.533 -1.671 0.685 1.00 94.81 941 VAL A N 1
ATOM 7870 C CA . VAL A 1 941 ? -33.208 -1.687 1.305 1.00 94.81 941 VAL A CA 1
ATOM 7871 C C . VAL A 1 941 ? -32.599 -0.292 1.280 1.00 94.81 941 VAL A C 1
ATOM 7873 O O . VAL A 1 941 ? -33.037 0.598 0.543 1.00 94.81 941 VAL A O 1
ATOM 7876 N N . VAL A 1 942 ? -31.568 -0.105 2.094 1.00 93.19 942 VAL A N 1
ATOM 7877 C CA . VAL A 1 942 ? -30.765 1.114 2.134 1.00 93.19 942 VAL A CA 1
ATOM 7878 C C . VAL A 1 942 ? -29.372 0.820 1.604 1.00 93.19 942 VAL A C 1
ATOM 7880 O O . VAL A 1 942 ? -28.740 -0.149 2.009 1.00 93.19 942 VAL A O 1
ATOM 7883 N N . ILE A 1 943 ? -28.892 1.690 0.724 1.00 91.38 943 ILE A N 1
ATOM 7884 C CA . ILE A 1 943 ? -27.550 1.678 0.156 1.00 91.38 943 ILE A CA 1
ATOM 7885 C C . ILE A 1 943 ? -26.786 2.852 0.765 1.00 91.38 943 ILE A C 1
ATOM 7887 O O . ILE A 1 943 ? -27.134 4.012 0.526 1.00 91.38 943 ILE A O 1
ATOM 7891 N N . LYS A 1 944 ? -25.751 2.557 1.553 1.00 87.94 944 LYS A N 1
ATOM 7892 C CA . LYS A 1 944 ? -24.820 3.550 2.101 1.00 87.94 944 LYS A CA 1
ATOM 7893 C C . LYS A 1 944 ? -23.542 3.548 1.266 1.00 87.94 944 LYS A C 1
ATOM 7895 O O . LYS A 1 944 ? -22.869 2.523 1.143 1.00 87.94 944 LYS A O 1
ATOM 7900 N N . LYS A 1 945 ? -23.210 4.710 0.714 1.00 84.75 945 LYS A N 1
ATOM 7901 C CA . LYS A 1 945 ? -21.979 4.980 -0.032 1.00 84.75 945 LYS A CA 1
ATOM 7902 C C . LYS A 1 945 ? -21.130 5.948 0.778 1.00 84.75 945 LYS A C 1
ATOM 7904 O O . LYS A 1 945 ? -21.580 7.063 1.020 1.00 84.75 945 LYS A O 1
ATOM 7909 N N . LEU A 1 946 ? -19.933 5.540 1.194 1.00 73.38 946 LEU A N 1
ATOM 7910 C CA . LEU A 1 946 ? -19.035 6.396 1.977 1.00 73.38 946 LEU A CA 1
ATOM 7911 C C . LEU A 1 946 ? -18.451 7.523 1.101 1.00 73.38 946 LEU A C 1
ATOM 7913 O O . LEU A 1 946 ? -18.094 7.281 -0.051 1.00 73.38 946 LEU A O 1
ATOM 7917 N N . ASN A 1 947 ? -18.375 8.750 1.626 1.00 61.66 947 ASN A N 1
ATOM 7918 C CA . ASN A 1 947 ? -17.819 9.912 0.917 1.00 61.66 947 ASN A CA 1
ATOM 7919 C C . ASN A 1 947 ? -16.325 10.062 1.259 1.00 61.66 947 ASN A C 1
ATOM 7921 O O . ASN A 1 947 ? -16.034 10.363 2.410 1.00 61.66 947 ASN A O 1
ATOM 7925 N N . ASN A 1 948 ? -15.412 9.857 0.293 1.00 51.97 948 ASN A N 1
ATOM 7926 C CA . ASN A 1 948 ? -14.092 10.516 0.130 1.00 51.97 948 ASN A CA 1
ATOM 7927 C C . ASN A 1 948 ? -13.184 9.729 -0.833 1.00 51.97 948 ASN A C 1
ATOM 7929 O O . ASN A 1 948 ? -13.179 8.506 -0.827 1.00 51.97 948 ASN A O 1
ATOM 7933 N N . SER A 1 949 ? -12.400 10.445 -1.643 1.00 41.50 949 SER A N 1
ATOM 7934 C CA . SER A 1 949 ? -11.386 9.909 -2.559 1.00 41.50 949 SER A CA 1
ATOM 7935 C C . SER A 1 949 ? -10.034 9.765 -1.845 1.00 41.50 949 SER A C 1
ATOM 7937 O O . SER A 1 949 ? -9.447 10.804 -1.544 1.00 41.50 949 SER A O 1
ATOM 7939 N N . ASN A 1 950 ? -9.593 8.531 -1.534 1.00 47.16 950 ASN A N 1
ATOM 7940 C CA . ASN A 1 950 ? -8.205 8.039 -1.306 1.00 47.16 950 ASN A CA 1
ATOM 7941 C C . ASN A 1 950 ? -8.200 6.757 -0.430 1.00 47.16 950 ASN A C 1
ATOM 7943 O O . ASN A 1 950 ? -9.217 6.439 0.181 1.00 47.16 950 ASN A O 1
ATOM 7947 N N . ASP A 1 951 ? -7.044 6.081 -0.320 1.00 42.00 951 ASP A N 1
ATOM 7948 C CA . ASP A 1 951 ? -6.766 4.816 0.408 1.00 42.00 951 ASP A CA 1
ATOM 7949 C C . ASP A 1 951 ? -7.369 4.702 1.833 1.00 42.00 951 ASP A C 1
ATOM 7951 O O . ASP A 1 951 ? -7.672 3.609 2.303 1.00 42.00 951 ASP A O 1
ATOM 7955 N N . ILE A 1 952 ? -7.638 5.826 2.512 1.00 49.28 952 ILE A N 1
ATOM 7956 C CA . ILE A 1 952 ? -8.316 5.889 3.828 1.00 49.28 952 ILE A CA 1
ATOM 7957 C C . ILE A 1 952 ? -9.766 5.346 3.763 1.00 49.28 952 ILE A C 1
ATOM 7959 O O . ILE A 1 952 ? -10.320 4.904 4.772 1.00 49.28 952 ILE A O 1
ATOM 7963 N N . GLN A 1 953 ? -10.391 5.354 2.580 1.00 61.12 953 GLN A N 1
ATOM 7964 C CA . GLN A 1 953 ? -11.762 4.890 2.352 1.00 61.12 953 GLN A CA 1
ATOM 7965 C C . GLN A 1 953 ? -11.913 3.375 2.562 1.00 61.12 953 GLN A C 1
ATOM 7967 O O . GLN A 1 953 ? -12.939 2.939 3.085 1.00 61.12 953 GLN A O 1
ATOM 7972 N N . GLU A 1 954 ? -10.917 2.573 2.174 1.00 63.56 954 GLU A N 1
ATOM 7973 C CA . GLU A 1 954 ? -11.017 1.108 2.222 1.00 63.56 954 GLU A CA 1
ATOM 7974 C C . GLU A 1 954 ? -10.893 0.573 3.651 1.00 63.56 954 GLU A C 1
ATOM 7976 O O . GLU A 1 954 ? -11.696 -0.272 4.048 1.00 63.56 954 GLU A O 1
ATOM 7981 N N . ASP A 1 955 ? -9.986 1.133 4.456 1.00 68.88 955 ASP A N 1
ATOM 7982 C CA . ASP A 1 955 ? -9.848 0.802 5.879 1.00 68.88 955 ASP A CA 1
ATOM 7983 C C . ASP A 1 955 ? -11.119 1.155 6.666 1.00 68.88 955 ASP A C 1
ATOM 7985 O O . ASP A 1 955 ? -11.605 0.352 7.467 1.00 68.88 955 ASP A O 1
ATOM 7989 N N . ALA A 1 956 ? -11.701 2.333 6.414 1.00 70.69 956 ALA A N 1
ATOM 7990 C CA . ALA A 1 956 ? -12.948 2.761 7.048 1.00 70.69 956 ALA A CA 1
ATOM 7991 C C . ALA A 1 956 ? -14.144 1.889 6.620 1.00 70.69 956 ALA A C 1
ATOM 7993 O O . ALA A 1 956 ? -14.962 1.494 7.453 1.00 70.69 956 ALA A O 1
ATOM 7994 N N . PHE A 1 957 ? -14.222 1.531 5.334 1.00 77.19 957 PHE A N 1
ATOM 7995 C CA . PHE A 1 957 ? -15.252 0.639 4.797 1.00 77.19 957 PHE A CA 1
ATOM 7996 C C . PHE A 1 957 ? -15.137 -0.781 5.361 1.00 77.19 957 PHE A C 1
ATOM 7998 O O . PHE A 1 957 ? -16.128 -1.366 5.806 1.00 77.19 957 PHE A O 1
ATOM 8005 N N . GLN A 1 958 ? -13.920 -1.332 5.382 1.00 78.94 958 GLN A N 1
ATOM 8006 C CA . GLN A 1 958 ? -13.633 -2.633 5.972 1.00 78.94 958 GLN A CA 1
ATOM 8007 C C . GLN A 1 958 ? -14.002 -2.646 7.453 1.00 78.94 958 GLN A C 1
ATOM 8009 O O . GLN A 1 958 ? -14.647 -3.586 7.920 1.00 78.94 958 GLN A O 1
ATOM 8014 N N . HIS A 1 959 ? -13.606 -1.605 8.181 1.00 81.75 959 HIS A N 1
ATOM 8015 C CA . HIS A 1 959 ? -13.891 -1.455 9.599 1.00 81.75 959 HIS A CA 1
ATOM 8016 C C . HIS A 1 959 ? -15.398 -1.410 9.872 1.00 81.75 959 HIS A C 1
ATOM 8018 O O . HIS A 1 959 ? -15.880 -2.172 10.711 1.00 81.75 959 HIS A O 1
ATOM 8024 N N . GLU A 1 960 ? -16.165 -0.610 9.124 1.00 85.56 960 GLU A N 1
ATOM 8025 C CA . GLU A 1 960 ? -17.622 -0.545 9.294 1.00 85.56 960 GLU A CA 1
ATOM 8026 C C . GLU A 1 960 ? -18.287 -1.908 9.033 1.00 85.56 960 GLU A C 1
ATOM 8028 O O . GLU A 1 960 ? -19.099 -2.358 9.846 1.00 85.56 960 GLU A O 1
ATOM 8033 N N . ILE A 1 961 ? -17.896 -2.619 7.967 1.00 85.31 961 ILE A N 1
ATOM 8034 C CA . ILE A 1 961 ? -18.400 -3.973 7.682 1.00 85.31 961 ILE A CA 1
ATOM 8035 C C . ILE A 1 961 ? -18.035 -4.946 8.801 1.00 85.31 961 ILE A C 1
ATOM 8037 O O . ILE A 1 961 ? -18.880 -5.730 9.234 1.00 85.31 961 ILE A O 1
ATOM 8041 N N . GLN A 1 962 ? -16.790 -4.920 9.282 1.00 84.88 962 GLN A N 1
ATOM 8042 C CA . GLN A 1 962 ? -16.347 -5.794 10.366 1.00 84.88 962 GLN A CA 1
ATOM 8043 C C . GLN A 1 962 ? -17.162 -5.560 11.639 1.00 84.88 962 GLN A C 1
ATOM 8045 O O . GLN A 1 962 ? -17.558 -6.529 12.286 1.00 84.88 962 GLN A O 1
ATOM 8050 N N . MET A 1 963 ? -17.429 -4.300 11.995 1.00 86.81 963 MET A N 1
ATOM 8051 C CA . MET A 1 963 ? -18.240 -3.977 13.168 1.00 86.81 963 MET A CA 1
ATOM 8052 C C . MET A 1 963 ? -19.689 -4.431 12.971 1.00 86.81 963 MET A C 1
ATOM 8054 O O . MET A 1 963 ? -20.191 -5.186 13.801 1.00 86.81 963 MET A O 1
ATOM 8058 N N . GLN A 1 964 ? -20.329 -4.069 11.854 1.00 86.31 964 GLN A N 1
ATOM 8059 C CA . GLN A 1 964 ? -21.719 -4.446 11.563 1.00 86.31 964 GLN A CA 1
ATOM 8060 C C . GLN A 1 964 ? -21.921 -5.966 11.509 1.00 86.31 964 GLN A C 1
ATOM 8062 O O . GLN A 1 964 ? -22.876 -6.491 12.081 1.00 86.31 964 GLN A O 1
ATOM 8067 N N . ASN A 1 965 ? -21.002 -6.699 10.876 1.00 83.56 965 ASN A N 1
ATOM 8068 C CA . ASN A 1 965 ? -21.110 -8.149 10.741 1.00 83.56 965 ASN A CA 1
ATOM 8069 C C . ASN A 1 965 ? -21.027 -8.876 12.095 1.00 83.56 965 ASN A C 1
ATOM 8071 O O . ASN A 1 965 ? -21.616 -9.941 12.249 1.00 83.56 965 ASN A O 1
ATOM 8075 N N . ARG A 1 966 ? -20.363 -8.302 13.106 1.00 84.69 966 ARG A N 1
ATOM 8076 C CA . ARG A 1 966 ? -20.326 -8.878 14.463 1.00 84.69 966 ARG A CA 1
ATOM 8077 C C . ARG A 1 966 ? -21.646 -8.733 15.217 1.00 84.69 966 ARG A C 1
ATOM 8079 O O . ARG A 1 966 ? -21.925 -9.528 16.107 1.00 84.69 966 ARG A O 1
ATOM 8086 N N . VAL A 1 967 ? -22.452 -7.730 14.871 1.00 87.44 967 VAL A N 1
ATOM 8087 C CA . VAL A 1 967 ? -23.599 -7.310 15.692 1.00 87.44 967 VAL A CA 1
ATOM 8088 C C . VAL A 1 967 ? -24.956 -7.465 15.006 1.00 87.44 967 VAL A C 1
ATOM 8090 O O . VAL A 1 967 ? -25.989 -7.282 15.645 1.00 87.44 967 VAL A O 1
ATOM 8093 N N . HIS A 1 968 ? -24.974 -7.868 13.733 1.00 81.81 968 HIS A N 1
ATOM 8094 C CA . HIS A 1 968 ? -26.185 -7.985 12.910 1.00 81.81 968 HIS A CA 1
ATOM 8095 C C . HIS A 1 968 ? -27.248 -8.972 13.436 1.00 81.81 968 HIS A C 1
ATOM 8097 O O . HIS A 1 968 ? -28.367 -8.979 12.923 1.00 81.81 968 HIS A O 1
ATOM 8103 N N . ALA A 1 969 ? -26.907 -9.824 14.411 1.00 84.00 969 ALA A N 1
ATOM 8104 C CA . ALA A 1 969 ? -27.828 -10.775 15.032 1.00 84.00 969 ALA A CA 1
ATOM 8105 C C . ALA A 1 969 ? -28.779 -10.124 16.057 1.00 84.00 969 ALA A C 1
ATOM 8107 O O . ALA A 1 969 ? -29.813 -10.707 16.381 1.00 84.00 969 ALA A O 1
ATOM 8108 N N . CYS A 1 970 ? -28.455 -8.932 16.569 1.00 91.12 970 CYS A N 1
ATOM 8109 C CA . CYS A 1 970 ? -29.300 -8.226 17.529 1.00 91.12 970 CYS A CA 1
ATOM 8110 C C . CYS A 1 970 ? -30.479 -7.536 16.828 1.00 91.12 970 CYS A C 1
ATOM 8112 O O . CYS A 1 970 ? -30.292 -6.773 15.882 1.00 91.12 970 CYS A O 1
ATOM 8114 N N . GLU A 1 971 ? -31.700 -7.747 17.325 1.00 92.75 971 GLU A N 1
ATOM 8115 C CA . GLU A 1 971 ? -32.907 -7.159 16.733 1.00 92.75 971 GLU A CA 1
ATOM 8116 C C . GLU A 1 971 ? -32.936 -5.623 16.831 1.00 92.75 971 GLU A C 1
ATOM 8118 O O . GLU A 1 971 ? -33.452 -4.956 15.932 1.00 92.75 971 GLU A O 1
ATOM 8123 N N . ASN A 1 972 ? -32.338 -5.058 17.885 1.00 96.25 972 ASN A N 1
ATOM 8124 C CA . ASN A 1 972 ? -32.231 -3.614 18.113 1.00 96.25 972 ASN A CA 1
ATOM 8125 C C . ASN A 1 972 ? -31.011 -2.976 17.426 1.00 96.25 972 ASN A C 1
ATOM 8127 O O . ASN A 1 972 ? -30.602 -1.867 17.770 1.00 96.25 972 ASN A O 1
ATOM 8131 N N . ILE A 1 973 ? -30.424 -3.656 16.442 1.00 95.44 973 ILE A N 1
ATOM 8132 C CA . ILE A 1 973 ? -29.378 -3.128 15.565 1.00 95.44 973 ILE A CA 1
ATOM 8133 C C . ILE A 1 973 ? -29.855 -3.275 14.118 1.00 95.44 973 ILE A C 1
ATOM 8135 O O . ILE A 1 973 ? -30.528 -4.246 13.767 1.00 95.44 973 ILE A O 1
ATOM 8139 N N . ILE A 1 974 ? -29.569 -2.283 13.270 1.00 93.56 974 ILE A N 1
ATOM 8140 C CA . ILE A 1 974 ? -29.945 -2.348 11.858 1.00 93.56 974 ILE A CA 1
ATOM 8141 C C . ILE A 1 974 ? -29.237 -3.527 11.189 1.00 93.56 974 ILE A C 1
ATOM 8143 O O . ILE A 1 974 ? -28.027 -3.724 11.338 1.00 93.56 974 ILE A O 1
ATOM 8147 N N . ARG A 1 975 ? -29.988 -4.344 10.453 1.00 91.25 975 ARG A N 1
ATOM 8148 C CA . ARG A 1 975 ? -29.413 -5.547 9.862 1.00 91.25 975 ARG A CA 1
ATOM 8149 C C . ARG A 1 975 ? -28.544 -5.201 8.653 1.00 91.25 975 ARG A C 1
ATOM 8151 O O . ARG A 1 975 ? -29.026 -4.649 7.662 1.00 91.25 975 ARG A O 1
ATOM 8158 N N . PHE A 1 976 ? -27.283 -5.624 8.704 1.00 91.25 976 PHE A N 1
ATOM 8159 C CA . PHE A 1 976 ? -26.411 -5.707 7.535 1.00 91.25 976 PHE A CA 1
ATOM 8160 C C . PHE A 1 976 ? -26.881 -6.840 6.612 1.00 91.25 976 PHE A C 1
ATOM 8162 O O . PHE A 1 976 ? -27.082 -7.974 7.056 1.00 91.25 976 PHE A O 1
ATOM 8169 N N . ILE A 1 977 ? -27.095 -6.533 5.332 1.00 91.12 977 ILE A N 1
ATOM 8170 C CA . ILE A 1 977 ? -27.588 -7.498 4.338 1.00 91.12 977 ILE A CA 1
ATOM 8171 C C . ILE A 1 977 ? -26.447 -7.975 3.438 1.00 91.12 977 ILE A C 1
ATOM 8173 O O . ILE A 1 977 ? -26.400 -9.157 3.089 1.00 91.12 977 ILE A O 1
ATOM 8177 N N . GLY A 1 978 ? -25.546 -7.076 3.047 1.00 91.06 978 GLY A N 1
ATOM 8178 C CA . GLY A 1 978 ? -24.451 -7.384 2.138 1.00 91.06 978 GLY A CA 1
ATOM 8179 C C . GLY A 1 978 ? -23.811 -6.134 1.551 1.00 91.06 978 GLY A C 1
ATOM 8180 O O . GLY A 1 978 ? -23.976 -5.031 2.067 1.00 91.06 978 GLY A O 1
ATOM 8181 N N . ILE A 1 979 ? -23.098 -6.309 0.446 1.00 91.75 979 ILE A N 1
ATOM 8182 C CA . ILE A 1 979 ? -22.480 -5.220 -0.313 1.00 91.75 979 ILE A CA 1
ATOM 8183 C C . ILE A 1 979 ? -22.915 -5.262 -1.776 1.00 91.75 979 ILE A C 1
ATOM 8185 O O . ILE A 1 979 ? -23.295 -6.312 -2.289 1.00 91.75 979 ILE A O 1
ATOM 8189 N N . THR A 1 980 ? -22.835 -4.121 -2.449 1.00 89.75 980 THR A N 1
ATOM 8190 C CA . THR A 1 980 ? -23.096 -3.976 -3.889 1.00 89.75 980 THR A CA 1
ATOM 8191 C C . THR A 1 980 ? -22.040 -3.070 -4.515 1.00 89.75 980 THR A C 1
ATOM 8193 O O . THR A 1 980 ? -21.358 -2.335 -3.802 1.00 89.75 980 THR A O 1
ATOM 8196 N N . GLN A 1 981 ? -21.915 -3.084 -5.840 1.00 85.25 981 GLN A N 1
ATOM 8197 C CA . GLN A 1 981 ? -21.002 -2.209 -6.576 1.00 85.25 981 GLN A CA 1
ATOM 8198 C C . GLN A 1 981 ? -21.744 -1.466 -7.689 1.00 85.25 981 GLN A C 1
ATOM 8200 O O . GLN A 1 981 ? -22.414 -2.084 -8.508 1.00 85.25 981 GLN A O 1
ATOM 8205 N N . GLU A 1 982 ? -21.638 -0.140 -7.719 1.00 76.19 982 GLU A N 1
ATOM 8206 C CA . GLU A 1 982 ? -22.319 0.703 -8.708 1.00 76.19 982 GLU A CA 1
ATOM 8207 C C . GLU A 1 982 ? -21.682 0.560 -10.106 1.00 76.19 982 GLU A C 1
ATOM 8209 O O . GLU A 1 982 ? -20.472 0.721 -10.259 1.00 76.19 982 GLU A O 1
ATOM 8214 N N . LEU A 1 983 ? -22.489 0.309 -11.148 1.00 63.78 983 LEU A N 1
ATOM 8215 C CA . LEU A 1 983 ? -21.999 0.034 -12.514 1.00 63.78 983 LEU A CA 1
ATOM 8216 C C . LEU A 1 983 ? -21.134 1.156 -13.117 1.00 63.78 983 LEU A C 1
ATOM 8218 O O . LEU A 1 983 ? -20.180 0.879 -13.841 1.00 63.78 983 LEU A O 1
ATOM 8222 N N . GLN A 1 984 ? -21.460 2.419 -12.826 1.00 54.25 984 GLN A N 1
ATOM 8223 C CA . GLN A 1 984 ? -20.745 3.591 -13.353 1.00 54.25 984 GLN A CA 1
ATOM 8224 C C . GLN A 1 984 ? -19.516 3.973 -12.513 1.00 54.25 984 GLN A C 1
ATOM 8226 O O . GLN A 1 984 ? -18.684 4.763 -12.951 1.00 54.25 984 GLN A O 1
ATOM 8231 N N . SER A 1 985 ? -19.366 3.394 -11.319 1.00 56.16 985 SER A N 1
ATOM 8232 C CA . SER A 1 985 ? -18.232 3.616 -10.426 1.00 56.16 985 SER A CA 1
ATOM 8233 C C . SER A 1 985 ? -17.606 2.264 -10.095 1.00 56.16 985 SER A C 1
ATOM 8235 O O . SER A 1 985 ? -17.771 1.735 -8.997 1.00 56.16 985 SER A O 1
ATOM 8237 N N . GLN A 1 986 ? -16.852 1.707 -11.051 1.00 51.44 986 GLN A N 1
ATOM 8238 C CA . GLN A 1 986 ? -16.203 0.386 -10.956 1.00 51.44 986 GLN A CA 1
ATOM 8239 C C . GLN A 1 986 ? -15.245 0.224 -9.755 1.00 51.44 986 GLN A C 1
ATOM 8241 O O . GLN A 1 986 ? -14.658 -0.839 -9.581 1.00 51.44 986 GLN A O 1
ATOM 8246 N N . ASN A 1 987 ? -15.085 1.238 -8.904 1.00 55.31 987 ASN A N 1
ATOM 8247 C CA . ASN A 1 987 ? -14.139 1.251 -7.795 1.00 55.31 987 ASN A CA 1
ATOM 8248 C C . ASN A 1 987 ? -14.772 1.500 -6.414 1.00 55.31 987 ASN A C 1
ATOM 8250 O O . ASN A 1 987 ? -14.025 1.533 -5.448 1.00 55.31 987 ASN A O 1
ATOM 8254 N N . ASN A 1 988 ? -16.100 1.644 -6.286 1.00 69.38 988 ASN A N 1
ATOM 8255 C CA . ASN A 1 988 ? -16.736 1.944 -4.994 1.00 69.38 988 ASN A CA 1
ATOM 8256 C C . ASN A 1 988 ? -17.773 0.885 -4.596 1.00 69.38 988 ASN A C 1
ATOM 8258 O O . ASN A 1 988 ? -18.873 0.834 -5.153 1.00 69.38 988 ASN A O 1
ATOM 8262 N N . TYR A 1 989 ? -17.437 0.062 -3.599 1.00 80.56 989 TYR A N 1
ATOM 8263 C CA . TYR A 1 989 ? -18.417 -0.796 -2.935 1.00 80.56 989 TYR A CA 1
ATOM 8264 C C . TYR A 1 989 ? -19.333 0.040 -2.033 1.00 80.56 989 TYR A C 1
ATOM 8266 O O . TYR A 1 989 ? -18.916 1.018 -1.414 1.00 80.56 989 TYR A O 1
ATOM 8274 N N . CYS A 1 990 ? -20.596 -0.361 -1.955 1.00 87.44 990 CYS A N 1
ATOM 8275 C CA . CYS A 1 990 ? -21.606 0.227 -1.084 1.00 87.44 990 CYS A CA 1
ATOM 8276 C C . CYS A 1 990 ? -22.115 -0.827 -0.097 1.00 87.44 990 CYS A C 1
ATOM 8278 O O . CYS A 1 990 ? -22.203 -2.010 -0.434 1.00 87.44 990 CYS A O 1
ATOM 8280 N N . ILE A 1 991 ? -22.487 -0.389 1.106 1.00 90.06 991 ILE A N 1
ATOM 8281 C CA . ILE A 1 991 ? -23.077 -1.240 2.147 1.00 90.06 991 ILE A CA 1
ATOM 8282 C C . ILE A 1 991 ? -24.590 -1.293 1.923 1.00 90.06 991 ILE A C 1
ATOM 8284 O O . ILE A 1 991 ? -25.230 -0.248 1.793 1.00 90.06 991 ILE A O 1
ATOM 8288 N N . VAL A 1 992 ? -25.162 -2.497 1.888 1.00 92.38 992 VAL A N 1
ATOM 8289 C CA . VAL A 1 992 ? -26.607 -2.727 1.777 1.00 92.38 992 VAL A CA 1
ATOM 8290 C C . VAL A 1 992 ? -27.163 -3.171 3.128 1.00 92.38 992 VAL A C 1
ATOM 8292 O O . VAL A 1 992 ? -26.702 -4.153 3.716 1.00 92.38 992 VAL A O 1
ATOM 8295 N N . MET A 1 993 ? -28.169 -2.450 3.616 1.00 92.56 993 MET A N 1
ATOM 8296 C CA . MET A 1 993 ? -28.756 -2.611 4.950 1.00 92.56 993 MET A CA 1
ATOM 8297 C C . MET A 1 993 ? -30.287 -2.659 4.886 1.00 92.56 993 MET A C 1
ATOM 8299 O O . MET A 1 993 ? -30.904 -2.247 3.901 1.00 92.56 993 MET A O 1
ATOM 8303 N N . GLU A 1 994 ? -30.902 -3.150 5.960 1.00 92.75 994 GLU A N 1
ATOM 8304 C CA . GLU A 1 994 ? -32.350 -3.096 6.187 1.00 92.75 994 GLU A CA 1
ATOM 8305 C C . GLU A 1 994 ? -32.879 -1.651 6.127 1.00 92.75 994 GLU A C 1
ATOM 8307 O O . GLU A 1 994 ? -32.254 -0.718 6.635 1.00 92.75 994 GLU A O 1
ATOM 8312 N N . TYR A 1 995 ? -34.044 -1.453 5.502 1.00 93.81 995 TYR A N 1
ATOM 8313 C CA . TYR A 1 995 ? -34.712 -0.152 5.463 1.00 93.81 995 TYR A CA 1
ATOM 8314 C C . TYR A 1 995 ? -35.609 0.058 6.686 1.00 93.81 995 TYR A C 1
ATOM 8316 O O . TYR A 1 995 ? -36.564 -0.682 6.913 1.00 93.81 995 TYR A O 1
ATOM 8324 N N . ALA A 1 996 ? -35.344 1.116 7.451 1.00 93.50 996 ALA A N 1
ATOM 8325 C CA . ALA A 1 996 ? -36.202 1.554 8.547 1.00 93.50 996 ALA A CA 1
ATOM 8326 C C . ALA A 1 996 ? -37.383 2.391 8.023 1.00 93.50 996 ALA A C 1
ATOM 8328 O O . ALA A 1 996 ? -37.192 3.477 7.471 1.00 93.50 996 ALA A O 1
ATOM 8329 N N . ASP A 1 997 ? -38.605 1.885 8.202 1.00 92.50 997 ASP A N 1
ATOM 8330 C CA . ASP A 1 997 ? -39.833 2.430 7.605 1.00 92.50 997 ASP A CA 1
ATOM 8331 C C . ASP A 1 997 ? -40.282 3.772 8.203 1.00 92.50 997 ASP A C 1
ATOM 8333 O O . ASP A 1 997 ? -40.985 4.538 7.546 1.00 92.50 997 ASP A O 1
ATOM 8337 N N . SER A 1 998 ? -39.831 4.088 9.418 1.00 93.44 998 SER A N 1
ATOM 8338 C CA . SER A 1 998 ? -40.287 5.250 10.184 1.00 93.44 998 SER A CA 1
ATOM 8339 C C . SER A 1 998 ? -39.198 6.320 10.372 1.00 93.44 998 SER A C 1
ATOM 8341 O O . SER A 1 998 ? -39.389 7.289 11.110 1.00 93.44 998 SER A O 1
ATOM 8343 N N . GLY A 1 999 ? -38.069 6.188 9.664 1.00 91.75 999 GLY A N 1
ATOM 8344 C CA . GLY A 1 999 ? -36.955 7.141 9.689 1.00 91.75 999 GLY A CA 1
ATOM 8345 C C . GLY A 1 999 ? -36.141 7.115 10.990 1.00 91.75 999 GLY A C 1
ATOM 8346 O O . GLY A 1 999 ? -36.220 6.169 11.771 1.00 91.75 999 GLY A O 1
ATOM 8347 N N . ASN A 1 1000 ? -35.320 8.148 11.213 1.00 94.44 1000 ASN A N 1
ATOM 8348 C CA . ASN A 1 1000 ? -34.545 8.280 12.453 1.00 94.44 1000 ASN A CA 1
ATOM 8349 C C . ASN A 1 1000 ? -35.390 8.818 13.621 1.00 94.44 1000 ASN A C 1
ATOM 8351 O O . ASN A 1 1000 ? -36.398 9.496 13.410 1.00 94.44 1000 ASN A O 1
ATOM 8355 N N . LEU A 1 1001 ? -34.954 8.541 14.852 1.00 96.56 1001 LEU A N 1
ATOM 8356 C CA . LEU A 1 1001 ? -35.662 8.864 16.089 1.00 96.56 1001 LEU A CA 1
ATOM 8357 C C . LEU A 1 1001 ? -35.946 10.364 16.211 1.00 96.56 1001 LEU A C 1
ATOM 8359 O O . LEU A 1 1001 ? -37.060 10.735 16.564 1.00 96.56 1001 LEU A O 1
ATOM 8363 N N . ARG A 1 1002 ? -34.992 11.231 15.848 1.00 94.88 1002 ARG A N 1
ATOM 8364 C CA . ARG A 1 1002 ? -35.187 12.693 15.881 1.00 94.88 1002 ARG A CA 1
ATOM 8365 C C . ARG A 1 1002 ? -36.376 13.128 15.017 1.00 94.88 1002 ARG A C 1
ATOM 8367 O O . ARG A 1 1002 ? -37.219 13.910 15.452 1.00 94.88 1002 ARG A O 1
ATOM 8374 N N . VAL A 1 1003 ? -36.448 12.624 13.784 1.00 94.00 1003 VAL A N 1
ATOM 8375 C CA . VAL A 1 1003 ? -37.557 12.915 12.860 1.00 94.00 1003 VAL A CA 1
ATOM 8376 C C . VAL A 1 1003 ? -38.856 12.269 13.345 1.00 94.00 1003 VAL A C 1
ATOM 8378 O O . VAL A 1 1003 ? -39.920 12.875 13.223 1.00 94.00 1003 VAL A O 1
ATOM 8381 N N . TYR A 1 1004 ? -38.774 11.064 13.908 1.00 96.19 1004 TYR A N 1
ATOM 8382 C CA . TYR A 1 1004 ? -39.925 10.341 14.435 1.00 96.19 1004 TYR A CA 1
ATOM 8383 C C . TYR A 1 1004 ? -40.573 11.070 15.616 1.00 96.19 1004 TYR A C 1
ATOM 8385 O O . TYR A 1 1004 ? -41.789 11.254 15.614 1.00 96.19 1004 TYR A O 1
ATOM 8393 N N . LEU A 1 1005 ? -39.779 11.521 16.593 1.00 96.12 1005 LEU A N 1
ATOM 8394 C CA . LEU A 1 1005 ? -40.263 12.276 17.750 1.00 96.12 1005 LEU A CA 1
ATOM 8395 C C . LEU A 1 1005 ? -40.930 13.572 17.291 1.00 96.12 1005 LEU A C 1
ATOM 8397 O O . LEU A 1 1005 ? -42.095 13.792 17.604 1.00 96.12 1005 LEU A O 1
ATOM 8401 N N . LYS A 1 1006 ? -40.277 14.352 16.421 1.00 94.19 1006 LYS A N 1
ATOM 8402 C CA . LYS A 1 1006 ? -40.856 15.594 15.883 1.00 94.19 1006 LYS A CA 1
ATOM 8403 C C . LYS A 1 1006 ? -42.251 15.404 15.266 1.00 94.19 1006 LYS A C 1
ATOM 8405 O O . LYS A 1 1006 ? -43.075 16.308 15.342 1.00 94.19 1006 LYS A O 1
ATOM 8410 N N . LYS A 1 1007 ? -42.512 14.255 14.633 1.00 94.50 1007 LYS A N 1
ATOM 8411 C CA . LYS A 1 1007 ? -43.796 13.962 13.974 1.00 94.50 1007 LYS A CA 1
ATOM 8412 C C . LYS A 1 1007 ? -44.833 13.320 14.895 1.00 94.50 1007 LYS A C 1
ATOM 8414 O O . LYS A 1 1007 ? -46.015 13.597 14.742 1.00 94.50 1007 LYS A O 1
ATOM 8419 N N . ASN A 1 1008 ? -44.407 12.441 15.801 1.00 94.31 1008 ASN A N 1
ATOM 8420 C CA . ASN A 1 1008 ? -45.307 11.516 16.494 1.00 94.31 1008 ASN A CA 1
ATOM 8421 C C . ASN A 1 1008 ? -45.363 11.712 18.013 1.00 94.31 1008 ASN A C 1
ATOM 8423 O O . ASN A 1 1008 ? -46.098 10.987 18.678 1.00 94.31 1008 ASN A O 1
ATOM 8427 N N . PHE A 1 1009 ? -44.599 12.648 18.585 1.00 94.25 1009 PHE A N 1
ATOM 8428 C CA . PHE A 1 1009 ? -44.447 12.756 20.038 1.00 94.25 1009 PHE A CA 1
ATOM 8429 C C . PHE A 1 1009 ? -45.768 12.951 20.793 1.00 94.25 1009 PHE A C 1
ATOM 8431 O O . PHE A 1 1009 ? -45.955 12.336 21.840 1.00 94.25 1009 PHE A O 1
ATOM 8438 N N . SER A 1 1010 ? -46.717 13.712 20.236 1.00 90.31 1010 SER A N 1
ATOM 8439 C CA . SER A 1 1010 ? -48.053 13.914 20.823 1.00 90.31 1010 SER A CA 1
ATOM 8440 C C . SER A 1 1010 ? -48.861 12.622 20.988 1.00 90.31 1010 SER A C 1
ATOM 8442 O O . SER A 1 1010 ? -49.779 12.578 21.801 1.00 90.31 1010 SER A O 1
ATOM 8444 N N . PHE A 1 1011 ? -48.522 11.567 20.242 1.00 89.12 1011 PHE A N 1
ATOM 8445 C CA . PHE A 1 1011 ? -49.184 10.261 20.290 1.00 89.12 1011 PHE A CA 1
ATOM 8446 C C . PHE A 1 1011 ? -48.408 9.226 21.126 1.00 89.12 1011 PHE A C 1
ATOM 8448 O O . PHE A 1 1011 ? -48.855 8.086 21.265 1.00 89.12 1011 PHE A O 1
ATOM 8455 N N . LEU A 1 1012 ? -47.242 9.583 21.682 1.00 92.50 1012 LEU A N 1
ATOM 8456 C CA . LEU A 1 1012 ? -46.411 8.670 22.469 1.00 92.50 1012 LEU A CA 1
ATOM 8457 C C . LEU A 1 1012 ? -46.783 8.700 23.952 1.00 92.50 1012 LEU A C 1
ATOM 8459 O O . LEU A 1 1012 ? -46.425 9.622 24.685 1.00 92.50 1012 LEU A O 1
ATOM 8463 N N . ASN A 1 1013 ? -47.424 7.628 24.416 1.00 92.38 1013 ASN A N 1
ATOM 8464 C CA . ASN A 1 1013 ? -47.580 7.367 25.844 1.00 92.38 1013 ASN A CA 1
ATOM 8465 C C . ASN A 1 1013 ? -46.287 6.804 26.469 1.00 92.38 1013 ASN A C 1
ATOM 8467 O O . ASN A 1 1013 ? -45.344 6.409 25.776 1.00 92.38 1013 ASN A O 1
ATOM 8471 N N . TRP A 1 1014 ? -46.252 6.745 27.802 1.00 93.56 1014 TRP A N 1
ATOM 8472 C CA . TRP A 1 1014 ? -45.082 6.273 28.543 1.00 93.56 1014 TRP A CA 1
ATOM 8473 C C . TRP A 1 1014 ? -44.697 4.825 28.237 1.00 93.56 1014 TRP A C 1
ATOM 8475 O O . TRP A 1 1014 ? -43.509 4.552 28.109 1.00 93.56 1014 TRP A O 1
ATOM 8485 N N . ASN A 1 1015 ? -45.658 3.929 27.993 1.00 91.38 1015 ASN A N 1
ATOM 8486 C CA . ASN A 1 1015 ? -45.358 2.547 27.602 1.00 91.38 1015 ASN A CA 1
ATOM 8487 C C . ASN A 1 1015 ? -44.511 2.499 26.325 1.00 91.38 1015 ASN A C 1
ATOM 8489 O O . ASN A 1 1015 ? -43.526 1.765 26.254 1.00 91.38 1015 ASN A O 1
ATOM 8493 N N . LYS A 1 1016 ? -44.841 3.330 25.326 1.00 93.12 1016 LYS A N 1
ATOM 8494 C CA . LYS A 1 1016 ? -44.065 3.380 24.085 1.00 93.12 1016 LYS A CA 1
ATOM 8495 C C . LYS A 1 1016 ? -42.692 4.026 24.274 1.00 93.12 1016 LYS A C 1
ATOM 8497 O O . LYS A 1 1016 ? -41.720 3.561 23.682 1.00 93.12 1016 LYS A O 1
ATOM 8502 N N . LYS A 1 1017 ? -42.595 5.055 25.123 1.00 95.44 1017 LYS A N 1
ATOM 8503 C CA . LYS A 1 1017 ? -41.311 5.676 25.493 1.00 95.44 1017 LYS A CA 1
ATOM 8504 C C . LYS A 1 1017 ? -40.395 4.680 26.211 1.00 95.44 1017 LYS A C 1
ATOM 8506 O O . LYS A 1 1017 ? -39.226 4.576 25.847 1.00 95.44 1017 LYS A O 1
ATOM 8511 N N . TYR A 1 1018 ? -40.930 3.896 27.152 1.00 95.56 1018 TYR A N 1
ATOM 8512 C CA . TYR A 1 1018 ? -40.195 2.822 27.825 1.00 95.56 1018 TYR A CA 1
ATOM 8513 C C . TYR A 1 1018 ? -39.741 1.739 26.857 1.00 95.56 1018 TYR A C 1
ATOM 8515 O O . TYR A 1 1018 ? -38.596 1.306 26.941 1.00 95.56 1018 TYR A O 1
ATOM 8523 N N . GLN A 1 1019 ? -40.591 1.351 25.904 1.00 95.19 1019 GLN A N 1
ATOM 8524 C CA . GLN A 1 1019 ? -40.203 0.397 24.872 1.00 95.19 1019 GLN A CA 1
ATOM 8525 C C . GLN A 1 1019 ? -39.016 0.912 24.045 1.00 95.19 1019 GLN A C 1
ATOM 8527 O O . GLN A 1 1019 ? -38.041 0.190 23.884 1.00 95.19 1019 GLN A O 1
ATOM 8532 N N . PHE A 1 1020 ? -39.052 2.158 23.558 1.00 97.25 1020 PHE A N 1
ATOM 8533 C CA . PHE A 1 1020 ? -37.926 2.716 22.799 1.00 97.25 1020 PHE A CA 1
ATOM 8534 C C . PHE A 1 1020 ? -36.656 2.857 23.641 1.00 97.25 1020 PHE A C 1
ATOM 8536 O O . PHE A 1 1020 ? -35.568 2.552 23.160 1.00 97.25 1020 PHE A O 1
ATOM 8543 N N . ALA A 1 1021 ? -36.782 3.274 24.901 1.00 97.75 1021 ALA A N 1
ATOM 8544 C CA . ALA A 1 1021 ? -35.661 3.333 25.833 1.00 97.75 1021 ALA A CA 1
ATOM 8545 C C . ALA A 1 1021 ? -35.021 1.953 26.044 1.00 97.75 1021 ALA A C 1
ATOM 8547 O O . ALA A 1 1021 ? -33.795 1.819 25.999 1.00 97.75 1021 ALA A O 1
ATOM 8548 N N . PHE A 1 1022 ? -35.852 0.929 26.247 1.00 97.06 1022 PHE A N 1
ATOM 8549 C CA . PHE A 1 1022 ? -35.418 -0.453 26.392 1.00 97.06 1022 PHE A CA 1
ATOM 8550 C C . PHE A 1 1022 ? -34.759 -0.973 25.113 1.00 97.06 1022 PHE A C 1
ATOM 8552 O O . PHE A 1 1022 ? -33.655 -1.494 25.186 1.00 97.06 1022 PHE A O 1
ATOM 8559 N N . ASP A 1 1023 ? -35.373 -0.760 23.948 1.00 97.56 1023 ASP A N 1
ATOM 8560 C CA . ASP A 1 1023 ? -34.842 -1.159 22.642 1.00 97.56 1023 ASP A CA 1
ATOM 8561 C C . ASP A 1 1023 ? -33.429 -0.593 22.404 1.00 97.56 1023 ASP A C 1
ATOM 8563 O O . ASP A 1 1023 ? -32.499 -1.333 22.078 1.00 97.56 1023 ASP A O 1
ATOM 8567 N N . ILE A 1 1024 ? -33.239 0.716 22.621 1.00 98.25 1024 ILE A N 1
ATOM 8568 C CA . ILE A 1 1024 ? -31.929 1.370 22.472 1.00 98.25 1024 ILE A CA 1
ATOM 8569 C C . ILE A 1 1024 ? -30.936 0.781 23.479 1.00 98.25 1024 ILE A C 1
ATOM 8571 O O . ILE A 1 1024 ? -29.811 0.441 23.116 1.00 98.25 1024 ILE A O 1
ATOM 8575 N N . THR A 1 1025 ? -31.354 0.616 24.736 1.00 98.00 1025 THR A N 1
ATOM 8576 C CA . THR A 1 1025 ? -30.495 0.084 25.804 1.00 98.00 1025 THR A CA 1
ATOM 8577 C C . THR A 1 1025 ? -30.098 -1.366 25.539 1.00 98.00 1025 THR A C 1
ATOM 8579 O O . THR A 1 1025 ? -28.944 -1.715 25.754 1.00 98.00 1025 THR A O 1
ATOM 8582 N N . ASN A 1 1026 ? -31.002 -2.202 25.026 1.00 96.88 1026 ASN A N 1
ATOM 8583 C CA . ASN A 1 1026 ? -30.712 -3.580 24.640 1.00 96.88 1026 ASN A CA 1
ATOM 8584 C C . ASN A 1 1026 ? -29.695 -3.632 23.492 1.00 96.88 1026 ASN A C 1
ATOM 8586 O O . ASN A 1 1026 ? -28.757 -4.428 23.526 1.00 96.88 1026 ASN A O 1
ATOM 8590 N N . GLY A 1 1027 ? -29.819 -2.726 22.516 1.00 96.81 1027 GLY A N 1
ATOM 8591 C CA . GLY A 1 1027 ? -28.813 -2.546 21.471 1.00 96.81 1027 GLY A CA 1
ATOM 8592 C C . GLY A 1 1027 ? -27.432 -2.215 22.051 1.00 96.81 1027 GLY A C 1
ATOM 8593 O O . GLY A 1 1027 ? -26.466 -2.913 21.755 1.00 96.81 1027 GLY A O 1
ATOM 8594 N N . VAL A 1 1028 ? -27.334 -1.207 22.928 1.00 97.31 1028 VAL A N 1
ATOM 8595 C CA . VAL A 1 1028 ? -26.064 -0.815 23.577 1.00 97.31 1028 VAL A CA 1
ATOM 8596 C C . VAL A 1 1028 ? -25.509 -1.938 24.461 1.00 97.31 1028 VAL A C 1
ATOM 8598 O O . VAL A 1 1028 ? -24.312 -2.213 24.426 1.00 97.31 1028 VAL A O 1
ATOM 8601 N N . HIS A 1 1029 ? -26.371 -2.636 25.201 1.00 96.06 1029 HIS A N 1
ATOM 8602 C CA . HIS A 1 1029 ? -26.006 -3.796 26.012 1.00 96.06 1029 HIS A CA 1
ATOM 8603 C C . HIS A 1 1029 ? -25.370 -4.899 25.162 1.00 96.06 1029 HIS A C 1
ATOM 8605 O O . HIS A 1 1029 ? -24.305 -5.413 25.509 1.00 96.06 1029 HIS A O 1
ATOM 8611 N N . TYR A 1 1030 ? -25.969 -5.207 24.010 1.00 95.38 1030 TYR A N 1
ATOM 8612 C CA . TYR A 1 1030 ? -25.417 -6.169 23.063 1.00 95.38 1030 TYR A CA 1
ATOM 8613 C C . TYR A 1 1030 ? -24.050 -5.719 22.522 1.00 95.38 1030 TYR A C 1
ATOM 8615 O O . TYR A 1 1030 ? -23.114 -6.517 22.488 1.00 95.38 1030 TYR A O 1
ATOM 8623 N N . LEU A 1 1031 ? -23.897 -4.439 22.154 1.00 94.00 1031 LEU A N 1
ATOM 8624 C CA . LEU A 1 1031 ? -22.611 -3.892 21.700 1.00 94.00 1031 LEU A CA 1
ATOM 8625 C C . LEU A 1 1031 ? -21.519 -4.037 22.763 1.00 94.00 1031 LEU A C 1
ATOM 8627 O O . LEU A 1 1031 ? -20.425 -4.516 22.464 1.00 94.00 1031 LEU A O 1
ATOM 8631 N N . HIS A 1 1032 ? -21.820 -3.672 24.011 1.00 93.19 1032 HIS A N 1
ATOM 8632 C CA . HIS A 1 1032 ? -20.864 -3.746 25.118 1.00 93.19 1032 HIS A CA 1
ATOM 8633 C C . HIS A 1 1032 ? -20.486 -5.196 25.440 1.00 93.19 1032 HIS A C 1
ATOM 8635 O O . HIS A 1 1032 ? -19.306 -5.480 25.657 1.00 93.19 1032 HIS A O 1
ATOM 8641 N N . LYS A 1 1033 ? -21.440 -6.134 25.359 1.00 90.88 1033 LYS A N 1
ATOM 8642 C CA . LYS A 1 1033 ? -21.184 -7.581 25.474 1.00 90.88 1033 LYS A CA 1
ATOM 8643 C C . LYS A 1 1033 ? -20.253 -8.093 24.370 1.00 90.88 1033 LYS A C 1
ATOM 8645 O O . LYS A 1 1033 ? -19.320 -8.841 24.655 1.00 90.88 1033 LYS A O 1
ATOM 8650 N N . GLU A 1 1034 ? -20.441 -7.620 23.138 1.00 89.81 1034 GLU A N 1
ATOM 8651 C CA . GLU A 1 1034 ? -19.545 -7.870 21.998 1.00 89.81 1034 GLU A CA 1
ATOM 8652 C C . GLU A 1 1034 ? -18.241 -7.057 22.056 1.00 89.81 1034 GLU A C 1
ATOM 8654 O O . GLU A 1 1034 ? -17.433 -7.065 21.126 1.00 89.81 1034 GLU A O 1
ATOM 8659 N N . LYS A 1 1035 ? -17.985 -6.361 23.164 1.00 90.12 1035 LYS A N 1
ATOM 8660 C CA . LYS A 1 1035 ? -16.798 -5.536 23.383 1.00 90.12 1035 LYS A CA 1
ATOM 8661 C C . LYS A 1 1035 ? -16.616 -4.437 22.323 1.00 90.12 1035 LYS A C 1
ATOM 8663 O O . LYS A 1 1035 ? -15.482 -4.111 21.949 1.00 90.12 1035 LYS A O 1
ATOM 8668 N N . ILE A 1 1036 ? -17.720 -3.855 21.861 1.00 90.38 1036 ILE A N 1
ATOM 8669 C CA . ILE A 1 1036 ? -17.775 -2.750 20.900 1.00 90.38 1036 ILE A CA 1
ATOM 8670 C C . ILE A 1 1036 ? -18.328 -1.499 21.593 1.00 90.38 1036 ILE A C 1
ATOM 8672 O O . ILE A 1 1036 ? -19.408 -1.531 22.174 1.00 90.38 1036 ILE A O 1
ATOM 8676 N N . ILE A 1 1037 ? -17.589 -0.392 21.508 1.00 90.75 1037 ILE A N 1
ATOM 8677 C CA . ILE A 1 1037 ? -18.028 0.946 21.934 1.00 90.75 1037 ILE A CA 1
ATOM 8678 C C . ILE A 1 1037 ? -18.495 1.692 20.682 1.00 90.75 1037 ILE A C 1
ATOM 8680 O O . ILE A 1 1037 ? -17.737 1.768 19.713 1.00 90.75 1037 ILE A O 1
ATOM 8684 N N . HIS A 1 1038 ? -19.709 2.239 20.676 1.00 91.31 1038 HIS A N 1
ATOM 8685 C CA . HIS A 1 1038 ? -20.285 2.879 19.489 1.00 91.31 1038 HIS A CA 1
ATOM 8686 C C . HIS A 1 1038 ? -19.667 4.256 19.205 1.00 91.31 1038 HIS A C 1
ATOM 8688 O O . HIS A 1 1038 ? -19.376 4.567 18.052 1.00 91.31 1038 HIS A O 1
ATOM 8694 N N . ARG A 1 1039 ? -19.429 5.065 20.250 1.00 88.31 1039 ARG A N 1
ATOM 8695 C CA . ARG A 1 1039 ? -18.802 6.408 20.220 1.00 88.31 1039 ARG A CA 1
ATOM 8696 C C . ARG A 1 1039 ? -19.591 7.525 19.531 1.00 88.31 1039 ARG A C 1
ATOM 8698 O O . ARG A 1 1039 ? -19.267 8.682 19.761 1.00 88.31 1039 ARG A O 1
ATOM 8705 N N . ASP A 1 1040 ? -20.608 7.201 18.737 1.00 90.75 1040 ASP A N 1
ATOM 8706 C CA . ASP A 1 1040 ? -21.464 8.192 18.058 1.00 90.75 1040 ASP A CA 1
ATOM 8707 C C . ASP A 1 1040 ? -22.972 7.917 18.244 1.00 90.75 1040 ASP A C 1
ATOM 8709 O O . ASP A 1 1040 ? -23.750 7.830 17.293 1.00 90.75 1040 ASP A O 1
ATOM 8713 N N . LEU A 1 1041 ? -23.391 7.657 19.488 1.00 94.50 1041 LEU A N 1
ATOM 8714 C CA . LEU A 1 1041 ? -24.801 7.415 19.812 1.00 94.50 1041 LEU A CA 1
ATOM 8715 C C . LEU A 1 1041 ? -25.563 8.738 19.920 1.00 94.50 1041 LEU A C 1
ATOM 8717 O O . LEU A 1 1041 ? -25.333 9.532 20.826 1.00 94.50 1041 LEU A O 1
ATOM 8721 N N . HIS A 1 1042 ? -26.524 8.948 19.024 1.00 94.94 1042 HIS A N 1
ATOM 8722 C CA . HIS A 1 1042 ? -27.409 10.112 19.046 1.00 94.94 1042 HIS A CA 1
ATOM 8723 C C . HIS A 1 1042 ? -28.709 9.840 18.279 1.00 94.94 1042 HIS A C 1
ATOM 8725 O O . HIS A 1 1042 ? -28.784 8.906 17.480 1.00 94.94 1042 HIS A O 1
ATOM 8731 N N . ALA A 1 1043 ? -29.735 10.684 18.429 1.00 95.44 1043 ALA A N 1
ATOM 8732 C CA . ALA A 1 1043 ? -31.069 10.406 17.878 1.00 95.44 1043 ALA A CA 1
ATOM 8733 C C . ALA A 1 1043 ? -31.147 10.316 16.340 1.00 95.44 1043 ALA A C 1
ATOM 8735 O O . ALA A 1 1043 ? -32.115 9.775 15.807 1.00 95.44 1043 ALA A O 1
ATOM 8736 N N . LYS A 1 1044 ? -30.143 10.806 15.597 1.00 92.88 1044 LYS A N 1
ATOM 8737 C CA . LYS A 1 1044 ? -30.052 10.587 14.138 1.00 92.88 1044 LYS A CA 1
ATOM 8738 C C . LYS A 1 1044 ? -29.478 9.210 13.744 1.00 92.88 1044 LYS A C 1
ATOM 8740 O O . LYS A 1 1044 ? -29.721 8.785 12.621 1.00 92.88 1044 LYS A O 1
ATOM 8745 N N . ASN A 1 1045 ? -28.806 8.518 14.672 1.00 94.38 1045 ASN A N 1
ATOM 8746 C CA . ASN A 1 1045 ? -28.217 7.176 14.519 1.00 94.38 1045 ASN A CA 1
ATOM 8747 C C . ASN A 1 1045 ? -29.079 6.094 15.198 1.00 94.38 1045 ASN A C 1
ATOM 8749 O O . ASN A 1 1045 ? -28.701 4.928 15.266 1.00 94.38 1045 ASN A O 1
ATOM 8753 N N . ILE A 1 1046 ? -30.266 6.472 15.680 1.00 97.25 1046 ILE A N 1
ATOM 8754 C CA . ILE A 1 1046 ? -31.326 5.548 16.079 1.00 97.25 1046 ILE A CA 1
ATOM 8755 C C . ILE A 1 1046 ? -32.412 5.622 15.014 1.00 97.25 1046 ILE A C 1
ATOM 8757 O O . ILE A 1 1046 ? -32.891 6.711 14.704 1.00 97.25 1046 ILE A O 1
ATOM 8761 N N . VAL A 1 1047 ? -32.811 4.487 14.455 1.00 95.88 1047 VAL A N 1
ATOM 8762 C CA . VAL A 1 1047 ? -33.879 4.388 13.456 1.00 95.88 1047 VAL A CA 1
ATOM 8763 C C . VAL A 1 1047 ? -35.049 3.578 13.985 1.00 95.88 1047 VAL A C 1
ATOM 8765 O O . VAL A 1 1047 ? -34.869 2.663 14.785 1.00 95.88 1047 VAL A O 1
ATOM 8768 N N . ILE A 1 1048 ? -36.259 3.927 13.556 1.00 96.81 1048 ILE A N 1
ATOM 8769 C CA . ILE A 1 1048 ? -37.481 3.226 13.943 1.00 96.81 1048 ILE A CA 1
ATOM 8770 C C . ILE A 1 1048 ? -37.913 2.334 12.780 1.00 96.81 1048 ILE A C 1
ATOM 8772 O O . ILE A 1 1048 ? -38.158 2.817 11.673 1.00 96.81 1048 ILE A O 1
ATOM 8776 N N . HIS A 1 1049 ? -37.985 1.029 13.034 1.00 94.81 1049 HIS A N 1
ATOM 8777 C CA . HIS A 1 1049 ? -38.426 0.030 12.063 1.00 94.81 1049 HIS A CA 1
ATOM 8778 C C . HIS A 1 1049 ? -39.494 -0.856 12.696 1.00 94.81 1049 HIS A C 1
ATOM 8780 O O . HIS A 1 1049 ? -39.246 -1.442 13.752 1.00 94.81 1049 HIS A O 1
ATOM 8786 N N . LYS A 1 1050 ? -40.682 -0.950 12.080 1.00 93.12 1050 LYS A N 1
ATOM 8787 C CA . LYS A 1 1050 ? -41.805 -1.769 12.586 1.00 93.12 1050 LYS A CA 1
ATOM 8788 C C . LYS A 1 1050 ? -42.115 -1.504 14.066 1.00 93.12 1050 LYS A C 1
ATOM 8790 O O . LYS A 1 1050 ? -42.383 -2.411 14.851 1.00 93.12 1050 LYS A O 1
ATOM 8795 N N . GLY A 1 1051 ? -42.027 -0.235 14.463 1.00 92.19 1051 GLY A N 1
ATOM 8796 C CA . GLY A 1 1051 ? -42.285 0.201 15.832 1.00 92.19 1051 GLY A CA 1
ATOM 8797 C C . GLY A 1 1051 ? -41.228 -0.200 16.867 1.00 92.19 1051 GLY A C 1
ATOM 8798 O O . GLY A 1 1051 ? -41.513 -0.042 18.052 1.00 92.19 1051 GLY A O 1
ATOM 8799 N N . LYS A 1 1052 ? -40.043 -0.676 16.472 1.00 95.38 1052 LYS A N 1
ATOM 8800 C CA . LYS A 1 1052 ? -38.892 -0.900 17.364 1.00 95.38 1052 LYS A CA 1
ATOM 8801 C C . LYS A 1 1052 ? -37.783 0.106 17.082 1.00 95.38 1052 LYS A C 1
ATOM 8803 O O . LYS A 1 1052 ? -37.594 0.499 15.928 1.00 95.38 1052 LYS A O 1
ATOM 8808 N N . ALA A 1 1053 ? -37.048 0.509 18.116 1.00 97.50 1053 ALA A N 1
ATOM 8809 C CA . ALA A 1 1053 ? -35.849 1.326 17.941 1.00 97.50 1053 ALA A CA 1
ATOM 8810 C C . ALA A 1 1053 ? -34.626 0.445 17.633 1.00 97.50 1053 ALA A C 1
ATOM 8812 O O . ALA A 1 1053 ? -34.424 -0.606 18.249 1.00 97.50 1053 ALA A O 1
ATOM 8813 N N . LYS A 1 1054 ? -33.816 0.874 16.661 1.00 97.62 1054 LYS A N 1
ATOM 8814 C CA . LYS A 1 1054 ? -32.611 0.173 16.211 1.00 97.62 1054 LYS A CA 1
ATOM 8815 C C . LYS A 1 1054 ? -31.421 1.120 16.085 1.00 97.62 1054 LYS A C 1
ATOM 8817 O O . LYS A 1 1054 ? -31.570 2.229 15.578 1.00 97.62 1054 LYS A O 1
ATOM 8822 N N . ILE A 1 1055 ? -30.242 0.670 16.500 1.00 96.88 1055 ILE A N 1
ATOM 8823 C CA . ILE A 1 1055 ? -28.975 1.403 16.365 1.00 96.88 1055 ILE A CA 1
ATOM 8824 C C . ILE A 1 1055 ? -28.403 1.200 14.955 1.00 96.88 1055 ILE A C 1
ATOM 8826 O O . ILE A 1 1055 ? -28.444 0.092 14.416 1.00 96.88 1055 ILE A O 1
ATOM 8830 N N . THR A 1 1056 ? -27.864 2.261 14.358 1.00 92.75 1056 THR A N 1
ATOM 8831 C CA . THR A 1 1056 ? -27.186 2.253 13.054 1.00 92.75 1056 THR A CA 1
ATOM 8832 C C . THR A 1 1056 ? -25.921 3.118 13.093 1.00 92.75 1056 THR A C 1
ATOM 8834 O O . THR A 1 1056 ? -25.734 3.893 14.020 1.00 92.75 1056 THR A O 1
ATOM 8837 N N . ASP A 1 1057 ? -25.122 3.033 12.027 1.00 87.06 1057 ASP A N 1
ATOM 8838 C CA . ASP A 1 1057 ? -23.921 3.834 11.755 1.00 87.06 1057 ASP A CA 1
ATOM 8839 C C . ASP A 1 1057 ? -22.705 3.498 12.633 1.00 87.06 1057 ASP A C 1
ATOM 8841 O O . ASP A 1 1057 ? -22.430 4.104 13.662 1.00 87.06 1057 ASP A O 1
ATOM 8845 N N . PHE A 1 1058 ? -21.934 2.511 12.174 1.00 87.06 1058 PHE A N 1
ATOM 8846 C CA . PHE A 1 1058 ? -20.794 1.954 12.906 1.00 87.06 1058 PHE A CA 1
ATOM 8847 C C . PHE A 1 1058 ? -19.445 2.539 12.467 1.00 87.06 1058 PHE A C 1
ATOM 8849 O O . PHE A 1 1058 ? -18.402 1.998 12.835 1.00 87.06 1058 PHE A O 1
ATOM 8856 N N . GLY A 1 1059 ? -19.445 3.635 11.698 1.00 80.25 1059 GLY A N 1
ATOM 8857 C CA . GLY A 1 1059 ? -18.227 4.220 11.125 1.00 80.25 1059 GLY A CA 1
ATOM 8858 C C . GLY A 1 1059 ? -17.163 4.582 12.169 1.00 80.25 1059 GLY A C 1
ATOM 8859 O O . GLY A 1 1059 ? -15.977 4.363 11.941 1.00 80.25 1059 GLY A O 1
ATOM 8860 N N . TYR A 1 1060 ? -17.574 5.049 13.354 1.00 81.19 1060 TYR A N 1
ATOM 8861 C CA . TYR A 1 1060 ? -16.659 5.402 14.452 1.00 81.19 1060 TYR A CA 1
ATOM 8862 C C . TYR A 1 1060 ? -16.561 4.363 15.572 1.00 81.19 1060 TYR A C 1
ATOM 8864 O O . TYR A 1 1060 ? -15.779 4.555 16.517 1.00 81.19 1060 TYR A O 1
ATOM 8872 N N . ALA A 1 1061 ? -17.309 3.260 15.468 1.00 85.44 1061 ALA A N 1
ATOM 8873 C CA . ALA A 1 1061 ? -17.344 2.228 16.494 1.00 85.44 1061 ALA A CA 1
ATOM 8874 C C . ALA A 1 1061 ? -15.945 1.642 16.721 1.00 85.44 1061 ALA A C 1
ATOM 8876 O O . ALA A 1 1061 ? -15.127 1.561 15.808 1.00 85.44 1061 ALA A O 1
ATOM 8877 N N . LYS A 1 1062 ? -15.627 1.230 17.946 1.00 83.75 1062 LYS A N 1
ATOM 8878 C CA . LYS A 1 1062 ? -14.309 0.695 18.290 1.00 83.75 1062 LYS A CA 1
ATOM 8879 C C . LYS A 1 1062 ? -14.446 -0.594 19.076 1.00 83.75 1062 LYS A C 1
ATOM 8881 O O . LYS A 1 1062 ? -15.082 -0.633 20.123 1.00 83.75 1062 LYS A O 1
ATOM 8886 N N . SER A 1 1063 ? -13.788 -1.637 18.588 1.00 80.31 1063 SER A N 1
ATOM 8887 C CA . SER A 1 1063 ? -13.639 -2.891 19.316 1.00 80.31 1063 SER A CA 1
ATOM 8888 C C . SER A 1 1063 ? -12.474 -2.776 20.299 1.00 80.31 1063 SER A C 1
ATOM 8890 O O . SER A 1 1063 ? -11.374 -2.371 19.926 1.00 80.31 1063 SER A O 1
ATOM 8892 N N . VAL A 1 1064 ? -12.710 -3.120 21.564 1.00 69.31 1064 VAL A N 1
ATOM 8893 C CA . VAL A 1 1064 ? -11.702 -3.001 22.635 1.00 69.31 1064 VAL A CA 1
ATOM 8894 C C . VAL A 1 1064 ? -10.609 -4.073 22.516 1.00 69.31 1064 VAL A C 1
ATOM 8896 O O . VAL A 1 1064 ? -9.499 -3.895 23.013 1.00 69.31 1064 VAL A O 1
ATOM 8899 N N . GLU A 1 1065 ? -10.880 -5.165 21.798 1.00 57.94 1065 GLU A N 1
ATOM 8900 C CA . GLU A 1 1065 ? -9.931 -6.269 21.594 1.00 57.94 1065 GLU A CA 1
ATOM 8901 C C . GLU A 1 1065 ? -8.969 -6.039 20.424 1.00 57.94 1065 GLU A C 1
ATOM 8903 O O . GLU A 1 1065 ? -7.815 -6.470 20.449 1.00 57.94 1065 GLU A O 1
ATOM 8908 N N . THR A 1 1066 ? -9.437 -5.353 19.385 1.00 53.78 1066 THR A N 1
ATOM 8909 C CA . THR A 1 1066 ? -8.662 -5.053 18.182 1.00 53.78 1066 THR A CA 1
ATOM 8910 C C . THR A 1 1066 ? -8.194 -3.612 18.301 1.00 53.78 1066 THR A C 1
ATOM 8912 O O . THR A 1 1066 ? -9.013 -2.708 18.199 1.00 53.78 1066 THR A O 1
ATOM 8915 N N . GLN A 1 1067 ? -6.903 -3.373 18.544 1.00 48.84 1067 GLN A N 1
ATOM 8916 C CA . GLN A 1 1067 ? -6.322 -2.022 18.626 1.00 48.84 1067 GLN A CA 1
ATOM 8917 C C . GLN A 1 1067 ? -6.356 -1.306 17.256 1.00 48.84 1067 GLN A C 1
ATOM 8919 O O . GLN A 1 1067 ? -5.314 -1.025 16.665 1.00 48.84 1067 GLN A O 1
ATOM 8924 N N . THR A 1 1068 ? -7.546 -1.034 16.718 1.00 50.38 1068 THR A N 1
ATOM 8925 C CA . THR A 1 1068 ? -7.743 -0.325 15.456 1.00 50.38 1068 THR A CA 1
ATOM 8926 C C . THR A 1 1068 ? -7.363 1.144 15.647 1.00 50.38 1068 THR A C 1
ATOM 8928 O O . THR A 1 1068 ? -7.836 1.823 16.563 1.00 50.38 1068 THR A O 1
ATOM 8931 N N . LYS A 1 1069 ? -6.440 1.623 14.803 1.00 52.53 1069 LYS A N 1
ATOM 8932 C CA . LYS A 1 1069 ? -5.882 2.989 14.833 1.00 52.53 1069 LYS A CA 1
ATOM 8933 C C . LYS A 1 1069 ? -6.682 3.998 13.994 1.00 52.53 1069 LYS A C 1
ATOM 8935 O O . LYS A 1 1069 ? -6.285 5.151 13.924 1.00 52.53 1069 LYS A O 1
ATOM 8940 N N . ILE A 1 1070 ? -7.784 3.573 13.370 1.00 51.84 1070 ILE A N 1
ATOM 8941 C CA . ILE A 1 1070 ? -8.413 4.275 12.237 1.00 51.84 1070 ILE A CA 1
ATOM 8942 C C . ILE A 1 1070 ? -9.120 5.584 12.661 1.00 51.84 1070 ILE A C 1
ATOM 8944 O O . ILE A 1 1070 ? -9.245 6.495 11.856 1.00 51.84 1070 ILE A O 1
ATOM 8948 N N . HIS A 1 1071 ? -9.485 5.757 13.940 1.00 58.69 1071 HIS A N 1
ATOM 8949 C CA . HIS A 1 1071 ? -10.207 6.950 14.413 1.00 58.69 1071 HIS A CA 1
ATOM 8950 C C . HIS A 1 1071 ? -9.780 7.370 15.825 1.00 58.69 1071 HIS A C 1
ATOM 8952 O O . HIS A 1 1071 ? -10.425 6.998 16.813 1.00 58.69 1071 HIS A O 1
ATOM 8958 N N . THR A 1 1072 ? -8.684 8.129 15.931 1.00 58.91 1072 THR A N 1
ATOM 8959 C CA . THR A 1 1072 ? -8.196 8.669 17.212 1.00 58.91 1072 THR A CA 1
ATOM 8960 C C . THR A 1 1072 ? -8.931 9.934 17.650 1.00 58.91 1072 THR A C 1
ATOM 8962 O O . THR A 1 1072 ? -9.017 10.172 18.843 1.00 58.91 1072 THR A O 1
ATOM 8965 N N . GLU A 1 1073 ? -9.507 10.716 16.741 1.00 64.31 1073 GLU A N 1
ATOM 8966 C CA . GLU A 1 1073 ? -10.118 12.013 17.071 1.00 64.31 1073 GLU A CA 1
ATOM 8967 C C . GLU A 1 1073 ? -11.447 11.890 17.853 1.00 64.31 1073 GLU A C 1
ATOM 8969 O O . GLU A 1 1073 ? -12.026 10.803 17.993 1.00 64.31 1073 GLU A O 1
ATOM 8974 N N . ILE A 1 1074 ? -11.903 13.016 18.415 1.00 68.06 1074 ILE A N 1
ATOM 8975 C CA . ILE A 1 1074 ? -13.217 13.144 19.059 1.00 68.06 1074 ILE A CA 1
ATOM 8976 C C . ILE A 1 1074 ? -14.247 13.373 17.955 1.00 68.06 1074 ILE A C 1
ATOM 8978 O O . ILE A 1 1074 ? -14.147 14.338 17.202 1.00 68.06 1074 ILE A O 1
ATOM 8982 N N . PHE A 1 1075 ? -15.239 12.494 17.888 1.00 66.62 1075 PHE A N 1
ATOM 8983 C CA . PHE A 1 1075 ? -16.316 12.550 16.909 1.00 66.62 1075 PHE A CA 1
ATOM 8984 C C . PHE A 1 1075 ? -17.675 12.588 17.615 1.00 66.62 1075 PHE A C 1
ATOM 8986 O O . PHE A 1 1075 ? -17.789 12.155 18.762 1.00 66.62 1075 PHE A O 1
ATOM 8993 N N . GLY A 1 1076 ? -18.689 13.089 16.910 1.00 72.38 1076 GLY A N 1
ATOM 8994 C CA . GLY A 1 1076 ? -20.094 13.022 17.309 1.00 72.38 1076 GLY A CA 1
ATOM 8995 C C . GLY A 1 1076 ? -20.761 14.371 17.574 1.00 72.38 1076 GLY A C 1
ATOM 8996 O O . GLY A 1 1076 ? -20.138 15.433 17.547 1.00 72.38 1076 GLY A O 1
ATOM 8997 N N . MET A 1 1077 ? -22.077 14.335 17.789 1.00 86.25 1077 MET A N 1
ATOM 8998 C CA . MET A 1 1077 ? -22.875 15.531 18.079 1.00 86.25 1077 MET A CA 1
ATOM 8999 C C . MET A 1 1077 ? -22.604 16.023 19.505 1.00 86.25 1077 MET A C 1
ATOM 9001 O O . MET A 1 1077 ? -22.936 15.317 20.455 1.00 86.25 1077 MET A O 1
ATOM 9005 N N . ILE A 1 1078 ? -22.075 17.247 19.654 1.00 89.25 1078 ILE A N 1
ATOM 9006 C CA . ILE A 1 1078 ? -21.643 17.848 20.935 1.00 89.25 1078 ILE A CA 1
ATOM 9007 C C . ILE A 1 1078 ? -22.583 17.570 22.128 1.00 89.25 1078 ILE A C 1
ATOM 9009 O O . ILE A 1 1078 ? -22.064 17.154 23.162 1.00 89.25 1078 ILE A O 1
ATOM 9013 N N . PRO A 1 1079 ? -23.927 17.699 22.026 1.00 91.56 1079 PRO A N 1
ATOM 9014 C CA . PRO A 1 1079 ? -24.838 17.358 23.126 1.00 91.56 1079 PRO A CA 1
ATOM 9015 C C . PRO A 1 1079 ? -24.672 15.955 23.728 1.00 91.56 1079 PRO A C 1
ATOM 9017 O O . PRO A 1 1079 ? -24.902 15.766 24.920 1.00 91.56 1079 PRO A O 1
ATOM 9020 N N . TYR A 1 1080 ? -24.296 14.974 22.906 1.00 93.69 1080 TYR A N 1
ATOM 9021 C CA . TYR A 1 1080 ? -24.154 13.565 23.280 1.00 93.69 1080 TYR A CA 1
ATOM 9022 C C . TYR A 1 1080 ? -22.704 13.201 23.620 1.00 93.69 1080 TYR A C 1
ATOM 9024 O O . TYR A 1 1080 ? -22.453 12.119 24.140 1.00 93.69 1080 TYR A O 1
ATOM 9032 N N . VAL A 1 1081 ? -21.738 14.091 23.366 1.00 91.44 1081 VAL A N 1
ATOM 9033 C CA . VAL A 1 1081 ? -20.328 13.836 23.675 1.00 91.44 1081 VAL A CA 1
ATOM 9034 C C . VAL A 1 1081 ? -20.101 13.978 25.179 1.00 91.44 1081 VAL A C 1
ATOM 9036 O O . VAL A 1 1081 ? -20.428 14.997 25.789 1.00 91.44 1081 VAL A O 1
ATOM 9039 N N . ALA A 1 1082 ? -19.514 12.946 25.784 1.00 91.00 1082 ALA A N 1
ATOM 9040 C CA . ALA A 1 1082 ? -19.273 12.916 27.219 1.00 91.00 1082 ALA A CA 1
ATOM 9041 C C . ALA A 1 1082 ? -18.289 14.031 27.665 1.00 91.00 1082 ALA A C 1
ATOM 9043 O O . ALA A 1 1082 ? -17.291 14.271 26.975 1.00 91.00 1082 ALA A O 1
ATOM 9044 N N . PRO A 1 1083 ? -18.512 14.703 28.814 1.00 89.69 1083 PRO A N 1
ATOM 9045 C CA . PRO A 1 1083 ? -17.726 15.864 29.242 1.00 89.69 1083 PRO A CA 1
ATOM 9046 C C . PRO A 1 1083 ? -16.224 15.601 29.360 1.00 89.69 1083 PRO A C 1
ATOM 9048 O O . PRO A 1 1083 ? -15.418 16.487 29.091 1.00 89.69 1083 PRO A O 1
ATOM 9051 N N . GLU A 1 1084 ? -15.834 14.391 29.758 1.00 87.62 1084 GLU A N 1
ATOM 9052 C CA . GLU A 1 1084 ? -14.436 13.976 29.860 1.00 87.62 1084 GLU A CA 1
ATOM 9053 C C . GLU A 1 1084 ? -13.714 13.991 28.509 1.00 87.62 1084 GLU A C 1
ATOM 9055 O O . GLU A 1 1084 ? -12.532 14.310 28.467 1.00 87.62 1084 GLU A O 1
ATOM 9060 N N . LEU A 1 1085 ? -14.416 13.734 27.400 1.00 85.88 1085 LEU A N 1
ATOM 9061 C CA . LEU A 1 1085 ? -13.832 13.829 26.063 1.00 85.88 1085 LEU A CA 1
ATOM 9062 C C . LEU A 1 1085 ? -13.614 15.294 25.669 1.00 85.88 1085 LEU A C 1
ATOM 9064 O O . LEU A 1 1085 ? -12.590 15.621 25.081 1.00 85.88 1085 LEU A O 1
ATOM 9068 N N . LEU A 1 1086 ? -14.529 16.190 26.054 1.00 83.25 1086 LEU A N 1
ATOM 9069 C CA . LEU A 1 1086 ? -14.453 17.617 25.723 1.00 83.25 1086 LEU A CA 1
ATOM 9070 C C . LEU A 1 1086 ? -13.387 18.380 26.546 1.00 83.25 1086 LEU A C 1
ATOM 9072 O O . LEU A 1 1086 ? -12.912 19.428 26.113 1.00 83.25 1086 LEU A O 1
ATOM 9076 N N . LYS A 1 1087 ? -12.999 17.879 27.731 1.00 77.06 1087 LYS A N 1
ATOM 9077 C CA . LYS A 1 1087 ? -12.038 18.534 28.649 1.00 77.06 1087 LYS A CA 1
ATOM 9078 C C . LYS A 1 1087 ? -10.566 18.446 28.208 1.00 77.06 1087 LYS A C 1
ATOM 9080 O O . LYS A 1 1087 ? -9.740 19.194 28.733 1.00 77.06 1087 LYS A O 1
ATOM 9085 N N . HIS A 1 1088 ? -10.197 17.551 27.290 1.00 65.38 1088 HIS A N 1
ATOM 9086 C CA . HIS A 1 1088 ? -8.786 17.283 26.995 1.00 65.38 1088 HIS A CA 1
ATOM 9087 C C . HIS A 1 1088 ? -8.141 18.257 26.000 1.00 65.38 1088 HIS A C 1
ATOM 9089 O O . HIS A 1 1088 ? -8.646 18.493 24.907 1.00 65.38 1088 HIS A O 1
ATOM 9095 N N . LYS A 1 1089 ? -6.949 18.754 26.365 1.00 46.81 1089 LYS A N 1
ATOM 9096 C CA . LYS A 1 1089 ? -6.028 19.516 25.507 1.00 46.81 1089 LYS A CA 1
ATOM 9097 C C . LYS A 1 1089 ? -4.692 18.764 25.418 1.00 46.81 1089 LYS A C 1
ATOM 9099 O O . LYS A 1 1089 ? -3.956 18.738 26.399 1.00 46.81 1089 LYS A O 1
ATOM 9104 N N . GLY A 1 1090 ? -4.377 18.139 24.280 1.00 50.00 1090 GLY A N 1
ATOM 9105 C CA . GLY A 1 1090 ? -3.076 17.484 24.053 1.00 50.00 1090 GLY A CA 1
ATOM 9106 C C . GLY A 1 1090 ? -3.082 16.367 22.999 1.00 50.00 1090 GLY A C 1
ATOM 9107 O O . GLY A 1 1090 ? -4.133 15.877 22.604 1.00 50.00 1090 GLY A O 1
ATOM 9108 N N . SER A 1 1091 ? -1.887 15.952 22.561 1.00 45.00 1091 SER A N 1
ATOM 9109 C CA . SER A 1 1091 ? -1.623 14.922 21.535 1.00 45.00 1091 SER A CA 1
ATOM 9110 C C . SER A 1 1091 ? -1.799 13.465 22.007 1.00 45.00 1091 SER A C 1
ATOM 9112 O O . SER A 1 1091 ? -1.516 12.533 21.253 1.00 45.00 1091 SER A O 1
ATOM 9114 N N . GLN A 1 1092 ? -2.291 13.246 23.231 1.00 44.75 1092 GLN A N 1
ATOM 9115 C CA . GLN A 1 1092 ? -2.713 11.937 23.736 1.00 44.75 1092 GLN A CA 1
ATOM 9116 C C . GLN A 1 1092 ? -4.169 12.027 24.204 1.00 44.75 1092 GLN A C 1
ATOM 9118 O O . GLN A 1 1092 ? -4.481 12.755 25.144 1.00 44.75 1092 GLN A O 1
ATOM 9123 N N . LEU A 1 1093 ? -5.061 11.303 23.527 1.00 53.38 1093 LEU A N 1
ATOM 9124 C CA . LEU A 1 1093 ? -6.472 11.221 23.907 1.00 53.38 1093 LEU A CA 1
ATOM 9125 C C . LEU A 1 1093 ? -6.658 10.290 25.113 1.00 53.38 1093 LEU A C 1
ATOM 9127 O O . LEU A 1 1093 ? -5.941 9.289 25.216 1.00 53.38 1093 LEU A O 1
ATOM 9131 N N . PRO A 1 1094 ? -7.645 10.552 25.988 1.00 52.69 1094 PRO A N 1
ATOM 9132 C CA . PRO A 1 1094 ? -8.035 9.589 27.009 1.00 52.69 1094 PRO A CA 1
ATOM 9133 C C . PRO A 1 1094 ? -8.507 8.281 26.355 1.00 52.69 1094 PRO A C 1
ATOM 9135 O O . PRO A 1 1094 ? -9.049 8.291 25.243 1.00 52.69 1094 PRO A O 1
ATOM 9138 N N . PRO A 1 1095 ? -8.353 7.132 27.030 1.00 58.94 1095 PRO A N 1
ATOM 9139 C CA . PRO A 1 1095 ? -8.937 5.892 26.549 1.00 58.94 1095 PRO A CA 1
ATOM 9140 C C . PRO A 1 1095 ? -10.469 6.015 26.540 1.00 58.94 1095 PRO A C 1
ATOM 9142 O O . PRO A 1 1095 ? -11.094 6.137 27.591 1.00 58.94 1095 PRO A O 1
ATOM 9145 N N . PHE A 1 1096 ? -11.082 5.970 25.351 1.00 64.25 1096 PHE A N 1
ATOM 9146 C CA . PHE A 1 1096 ? -12.533 5.809 25.209 1.00 64.25 1096 PHE A CA 1
ATOM 9147 C C . PHE A 1 1096 ? -12.999 4.616 26.056 1.00 64.25 1096 PHE A C 1
ATOM 9149 O O . PHE A 1 1096 ? -12.467 3.513 25.911 1.00 64.25 1096 PHE A O 1
ATOM 9156 N N . SER A 1 1097 ? -13.983 4.837 26.928 1.00 80.06 1097 SER A N 1
ATOM 9157 C CA . SER A 1 1097 ? -14.535 3.817 27.824 1.00 80.06 1097 SER A CA 1
ATOM 9158 C C . SER A 1 1097 ? -16.020 3.586 27.548 1.00 80.06 1097 SER A C 1
ATOM 9160 O O . SER A 1 1097 ? -16.697 4.444 26.976 1.00 80.06 1097 SER A O 1
ATOM 9162 N N . TRP A 1 1098 ? -16.555 2.453 28.009 1.00 88.69 1098 TRP A N 1
ATOM 9163 C CA . TRP A 1 1098 ? -17.989 2.129 27.949 1.00 88.69 1098 TRP A CA 1
ATOM 9164 C C . TRP A 1 1098 ? -18.869 3.247 28.523 1.00 88.69 1098 TRP A C 1
ATOM 9166 O O . TRP A 1 1098 ? -19.981 3.466 28.052 1.00 88.69 1098 TRP A O 1
ATOM 9176 N N . LYS A 1 1099 ? -18.347 4.007 29.499 1.00 92.25 1099 LYS A N 1
ATOM 9177 C CA . LYS A 1 1099 ? -19.050 5.110 30.166 1.00 92.25 1099 LYS A CA 1
ATOM 9178 C C . LYS A 1 1099 ? -19.380 6.276 29.223 1.00 92.25 1099 LYS A C 1
ATOM 9180 O O . LYS A 1 1099 ? -20.279 7.055 29.539 1.00 92.25 1099 LYS A O 1
ATOM 9185 N N . THR A 1 1100 ? -18.699 6.396 28.081 1.00 91.50 1100 THR A N 1
ATOM 9186 C CA . THR A 1 1100 ? -18.991 7.424 27.063 1.00 91.50 1100 THR A CA 1
ATOM 9187 C C . THR A 1 1100 ? -20.294 7.132 26.308 1.00 91.50 1100 THR A C 1
ATOM 9189 O O . THR A 1 1100 ? -21.136 8.021 26.161 1.00 91.50 1100 THR A O 1
ATOM 9192 N N . ASP A 1 1101 ? -20.532 5.869 25.941 1.00 94.38 1101 ASP A N 1
ATOM 9193 C CA . ASP A 1 1101 ? -21.815 5.425 25.381 1.00 94.38 1101 ASP A CA 1
ATOM 9194 C C . ASP A 1 1101 ? -22.944 5.549 26.419 1.00 94.38 1101 ASP A C 1
ATOM 9196 O O . ASP A 1 1101 ? -24.056 5.931 26.065 1.00 94.38 1101 ASP A O 1
ATOM 9200 N N . ILE A 1 1102 ? -22.665 5.294 27.709 1.00 97.62 1102 ILE A N 1
ATOM 9201 C CA . ILE A 1 1102 ? -23.655 5.474 28.790 1.00 97.62 1102 ILE A CA 1
ATOM 9202 C C . ILE A 1 1102 ? -24.097 6.936 28.917 1.00 97.62 1102 ILE A C 1
ATOM 9204 O O . ILE A 1 1102 ? -25.287 7.204 29.084 1.00 97.62 1102 ILE A O 1
ATOM 9208 N N . TYR A 1 1103 ? -23.170 7.889 28.795 1.00 96.50 1103 TYR A N 1
ATOM 9209 C CA . TYR A 1 1103 ? -23.521 9.310 28.778 1.00 96.50 1103 TYR A CA 1
ATOM 9210 C C . TYR A 1 1103 ? -24.449 9.638 27.603 1.00 96.50 1103 TYR A C 1
ATOM 9212 O O . TYR A 1 1103 ? -25.509 10.236 27.795 1.00 96.50 1103 TYR A O 1
ATOM 9220 N N . SER A 1 1104 ? -24.081 9.180 26.403 1.00 96.62 1104 SER A N 1
ATOM 9221 C CA . SER A 1 1104 ? -24.870 9.373 25.181 1.00 96.62 1104 SER A CA 1
ATOM 9222 C C . SER A 1 1104 ? -26.275 8.770 25.311 1.00 96.62 1104 SER A C 1
ATOM 9224 O O . SER A 1 1104 ? -27.266 9.388 24.917 1.00 96.62 1104 SER A O 1
ATOM 9226 N N . LEU A 1 1105 ? -26.374 7.587 25.930 1.00 98.12 1105 LEU A N 1
ATOM 9227 C CA . LEU A 1 1105 ? -27.637 6.932 26.260 1.00 98.12 1105 LEU A CA 1
ATOM 9228 C C . LEU A 1 1105 ? -28.477 7.784 27.218 1.00 98.12 1105 LEU A C 1
ATOM 9230 O O . LEU A 1 1105 ? -29.667 7.951 26.981 1.00 98.12 1105 LEU A O 1
ATOM 9234 N N . GLY A 1 1106 ? -27.879 8.389 28.247 1.00 97.88 1106 GLY A N 1
ATOM 9235 C CA . GLY A 1 1106 ? -28.580 9.314 29.147 1.00 97.88 1106 GLY A CA 1
ATOM 9236 C C . GLY A 1 1106 ? -29.237 10.485 28.410 1.00 97.88 1106 GLY A C 1
ATOM 9237 O O . GLY A 1 1106 ? -30.407 10.786 28.644 1.00 97.88 1106 GLY A O 1
ATOM 9238 N N . VAL A 1 1107 ? -28.523 11.092 27.459 1.00 97.69 1107 VAL A N 1
ATOM 9239 C CA . VAL A 1 1107 ? -29.055 12.187 26.627 1.00 97.69 1107 VAL A CA 1
ATOM 9240 C C . VAL A 1 1107 ? -30.191 11.696 25.715 1.00 97.69 1107 VAL A C 1
ATOM 9242 O O . VAL A 1 1107 ? -31.221 12.361 25.611 1.00 97.69 1107 VAL A O 1
ATOM 9245 N N . LEU A 1 1108 ? -30.060 10.507 25.114 1.00 98.25 1108 LEU A N 1
ATOM 9246 C CA . LEU A 1 1108 ? -31.127 9.867 24.328 1.00 98.25 1108 LEU A CA 1
ATOM 9247 C C . LEU A 1 1108 ? -32.386 9.586 25.162 1.00 98.25 1108 LEU A C 1
ATOM 9249 O O . LEU A 1 1108 ? -33.503 9.815 24.699 1.00 98.25 1108 LEU A O 1
ATOM 9253 N N . LEU A 1 1109 ? -32.219 9.098 26.395 1.00 98.06 1109 LEU A N 1
ATOM 9254 C CA . LEU A 1 1109 ? -33.331 8.830 27.305 1.00 98.06 1109 LEU A CA 1
ATOM 9255 C C . LEU A 1 1109 ? -34.060 10.122 27.692 1.00 98.06 1109 LEU A C 1
ATOM 9257 O O . LEU A 1 1109 ? -35.293 10.122 27.746 1.00 98.06 1109 LEU A O 1
ATOM 9261 N N . TRP A 1 1110 ? -33.327 11.218 27.913 1.00 97.88 1110 TRP A N 1
ATOM 9262 C CA . TRP A 1 1110 ? -33.926 12.535 28.134 1.00 97.88 1110 TRP A CA 1
ATOM 9263 C C . TRP A 1 1110 ? -34.709 13.016 26.905 1.00 97.88 1110 TRP A C 1
ATOM 9265 O O . TRP A 1 1110 ? -35.856 13.435 27.042 1.00 97.88 1110 TRP A O 1
ATOM 9275 N N . GLU A 1 1111 ? -34.147 12.881 25.703 1.00 97.19 1111 GLU A N 1
ATOM 9276 C CA . GLU A 1 1111 ? -34.804 13.286 24.454 1.00 97.19 1111 GLU A CA 1
ATOM 9277 C C . GLU A 1 1111 ? -36.080 12.480 24.163 1.00 97.19 1111 GLU A C 1
ATOM 9279 O O . GLU A 1 1111 ? -37.067 13.027 23.678 1.00 97.19 1111 GLU A O 1
ATOM 9284 N N . LEU A 1 1112 ? -36.121 11.193 24.527 1.00 96.94 1112 LEU A N 1
ATOM 9285 C CA . LEU A 1 1112 ? -37.359 10.403 24.506 1.00 96.94 1112 LEU A CA 1
ATOM 9286 C C . LEU A 1 1112 ? -38.417 10.945 25.478 1.00 96.94 1112 LEU A C 1
ATOM 9288 O O . LEU A 1 1112 ? -39.618 10.853 25.204 1.00 96.94 1112 LEU A O 1
ATOM 9292 N N . SER A 1 1113 ? -37.985 11.489 26.619 1.00 96.00 1113 SER A N 1
ATOM 9293 C CA . SER A 1 1113 ? -38.892 12.104 27.586 1.00 96.00 1113 SER A CA 1
ATOM 9294 C C . SER A 1 1113 ? -39.445 13.427 27.069 1.00 96.00 1113 SER A C 1
ATOM 9296 O O . SER A 1 1113 ? -40.661 13.623 27.130 1.00 96.00 1113 SER A O 1
ATOM 9298 N N . SER A 1 1114 ? -38.567 14.289 26.542 1.00 94.75 1114 SER A N 1
ATOM 9299 C CA . SER A 1 1114 ? -38.866 15.665 26.133 1.00 94.75 1114 SER A CA 1
ATOM 9300 C C . SER A 1 1114 ? -39.541 15.757 24.768 1.00 94.75 1114 SER A C 1
ATOM 9302 O O . SER A 1 1114 ? -40.430 16.582 24.589 1.00 94.75 1114 SER A O 1
ATOM 9304 N N . GLY A 1 1115 ? -39.141 14.913 23.815 1.00 93.94 1115 GLY A N 1
ATOM 9305 C CA . GLY A 1 1115 ? -39.510 15.038 22.404 1.00 93.94 1115 GLY A CA 1
ATOM 9306 C C . GLY A 1 1115 ? -38.731 16.119 21.651 1.00 93.94 1115 GLY A C 1
ATOM 9307 O O . GLY A 1 1115 ? -38.941 16.277 20.447 1.00 93.94 1115 GLY A O 1
ATOM 9308 N N . TYR A 1 1116 ? -37.830 16.830 22.334 1.00 92.69 1116 TYR A N 1
ATOM 9309 C CA . TYR A 1 1116 ? -37.068 17.959 21.808 1.00 92.69 1116 TYR A CA 1
ATOM 9310 C C . TYR A 1 1116 ? -35.581 17.615 21.656 1.00 92.69 1116 TYR A C 1
ATOM 9312 O O . TYR A 1 1116 ? -35.037 16.853 22.461 1.00 92.69 1116 TYR A O 1
ATOM 9320 N N . PRO A 1 1117 ? -34.890 18.197 20.660 1.00 93.50 1117 PRO A N 1
ATOM 9321 C CA . PRO A 1 1117 ? -33.434 18.176 20.593 1.00 93.50 1117 PRO A CA 1
ATOM 9322 C C . PRO A 1 1117 ? -32.774 18.636 21.907 1.00 93.50 1117 PRO A C 1
ATOM 9324 O O . PRO A 1 1117 ? -33.192 19.650 22.463 1.00 93.50 1117 PRO A O 1
ATOM 9327 N N . PRO A 1 1118 ? -31.709 17.966 22.384 1.00 93.19 1118 PRO A N 1
ATOM 9328 C CA . PRO A 1 1118 ? -30.941 18.462 23.518 1.00 93.19 1118 PRO A CA 1
ATOM 9329 C C . PRO A 1 1118 ? -30.225 19.765 23.149 1.00 93.19 1118 PRO A C 1
ATOM 9331 O O . PRO A 1 1118 ? -29.627 19.877 22.078 1.00 93.19 1118 PRO A O 1
ATOM 9334 N N . PHE A 1 1119 ? -30.275 20.719 24.067 1.00 90.50 1119 PHE A N 1
ATOM 9335 C CA . PHE A 1 1119 ? -29.710 22.061 24.023 1.00 90.50 1119 PHE A CA 1
ATOM 9336 C C . PHE A 1 1119 ? -30.183 22.926 22.845 1.00 90.50 1119 PHE A C 1
ATOM 9338 O O . PHE A 1 1119 ? -29.442 23.802 22.414 1.00 90.50 1119 PHE A O 1
ATOM 9345 N N . GLU A 1 1120 ? -31.421 22.741 22.363 1.00 84.38 1120 GLU A N 1
ATOM 9346 C CA . GLU A 1 1120 ? -31.968 23.413 21.163 1.00 84.38 1120 GLU A CA 1
ATOM 9347 C C . GLU A 1 1120 ? -31.792 24.946 21.154 1.00 84.38 1120 GLU A C 1
ATOM 9349 O O . GLU A 1 1120 ? -31.553 25.531 20.103 1.00 84.38 1120 GLU A O 1
ATOM 9354 N N . ASN A 1 1121 ? -31.844 25.590 22.326 1.00 81.75 1121 ASN A N 1
ATOM 9355 C CA . ASN A 1 1121 ? -31.714 27.046 22.479 1.00 81.75 1121 ASN A CA 1
ATOM 9356 C C . ASN A 1 1121 ? -30.289 27.518 22.843 1.00 81.75 1121 ASN A C 1
ATOM 9358 O O . ASN A 1 1121 ? -30.118 28.633 23.334 1.00 81.75 1121 ASN A O 1
ATOM 9362 N N . THR A 1 1122 ? -29.267 26.669 22.703 1.00 81.75 1122 THR A N 1
ATOM 9363 C CA . THR A 1 1122 ? -27.870 27.010 23.028 1.00 81.75 1122 THR A CA 1
ATOM 9364 C C . THR A 1 1122 ? -27.022 27.014 21.762 1.00 81.75 1122 THR A C 1
ATOM 9366 O O . THR A 1 1122 ? -27.127 26.105 20.949 1.00 81.75 1122 THR A O 1
ATOM 9369 N N . ASP A 1 1123 ? -26.160 28.019 21.613 1.00 79.75 1123 ASP A N 1
ATOM 9370 C CA . ASP A 1 1123 ? -25.215 28.102 20.498 1.00 79.75 1123 ASP A CA 1
ATOM 9371 C C . ASP A 1 1123 ? -24.228 26.916 20.517 1.00 79.75 1123 ASP A C 1
ATOM 9373 O O . ASP A 1 1123 ? -23.566 26.671 21.533 1.00 79.75 1123 ASP A O 1
ATOM 9377 N N . ASP A 1 1124 ? -24.123 26.197 19.394 1.00 75.56 1124 ASP A N 1
ATOM 9378 C CA . ASP A 1 1124 ? -23.275 25.008 19.231 1.00 75.56 1124 ASP A CA 1
ATOM 9379 C C . ASP A 1 1124 ? -21.785 25.283 19.527 1.00 75.56 1124 ASP A C 1
ATOM 9381 O O . ASP A 1 1124 ? -21.081 24.394 20.010 1.00 75.56 1124 ASP A O 1
ATOM 9385 N N . ILE A 1 1125 ? -21.296 26.508 19.285 1.00 79.00 1125 ILE A N 1
ATOM 9386 C CA . ILE A 1 1125 ? -19.903 26.918 19.534 1.00 79.00 1125 ILE A CA 1
ATOM 9387 C C . ILE A 1 1125 ? -19.650 27.072 21.038 1.00 79.00 1125 ILE A C 1
ATOM 9389 O O . ILE A 1 1125 ? -18.584 26.705 21.539 1.00 79.00 1125 ILE A O 1
ATOM 9393 N N . LEU A 1 1126 ? -20.628 27.603 21.776 1.00 80.19 1126 LEU A N 1
ATOM 9394 C CA . LEU A 1 1126 ? -20.520 27.845 23.219 1.00 80.19 1126 LEU A CA 1
ATOM 9395 C C . LEU A 1 1126 ? -20.937 26.634 24.059 1.00 80.19 1126 LEU A C 1
ATOM 9397 O O . LEU A 1 1126 ? -20.601 26.546 25.244 1.00 80.19 1126 LEU A O 1
ATOM 9401 N N . LEU A 1 1127 ? -21.649 25.680 23.461 1.00 84.62 1127 LEU A N 1
ATOM 9402 C CA . LEU A 1 1127 ? -22.176 24.512 24.149 1.00 84.62 1127 LEU A CA 1
ATOM 9403 C C . LEU A 1 1127 ? -21.100 23.675 24.877 1.00 84.62 1127 LEU A C 1
ATOM 9405 O O . LEU A 1 1127 ? -21.330 23.355 26.048 1.00 84.62 1127 LEU A O 1
ATOM 9409 N N . PRO A 1 1128 ? -19.913 23.375 24.302 1.00 85.56 1128 PRO A N 1
ATOM 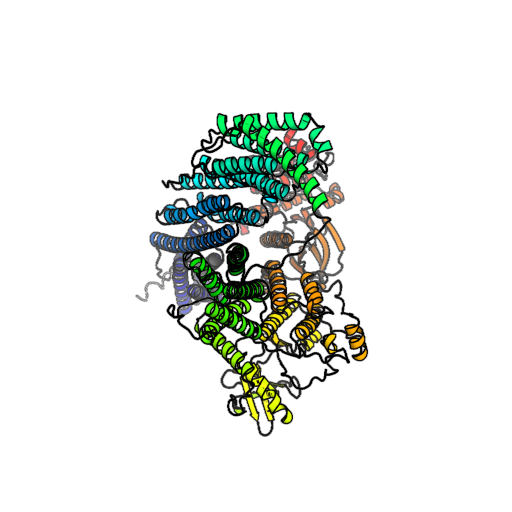9410 C CA . PRO A 1 1128 ? -18.856 22.672 25.031 1.00 85.56 1128 PRO A CA 1
ATOM 9411 C C . PRO A 1 1128 ? -18.434 23.408 26.308 1.00 85.56 1128 PRO A C 1
ATOM 9413 O O . PRO A 1 1128 ? -18.270 22.785 27.356 1.00 85.56 1128 PRO A O 1
ATOM 9416 N N . ILE A 1 1129 ? -18.323 24.740 26.251 1.00 81.88 1129 ILE A N 1
ATOM 9417 C CA . ILE A 1 1129 ? -17.955 25.578 27.401 1.00 81.88 1129 ILE A CA 1
ATOM 9418 C C . ILE A 1 1129 ? -19.043 25.499 28.475 1.00 81.88 1129 ILE A C 1
ATOM 9420 O O . ILE A 1 1129 ? -18.735 25.318 29.650 1.00 81.88 1129 ILE A O 1
ATOM 9424 N N . HIS A 1 1130 ? -20.321 25.564 28.100 1.00 83.56 1130 HIS A N 1
ATOM 9425 C CA . HIS A 1 1130 ? -21.419 25.431 29.058 1.00 83.56 1130 HIS A CA 1
ATOM 9426 C C . HIS A 1 1130 ? -21.501 24.036 29.694 1.00 83.56 1130 HIS A C 1
ATOM 9428 O O . HIS A 1 1130 ? -21.756 23.930 30.897 1.00 83.56 1130 HIS A O 1
ATOM 9434 N N . ILE A 1 1131 ? -21.260 22.971 28.924 1.00 86.44 1131 ILE A N 1
ATOM 9435 C CA . ILE A 1 1131 ? -21.247 21.589 29.426 1.00 86.44 1131 ILE A CA 1
ATOM 9436 C C . ILE A 1 1131 ? -20.072 21.367 30.389 1.00 86.44 1131 ILE A C 1
ATOM 9438 O O . ILE A 1 1131 ? -20.262 20.715 31.420 1.00 86.44 1131 ILE A O 1
ATOM 9442 N N . ILE A 1 1132 ? -18.884 21.901 30.071 1.00 84.25 1132 ILE A N 1
ATOM 9443 C CA . ILE A 1 1132 ? -17.653 21.719 30.856 1.00 84.25 1132 ILE A CA 1
ATOM 9444 C C . ILE A 1 1132 ? -17.602 22.651 32.070 1.00 84.25 1132 ILE A C 1
ATOM 9446 O O . ILE A 1 1132 ? -17.422 22.180 33.191 1.00 84.25 1132 ILE A O 1
ATOM 9450 N N . CYS A 1 1133 ? -17.702 23.963 31.852 1.00 80.56 1133 CYS A N 1
ATOM 9451 C CA . CYS A 1 1133 ? -17.436 24.980 32.872 1.00 80.56 1133 CYS A CA 1
ATOM 9452 C C . CYS A 1 1133 ? -18.656 25.223 33.760 1.00 80.56 1133 CYS A C 1
ATOM 9454 O O . CYS A 1 1133 ? -18.524 25.316 34.977 1.00 80.56 1133 CYS A O 1
ATOM 9456 N N . ASN A 1 1134 ? -19.848 25.282 33.160 1.00 81.62 1134 ASN A N 1
ATOM 9457 C CA . ASN A 1 1134 ? -21.080 25.615 33.883 1.00 81.62 1134 ASN A CA 1
ATOM 9458 C C . ASN A 1 1134 ? -21.857 24.368 34.317 1.00 81.62 1134 ASN A C 1
ATOM 9460 O O . ASN A 1 1134 ? -22.919 24.494 34.921 1.00 81.62 1134 ASN A O 1
ATOM 9464 N N . LYS A 1 1135 ? -21.365 23.170 33.964 1.00 85.75 1135 LYS A N 1
ATOM 9465 C CA . LYS A 1 1135 ? -22.033 21.881 34.200 1.00 85.75 1135 LYS A CA 1
ATOM 9466 C C . LYS A 1 1135 ? -23.493 21.876 33.730 1.00 85.75 1135 LYS A C 1
ATOM 9468 O O . LYS A 1 1135 ? -24.331 21.183 34.303 1.00 85.75 1135 LYS A O 1
ATOM 9473 N N . LYS A 1 1136 ? -23.801 22.651 32.680 1.00 88.81 1136 LYS A N 1
ATOM 9474 C CA . LYS A 1 1136 ? -25.164 22.828 32.171 1.00 88.81 1136 LYS A CA 1
ATOM 9475 C C . LYS A 1 1136 ? -25.725 21.470 31.737 1.00 88.81 1136 LYS A C 1
ATOM 9477 O O . LYS A 1 1136 ? -25.056 20.713 31.027 1.00 88.81 1136 LYS A O 1
ATOM 9482 N N . ARG A 1 1137 ? -26.943 21.159 32.173 1.00 91.75 1137 ARG A N 1
ATOM 9483 C CA . ARG A 1 1137 ? -27.729 19.985 31.770 1.00 91.75 1137 ARG A CA 1
ATOM 9484 C C . ARG A 1 1137 ? -29.157 20.418 31.488 1.00 91.75 1137 ARG A C 1
ATOM 9486 O O . ARG A 1 1137 ? -29.561 21.505 31.892 1.00 91.75 1137 ARG A O 1
ATOM 9493 N N . GLU A 1 1138 ? -29.877 19.568 30.778 1.00 92.88 1138 GLU A N 1
ATOM 9494 C CA . GLU A 1 1138 ? -31.286 19.789 30.502 1.00 92.88 1138 GLU A CA 1
ATOM 9495 C C . GLU A 1 1138 ? -32.151 19.647 31.755 1.00 92.88 1138 GLU A C 1
ATOM 9497 O O . GLU A 1 1138 ? -31.843 18.878 32.672 1.00 92.88 1138 GLU A O 1
ATOM 9502 N N . GLU A 1 1139 ? -33.258 20.383 31.774 1.00 91.12 1139 GLU A N 1
ATOM 9503 C CA . GLU A 1 1139 ? -34.185 20.399 32.900 1.00 91.12 1139 GLU A CA 1
ATOM 9504 C C . GLU A 1 1139 ? -35.088 19.154 32.926 1.00 91.12 1139 GLU A C 1
ATOM 9506 O O . GLU A 1 1139 ? -35.260 18.421 31.941 1.00 91.12 1139 GLU A O 1
ATOM 9511 N N . LYS A 1 1140 ? -35.681 18.890 34.096 1.00 92.62 1140 LYS A N 1
ATOM 9512 C CA . LYS A 1 1140 ? -36.671 17.823 34.253 1.00 92.62 1140 LYS A CA 1
ATOM 9513 C C . LYS A 1 1140 ? -37.928 18.169 33.458 1.00 92.62 1140 LYS A C 1
ATOM 9515 O O . LYS A 1 1140 ? -38.582 19.169 33.730 1.00 92.62 1140 LYS A O 1
ATOM 9520 N N . ILE A 1 1141 ? -38.325 17.276 32.557 1.00 93.06 1141 ILE A N 1
ATOM 9521 C CA . ILE A 1 1141 ? -39.568 17.434 31.801 1.00 93.06 1141 ILE A CA 1
ATOM 9522 C C . ILE A 1 1141 ? -40.776 17.138 32.710 1.00 93.06 1141 ILE A C 1
ATOM 9524 O O . ILE A 1 1141 ? -40.799 16.079 33.358 1.00 93.06 1141 ILE A O 1
ATOM 9528 N N . PRO A 1 1142 ? -41.793 18.022 32.765 1.00 90.88 1142 PRO A N 1
ATOM 9529 C CA . PRO A 1 1142 ? -43.020 17.776 33.518 1.00 90.88 1142 PRO A CA 1
ATOM 9530 C C . PRO A 1 1142 ? -43.670 16.440 33.143 1.00 90.88 1142 PRO A C 1
ATOM 9532 O O . PRO A 1 1142 ? -43.637 16.022 31.989 1.00 90.88 1142 PRO A O 1
ATOM 9535 N N . ASN A 1 1143 ? -44.268 15.758 34.122 1.00 88.38 1143 ASN A N 1
ATOM 9536 C CA . ASN A 1 1143 ? -44.906 14.442 33.953 1.00 88.38 1143 ASN A CA 1
ATOM 9537 C C . ASN A 1 1143 ? -43.957 13.291 33.562 1.00 88.38 1143 ASN A C 1
ATOM 9539 O O . ASN A 1 1143 ? -44.420 12.221 33.162 1.00 88.38 1143 ASN A O 1
ATOM 9543 N N . THR A 1 1144 ? -42.640 13.477 33.710 1.00 94.69 1144 THR A N 1
ATOM 9544 C CA . THR A 1 1144 ? -41.665 12.377 33.654 1.00 94.69 1144 THR A CA 1
ATOM 9545 C C . THR A 1 1144 ? -41.703 11.549 34.942 1.00 94.69 1144 THR A C 1
ATOM 9547 O O . THR A 1 1144 ? -41.470 12.121 36.014 1.00 94.69 1144 THR A O 1
ATOM 9550 N N . PRO A 1 1145 ? -41.929 10.222 34.871 1.00 95.12 1145 PRO A N 1
ATOM 9551 C CA . PRO A 1 1145 ? -41.867 9.322 36.015 1.00 95.12 1145 PRO A CA 1
ATOM 9552 C C . PRO A 1 1145 ? -40.525 9.420 36.737 1.00 95.12 1145 PRO A C 1
ATOM 9554 O O . PRO A 1 1145 ? -39.465 9.430 36.104 1.00 95.12 1145 PRO A O 1
ATOM 9557 N N . SER A 1 1146 ? -40.569 9.488 38.068 1.00 93.75 1146 SER A N 1
ATOM 9558 C CA . SER A 1 1146 ? -39.387 9.739 38.899 1.00 93.75 1146 SER A CA 1
ATOM 9559 C C . SER A 1 1146 ? -38.276 8.714 38.679 1.00 93.75 1146 SER A C 1
ATOM 9561 O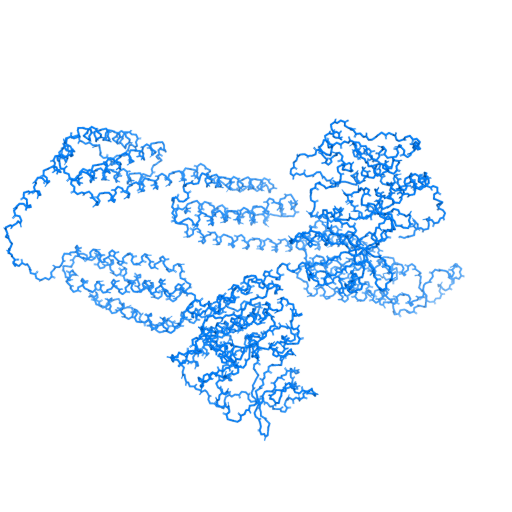 O . SER A 1 1146 ? -37.116 9.101 38.580 1.00 93.75 1146 SER A O 1
ATOM 9563 N N . ASP A 1 1147 ? -38.613 7.436 38.504 1.00 93.19 1147 ASP A N 1
ATOM 9564 C CA . ASP A 1 1147 ? -37.613 6.388 38.265 1.00 93.19 1147 ASP A CA 1
ATOM 9565 C C . ASP A 1 1147 ? -36.887 6.559 36.929 1.00 93.19 1147 ASP A C 1
ATOM 9567 O O . ASP A 1 1147 ? -35.677 6.349 36.845 1.00 93.19 1147 ASP A O 1
ATOM 9571 N N . TYR A 1 1148 ? -37.599 7.013 35.895 1.00 96.25 1148 TYR A N 1
ATOM 9572 C CA . TYR A 1 1148 ? -37.010 7.297 34.589 1.00 96.25 1148 TYR A CA 1
ATOM 9573 C C . TYR A 1 1148 ? -36.138 8.559 34.630 1.00 96.25 1148 TYR A C 1
ATOM 9575 O O . TYR A 1 1148 ? -35.036 8.563 34.082 1.00 96.25 1148 TYR A O 1
ATOM 9583 N N . TYR A 1 1149 ? -36.591 9.598 35.343 1.00 96.44 1149 TYR A N 1
ATOM 9584 C CA . TYR A 1 1149 ? -35.801 10.800 35.626 1.00 96.44 1149 TYR A CA 1
ATOM 9585 C C . TYR A 1 1149 ? -34.483 10.463 36.333 1.00 96.44 1149 TYR A C 1
ATOM 9587 O O . TYR A 1 1149 ? -33.406 10.847 35.875 1.00 96.44 1149 TYR A O 1
ATOM 9595 N N . ASN A 1 1150 ? -34.561 9.691 37.418 1.00 96.31 1150 ASN A N 1
ATOM 9596 C CA . ASN A 1 1150 ? -33.398 9.249 38.185 1.00 96.31 1150 ASN A CA 1
ATOM 9597 C C . ASN A 1 1150 ? -32.448 8.398 37.328 1.00 96.31 1150 ASN A C 1
ATOM 9599 O O . ASN A 1 1150 ? -31.231 8.475 37.479 1.00 96.31 1150 ASN A O 1
ATOM 9603 N N . LEU A 1 1151 ? -32.990 7.599 36.403 1.00 96.94 1151 LEU A N 1
ATOM 9604 C CA . LEU A 1 1151 ? -32.193 6.766 35.512 1.00 96.94 1151 LEU A CA 1
ATOM 9605 C C . LEU A 1 1151 ? -31.366 7.591 34.521 1.00 96.94 1151 LEU A C 1
ATOM 9607 O O . LEU A 1 1151 ? -30.144 7.433 34.485 1.00 96.94 1151 LEU A O 1
ATOM 9611 N N . TYR A 1 1152 ? -31.991 8.464 33.721 1.00 96.94 1152 TYR A N 1
ATOM 9612 C CA . TYR A 1 1152 ? -31.235 9.215 32.712 1.00 96.94 1152 TYR A CA 1
ATOM 9613 C C . TYR A 1 1152 ? -30.285 10.234 33.351 1.00 96.94 1152 TYR A C 1
ATOM 9615 O O . TYR A 1 1152 ? -29.200 10.475 32.819 1.00 96.94 1152 TYR A O 1
ATOM 9623 N N . THR A 1 1153 ? -30.641 10.773 34.525 1.00 96.75 1153 THR A N 1
ATOM 9624 C CA . THR A 1 1153 ? -29.760 11.690 35.258 1.00 96.75 1153 THR A CA 1
ATOM 9625 C C . THR A 1 1153 ? -28.536 11.002 35.850 1.00 96.75 1153 THR A C 1
ATOM 9627 O O . THR A 1 1153 ? -27.450 11.581 35.847 1.00 96.75 1153 THR A O 1
ATOM 9630 N N . ALA A 1 1154 ? -28.662 9.742 36.274 1.00 97.25 1154 ALA A N 1
ATOM 9631 C CA . ALA A 1 1154 ? -27.509 8.927 36.643 1.00 97.25 1154 ALA A CA 1
ATOM 9632 C C . ALA A 1 1154 ? -26.607 8.619 35.431 1.00 97.25 1154 ALA A C 1
ATOM 9634 O O . ALA A 1 1154 ? -25.384 8.606 35.554 1.00 97.25 1154 ALA A O 1
ATOM 9635 N N . CYS A 1 1155 ? -27.190 8.410 34.244 1.00 97.50 1155 CYS A N 1
ATOM 9636 C CA . CYS A 1 1155 ? -26.440 8.078 33.027 1.00 97.50 1155 CYS A CA 1
ATOM 9637 C C . CYS A 1 1155 ? -25.539 9.222 32.533 1.00 97.50 1155 CYS A C 1
ATOM 9639 O O . CYS A 1 1155 ? -24.424 8.961 32.093 1.00 97.50 1155 CYS A O 1
ATOM 9641 N N . TRP A 1 1156 ? -25.969 10.484 32.634 1.00 95.31 1156 TRP A N 1
ATOM 9642 C CA . TRP A 1 1156 ? -25.187 11.640 32.162 1.00 95.31 1156 TRP A CA 1
ATOM 9643 C C . TRP A 1 1156 ? -24.369 12.350 33.259 1.00 95.31 1156 TRP A C 1
ATOM 9645 O O . TRP A 1 1156 ? -24.031 13.536 33.129 1.00 95.31 1156 TRP A O 1
ATOM 9655 N N . ASN A 1 1157 ? -24.087 11.646 34.365 1.00 94.75 1157 ASN A N 1
ATOM 9656 C CA . ASN A 1 1157 ? -23.294 12.168 35.479 1.00 94.75 1157 ASN A CA 1
ATOM 9657 C C . ASN A 1 1157 ? -21.936 12.693 34.973 1.00 94.75 1157 ASN A C 1
ATOM 9659 O O . ASN A 1 1157 ? -21.329 12.126 34.056 1.00 94.75 1157 ASN A O 1
ATOM 9663 N N . GLU A 1 1158 ? -21.468 13.805 35.544 1.00 89.19 1158 GLU A N 1
ATOM 9664 C CA . GLU A 1 1158 ? -20.193 14.412 35.166 1.00 89.19 1158 GLU A CA 1
ATOM 9665 C C . GLU A 1 1158 ? -19.014 13.470 35.428 1.00 89.19 1158 GLU A C 1
ATOM 9667 O O . GLU A 1 1158 ? -18.123 13.386 34.585 1.00 89.19 1158 GLU A O 1
ATOM 9672 N N . ASN A 1 1159 ? -19.028 12.743 36.550 1.00 89.88 1159 ASN A N 1
ATOM 9673 C CA . ASN A 1 1159 ? -18.026 11.729 36.844 1.00 89.88 1159 ASN A CA 1
ATOM 9674 C C . ASN A 1 1159 ? -18.373 10.425 36.096 1.00 89.88 1159 ASN A C 1
ATOM 9676 O O . ASN A 1 1159 ? -19.422 9.836 36.373 1.00 89.88 1159 ASN A O 1
ATOM 9680 N N . PRO A 1 1160 ? -17.516 9.935 35.176 1.00 91.56 1160 PRO A N 1
ATOM 9681 C CA . PRO A 1 1160 ? -17.762 8.686 34.456 1.00 91.56 1160 PRO A CA 1
ATOM 9682 C C . PRO A 1 1160 ? -17.915 7.473 35.376 1.00 91.56 1160 PRO A C 1
ATOM 9684 O O . PRO A 1 1160 ? -18.674 6.560 35.050 1.00 91.56 1160 PRO A O 1
ATOM 9687 N N . GLU A 1 1161 ? -17.238 7.456 36.526 1.00 91.50 1161 GLU A N 1
ATOM 9688 C CA . GLU A 1 1161 ? -17.281 6.328 37.464 1.00 91.50 1161 GLU A CA 1
ATOM 9689 C C . GLU A 1 1161 ? -18.640 6.192 38.159 1.00 91.50 1161 GLU A C 1
ATOM 9691 O O . GLU A 1 1161 ? -19.117 5.074 38.333 1.00 91.50 1161 GLU A O 1
ATOM 9696 N N . GLU A 1 1162 ? -19.329 7.309 38.402 1.00 94.94 1162 GLU A N 1
ATOM 9697 C CA . GLU A 1 1162 ? -20.670 7.350 39.012 1.00 94.94 1162 GLU A CA 1
ATOM 9698 C C . GLU A 1 1162 ? -21.790 6.940 38.044 1.00 94.94 1162 GLU A C 1
ATOM 9700 O O . GLU A 1 1162 ? -22.935 6.730 38.450 1.00 94.94 1162 GLU A O 1
ATOM 9705 N N . ARG A 1 1163 ? -21.496 6.836 36.741 1.00 96.38 1163 ARG A N 1
ATOM 9706 C CA . ARG A 1 1163 ? -22.491 6.389 35.759 1.00 96.38 1163 ARG A CA 1
ATOM 9707 C C . ARG A 1 1163 ? -22.776 4.894 35.955 1.00 96.38 1163 ARG A C 1
ATOM 9709 O O . ARG A 1 1163 ? -21.818 4.114 36.056 1.00 96.38 1163 ARG A O 1
ATOM 9716 N N . PRO A 1 1164 ? -24.053 4.468 35.944 1.00 96.50 1164 PRO A N 1
ATOM 9717 C CA . PRO A 1 1164 ? -24.418 3.064 36.090 1.00 96.50 1164 PRO A CA 1
ATOM 9718 C C . PRO A 1 1164 ? -23.847 2.213 34.951 1.00 96.50 1164 PRO A C 1
ATOM 9720 O O . PRO A 1 1164 ? -23.599 2.704 33.848 1.00 96.50 1164 PRO A O 1
ATOM 9723 N N . THR A 1 1165 ? -23.651 0.919 35.206 1.00 94.69 1165 THR A N 1
ATOM 9724 C CA . THR A 1 1165 ? -23.292 -0.022 34.138 1.00 94.69 1165 THR A CA 1
ATOM 9725 C C . THR A 1 1165 ? -24.494 -0.280 33.233 1.00 94.69 1165 THR A C 1
ATOM 9727 O O . THR A 1 1165 ? -25.647 -0.070 33.627 1.00 94.69 1165 THR A O 1
ATOM 9730 N N . ILE A 1 1166 ? -24.236 -0.758 32.016 1.00 96.56 1166 ILE A N 1
ATOM 9731 C CA . ILE A 1 1166 ? -25.301 -1.020 31.048 1.00 96.56 1166 ILE A CA 1
ATOM 9732 C C . ILE A 1 1166 ? -26.296 -2.079 31.550 1.00 96.56 1166 ILE A C 1
ATOM 9734 O O . ILE A 1 1166 ? -27.491 -1.961 31.298 1.00 96.56 1166 ILE A O 1
ATOM 9738 N N . GLU A 1 1167 ? -25.839 -3.054 32.339 1.00 95.38 1167 GLU A N 1
ATOM 9739 C CA . GLU A 1 1167 ? -26.669 -4.095 32.958 1.00 95.38 1167 GLU A CA 1
ATOM 9740 C C . GLU A 1 1167 ? -27.692 -3.502 33.934 1.00 95.38 1167 GLU A C 1
ATOM 9742 O O . GLU A 1 1167 ? -28.853 -3.913 33.957 1.00 95.38 1167 GLU A O 1
ATOM 9747 N N . ILE A 1 1168 ? -27.283 -2.507 34.728 1.00 95.88 1168 ILE A N 1
ATOM 9748 C CA . ILE A 1 1168 ? -28.171 -1.834 35.684 1.00 95.88 1168 ILE A CA 1
ATOM 9749 C C . ILE A 1 1168 ? -29.274 -1.080 34.934 1.00 95.88 1168 ILE A C 1
ATOM 9751 O O . ILE A 1 1168 ? -30.440 -1.139 35.325 1.00 95.88 1168 ILE A O 1
ATOM 9755 N N . ILE A 1 1169 ? -28.916 -0.383 33.852 1.00 97.38 1169 ILE A N 1
ATOM 9756 C CA . ILE A 1 1169 ? -29.863 0.386 33.032 1.00 97.38 1169 ILE A CA 1
ATOM 9757 C C . ILE A 1 1169 ? -30.846 -0.562 32.337 1.00 97.38 1169 ILE A C 1
ATOM 9759 O O . ILE A 1 1169 ? -32.056 -0.337 32.392 1.00 97.38 1169 ILE A O 1
ATOM 9763 N N . TYR A 1 1170 ? -30.334 -1.645 31.745 1.00 95.94 1170 TYR A N 1
ATOM 9764 C CA . TYR A 1 1170 ? -31.129 -2.678 31.083 1.00 95.94 1170 TYR A CA 1
ATOM 9765 C C . TYR A 1 1170 ? -32.184 -3.268 32.023 1.00 95.94 1170 TYR A C 1
ATOM 9767 O O . TYR A 1 1170 ? -33.372 -3.253 31.703 1.00 95.94 1170 TYR A O 1
ATOM 9775 N N . ASN A 1 1171 ? -31.777 -3.707 33.218 1.00 93.50 1171 ASN A N 1
ATOM 9776 C CA . ASN A 1 1171 ? -32.688 -4.307 34.194 1.00 93.50 1171 ASN A CA 1
ATOM 9777 C C . ASN A 1 1171 ? -33.757 -3.319 34.684 1.00 93.50 1171 ASN A C 1
ATOM 9779 O O . ASN A 1 1171 ? -34.924 -3.690 34.804 1.00 93.50 1171 ASN A O 1
ATOM 9783 N N . LYS A 1 1172 ? -33.392 -2.051 34.919 1.00 94.19 1172 LYS A N 1
ATOM 9784 C CA . LYS A 1 1172 ? -34.356 -1.011 35.316 1.00 94.19 1172 LYS A CA 1
ATOM 9785 C C . LYS A 1 1172 ? -35.388 -0.732 34.222 1.00 94.19 1172 LYS A C 1
ATOM 9787 O O . LYS A 1 1172 ? -36.575 -0.629 34.516 1.00 94.19 1172 LYS A O 1
ATOM 9792 N N . LEU A 1 1173 ? -34.970 -0.631 32.960 1.00 94.25 1173 LEU A N 1
ATOM 9793 C CA . LEU A 1 1173 ? -35.901 -0.402 31.848 1.00 94.25 1173 LEU A CA 1
ATOM 9794 C C . LEU A 1 1173 ? -36.755 -1.630 31.530 1.00 94.25 1173 LEU A C 1
ATOM 9796 O O . LEU A 1 1173 ? -37.912 -1.476 31.141 1.00 94.25 1173 LEU A O 1
ATOM 9800 N N . LEU A 1 1174 ? -36.229 -2.838 31.741 1.00 89.56 1174 LEU A N 1
ATOM 9801 C CA . LEU A 1 1174 ? -37.010 -4.069 31.638 1.00 89.56 1174 LEU A CA 1
ATOM 9802 C C . LEU A 1 1174 ? -38.163 -4.076 32.653 1.00 89.56 1174 LEU A C 1
ATOM 9804 O O . LEU A 1 1174 ? -39.297 -4.373 32.292 1.00 89.56 1174 LEU A O 1
ATOM 9808 N N . GLN A 1 1175 ? -37.892 -3.671 33.898 1.00 89.00 1175 GLN A N 1
ATOM 9809 C CA . GLN A 1 1175 ? -38.919 -3.528 34.935 1.00 89.00 1175 GLN A CA 1
ATOM 9810 C C . GLN A 1 1175 ? -39.950 -2.448 34.577 1.00 89.00 1175 GLN A C 1
ATOM 9812 O O . GLN A 1 1175 ? -41.148 -2.690 34.669 1.00 89.00 1175 GLN A O 1
ATOM 9817 N N . LEU A 1 1176 ? -39.502 -1.275 34.114 1.00 86.50 1176 LEU A N 1
ATOM 9818 C CA . LEU A 1 1176 ? -40.395 -0.162 33.755 1.00 86.50 1176 LEU A CA 1
ATOM 9819 C C . LEU A 1 1176 ? -41.263 -0.438 32.518 1.00 86.50 1176 LEU A C 1
ATOM 9821 O O . LEU A 1 1176 ? -42.327 0.157 32.369 1.00 86.50 1176 LEU A O 1
ATOM 9825 N N . SER A 1 1177 ? -40.820 -1.318 31.620 1.00 77.69 1177 SER A N 1
ATOM 9826 C CA . SER A 1 1177 ? -41.539 -1.641 30.382 1.00 77.69 1177 SER A CA 1
ATOM 9827 C C . SER A 1 1177 ? -42.609 -2.730 30.542 1.00 77.69 1177 SER A C 1
ATOM 9829 O O . SER A 1 1177 ? -43.316 -2.999 29.572 1.00 77.69 1177 SER A O 1
ATOM 9831 N N . ASN A 1 1178 ? -42.780 -3.322 31.738 1.00 68.50 1178 ASN A N 1
ATOM 9832 C CA . ASN A 1 1178 ? -43.744 -4.403 32.019 1.00 68.50 1178 ASN A CA 1
ATOM 9833 C C . ASN A 1 1178 ? -43.680 -5.570 31.006 1.00 68.50 1178 ASN A C 1
ATOM 9835 O O . ASN A 1 1178 ? -44.697 -6.178 30.666 1.00 68.50 1178 ASN A O 1
ATOM 9839 N N . ILE A 1 1179 ? -42.491 -5.891 30.490 1.00 60.66 1179 ILE A N 1
ATOM 9840 C CA . ILE A 1 1179 ? -42.301 -7.021 29.575 1.00 60.66 1179 ILE A CA 1
ATOM 9841 C C . ILE A 1 1179 ? -42.232 -8.304 30.420 1.00 60.66 1179 ILE A C 1
ATOM 9843 O O . ILE A 1 1179 ? -41.236 -8.545 31.100 1.00 60.66 1179 ILE A O 1
ATOM 9847 N N . ASN A 1 1180 ? -43.296 -9.120 30.398 1.00 44.75 1180 ASN A N 1
ATOM 9848 C CA . ASN A 1 1180 ? -43.376 -10.392 31.132 1.00 44.75 1180 ASN A CA 1
ATOM 9849 C C . ASN A 1 1180 ? -42.183 -11.314 30.812 1.00 44.75 1180 ASN A C 1
ATOM 9851 O O . ASN A 1 1180 ? -41.932 -11.670 29.660 1.00 44.75 1180 ASN A O 1
ATOM 9855 N N . THR A 1 1181 ? -41.470 -11.737 31.855 1.00 44.97 1181 THR A N 1
ATOM 9856 C CA . THR A 1 1181 ? -40.219 -12.513 31.805 1.00 44.97 1181 THR A CA 1
ATOM 9857 C C . THR A 1 1181 ? -40.400 -14.032 31.693 1.00 44.97 1181 THR A C 1
ATOM 9859 O O . THR A 1 1181 ? -39.410 -14.760 31.740 1.00 44.97 1181 THR A O 1
ATOM 9862 N N . GLU A 1 1182 ? -41.612 -14.547 31.482 1.00 38.22 1182 GLU A N 1
ATOM 9863 C CA . GLU A 1 1182 ? -41.847 -16.003 31.451 1.00 38.22 1182 GLU A CA 1
ATOM 9864 C C . GLU A 1 1182 ? -41.321 -16.710 30.182 1.00 38.22 1182 GLU A C 1
ATOM 9866 O O . GLU A 1 1182 ? -41.186 -17.929 30.176 1.00 38.22 1182 GLU A O 1
ATOM 9871 N N . GLY A 1 1183 ? -40.939 -15.977 29.127 1.00 39.91 1183 GLY A N 1
ATOM 9872 C CA . GLY A 1 1183 ? -40.447 -16.574 27.872 1.00 39.91 1183 GLY A CA 1
ATOM 9873 C C . GLY A 1 1183 ? -38.923 -16.648 27.690 1.00 39.91 1183 GLY A C 1
ATOM 9874 O O . GLY A 1 1183 ? -38.451 -17.438 26.878 1.00 39.91 1183 GLY A O 1
ATOM 9875 N N . ASN A 1 1184 ? -38.133 -15.852 28.423 1.00 35.50 1184 ASN A N 1
ATOM 9876 C CA . ASN A 1 1184 ? -36.707 -15.636 28.101 1.00 35.50 1184 ASN A CA 1
ATOM 9877 C C . ASN A 1 1184 ? -35.709 -16.269 29.088 1.00 35.50 1184 ASN A C 1
ATOM 9879 O O . ASN A 1 1184 ? -34.500 -16.196 28.871 1.00 35.50 1184 ASN A O 1
ATOM 9883 N N . LEU A 1 1185 ? -36.185 -16.946 30.138 1.00 35.28 1185 LEU A N 1
ATOM 9884 C CA . LEU A 1 1185 ? -35.328 -17.647 31.107 1.00 35.28 1185 LEU A CA 1
ATOM 9885 C C . LEU A 1 1185 ? -34.697 -18.946 30.568 1.00 35.28 1185 LEU A C 1
ATOM 9887 O O . LEU A 1 1185 ? -33.780 -19.474 31.190 1.00 35.28 1185 LEU A O 1
ATOM 9891 N N . ILE A 1 1186 ? -35.104 -19.429 29.388 1.00 37.38 1186 ILE A N 1
ATOM 9892 C CA . ILE A 1 1186 ? -34.549 -20.660 28.792 1.00 37.38 1186 ILE A CA 1
ATOM 9893 C C . ILE A 1 1186 ? -33.158 -20.439 28.157 1.00 37.38 1186 ILE A C 1
ATOM 9895 O O . ILE A 1 1186 ? -32.422 -21.400 27.961 1.00 37.38 1186 ILE A O 1
ATOM 9899 N N . TYR A 1 1187 ? -32.722 -19.197 27.913 1.00 39.50 1187 TYR A N 1
ATOM 9900 C CA . TYR A 1 1187 ? -31.438 -18.931 27.237 1.00 39.50 1187 TYR A CA 1
ATOM 9901 C C . TYR A 1 1187 ? -30.255 -18.570 28.151 1.00 39.50 1187 TYR A C 1
ATOM 9903 O O . TYR A 1 1187 ? -29.154 -18.346 27.653 1.00 39.50 1187 TYR A O 1
ATOM 9911 N N . LEU A 1 1188 ? -30.446 -18.523 29.475 1.00 35.88 1188 LEU A N 1
ATOM 9912 C CA . LEU A 1 1188 ? -29.386 -18.153 30.430 1.00 35.88 1188 LEU A CA 1
ATOM 9913 C C . LEU A 1 1188 ? -28.861 -19.321 31.285 1.00 35.88 1188 LEU A C 1
ATOM 9915 O O . LEU A 1 1188 ? -27.951 -19.114 32.082 1.00 35.88 1188 LEU A O 1
ATOM 9919 N N . LEU A 1 1189 ? -29.369 -20.546 31.097 1.00 31.78 1189 LEU A N 1
ATOM 9920 C CA . LEU A 1 1189 ? -28.911 -21.750 31.814 1.00 31.78 1189 LEU A CA 1
ATOM 9921 C C . LEU A 1 1189 ? -28.693 -22.966 30.890 1.00 31.78 1189 LEU A C 1
ATOM 9923 O O . LEU A 1 1189 ? -29.040 -24.090 31.244 1.00 31.78 1189 LEU A O 1
ATOM 9927 N N . GLY A 1 1190 ? -28.098 -22.764 29.712 1.00 32.28 1190 GLY A N 1
ATOM 9928 C CA . GLY A 1 1190 ? -27.779 -23.854 28.784 1.00 32.28 1190 GLY A CA 1
ATOM 9929 C C . GLY A 1 1190 ? -26.497 -23.620 27.987 1.00 32.28 1190 GLY A C 1
ATOM 9930 O O . GLY A 1 1190 ? -26.561 -23.015 26.924 1.00 32.28 1190 GLY A O 1
ATOM 9931 N N . GLU A 1 1191 ? -25.404 -24.171 28.529 1.00 30.81 1191 GLU A N 1
ATOM 9932 C CA . GLU A 1 1191 ? -24.047 -24.405 27.975 1.00 30.81 1191 GLU A CA 1
ATOM 9933 C C . GLU A 1 1191 ? -23.142 -23.222 27.595 1.00 30.81 1191 GLU A C 1
ATOM 9935 O O . GLU A 1 1191 ? -23.361 -22.553 26.561 1.00 30.81 1191 GLU A O 1
#

Sequence (1191 aa):
MNKYQKKKIKDKTDNDTEPFVKFGPLIKDVTEIHIKVTDIYHTTQHYKNIIKNFMERISMANSAVNILQKRKELFIPNHYYTSLRRLVQVLQNMIKFVKETQYKESLKVKTIKKRFKSLNKEYDNSISLLDFFDFKKFNAQEEDKILKEDIEEFLKFQTASIINTIVKILDEVKELCKKAQHNKKIAEILTKRISKVIPLIKIIQQEDLFTSHYEDSHNNLRRLILQIPQNMKKYIEEITQYDTMQELLETETFEKKFKDLRNEYNDIVKISLLNFNINFDFKINEQEDDKILLTDLVKSRLTKIFNEVKELYKIAQHNKNITFNLIKRMFEAYNAVIQANRDLDTSHLQRLFQVFKKMKKYIEEITQYNTVQDFLKDKIIEDKFKDLREEYNNTCIDLLNFDNCKKFNEQDEDKILKEDIKELIKFQTILAESITGMNMKQISDNTIYFELFFPLIKDVASIFNSSMDLYHKVQHKKITKILIDRITKATNTVNIYILQDNDDNLYTSKNHVNLQRLVQVLQDMKNFIAEELTQNNLLIESVKSKIIELCNEYDTCISLLMINPKVNLESKNLNDEFQEALTESIIELFKYNMNQNITDTNDEMNKIIKMVINMHSLIDNKKGIGFNEFPLLCYHNYIMFNDKPRSDKLRKYINRITGDKVAFKTIKENHIVQIENQITIIKNLKYCQNIIQFYGLTYDSSKFYLITEWAENGDLRKYISLYGQNIEIKFRLKFAYDIAKGLNFLNSVKILHQNISSENIVITNHDVAKLTNFQLANNLVIDKKYVQYSSPEMLEVNKEKEYDTKCEIYSYGILLWEIAECKVPYAEFENSNIIKKVIKGYREKFTPDTNIPKEYQILVKKAVKQNPDYRPTFAKLLIGLQDIFNNYISIRKDLLWIKSAIKEKAIKYIEWNELTDLSKVGSGHFGSVSKARWSKINDFVVIKKLNNSNDIQEDAFQHEIQMQNRVHACENIIRFIGITQELQSQNNYCIVMEYADSGNLRVYLKKNFSFLNWNKKYQFAFDITNGVHYLHKEKIIHRDLHAKNIVIHKGKAKITDFGYAKSVETQTKIHTEIFGMIPYVAPELLKHKGSQLPPFSWKTDIYSLGVLLWELSSGYPPFENTDDILLPIHIICNKKREEKIPNTPSDYYNLYTACWNENPEERPTIEIIYNKLLQLSNINTEGNLIYLLGE

Organism: NCBI:txid588596

Radius of gyration: 44.0 Å; chains: 1; bounding box: 119×126×90 Å

Secondary structure (DSSP, 8-state):
--SSSTTSSSSS-TTSEEEGGGHHHHHHHHHHHHHHHHHHHHH-SS-HHHHHHHHHHHHHHHHHHHHHHHH--SEEEHHHHHHHHHHHHHHHHHHHHHHHHHH-TT--HHHHHHHHHHHHHHHHHHHHT-TTS--PPPPHHHHHHHHHHHHHHHHHHHHHHHHHHHHHHHHHHHHHHHH-SS-HHHHHHHHHHHHTHHHHHHHHHHSGGGTTSHHHHHHHHHIIIIIHHHHHHHHHHHHTS-SSHHHHHS-THHHHHHHHHHHHHHHHHHHHHHHHT--------HHHHHHHHHHHHHHHHHHHHHHHHHHHHHH-SS-HHHHHHHHHHHHHHHHHHHH--S---HHHHHHHHHHHHHHHHHHHHHTT--SHHHHHT-HHHHHHHHHHHHHHHIIIIIIS--TTSPPPPHHHHHHHHHHHHHHHHHHHHHHHHTTS--------SSB--GGGTHHHHHHHHHHHHHHHHHHTT-S-HHHHHHHHHHHHHHHHHHHHHHH-TT-TTSSBHHHHHHHHHHHHHHHHHHHHHHHTTTSS---HHHHHHHHHHHHHHHHHHHHHH-S---S------HHHHHHHHHHHHHHHHHHHH--S---S-HHHHHHHHHHHHHHHHHHHT--PPPGGGS-B--GGGEEE-SSPPSBTTEEEEEETTT--EEEEEEEPGGGHHHHHHHHHHHHTTTT-TTBPPEEEEEEETTEEEEEEE--TTEEHHHHHHHHGGGS-HHHHHHHHHHHHHHHHHHHHTT---S--SGGGEEE-TT--EEE-----S------GGGGGG--HHHH-TT------HHHHHHHHHHHHHHHHHTS-TTTTS-HHHHHHHHHTT--PPPPTT----HHHHHHHHHHT-SSGGGSPPHHHHHHHHHHHHHHHHHTTGGGHHHHHHHHTTSS-B--GGGEEEEEEEEEETTEEEEEEEETTTTEEEEEEE----STHHHHHHHHHHHHHHHHTT-TTBPPEEEEEE-TT-TT-EEEEEE--TT-BHHHHHHHHGGG--HHHHHHHHHHHHHHHHHHHHTTEE-S--STTSEEEETTEEEE---TT-EESSS---S--S--S-GGGS-HHHHT--SSS-----HHHHHHHHHHHHHHHHH-S-TTTTS-TTTHHHHHHTS---PPPPTT--HHHHHHHHHHT-SSGGGSPPHHHHHHHHHHHTT--GGGTGGGSS--